Protein AF-0000000072478949 (afdb_homodimer)

Foldseek 3Di:
DVVVVVVVVVVVVVVVVVVVVVVVVQVVFFDVQLCCQQPVLLVVLVCVCVVVVHDLQHPQVLLNVLQVVLLVLLLLLQCQALAQCQQQNQWDFDPVSNLVSQLLPLLLRQAASLLSSLLVNQCLVQPQPPQRNLQRCVVPLCSLQRVSSTGHRDPDRSVVSSCVSQNPDDDVPDDPCSSVSPSSNVCRVCSVVSNCVNQAPVQLVVSCVRRVDDSVVSRSNRRRSSSNQSSNLQSCLRRVQQAPPPCVQVWDQLQDPPGSGTQRPDLVNCVSNQNQSHRNQCSVPVSQQHSDPDPPRRHVNVVVQVVCVVVVRIGPRDHDDPVVVVVSSVLNVVVVVLVVVVVDQQADQQVPAAEDELVRLVVVLVVCPVVQWAWAAAQQWIFTCSVCQCVDPVHNVVRNVRGSHHCNCVQAPDPDHDDPVVVSVRRNGTHHGYPPDCCPSSVVVSCVVVVVVVVSVVSVVVVVVD/DVVVVVVVVVVVVVVVVVVVVVVVVQVVFFDVQLCCQQPVLLVVLVCVCVVVVHDLQHPQVLLNVLQVVLLVLLLLLQCQALAQCQQQNQWDFDPVSNLVSQLLPLLLRQAASLLSSLLVNQCLVQPQPPQRNLQRCVVPLCSLQRVSSTGHRDPDRSVVSSCVSQNPDDDPVDDPCSSVSPSSNVCRVCSVVSNCVNQAPVQLVVSCVRRVDDSVVSRSNRRRSSSNQSSNLQSCLRRVQQAPPPCQQVWDQLQDPPGSGTQRPDLVNCVSNQNQSHRNQCSVPVSQQHSDPDPPRRHVNVVVQVVCVVVVRIGPRDHDDPVVVVVSSVVNVVVVVLVVVVVDQQADQQVPAAEDELVRLVVVLVVCPVVQWAWAAAQQWIFTCSVCQCVDPVHNVVRVVRGSHYCNCVAAPDPDHDDPVVVSVRRNGTHHGYPDPCCPSSVVVSCVVVVVVVVSVVSVVVVVVD

InterPro domains:
  IPR001199 Cytochrome b5-like heme/steroid binding domain [PF00173] (370-434)
  IPR001199 Cytochrome b5-like heme/steroid binding domain [PR00363] (382-392)
  IPR001199 Cytochrome b5-like heme/steroid binding domain [PR00363] (392-406)
  IPR001199 Cytochrome b5-like heme/steroid binding domain [PR00363] (422-434)
  IPR001199 Cytochrome b5-like heme/steroid binding domain [PS50255] (353-435)
  IPR001199 Cytochrome b5-like heme/steroid binding domain [SM01117] (356-435)
  IPR005804 Fatty acid desaturase domain [PF00487] (65-287)
  IPR009160 Acyl-CoA desaturase, haem/steroid binding domain-containing [PIRSF000345] (20-449)
  IPR015876 Acyl-CoA desaturase [PR00075] (60-82)
  IPR015876 Acyl-CoA desaturase [PR00075] (83-103)
  IPR015876 Acyl-CoA desaturase [PR00075] (121-150)
  IPR015876 Acyl-CoA desaturase [PTHR11351] (16-333)
  IPR015876 Acyl-CoA desaturase [cd03505] (68-318)
  IPR036400 Cytochrome b5-like heme/steroid binding domain superfamily [G3DSA:3.10.120.10] (352-447)
  IPR036400 Cytochrome b5-like heme/steroid binding domain superfamily [SSF55856] (346-442)

Sequence (932 aa):
MSGTRKVQKRKSKLRAGEIRRRKRDFLARIDYWNLVTVAILPLATIVYLVYNGLPLIPHNQTTTWCGLVYFNLTMLSFTCGYHKYFAHKSFSTSSALATFMVMVGSSIGVGSVRWWAAMHRAHHHHVDDVEKDPYSVKRGLLWAHWGWLLRKPKRGFLQEYIEHEFPLVANESDDGDVAMIELANNASRRYLLWFAVFGLIVPTMMTMFFSGDSWMNSLIYVGLLRMVVCQQAILLTESVCHSKSLHFSIPSQPFTDKNSSVNANNPLMSLLTYGQAHQNFHHEFPHDYRSTSSTLAYDPTKWCLFMLSKFGLVWDLCRTPENLIMQLRIQQQQKIINRMKSQLNWGTPISKLPIVTPQDFKRICDESVDKERIYIVIQNIIHDITPFMDQHPGGVPLLKASHGKDATKAFYGGVYGHSAAATNLLATMRIGVLSTGNEEDVWRRVAEETVVEERASRAYQSAEAAMSGTRKVQKRKSKLRAGEIRRRKRDFLARIDYWNLVTVAILPLATIVYLVYNGLPLIPHNQTTTWCGLVYFNLTMLSFTCGYHKYFAHKSFSTSSALATFMVMVGSSIGVGSVRWWAAMHRAHHHHVDDVEKDPYSVKRGLLWAHWGWLLRKPKRGFLQEYIEHEFPLVANESDDGDVAMIELANNASRRYLLWFAVFGLIVPTMMTMFFSGDSWMNSLIYVGLLRMVVCQQAILLTESVCHSKSLHFSIPSQPFTDKNSSVNANNPLMSLLTYGQAHQNFHHEFPHDYRSTSSTLAYDPTKWCLFMLSKFGLVWDLCRTPENLIMQLRIQQQQKIINRMKSQLNWGTPISKLPIVTPQDFKRICDESVDKERIYIVIQNIIHDITPFMDQHPGGVPLLKASHGKDATKAFYGGVYGHSAAATNLLATMRIGVLSTGNEEDVWRRVAEETVVEERASRAYQSAEAA

Structure (mmCIF, N/CA/C/O backbone):
data_AF-0000000072478949-model_v1
#
loop_
_entity.id
_entity.type
_entity.pdbx_description
1 polymer 'Acyl-CoA desaturase'
#
loop_
_atom_site.group_PDB
_atom_site.id
_atom_site.type_symbol
_atom_site.label_atom_id
_atom_site.label_alt_id
_atom_site.label_comp_id
_atom_site.label_asym_id
_atom_site.label_entity_id
_atom_site.label_seq_id
_atom_site.pdbx_PDB_ins_code
_atom_site.Cartn_x
_atom_site.Cartn_y
_atom_site.Cartn_z
_atom_site.occupancy
_atom_site.B_iso_or_equiv
_atom_site.auth_seq_id
_atom_site.auth_comp_id
_atom_site.auth_asym_id
_atom_site.auth_atom_id
_atom_site.pdbx_PDB_model_num
ATOM 1 N N . MET A 1 1 ? 3.494 7.414 75.688 1 55.84 1 MET A N 1
ATOM 2 C CA . MET A 1 1 ? 2.238 7.566 74.938 1 55.84 1 MET A CA 1
ATOM 3 C C . MET A 1 1 ? 2.08 8.992 74.438 1 55.84 1 MET A C 1
ATOM 5 O O . MET A 1 1 ? 1.517 9.203 73.375 1 55.84 1 MET A O 1
ATOM 9 N N . SER A 1 2 ? 2.689 9.992 75.062 1 73 2 SER A N 1
ATOM 10 C CA . SER A 1 2 ? 2.541 11.398 74.688 1 73 2 SER A CA 1
ATOM 11 C C . SER A 1 2 ? 3.48 11.781 73.562 1 73 2 SER A C 1
ATOM 13 O O . SER A 1 2 ? 3.109 12.562 72.688 1 73 2 SER A O 1
ATOM 15 N N . GLY A 1 3 ? 4.531 11.117 73.375 1 69.88 3 GLY A N 1
ATOM 16 C CA . GLY A 1 3 ? 5.523 11.43 72.375 1 69.88 3 GLY A CA 1
ATOM 17 C C . GLY A 1 3 ? 5.129 10.953 71 1 69.88 3 GLY A C 1
ATOM 18 O O . GLY A 1 3 ? 5.367 11.641 70 1 69.88 3 GLY A O 1
ATOM 19 N N . THR A 1 4 ? 4.457 9.781 70.938 1 72.62 4 THR A N 1
ATOM 20 C CA . THR A 1 4 ? 4.023 9.188 69.688 1 72.62 4 THR A CA 1
ATOM 21 C C . THR A 1 4 ? 2.896 10 69.062 1 72.62 4 THR A C 1
ATOM 23 O O . THR A 1 4 ? 2.834 10.148 67.812 1 72.62 4 THR A O 1
ATOM 26 N N . ARG A 1 5 ? 2.039 10.625 69.75 1 65.44 5 ARG A N 1
ATOM 27 C CA . ARG A 1 5 ? 0.936 11.445 69.25 1 65.44 5 ARG A CA 1
ATOM 28 C C . ARG A 1 5 ? 1.448 12.758 68.688 1 65.44 5 ARG A C 1
ATOM 30 O O . ARG A 1 5 ? 0.929 13.234 67.688 1 65.44 5 ARG A O 1
ATOM 37 N N . LYS A 1 6 ? 2.475 13.242 69.438 1 71.69 6 LYS A N 1
ATOM 38 C CA . LYS A 1 6 ? 3.016 14.516 68.938 1 71.69 6 LYS A CA 1
ATOM 39 C C . LYS A 1 6 ? 3.693 14.336 67.562 1 71.69 6 LYS A C 1
ATOM 41 O O . LYS A 1 6 ? 3.547 15.18 66.688 1 71.69 6 LYS A O 1
ATOM 46 N N . VAL A 1 7 ? 4.316 13.227 67.375 1 74.94 7 VAL A N 1
ATOM 47 C CA . VAL A 1 7 ? 4.977 12.938 66.125 1 74.94 7 VAL A CA 1
ATOM 48 C C . VAL A 1 7 ? 3.932 12.664 65.062 1 74.94 7 VAL A C 1
ATOM 50 O O . VAL A 1 7 ? 4.074 13.109 63.906 1 74.94 7 VAL A O 1
ATOM 53 N N . GLN A 1 8 ? 2.84 11.984 65.438 1 71.94 8 GLN A N 1
ATOM 54 C CA . GLN A 1 8 ? 1.777 11.68 64.438 1 71.94 8 GLN A CA 1
ATOM 55 C C . GLN A 1 8 ? 1.041 12.953 64.062 1 71.94 8 GLN A C 1
ATOM 57 O O . GLN A 1 8 ? 0.666 13.102 62.875 1 71.94 8 GLN A O 1
ATOM 62 N N . LYS A 1 9 ? 0.889 13.898 64.812 1 68.88 9 LYS A N 1
ATOM 63 C CA . LYS A 1 9 ? 0.228 15.164 64.562 1 68.88 9 LYS A CA 1
ATOM 64 C C . LYS A 1 9 ? 1.099 16.047 63.656 1 68.88 9 LYS A C 1
ATOM 66 O O . LYS A 1 9 ? 0.596 16.719 62.75 1 68.88 9 LYS A O 1
ATOM 71 N N . ARG A 1 10 ? 2.404 16.016 64.062 1 68.44 10 ARG A N 1
ATOM 72 C CA . ARG A 1 10 ? 3.326 16.781 63.25 1 68.44 10 ARG A CA 1
ATOM 73 C C . ARG A 1 10 ? 3.389 16.203 61.812 1 68.44 10 ARG A C 1
ATOM 75 O O . ARG A 1 10 ? 3.428 16.938 60.844 1 68.44 10 ARG A O 1
ATOM 82 N N . LYS A 1 11 ? 3.369 14.992 61.594 1 70.5 11 LYS A N 1
ATOM 83 C CA . LYS A 1 11 ? 3.365 14.344 60.281 1 70.5 11 LYS A CA 1
ATOM 84 C C . LYS A 1 11 ? 2.057 14.609 59.562 1 70.5 11 LYS A C 1
ATOM 86 O O . LYS A 1 11 ? 2.059 14.82 58.344 1 70.5 11 LYS A O 1
ATOM 91 N N . SER A 1 12 ? 1.121 14.469 60.438 1 72.06 12 SER A N 1
ATOM 92 C CA . SER A 1 12 ? -0.18 14.773 59.844 1 72.06 12 SER A CA 1
ATOM 93 C C . SER A 1 12 ? -0.262 16.234 59.406 1 72.06 12 SER A C 1
ATOM 95 O O . SER A 1 12 ? -0.82 16.531 58.344 1 72.06 12 SER A O 1
ATOM 97 N N . LYS A 1 13 ? 0.286 17.094 60.094 1 70.69 13 LYS A N 1
ATOM 98 C CA . LYS A 1 13 ? 0.304 18.516 59.719 1 70.69 13 LYS A CA 1
ATOM 99 C C . LYS A 1 13 ? 1.195 18.766 58.5 1 70.69 13 LYS A C 1
ATOM 101 O O . LYS A 1 13 ? 0.85 19.547 57.625 1 70.69 13 LYS A O 1
ATOM 106 N N . LEU A 1 14 ? 2.295 18.047 58.5 1 71.44 14 LEU A N 1
ATOM 107 C CA . LEU A 1 14 ? 3.193 18.141 57.344 1 71.44 14 LEU A CA 1
ATOM 108 C C . LEU A 1 14 ? 2.539 17.578 56.094 1 71.44 14 LEU A C 1
ATOM 110 O O . LEU A 1 14 ? 2.688 18.141 55 1 71.44 14 LEU A O 1
ATOM 114 N N . ARG A 1 15 ? 1.903 16.406 56.281 1 71.81 15 ARG A N 1
ATOM 115 C CA . ARG A 1 15 ? 1.168 15.828 55.156 1 71.81 15 ARG A CA 1
ATOM 116 C C . ARG A 1 15 ? 0.052 16.766 54.688 1 71.81 15 ARG A C 1
ATOM 118 O O . ARG A 1 15 ? -0.174 16.922 53.5 1 71.81 15 ARG A O 1
ATOM 125 N N . ALA A 1 16 ? -0.626 17.297 55.688 1 73.31 16 ALA A N 1
ATOM 126 C CA . ALA A 1 16 ? -1.681 18.25 55.344 1 73.31 16 ALA A CA 1
ATOM 127 C C . ALA A 1 16 ? -1.107 19.5 54.656 1 73.31 16 ALA A C 1
ATOM 129 O O . ALA A 1 16 ? -1.705 20.016 53.719 1 73.31 16 ALA A O 1
ATOM 130 N N . GLY A 1 17 ? -0.032 19.953 55.094 1 69.75 17 GLY A N 1
ATOM 131 C CA . GLY A 1 17 ? 0.668 21.062 54.469 1 69.75 17 GLY A CA 1
ATOM 132 C C . GLY A 1 17 ? 1.107 20.75 53.031 1 69.75 17 GLY A C 1
ATOM 133 O O . GLY A 1 17 ? 0.973 21.578 52.156 1 69.75 17 GLY A O 1
ATOM 134 N N . GLU A 1 18 ? 1.607 19.609 52.906 1 72.88 18 GLU A N 1
ATOM 135 C CA . GLU A 1 18 ? 2.021 19.172 51.562 1 72.88 18 GLU A CA 1
ATOM 136 C C . GLU A 1 18 ? 0.825 19.047 50.625 1 72.88 18 GLU A C 1
ATOM 138 O O . GLU A 1 18 ? 0.918 19.391 49.469 1 72.88 18 GLU A O 1
ATOM 143 N N . ILE A 1 19 ? -0.216 18.547 51.094 1 69.31 19 ILE A N 1
ATOM 144 C CA . ILE A 1 19 ? -1.438 18.422 50.312 1 69.31 19 ILE A CA 1
ATOM 145 C C . ILE A 1 19 ? -1.962 19.812 49.969 1 69.31 19 ILE A C 1
ATOM 147 O O . ILE A 1 19 ? -2.383 20.047 48.812 1 69.31 19 ILE A O 1
ATOM 151 N N . ARG A 1 20 ? -1.986 20.703 50.906 1 68.88 20 ARG A N 1
ATOM 152 C CA . ARG A 1 20 ? -2.42 22.062 50.625 1 68.88 20 ARG A CA 1
ATOM 153 C C . ARG A 1 20 ? -1.508 22.75 49.625 1 68.88 20 ARG A C 1
ATOM 155 O O . ARG A 1 20 ? -1.979 23.484 48.75 1 68.88 20 ARG A O 1
ATOM 162 N N . ARG A 1 21 ? -0.229 22.594 49.781 1 68.12 21 ARG A N 1
ATOM 163 C CA . ARG A 1 21 ? 0.719 23.141 48.844 1 68.12 21 ARG A CA 1
ATOM 164 C C . ARG A 1 21 ? 0.483 22.547 47.438 1 68.12 21 ARG A C 1
ATOM 166 O O . ARG A 1 21 ? 0.509 23.281 46.438 1 68.12 21 ARG A O 1
ATOM 173 N N . ARG A 1 22 ? 0.206 21.391 47.375 1 62.16 22 ARG A N 1
ATOM 174 C CA . ARG A 1 22 ? -0.068 20.734 46.125 1 62.16 22 ARG A CA 1
ATOM 175 C C . ARG A 1 22 ? -1.362 21.25 45.5 1 62.16 22 ARG A C 1
ATOM 177 O O . ARG A 1 22 ? -1.438 21.469 44.281 1 62.16 22 ARG A O 1
ATOM 184 N N . LYS A 1 23 ? -2.258 21.328 46.375 1 65 23 LYS A N 1
ATOM 185 C CA . LYS A 1 23 ? -3.537 21.859 45.938 1 65 23 LYS A CA 1
ATOM 186 C C . LYS A 1 23 ? -3.387 23.297 45.469 1 65 23 LYS A C 1
ATOM 188 O O . LYS A 1 23 ? -3.967 23.688 44.438 1 65 23 LYS A O 1
ATOM 193 N N . ARG A 1 24 ? -2.775 24.094 46.219 1 65.31 24 ARG A N 1
ATOM 194 C CA . ARG A 1 24 ? -2.523 25.484 45.844 1 65.31 24 ARG A CA 1
ATOM 195 C C . ARG A 1 24 ? -1.76 25.547 44.5 1 65.31 24 ARG A C 1
ATOM 197 O O . ARG A 1 24 ? -2.055 26.375 43.656 1 65.31 24 ARG A O 1
ATOM 204 N N . ASP A 1 25 ? -0.876 24.719 44.469 1 69.06 25 ASP A N 1
ATOM 205 C CA . ASP A 1 25 ? -0.108 24.656 43.219 1 69.06 25 ASP A CA 1
ATOM 206 C C . ASP A 1 25 ? -0.987 24.203 42.062 1 69.06 25 ASP A C 1
ATOM 208 O O . ASP A 1 25 ? -0.877 24.734 40.938 1 69.06 25 ASP A O 1
ATOM 212 N N . PHE A 1 26 ? -1.859 23.359 42.406 1 71.88 26 PHE A N 1
ATOM 213 C CA . PHE A 1 26 ? -2.779 22.859 41.375 1 71.88 26 PHE A CA 1
ATOM 214 C C . PHE A 1 26 ? -3.713 23.969 40.906 1 71.88 26 PHE A C 1
ATOM 216 O O . PHE A 1 26 ? -3.885 24.172 39.719 1 71.88 26 PHE A O 1
ATOM 223 N N . LEU A 1 27 ? -4.273 24.688 41.781 1 73.19 27 LEU A N 1
ATOM 224 C CA . LEU A 1 27 ? -5.207 25.75 41.438 1 73.19 27 LEU A CA 1
ATOM 225 C C . LEU A 1 27 ? -4.496 26.891 40.75 1 73.19 27 LEU A C 1
ATOM 227 O O . LEU A 1 27 ? -5.078 27.547 39.875 1 73.19 27 LEU A O 1
ATOM 231 N N . ALA A 1 28 ? -3.279 27.047 41.094 1 73.19 28 ALA A N 1
ATOM 232 C CA . ALA A 1 28 ? -2.494 28.109 40.5 1 73.19 28 ALA A CA 1
ATOM 233 C C . ALA A 1 28 ? -2.129 27.766 39.062 1 73.19 28 ALA A C 1
ATOM 235 O O . ALA A 1 28 ? -1.861 28.656 38.25 1 73.19 28 ALA A O 1
ATOM 236 N N . ARG A 1 29 ? -2.291 26.609 38.75 1 80.94 29 ARG A N 1
ATOM 237 C CA . ARG A 1 29 ? -1.853 26.172 37.438 1 80.94 29 ARG A CA 1
ATOM 238 C C . ARG A 1 29 ? -3.033 26.047 36.469 1 80.94 29 ARG A C 1
ATOM 240 O O . ARG A 1 29 ? -2.857 25.703 35.312 1 80.94 29 ARG A O 1
ATOM 247 N N . ILE A 1 30 ? -4.141 26.438 36.938 1 84.88 30 ILE A N 1
ATOM 248 C CA . ILE A 1 30 ? -5.328 26.375 36.094 1 84.88 30 ILE A CA 1
ATOM 249 C C . ILE A 1 30 ? -5.445 27.656 35.281 1 84.88 30 ILE A C 1
ATOM 251 O O . ILE A 1 30 ? -5.242 28.766 35.812 1 84.88 30 ILE A O 1
ATOM 255 N N . ASP A 1 31 ? -5.633 27.5 33.969 1 87.19 31 ASP A N 1
ATOM 256 C CA . ASP A 1 31 ? -5.965 28.625 33.125 1 87.19 31 ASP A CA 1
ATOM 257 C C . ASP A 1 31 ? -7.457 28.953 33.188 1 87.19 31 ASP A C 1
ATOM 259 O O . ASP A 1 31 ? -8.258 28.375 32.438 1 87.19 31 ASP A O 1
ATOM 263 N N . TYR A 1 32 ? -7.793 29.922 33.875 1 86.5 32 TYR A N 1
ATOM 264 C CA . TYR A 1 32 ? -9.195 30.172 34.219 1 86.5 32 TYR A CA 1
ATOM 265 C C . TYR A 1 32 ? -9.969 30.672 33 1 86.5 32 TYR A C 1
ATOM 267 O O . TYR A 1 32 ? -11.156 30.375 32.844 1 86.5 32 TYR A O 1
ATOM 275 N N . TRP A 1 33 ? -9.312 31.438 32.188 1 84.06 33 TRP A N 1
ATOM 276 C CA . TRP A 1 33 ? -10.016 31.891 31 1 84.06 33 TRP A CA 1
ATOM 277 C C . TRP A 1 33 ? -10.367 30.719 30.094 1 84.06 33 TRP A C 1
ATOM 279 O O . TRP A 1 33 ? -11.508 30.609 29.625 1 84.06 33 TRP A O 1
ATOM 289 N N . ASN A 1 34 ? -9.438 29.875 29.906 1 89.69 34 ASN A N 1
ATOM 290 C CA . ASN A 1 34 ? -9.703 28.688 29.094 1 89.69 34 ASN A CA 1
ATOM 291 C C . ASN A 1 34 ? -10.68 27.75 29.781 1 89.69 34 ASN A C 1
ATOM 293 O O . ASN A 1 34 ? -11.469 27.078 29.125 1 89.69 34 ASN A O 1
ATOM 297 N N . LEU A 1 35 ? -10.617 27.75 31.062 1 91.69 35 LEU A N 1
ATOM 298 C CA . LEU A 1 35 ? -11.57 26.922 31.812 1 91.69 35 LEU A CA 1
ATOM 299 C C . LEU A 1 35 ? -13.008 27.359 31.516 1 91.69 35 LEU A C 1
ATOM 301 O O . LEU A 1 35 ? -13.883 26.5 31.328 1 91.69 35 LEU A O 1
ATOM 305 N N . VAL A 1 36 ? -13.172 28.609 31.469 1 93.06 36 VAL A N 1
ATOM 306 C CA . VAL A 1 36 ? -14.516 29.125 31.234 1 93.06 36 VAL A CA 1
ATOM 307 C C . VAL A 1 36 ? -14.945 28.828 29.797 1 93.06 36 VAL A C 1
ATOM 309 O O . VAL A 1 36 ? -16.016 28.281 29.562 1 93.06 36 VAL A O 1
ATOM 312 N N . THR A 1 37 ? -14.141 29.125 28.859 1 94.25 37 THR A N 1
ATOM 313 C CA . THR A 1 37 ? -14.531 29.062 27.453 1 94.25 37 THR A CA 1
ATOM 314 C C . THR A 1 37 ? -14.555 27.609 26.969 1 94.25 37 THR A C 1
ATOM 316 O O . THR A 1 37 ? -15.383 27.25 26.141 1 94.25 37 THR A O 1
ATOM 319 N N . VAL A 1 38 ? -13.68 26.734 27.531 1 94.5 38 VAL A N 1
ATOM 320 C CA . VAL A 1 38 ? -13.508 25.406 26.938 1 94.5 38 VAL A CA 1
ATOM 321 C C . VAL A 1 38 ? -14.242 24.375 27.781 1 94.5 38 VAL A C 1
ATOM 323 O O . VAL A 1 38 ? -14.594 23.297 27.281 1 94.5 38 VAL A O 1
ATOM 326 N N . ALA A 1 39 ? -14.523 24.688 29.047 1 94.31 39 ALA A N 1
ATOM 327 C CA . ALA A 1 39 ? -15.141 23.672 29.891 1 94.31 39 ALA A CA 1
ATOM 328 C C . ALA A 1 39 ? -16.484 24.141 30.422 1 94.31 39 ALA A C 1
ATOM 330 O O . ALA A 1 39 ? -17.531 23.547 30.141 1 94.31 39 ALA A O 1
ATOM 331 N N . ILE A 1 40 ? -16.484 25.281 31.016 1 95.75 40 ILE A N 1
ATOM 332 C CA . ILE A 1 40 ? -17.672 25.719 31.734 1 95.75 40 ILE A CA 1
ATOM 333 C C . ILE A 1 40 ? -18.781 26.062 30.734 1 95.75 40 ILE A C 1
ATOM 335 O O . ILE A 1 40 ? -19.906 25.547 30.859 1 95.75 40 ILE A O 1
ATOM 339 N N . LEU A 1 41 ? -18.516 26.859 29.781 1 96.12 41 LEU A N 1
ATOM 340 C CA . LEU A 1 41 ? -19.547 27.281 28.844 1 96.12 41 LEU A CA 1
ATOM 341 C C . LEU A 1 41 ? -20.062 26.094 28.031 1 96.12 41 LEU A C 1
ATOM 343 O O . LEU A 1 41 ? -21.281 25.922 27.906 1 96.12 41 LEU A O 1
ATOM 347 N N . PRO A 1 42 ? -19.219 25.234 27.531 1 96.31 42 PRO A N 1
ATOM 348 C CA . PRO A 1 42 ? -19.719 24.062 26.828 1 96.31 42 PRO A CA 1
ATOM 349 C C . PRO A 1 42 ? -20.594 23.172 27.703 1 96.31 42 PRO A C 1
ATOM 351 O O . PRO A 1 42 ? -21.656 22.734 27.281 1 96.31 42 PRO A O 1
ATOM 354 N N . LEU A 1 43 ? -20.172 22.984 28.906 1 96.31 43 LEU A N 1
ATOM 355 C CA . LEU A 1 43 ? -20.938 22.141 29.828 1 96.31 43 LEU A CA 1
ATOM 356 C C . LEU A 1 43 ? -22.281 22.781 30.141 1 96.31 43 LEU A C 1
ATOM 358 O O . LEU A 1 43 ? -23.312 22.094 30.172 1 96.31 43 LEU A O 1
ATOM 362 N N . ALA A 1 44 ? -22.219 24.016 30.375 1 97 44 ALA A N 1
ATOM 363 C CA . ALA A 1 44 ? -23.453 24.734 30.656 1 97 44 ALA A CA 1
ATOM 364 C C . ALA A 1 44 ? -24.422 24.656 29.484 1 97 44 ALA A C 1
ATOM 366 O O . ALA A 1 44 ? -25.641 24.547 29.672 1 97 44 ALA A O 1
ATOM 367 N N . THR A 1 45 ? -23.938 24.734 28.328 1 97.12 45 THR A N 1
ATOM 368 C CA . THR A 1 45 ? -24.75 24.672 27.125 1 97.12 45 THR A CA 1
ATOM 369 C C . THR A 1 45 ? -25.422 23.312 27.016 1 97.12 45 THR A C 1
ATOM 371 O O . THR A 1 45 ? -26.641 23.219 26.766 1 97.12 45 THR A O 1
ATOM 374 N N . ILE A 1 46 ? -24.688 22.25 27.25 1 96.12 46 ILE A N 1
ATOM 375 C CA . ILE A 1 46 ? -25.219 20.891 27.141 1 96.12 46 ILE A CA 1
ATOM 376 C C . ILE A 1 46 ? -26.25 20.656 28.234 1 96.12 46 ILE A C 1
ATOM 378 O O . ILE A 1 46 ? -27.328 20.109 27.969 1 96.12 46 ILE A O 1
ATOM 382 N N . VAL A 1 47 ? -25.953 21.141 29.422 1 96.5 47 VAL A N 1
ATOM 383 C CA . VAL A 1 47 ? -26.875 20.984 30.547 1 96.5 47 VAL A CA 1
ATOM 384 C C . VAL A 1 47 ? -28.172 21.734 30.25 1 96.5 47 VAL A C 1
ATOM 386 O O . VAL A 1 47 ? -29.266 21.219 30.516 1 96.5 47 VAL A O 1
ATOM 389 N N . TYR A 1 48 ? -28.047 22.906 29.703 1 97 48 TYR A N 1
ATOM 390 C CA . TYR A 1 48 ? -29.219 23.703 29.375 1 97 48 TYR A CA 1
ATOM 391 C C . TYR A 1 48 ? -30.094 23 28.359 1 97 48 TYR A C 1
ATOM 393 O O . TYR A 1 48 ? -31.312 22.953 28.5 1 97 48 TYR A O 1
ATOM 401 N N . LEU A 1 49 ? -29.578 22.469 27.312 1 96.12 49 LEU A N 1
ATOM 402 C CA . LEU A 1 49 ? -30.312 21.781 26.266 1 96.12 49 LEU A CA 1
ATOM 403 C C . LEU A 1 49 ? -31.016 20.547 26.812 1 96.12 49 LEU A C 1
ATOM 405 O O . LEU A 1 49 ? -32.219 20.328 26.531 1 96.12 49 LEU A O 1
ATOM 409 N N . VAL A 1 50 ? -30.266 19.828 27.641 1 95.94 50 VAL A N 1
ATOM 410 C CA . VAL A 1 50 ? -30.812 18.594 28.188 1 95.94 50 VAL A CA 1
ATOM 411 C C . VAL A 1 50 ? -31.922 18.922 29.188 1 95.94 50 VAL A C 1
ATOM 413 O O . VAL A 1 50 ? -33 18.297 29.172 1 95.94 50 VAL A O 1
ATOM 416 N N . TYR A 1 51 ? -31.625 19.875 30.031 1 96.38 51 TYR A N 1
ATOM 417 C CA . TYR A 1 51 ? -32.562 20.234 31.078 1 96.38 51 TYR A CA 1
ATOM 418 C C . TYR A 1 51 ? -33.875 20.734 30.484 1 96.38 51 TYR A C 1
ATOM 420 O O . TYR A 1 51 ? -34.969 20.438 31 1 96.38 51 TYR A O 1
ATOM 428 N N . ASN A 1 52 ? -33.875 21.438 29.406 1 95.44 52 ASN A N 1
ATOM 429 C CA . ASN A 1 52 ? -35.062 22.016 28.797 1 95.44 52 ASN A CA 1
ATOM 430 C C . ASN A 1 52 ? -35.625 21.125 27.688 1 95.44 52 ASN A C 1
ATOM 432 O O . ASN A 1 52 ? -36.594 21.484 27.031 1 95.44 52 ASN A O 1
ATOM 436 N N . GLY A 1 53 ? -35.031 19.984 27.438 1 95.06 53 GLY A N 1
ATOM 437 C CA . GLY A 1 53 ? -35.5 19.047 26.422 1 95.06 53 GLY A CA 1
ATOM 438 C C . GLY A 1 53 ? -35.406 19.578 25.016 1 95.06 53 GLY A C 1
ATOM 439 O O . GLY A 1 53 ? -36.25 19.297 24.172 1 95.06 53 GLY A O 1
ATOM 440 N N . LEU A 1 54 ? -34.406 20.359 24.844 1 94.31 54 LEU A N 1
ATOM 441 C CA . LEU A 1 54 ? -34.25 20.969 23.531 1 94.31 54 LEU A CA 1
ATOM 442 C C . LEU A 1 54 ? -33.344 20.094 22.641 1 94.31 54 LEU A C 1
ATOM 444 O O . LEU A 1 54 ? -32.375 19.5 23.141 1 94.31 54 LEU A O 1
ATOM 448 N N . PRO A 1 55 ? -33.688 20.062 21.391 1 94.06 55 PRO A N 1
ATOM 449 C CA . PRO A 1 55 ? -32.875 19.25 20.484 1 94.06 55 PRO A CA 1
ATOM 450 C C . PRO A 1 55 ? -31.547 19.938 20.109 1 94.06 55 PRO A C 1
ATOM 452 O O . PRO A 1 55 ? -31.391 21.141 20.297 1 94.06 55 PRO A O 1
ATOM 455 N N . LEU A 1 56 ? -30.656 19.141 19.5 1 92.5 56 LEU A N 1
ATOM 456 C CA . LEU A 1 56 ? -29.375 19.672 19.047 1 92.5 56 LEU A CA 1
ATOM 457 C C . LEU A 1 56 ? -29.547 20.516 17.797 1 92.5 56 LEU A C 1
ATOM 459 O O . LEU A 1 56 ? -28.75 21.438 17.562 1 92.5 56 LEU A O 1
ATOM 463 N N . ILE A 1 57 ? -30.547 20.172 17.109 1 93.38 57 ILE A N 1
ATOM 464 C CA . ILE A 1 57 ? -30.922 20.984 15.953 1 93.38 57 ILE A CA 1
ATOM 465 C C . ILE A 1 57 ? -32.156 21.828 16.281 1 93.38 57 ILE A C 1
ATOM 467 O O . ILE A 1 57 ? -33.219 21.297 16.641 1 93.38 57 ILE A O 1
ATOM 471 N N . PRO A 1 58 ? -31.984 23.141 16.188 1 93.75 58 PRO A N 1
ATOM 472 C CA . PRO A 1 58 ? -33.125 23.984 16.562 1 93.75 58 PRO A CA 1
ATOM 473 C C . PRO A 1 58 ? -34.344 23.734 15.695 1 93.75 58 PRO A C 1
ATOM 475 O O . PRO A 1 58 ? -34.219 23.375 14.523 1 93.75 58 PRO A O 1
ATOM 478 N N . HIS A 1 59 ? -35.531 24.016 16.234 1 91.81 59 HIS A N 1
ATOM 479 C CA . HIS A 1 59 ? -36.812 23.844 15.531 1 91.81 59 HIS A CA 1
ATOM 480 C C . HIS A 1 59 ? -36.938 24.859 14.398 1 91.81 59 HIS A C 1
ATOM 482 O O . HIS A 1 59 ? -37.5 24.531 13.336 1 91.81 59 HIS A O 1
ATOM 488 N N . ASN A 1 60 ? -36.438 26 14.703 1 95.12 60 ASN A N 1
ATOM 489 C CA . ASN A 1 60 ? -36.469 27.047 13.688 1 95.12 60 ASN A CA 1
ATOM 490 C C . ASN A 1 60 ? -35.375 26.812 12.625 1 95.12 60 ASN A C 1
ATOM 492 O O . ASN A 1 60 ? -34.188 26.938 12.898 1 95.12 60 ASN A O 1
ATOM 496 N N . GLN A 1 61 ? -35.781 26.578 11.422 1 96 61 GLN A N 1
ATOM 497 C CA . GLN A 1 61 ? -34.875 26.219 10.336 1 96 61 GLN A CA 1
ATOM 498 C C . GLN A 1 61 ? -33.938 27.359 10.016 1 96 61 GLN A C 1
ATOM 500 O O . GLN A 1 61 ? -32.781 27.141 9.672 1 96 61 GLN A O 1
ATOM 505 N N . THR A 1 62 ? -34.438 28.562 10.062 1 97.31 62 THR A N 1
ATOM 506 C CA . THR A 1 62 ? -33.594 29.719 9.789 1 97.31 62 THR A CA 1
ATOM 507 C C . THR A 1 62 ? -32.469 29.812 10.812 1 97.31 62 THR A C 1
ATOM 509 O O . THR A 1 62 ? -31.359 30.219 10.484 1 97.31 62 THR A O 1
ATOM 512 N N . THR A 1 63 ? -32.75 29.453 12.07 1 97.56 63 THR A N 1
ATOM 513 C CA . THR A 1 63 ? -31.719 29.422 13.109 1 97.56 63 THR A CA 1
ATOM 514 C C . THR A 1 63 ? -30.641 28.375 12.781 1 97.56 63 THR A C 1
ATOM 516 O O . THR A 1 63 ? -29.453 28.625 13 1 97.56 63 THR A O 1
ATOM 519 N N . THR A 1 64 ? -31.094 27.266 12.188 1 97.19 64 THR A N 1
ATOM 520 C CA . THR A 1 64 ? -30.156 26.234 11.781 1 97.19 64 THR A CA 1
ATOM 521 C C . THR A 1 64 ? -29.219 26.75 10.695 1 97.19 64 THR A C 1
ATOM 523 O O . THR A 1 64 ? -28 26.547 10.766 1 97.19 64 THR A O 1
ATOM 526 N N . TRP A 1 65 ? -29.781 27.438 9.781 1 97.5 65 TRP A N 1
ATOM 527 C CA . TRP A 1 65 ? -28.984 27.969 8.688 1 97.5 65 TRP A CA 1
ATOM 528 C C . TRP A 1 65 ? -28.016 29.047 9.195 1 97.5 65 TRP A C 1
ATOM 530 O O . TRP A 1 65 ? -26.875 29.125 8.758 1 97.5 65 TRP A O 1
ATOM 540 N N . CYS A 1 66 ? -28.469 29.891 10.109 1 97.56 66 CYS A N 1
ATOM 541 C CA . CYS A 1 66 ? -27.594 30.891 10.711 1 97.56 66 CYS A CA 1
ATOM 542 C C . CYS A 1 66 ? -26.438 30.234 11.453 1 97.56 66 CYS A C 1
ATOM 544 O O . CYS A 1 66 ? -25.312 30.703 11.383 1 97.56 66 CYS A O 1
ATOM 546 N N . GLY A 1 67 ? -26.812 29.125 12.039 1 97.44 67 GLY A N 1
ATOM 547 C CA . GLY A 1 67 ? -25.766 28.375 12.727 1 97.44 67 GLY A CA 1
ATOM 548 C C . GLY A 1 67 ? -24.719 27.812 11.781 1 97.44 67 GLY A C 1
ATOM 549 O O . GLY A 1 67 ? -23.531 27.891 12.055 1 97.44 67 GLY A O 1
ATOM 550 N N . LEU A 1 68 ? -25.156 27.297 10.68 1 97.44 68 LEU A N 1
ATOM 551 C CA . LEU A 1 68 ? -24.25 26.703 9.703 1 97.44 68 LEU A CA 1
ATOM 552 C C . LEU A 1 68 ? -23.359 27.781 9.078 1 97.44 68 LEU A C 1
ATOM 554 O O . LEU A 1 68 ? -22.156 27.547 8.875 1 97.44 68 LEU A O 1
ATOM 558 N N . VAL A 1 69 ? -23.938 28.875 8.812 1 97.88 69 VAL A N 1
ATOM 559 C CA . VAL A 1 69 ? -23.172 29.969 8.211 1 97.88 69 VAL A CA 1
ATOM 560 C C . VAL A 1 69 ? -22.125 30.469 9.188 1 97.88 69 VAL A C 1
ATOM 562 O O . VAL A 1 69 ? -20.953 30.656 8.82 1 97.88 69 VAL A O 1
ATOM 565 N N . TYR A 1 70 ? -22.531 30.672 10.391 1 98.31 70 TYR A N 1
ATOM 566 C CA . TYR A 1 70 ? -21.594 31.219 11.367 1 98.31 70 TYR A CA 1
ATOM 567 C C . TYR A 1 70 ? -20.562 30.172 11.773 1 98.31 70 TYR A C 1
ATOM 569 O O . TYR A 1 70 ? -19.422 30.516 12.117 1 98.31 70 TYR A O 1
ATOM 577 N N . PHE A 1 71 ? -20.969 28.922 11.75 1 98.19 71 PHE A N 1
ATOM 578 C CA . PHE A 1 71 ? -20.016 27.828 11.953 1 98.19 71 PHE A CA 1
ATOM 579 C C . PHE A 1 71 ? -18.875 27.906 10.938 1 98.19 71 PHE A C 1
ATOM 581 O O . PHE A 1 71 ? -17.703 27.859 11.305 1 98.19 71 PHE A O 1
ATOM 588 N N . ASN A 1 72 ? -19.281 28.078 9.672 1 98.56 72 ASN A N 1
ATOM 589 C CA . ASN A 1 72 ? -18.281 28.141 8.609 1 98.56 72 ASN A CA 1
ATOM 590 C C . ASN A 1 72 ? -17.422 29.406 8.727 1 98.56 72 ASN A C 1
ATOM 592 O O . ASN A 1 72 ? -16.219 29.359 8.492 1 98.56 72 ASN A O 1
ATOM 596 N N . LEU A 1 73 ? -18.016 30.453 9.07 1 98.5 73 LEU A N 1
ATOM 597 C CA . LEU A 1 73 ? -17.281 31.703 9.227 1 98.5 73 LEU A CA 1
ATOM 598 C C . LEU A 1 73 ? -16.266 31.594 10.344 1 98.5 73 LEU A C 1
ATOM 600 O O . LEU A 1 73 ? -15.125 32.062 10.195 1 98.5 73 LEU A O 1
ATOM 604 N N . THR A 1 74 ? -16.672 30.984 11.406 1 98.5 74 THR A N 1
ATOM 605 C CA . THR A 1 74 ? -15.789 30.797 12.555 1 98.5 74 THR A CA 1
ATOM 606 C C . THR A 1 74 ? -14.641 29.859 12.203 1 98.5 74 THR A C 1
ATOM 608 O O . THR A 1 74 ? -13.477 30.188 12.445 1 98.5 74 THR A O 1
ATOM 611 N N . MET A 1 75 ? -15 28.797 11.578 1 98.62 75 MET A N 1
ATOM 612 C CA . MET A 1 75 ? -13.992 27.797 11.258 1 98.62 75 MET A CA 1
ATOM 613 C C . MET A 1 75 ? -12.992 28.328 10.242 1 98.62 75 MET A C 1
ATOM 615 O O . MET A 1 75 ? -11.781 28.172 10.414 1 98.62 75 MET A O 1
ATOM 619 N N . LEU A 1 76 ? -13.477 28.969 9.273 1 98.62 76 LEU A N 1
ATOM 620 C CA . LEU A 1 76 ? -12.594 29.5 8.234 1 98.62 76 LEU A CA 1
ATOM 621 C C . LEU A 1 76 ? -11.688 30.594 8.797 1 98.62 76 LEU A C 1
ATOM 623 O O . LEU A 1 76 ? -10.5 30.641 8.461 1 98.62 76 LEU A O 1
ATOM 627 N N . SER A 1 77 ? -12.25 31.422 9.609 1 98.69 77 SER A N 1
ATOM 628 C CA . SER A 1 77 ? -11.445 32.5 10.203 1 98.69 77 SER A CA 1
ATOM 629 C C . SER A 1 77 ? -10.336 31.922 11.086 1 98.69 77 SER A C 1
ATOM 631 O O . SER A 1 77 ? -9.227 32.438 11.109 1 98.69 77 SER A O 1
ATOM 633 N N . PHE A 1 78 ? -10.656 30.891 11.727 1 98.5 78 PHE A N 1
ATOM 634 C CA . PHE A 1 78 ? -9.664 30.25 12.594 1 98.5 78 PHE A CA 1
ATOM 635 C C . PHE A 1 78 ? -8.617 29.516 11.773 1 98.5 78 PHE A C 1
ATOM 637 O O . PHE A 1 78 ? -7.414 29.688 11.984 1 98.5 78 PHE A O 1
ATOM 644 N N . THR A 1 79 ? -9.039 28.688 10.828 1 98.31 79 THR A N 1
ATOM 645 C CA . THR A 1 79 ? -8.125 27.844 10.078 1 98.31 79 THR A CA 1
ATOM 646 C C . THR A 1 79 ? -7.266 28.688 9.133 1 98.31 79 THR A C 1
ATOM 648 O O . THR A 1 79 ? -6.074 28.422 8.969 1 98.31 79 THR A O 1
ATOM 651 N N . CYS A 1 80 ? -7.84 29.703 8.57 1 98.25 80 CYS A N 1
ATOM 652 C CA . CYS A 1 80 ? -7.062 30.594 7.707 1 98.25 80 CYS A CA 1
ATOM 653 C C . CYS A 1 80 ? -6.215 31.547 8.539 1 98.25 80 CYS A C 1
ATOM 655 O O . CYS A 1 80 ? -5.023 31.719 8.273 1 98.25 80 CYS A O 1
ATOM 657 N N . GLY A 1 81 ? -6.809 32.125 9.508 1 97.69 81 GLY A N 1
ATOM 658 C CA . GLY A 1 81 ? -6.148 33.156 10.281 1 97.69 81 GLY A CA 1
ATOM 659 C C . GLY A 1 81 ? -5.191 32.625 11.328 1 97.69 81 GLY A C 1
ATOM 660 O O . GLY A 1 81 ? -3.975 32.625 11.125 1 97.69 81 GLY A O 1
ATOM 661 N N . TYR A 1 82 ? -5.707 31.984 12.414 1 97.88 82 TYR A N 1
ATOM 662 C CA . TYR A 1 82 ? -4.902 31.453 13.508 1 97.88 82 TYR A CA 1
ATOM 663 C C . TYR A 1 82 ? -3.881 30.453 12.992 1 97.88 82 TYR A C 1
ATOM 665 O O . TYR A 1 82 ? -2.689 30.547 13.297 1 97.88 82 TYR A O 1
ATOM 673 N N . HIS A 1 83 ? -4.348 29.547 12.188 1 98.06 83 HIS A N 1
ATOM 674 C CA . HIS A 1 83 ? -3.578 28.359 11.836 1 98.06 83 HIS A CA 1
ATOM 675 C C . HIS A 1 83 ? -2.646 28.625 10.664 1 98.06 83 HIS A C 1
ATOM 677 O O . HIS A 1 83 ? -1.432 28.734 10.836 1 98.06 83 HIS A O 1
ATOM 683 N N . LYS A 1 84 ? -3.209 29 9.5 1 97.38 84 LYS A N 1
ATOM 684 C CA . LYS A 1 84 ? -2.395 29.062 8.289 1 97.38 84 LYS A CA 1
ATOM 685 C C . LYS A 1 84 ? -1.618 30.359 8.211 1 97.38 84 LYS A C 1
ATOM 687 O O . LYS A 1 84 ? -0.492 30.406 7.711 1 97.38 84 LYS A O 1
ATOM 692 N N . TYR A 1 85 ? -2.168 31.469 8.672 1 96.5 85 TYR A N 1
ATOM 693 C CA . TYR A 1 85 ? -1.5 32.75 8.57 1 96.5 85 TYR A CA 1
ATOM 694 C C . TYR A 1 85 ? -0.538 32.969 9.734 1 96.5 85 TYR A C 1
ATOM 696 O O . TYR A 1 85 ? 0.676 33.062 9.531 1 96.5 85 TYR A O 1
ATOM 704 N N . PHE A 1 86 ? -1.003 32.938 10.961 1 95.81 86 PHE A N 1
ATOM 705 C CA . PHE A 1 86 ? -0.182 33.312 12.102 1 95.81 86 PHE A CA 1
ATOM 706 C C . PHE A 1 86 ? 0.739 32.188 12.516 1 95.81 86 PHE A C 1
ATOM 708 O O . PHE A 1 86 ? 1.902 32.406 12.852 1 95.81 86 PHE A O 1
ATOM 715 N N . ALA A 1 87 ? 0.282 30.953 12.492 1 95.75 87 ALA A N 1
ATOM 716 C CA . ALA A 1 87 ? 1.099 29.828 12.961 1 95.75 87 ALA A CA 1
ATOM 717 C C . ALA A 1 87 ? 2.086 29.391 11.883 1 95.75 87 ALA A C 1
ATOM 719 O O . ALA A 1 87 ? 3.244 29.094 12.18 1 95.75 87 ALA A O 1
ATOM 720 N N . HIS A 1 88 ? 1.621 29.391 10.602 1 94.69 88 HIS A N 1
ATOM 721 C CA . HIS A 1 88 ? 2.451 28.734 9.602 1 94.69 88 HIS A CA 1
ATOM 722 C C . HIS A 1 88 ? 2.885 29.703 8.508 1 94.69 88 HIS A C 1
ATOM 724 O O . HIS A 1 88 ? 3.729 29.359 7.676 1 94.69 88 HIS A O 1
ATOM 730 N N . LYS A 1 89 ? 2.389 30.859 8.453 1 91.81 89 LYS A N 1
ATOM 731 C CA . LYS A 1 89 ? 2.766 31.859 7.449 1 91.81 89 LYS A CA 1
ATOM 732 C C . LYS A 1 89 ? 2.621 31.281 6.043 1 91.81 89 LYS A C 1
ATOM 734 O O . LYS A 1 89 ? 3.531 31.406 5.219 1 91.81 89 LYS A O 1
ATOM 739 N N . SER A 1 90 ? 1.509 30.672 5.754 1 94.44 90 SER A N 1
ATOM 740 C CA . SER A 1 90 ? 1.254 29.969 4.504 1 94.44 90 SER A CA 1
ATOM 741 C C . SER A 1 90 ? 0.891 30.938 3.383 1 94.44 90 SER A C 1
ATOM 743 O O . SER A 1 90 ? 0.891 30.562 2.207 1 94.44 90 SER A O 1
ATOM 745 N N . PHE A 1 91 ? 0.579 32.125 3.709 1 94.25 91 PHE A N 1
ATOM 746 C CA . PHE A 1 91 ? 0.19 33.125 2.729 1 94.25 91 PHE A CA 1
ATOM 747 C C . PHE A 1 91 ? 0.371 34.531 3.295 1 94.25 91 PHE A C 1
ATOM 749 O O . PHE A 1 91 ? 0.689 34.688 4.477 1 94.25 91 PHE A O 1
ATOM 756 N N . SER A 1 92 ? 0.288 35.469 2.443 1 92.5 92 SER A N 1
ATOM 757 C CA . SER A 1 92 ? 0.254 36.875 2.832 1 92.5 92 SER A CA 1
ATOM 758 C C . SER A 1 92 ? -1.111 37.5 2.547 1 92.5 92 SER A C 1
ATOM 760 O O . SER A 1 92 ? -1.862 37 1.707 1 92.5 92 SER A O 1
ATOM 762 N N . THR A 1 93 ? -1.435 38.469 3.277 1 95.75 93 THR A N 1
ATOM 763 C CA . THR A 1 93 ? -2.717 39.125 3.09 1 95.75 93 THR A CA 1
ATOM 764 C C . THR A 1 93 ? -2.676 40.531 3.656 1 95.75 93 THR A C 1
ATOM 766 O O . THR A 1 93 ? -1.653 40.969 4.191 1 95.75 93 THR A O 1
ATOM 769 N N . SER A 1 94 ? -3.756 41.281 3.455 1 95.56 94 SER A N 1
ATOM 770 C CA . SER A 1 94 ? -3.855 42.656 3.98 1 95.56 94 SER A CA 1
ATOM 771 C C . SER A 1 94 ? -4.074 42.625 5.488 1 95.56 94 SER A C 1
ATOM 773 O O . SER A 1 94 ? -4.559 41.656 6.047 1 95.56 94 SER A O 1
ATOM 775 N N . SER A 1 95 ? -3.697 43.719 6.113 1 94.25 95 SER A N 1
ATOM 776 C CA . SER A 1 95 ? -3.898 43.875 7.555 1 94.25 95 SER A CA 1
ATOM 777 C C . SER A 1 95 ? -5.379 43.812 7.914 1 94.25 95 SER A C 1
ATOM 779 O O . SER A 1 95 ? -5.742 43.312 8.977 1 94.25 95 SER A O 1
ATOM 781 N N . ALA A 1 96 ? -6.133 44.344 7.02 1 96.12 96 ALA A N 1
ATOM 782 C CA . ALA A 1 96 ? -7.57 44.344 7.258 1 96.12 96 ALA A CA 1
ATOM 783 C C . ALA A 1 96 ? -8.133 42.938 7.316 1 96.12 96 ALA A C 1
ATOM 785 O O . ALA A 1 96 ? -8.875 42.594 8.242 1 96.12 96 ALA A O 1
ATOM 786 N N . LEU A 1 97 ? -7.785 42.156 6.309 1 97.62 97 LEU A N 1
ATOM 787 C CA . LEU A 1 97 ? -8.289 40.781 6.281 1 97.62 97 LEU A CA 1
ATOM 788 C C . LEU A 1 97 ? -7.715 39.969 7.434 1 97.62 97 LEU A C 1
ATOM 790 O O . LEU A 1 97 ? -8.422 39.156 8.047 1 97.62 97 LEU A O 1
ATOM 794 N N . ALA A 1 98 ? -6.441 40.156 7.75 1 97.5 98 ALA A N 1
ATOM 795 C CA . ALA A 1 98 ? -5.812 39.469 8.875 1 97.5 98 ALA A CA 1
ATOM 796 C C . ALA A 1 98 ? -6.523 39.812 10.188 1 97.5 98 ALA A C 1
ATOM 798 O O . ALA A 1 98 ? -6.777 38.906 11.008 1 97.5 98 ALA A O 1
ATOM 799 N N . THR A 1 99 ? -6.828 41.062 10.336 1 96.69 99 THR A N 1
ATOM 800 C CA . THR A 1 99 ? -7.52 41.531 11.539 1 96.69 99 THR A CA 1
ATOM 801 C C . THR A 1 99 ? -8.906 40.875 11.633 1 96.69 99 THR A C 1
ATOM 803 O O . THR A 1 99 ? -9.312 40.438 12.695 1 96.69 99 THR A O 1
ATOM 806 N N . PHE A 1 100 ? -9.523 40.906 10.555 1 97.69 100 PHE A N 1
ATOM 807 C CA . PHE A 1 100 ? -10.852 40.281 10.508 1 97.69 100 PHE A CA 1
ATOM 808 C C . PHE A 1 100 ? -10.797 38.812 10.922 1 97.69 100 PHE A C 1
ATOM 810 O O . PHE A 1 100 ? -11.594 38.375 11.742 1 97.69 100 PHE A O 1
ATOM 817 N N . MET A 1 101 ? -9.906 38.062 10.375 1 97.94 101 MET A N 1
ATOM 818 C CA . MET A 1 101 ? -9.781 36.625 10.641 1 97.94 101 MET A CA 1
ATOM 819 C C . MET A 1 101 ? -9.445 36.375 12.109 1 97.94 101 MET A C 1
ATOM 821 O O . MET A 1 101 ? -9.953 35.438 12.711 1 97.94 101 MET A O 1
ATOM 825 N N . VAL A 1 102 ? -8.68 37.219 12.688 1 96.69 102 VAL A N 1
ATOM 826 C CA . VAL A 1 102 ? -8.273 37.031 14.078 1 96.69 102 VAL A CA 1
ATOM 827 C C . VAL A 1 102 ? -9.453 37.344 15 1 96.69 102 VAL A C 1
ATOM 829 O O . VAL A 1 102 ? -9.68 36.625 15.977 1 96.69 102 VAL A O 1
ATOM 832 N N . MET A 1 103 ? -10.164 38.406 14.695 1 97.06 103 MET A N 1
ATOM 833 C CA . MET A 1 103 ? -11.297 38.781 15.531 1 97.06 103 MET A CA 1
ATOM 834 C C . MET A 1 103 ? -12.375 37.719 15.508 1 97.06 103 MET A C 1
ATOM 836 O O . MET A 1 103 ? -12.828 37.25 16.547 1 97.06 103 MET A O 1
ATOM 840 N N . VAL A 1 104 ? -12.734 37.312 14.352 1 98.06 104 VAL A N 1
ATOM 841 C CA . VAL A 1 104 ? -13.773 36.312 14.211 1 98.06 104 VAL A CA 1
ATOM 842 C C . VAL A 1 104 ? -13.25 34.969 14.672 1 98.06 104 VAL A C 1
ATOM 844 O O . VAL A 1 104 ? -13.984 34.156 15.266 1 98.06 104 VAL A O 1
ATOM 847 N N . GLY A 1 105 ? -11.953 34.688 14.391 1 97.56 105 GLY A N 1
ATOM 848 C CA . GLY A 1 105 ? -11.336 33.438 14.812 1 97.56 105 GLY A CA 1
ATOM 849 C C . GLY A 1 105 ? -11.305 33.25 16.312 1 97.56 105 GLY A C 1
ATOM 850 O O . GLY A 1 105 ? -11.344 32.125 16.812 1 97.56 105 GLY A O 1
ATOM 851 N N . SER A 1 106 ? -11.312 34.344 17.031 1 96.25 106 SER A N 1
ATOM 852 C CA . SER A 1 106 ? -11.305 34.312 18.484 1 96.25 106 SER A CA 1
ATOM 853 C C . SER A 1 106 ? -12.602 33.75 19.031 1 96.25 106 SER A C 1
ATOM 855 O O . SER A 1 106 ? -12.672 33.344 20.203 1 96.25 106 SER A O 1
ATOM 857 N N . SER A 1 107 ? -13.586 33.625 18.156 1 96.12 107 SER A N 1
ATOM 858 C CA . SER A 1 107 ? -14.906 33.156 18.547 1 96.12 107 SER A CA 1
ATOM 859 C C . SER A 1 107 ? -14.883 31.688 18.938 1 96.12 107 SER A C 1
ATOM 861 O O . SER A 1 107 ? -15.82 31.188 19.562 1 96.12 107 SER A O 1
ATOM 863 N N . ILE A 1 108 ? -13.836 31 18.625 1 96.88 108 ILE A N 1
ATOM 864 C CA . ILE A 1 108 ? -13.742 29.578 18.953 1 96.88 108 ILE A CA 1
ATOM 865 C C . ILE A 1 108 ? -13.492 29.406 20.453 1 96.88 108 ILE A C 1
ATOM 867 O O . ILE A 1 108 ? -13.867 28.391 21.047 1 96.88 108 ILE A O 1
ATOM 871 N N . GLY A 1 109 ? -12.742 30.312 21.062 1 96.31 109 GLY A N 1
ATOM 872 C CA . GLY A 1 109 ? -12.594 30.328 22.516 1 96.31 109 GLY A CA 1
ATOM 873 C C . GLY A 1 109 ? -11.492 29.422 23 1 96.31 109 GLY A C 1
ATOM 874 O O . GLY A 1 109 ? -11.57 28.891 24.125 1 96.31 109 GLY A O 1
ATOM 875 N N . VAL A 1 110 ? -10.461 29.188 22.188 1 96.12 110 VAL A N 1
ATOM 876 C CA . VAL A 1 110 ? -9.406 28.281 22.625 1 96.12 110 VAL A CA 1
ATOM 877 C C . VAL A 1 110 ? -8.133 29.062 22.922 1 96.12 110 VAL A C 1
ATOM 879 O O . VAL A 1 110 ? -7.031 28.516 22.828 1 96.12 110 VAL A O 1
ATOM 882 N N . GLY A 1 111 ? -8.227 30.375 23.188 1 94.38 111 GLY A N 1
ATOM 883 C CA . GLY A 1 111 ? -7.07 31.188 23.531 1 94.38 111 GLY A CA 1
ATOM 884 C C . GLY A 1 111 ? -6.781 32.281 22.5 1 94.38 111 GLY A C 1
ATOM 885 O O . GLY A 1 111 ? -7.336 32.25 21.406 1 94.38 111 GLY A O 1
ATOM 886 N N . SER A 1 112 ? -5.934 33.219 22.922 1 95.38 112 SER A N 1
ATOM 887 C CA . SER A 1 112 ? -5.555 34.312 22.031 1 95.38 112 SER A CA 1
ATOM 888 C C . SER A 1 112 ? -4.68 33.812 20.891 1 95.38 112 SER A C 1
ATOM 890 O O . SER A 1 112 ? -4.09 32.75 20.969 1 95.38 112 SER A O 1
ATOM 892 N N . VAL A 1 113 ? -4.68 34.594 19.797 1 97 113 VAL A N 1
ATOM 893 C CA . VAL A 1 113 ? -3.939 34.188 18.609 1 97 113 VAL A CA 1
ATOM 894 C C . VAL A 1 113 ? -2.455 34.062 18.938 1 97 113 VAL A C 1
ATOM 896 O O . VAL A 1 113 ? -1.784 33.125 18.469 1 97 113 VAL A O 1
ATOM 899 N N . ARG A 1 114 ? -1.906 35 19.75 1 95.25 114 ARG A N 1
ATOM 900 C CA . ARG A 1 114 ? -0.508 34.938 20.172 1 95.25 114 ARG A CA 1
ATOM 901 C C . ARG A 1 114 ? -0.2 33.656 20.922 1 95.25 114 ARG A C 1
ATOM 903 O O . ARG A 1 114 ? 0.777 32.969 20.625 1 95.25 114 ARG A O 1
ATOM 910 N N . TRP A 1 115 ? -1.024 33.375 21.781 1 93.88 115 TRP A N 1
ATOM 911 C CA . TRP A 1 115 ? -0.834 32.188 22.609 1 93.88 115 TRP A CA 1
ATOM 912 C C . TRP A 1 115 ? -1.027 30.906 21.781 1 93.88 115 TRP A C 1
ATOM 914 O O . TRP A 1 115 ? -0.163 30.031 21.781 1 93.88 115 TRP A O 1
ATOM 924 N N . TRP A 1 116 ? -2.076 30.781 21.125 1 96.06 116 TRP A N 1
ATOM 925 C CA . TRP A 1 116 ? -2.414 29.562 20.391 1 96.06 116 TRP A CA 1
ATOM 926 C C . TRP A 1 116 ? -1.403 29.281 19.281 1 96.06 116 TRP A C 1
ATOM 928 O O . TRP A 1 116 ? -0.958 28.156 19.109 1 96.06 116 TRP A O 1
ATOM 938 N N . ALA A 1 117 ? -1.132 30.297 18.5 1 96.75 117 ALA A N 1
ATOM 939 C CA . ALA A 1 117 ? -0.173 30.125 17.422 1 96.75 117 ALA A CA 1
ATOM 940 C C . ALA A 1 117 ? 1.189 29.688 17.953 1 96.75 117 ALA A C 1
ATOM 942 O O . ALA A 1 117 ? 1.844 28.828 17.359 1 96.75 117 ALA A O 1
ATOM 943 N N . ALA A 1 118 ? 1.593 30.266 19.047 1 94.38 118 ALA A N 1
ATOM 944 C CA . ALA A 1 118 ? 2.865 29.891 19.656 1 94.38 118 ALA A CA 1
ATOM 945 C C . ALA A 1 118 ? 2.834 28.438 20.125 1 94.38 118 ALA A C 1
ATOM 947 O O . ALA A 1 118 ? 3.797 27.688 19.922 1 94.38 118 ALA A O 1
ATOM 948 N N . MET A 1 119 ? 1.762 28.094 20.781 1 94.75 119 MET A N 1
ATOM 949 C CA . MET A 1 119 ? 1.628 26.703 21.234 1 94.75 119 MET A CA 1
ATOM 950 C C . MET A 1 119 ? 1.628 25.734 20.062 1 94.75 119 MET A C 1
ATOM 952 O O . MET A 1 119 ? 2.223 24.672 20.125 1 94.75 119 MET A O 1
ATOM 956 N N . HIS A 1 120 ? 0.954 26.125 19 1 96.75 120 HIS A N 1
ATOM 957 C CA . HIS A 1 120 ? 0.897 25.281 17.812 1 96.75 120 HIS A CA 1
ATOM 958 C C . HIS A 1 120 ? 2.273 25.141 17.172 1 96.75 120 HIS A C 1
ATOM 960 O O . HIS A 1 120 ? 2.658 24.047 16.766 1 96.75 120 HIS A O 1
ATOM 966 N N . ARG A 1 121 ? 3.006 26.219 17.125 1 94 121 ARG A N 1
ATOM 967 C CA . ARG A 1 121 ? 4.375 26.156 16.625 1 94 121 ARG A CA 1
ATOM 968 C C . ARG A 1 121 ? 5.234 25.25 17.484 1 94 121 ARG A C 1
ATOM 970 O O . ARG A 1 121 ? 6.02 24.453 16.953 1 94 121 ARG A O 1
ATOM 977 N N . ALA A 1 122 ? 5.094 25.375 18.766 1 92.81 122 ALA A N 1
ATOM 978 C CA . ALA A 1 122 ? 5.832 24.5 19.688 1 92.81 122 ALA A CA 1
ATOM 979 C C . ALA A 1 122 ? 5.504 23.031 19.422 1 92.81 122 ALA A C 1
ATOM 981 O O . ALA A 1 122 ? 6.395 22.172 19.453 1 92.81 122 ALA A O 1
ATOM 982 N N . HIS A 1 123 ? 4.266 22.781 19.203 1 95.44 123 HIS A N 1
ATOM 983 C CA . HIS A 1 123 ? 3.838 21.422 18.891 1 95.44 123 HIS A CA 1
ATOM 984 C C . HIS A 1 123 ? 4.527 20.906 17.625 1 95.44 123 HIS A C 1
ATOM 986 O O . HIS A 1 123 ? 4.996 19.766 17.578 1 95.44 123 HIS A O 1
ATOM 992 N N . HIS A 1 124 ? 4.609 21.688 16.641 1 93.94 124 HIS A N 1
ATOM 993 C CA . HIS A 1 124 ? 5.242 21.281 15.391 1 93.94 124 HIS A CA 1
ATOM 994 C C . HIS A 1 124 ? 6.738 21.047 15.578 1 93.94 124 HIS A C 1
ATOM 996 O O . HIS A 1 124 ? 7.301 20.125 15 1 93.94 124 HIS A O 1
ATOM 1002 N N . HIS A 1 125 ? 7.344 21.859 16.422 1 89.81 125 HIS A N 1
ATOM 1003 C CA . HIS A 1 125 ? 8.789 21.812 16.594 1 89.81 125 HIS A CA 1
ATOM 1004 C C . HIS A 1 125 ? 9.188 20.656 17.516 1 89.81 125 HIS A C 1
ATOM 1006 O O . HIS A 1 125 ? 10.273 20.094 17.375 1 89.81 125 HIS A O 1
ATOM 1012 N N . HIS A 1 126 ? 8.273 20.375 18.438 1 91.56 126 HIS A N 1
ATOM 1013 C CA . HIS A 1 126 ? 8.609 19.375 19.469 1 91.56 126 HIS A CA 1
ATOM 1014 C C . HIS A 1 126 ? 7.527 18.312 19.562 1 91.56 126 HIS A C 1
ATOM 1016 O O . HIS A 1 126 ? 7.105 17.953 20.672 1 91.56 126 HIS A O 1
ATOM 1022 N N . VAL A 1 127 ? 7.172 17.859 18.453 1 93.69 127 VAL A N 1
ATOM 1023 C CA . VAL A 1 127 ? 6.047 16.922 18.406 1 93.69 127 VAL A CA 1
ATOM 1024 C C . VAL A 1 127 ? 6.34 15.719 19.297 1 93.69 127 VAL A C 1
ATOM 1026 O O . VAL A 1 127 ? 7.426 15.141 19.234 1 93.69 127 VAL A O 1
ATOM 1029 N N . ASP A 1 128 ? 5.469 15.375 20.234 1 94.62 128 ASP A N 1
ATOM 1030 C CA . ASP A 1 128 ? 5.449 14.18 21.062 1 94.62 128 ASP A CA 1
ATOM 1031 C C . ASP A 1 128 ? 6.395 14.328 22.25 1 94.62 128 ASP A C 1
ATOM 1033 O O . ASP A 1 128 ? 6.492 13.43 23.094 1 94.62 128 ASP A O 1
ATOM 1037 N N . ASP A 1 129 ? 7.156 15.453 22.312 1 93.12 129 ASP A N 1
ATOM 1038 C CA . ASP A 1 129 ? 7.938 15.711 23.516 1 93.12 129 ASP A CA 1
ATOM 1039 C C . ASP A 1 129 ? 7.027 16.016 24.703 1 93.12 129 ASP A C 1
ATOM 1041 O O . ASP A 1 129 ? 6.23 16.969 24.656 1 93.12 129 ASP A O 1
ATOM 1045 N N . VAL A 1 130 ? 7.078 15.383 25.734 1 91.94 130 VAL A N 1
ATOM 1046 C CA . VAL A 1 130 ? 6.145 15.453 26.844 1 91.94 130 VAL A CA 1
ATOM 1047 C C . VAL A 1 130 ? 6.297 16.781 27.578 1 91.94 130 VAL A C 1
ATOM 1049 O O . VAL A 1 130 ? 5.328 17.312 28.125 1 91.94 130 VAL A O 1
ATOM 1052 N N . GLU A 1 131 ? 7.445 17.422 27.5 1 88.56 131 GLU A N 1
ATOM 1053 C CA . GLU A 1 131 ? 7.695 18.656 28.219 1 88.56 131 GLU A CA 1
ATOM 1054 C C . GLU A 1 131 ? 7.535 19.875 27.312 1 88.56 131 GLU A C 1
ATOM 1056 O O . GLU A 1 131 ? 6.965 20.891 27.719 1 88.56 131 GLU A O 1
ATOM 1061 N N . LYS A 1 132 ? 7.938 19.719 26.109 1 91.69 132 LYS A N 1
ATOM 1062 C CA . LYS A 1 132 ? 8.023 20.875 25.234 1 91.69 132 LYS A CA 1
ATOM 1063 C C . LYS A 1 132 ? 6.805 20.984 24.328 1 91.69 132 LYS A C 1
ATOM 1065 O O . LYS A 1 132 ? 6.465 22.062 23.844 1 91.69 132 LYS A O 1
ATOM 1070 N N . ASP A 1 133 ? 6.23 19.844 24 1 93.75 133 ASP A N 1
ATOM 1071 C CA . ASP A 1 133 ? 5.004 19.797 23.203 1 93.75 133 ASP A CA 1
ATOM 1072 C C . ASP A 1 133 ? 3.775 20.047 24.078 1 93.75 133 ASP A C 1
ATOM 1074 O O . ASP A 1 133 ? 3.428 19.219 24.922 1 93.75 133 ASP A O 1
ATOM 1078 N N . PRO A 1 134 ? 3.129 21.125 23.906 1 94.62 134 PRO A N 1
ATOM 1079 C CA . PRO A 1 134 ? 2.027 21.5 24.797 1 94.62 134 PRO A CA 1
ATOM 1080 C C . PRO A 1 134 ? 0.904 20.469 24.812 1 94.62 134 PRO A C 1
ATOM 1082 O O . PRO A 1 134 ? 0.247 20.281 25.828 1 94.62 134 PRO A O 1
ATOM 1085 N N . TYR A 1 135 ? 0.682 19.812 23.75 1 94.75 135 TYR A N 1
ATOM 1086 C CA . TYR A 1 135 ? -0.409 18.844 23.719 1 94.75 135 TYR A CA 1
ATOM 1087 C C . TYR A 1 135 ? 0.058 17.5 23.141 1 94.75 135 TYR A C 1
ATOM 1089 O O . TYR A 1 135 ? -0.626 16.906 22.312 1 94.75 135 TYR A O 1
ATOM 1097 N N . SER A 1 136 ? 1.149 17.078 23.641 1 95.12 136 SER A N 1
ATOM 1098 C CA . SER A 1 136 ? 1.694 15.773 23.297 1 95.12 136 SER A CA 1
ATOM 1099 C C . SER A 1 136 ? 0.699 14.656 23.609 1 95.12 136 SER A C 1
ATOM 1101 O O . SER A 1 136 ? 0.227 14.539 24.734 1 95.12 136 SER A O 1
ATOM 1103 N N . VAL A 1 137 ? 0.479 13.852 22.672 1 96.31 137 VAL A N 1
ATOM 1104 C CA . VAL A 1 137 ? -0.467 12.758 22.859 1 96.31 137 VAL A CA 1
ATOM 1105 C C . VAL A 1 137 ? 0.148 11.68 23.75 1 96.31 137 VAL A C 1
ATOM 1107 O O . VAL A 1 137 ? -0.567 10.852 24.312 1 96.31 137 VAL A O 1
ATOM 1110 N N . LYS A 1 138 ? 1.406 11.742 23.938 1 95 138 LYS A N 1
ATOM 1111 C CA . LYS A 1 138 ? 2.076 10.797 24.812 1 95 138 LYS A CA 1
ATOM 1112 C C . LYS A 1 138 ? 1.657 11.008 26.266 1 95 138 LYS A C 1
ATOM 1114 O O . LYS A 1 138 ? 1.843 10.125 27.109 1 95 138 LYS A O 1
ATOM 1119 N N . ARG A 1 139 ? 1.12 12.156 26.547 1 94.25 139 ARG A N 1
ATOM 1120 C CA . ARG A 1 139 ? 0.595 12.43 27.875 1 94.25 139 ARG A CA 1
ATOM 1121 C C . ARG A 1 139 ? -0.833 11.914 28.016 1 94.25 139 ARG A C 1
ATOM 1123 O O . ARG A 1 139 ? -1.427 12.008 29.094 1 94.25 139 ARG A O 1
ATOM 1130 N N . GLY A 1 140 ? -1.29 11.406 26.953 1 94.88 140 GLY A N 1
ATOM 1131 C CA . GLY A 1 140 ? -2.645 10.875 26.953 1 94.88 140 GLY A CA 1
ATOM 1132 C C . GLY A 1 140 ? -3.562 11.594 25.984 1 94.88 140 GLY A C 1
ATOM 1133 O O . GLY A 1 140 ? -3.375 12.781 25.703 1 94.88 140 GLY A O 1
ATOM 1134 N N . LEU A 1 141 ? -4.547 10.875 25.562 1 95.62 141 LEU A N 1
ATOM 1135 C CA . LEU A 1 141 ? -5.496 11.414 24.594 1 95.62 141 LEU A CA 1
ATOM 1136 C C . LEU A 1 141 ? -6.309 12.547 25.203 1 95.62 141 LEU A C 1
ATOM 1138 O O . LEU A 1 141 ? -6.609 13.531 24.531 1 95.62 141 LEU A O 1
ATOM 1142 N N . LEU A 1 142 ? -6.699 12.492 26.453 1 95.19 142 LEU A N 1
ATOM 1143 C CA . LEU A 1 142 ? -7.496 13.508 27.125 1 95.19 142 LEU A CA 1
ATOM 1144 C C . LEU A 1 142 ? -6.684 14.781 27.328 1 95.19 142 LEU A C 1
ATOM 1146 O O . LEU A 1 142 ? -7.227 15.891 27.266 1 95.19 142 LEU A O 1
ATOM 1150 N N . TRP A 1 143 ? -5.418 14.555 27.609 1 94.94 143 TRP A N 1
ATOM 1151 C CA . TRP A 1 143 ? -4.531 15.711 27.719 1 94.94 143 TRP A CA 1
ATOM 1152 C C . TRP A 1 143 ? -4.461 16.469 26.391 1 94.94 143 TRP A C 1
ATOM 1154 O O . TRP A 1 143 ? -4.656 17.688 26.359 1 94.94 143 TRP A O 1
ATOM 1164 N N . ALA A 1 144 ? -4.199 15.719 25.328 1 96.44 144 ALA A N 1
ATOM 1165 C CA . ALA A 1 144 ? -4.059 16.328 24 1 96.44 144 ALA A CA 1
ATOM 1166 C C . ALA A 1 144 ? -5.367 16.984 23.562 1 96.44 144 ALA A C 1
ATOM 1168 O O . ALA A 1 144 ? -5.355 18 22.859 1 96.44 144 ALA A O 1
ATOM 1169 N N . HIS A 1 145 ? -6.457 16.391 24.031 1 96.12 145 HIS A N 1
ATOM 1170 C CA . HIS A 1 145 ? -7.758 16.906 23.609 1 96.12 145 HIS A CA 1
ATOM 1171 C C . HIS A 1 145 ? -8.164 18.109 24.453 1 96.12 145 HIS A C 1
ATOM 1173 O O . HIS A 1 145 ? -8.594 19.141 23.906 1 96.12 145 HIS A O 1
ATOM 1179 N N . TRP A 1 146 ? -8.031 18.125 25.828 1 94.25 146 TRP A N 1
ATOM 1180 C CA . TRP A 1 146 ? -8.562 19.172 26.688 1 94.25 146 TRP A CA 1
ATOM 1181 C C . TRP A 1 146 ? -7.5 19.641 27.688 1 94.25 146 TRP A C 1
ATOM 1183 O O . TRP A 1 146 ? -7.383 20.844 27.953 1 94.25 146 TRP A O 1
ATOM 1193 N N . GLY A 1 147 ? -6.688 18.75 28.141 1 93.5 147 GLY A N 1
ATOM 1194 C CA . GLY A 1 147 ? -5.848 18.984 29.297 1 93.5 147 GLY A CA 1
ATOM 1195 C C . GLY A 1 147 ? -4.879 20.141 29.109 1 93.5 147 GLY A C 1
ATOM 1196 O O . GLY A 1 147 ? -4.676 20.922 30.031 1 93.5 147 GLY A O 1
ATOM 1197 N N . TRP A 1 148 ? -4.328 20.297 27.938 1 93.31 148 TRP A N 1
ATOM 1198 C CA . TRP A 1 148 ? -3.309 21.312 27.703 1 93.31 148 TRP A CA 1
ATOM 1199 C C . TRP A 1 148 ? -3.91 22.719 27.734 1 93.31 148 TRP A C 1
ATOM 1201 O O . TRP A 1 148 ? -3.205 23.688 28 1 93.31 148 TRP A O 1
ATOM 1211 N N . LEU A 1 149 ? -5.184 22.828 27.469 1 94.06 149 LEU A N 1
ATOM 1212 C CA . LEU A 1 149 ? -5.855 24.125 27.469 1 94.06 149 LEU A CA 1
ATOM 1213 C C . LEU A 1 149 ? -6.207 24.547 28.891 1 94.06 149 LEU A C 1
ATOM 1215 O O . LEU A 1 149 ? -6.332 25.734 29.172 1 94.06 149 LEU A O 1
ATOM 1219 N N . LEU A 1 150 ? -6.34 23.594 29.812 1 91.81 150 LEU A N 1
ATOM 1220 C CA . LEU A 1 150 ? -6.863 23.859 31.156 1 91.81 150 LEU A CA 1
ATOM 1221 C C . LEU A 1 150 ? -5.73 24.094 32.156 1 91.81 150 LEU A C 1
ATOM 1223 O O . LEU A 1 150 ? -5.926 24.734 33.188 1 91.81 150 LEU A O 1
ATOM 1227 N N . ARG A 1 151 ? -4.566 23.562 31.797 1 84.88 151 ARG A N 1
ATOM 1228 C CA . ARG A 1 151 ? -3.443 23.688 32.719 1 84.88 151 ARG A CA 1
ATOM 1229 C C . ARG A 1 151 ? -2.359 24.594 32.156 1 84.88 151 ARG A C 1
ATOM 1231 O O . ARG A 1 151 ? -1.885 24.375 31.031 1 84.88 151 ARG A O 1
ATOM 1238 N N . LYS A 1 152 ? -1.95 25.516 32.969 1 77.06 152 LYS A N 1
ATOM 1239 C CA . LYS A 1 152 ? -0.854 26.391 32.562 1 77.06 152 LYS A CA 1
ATOM 1240 C C . LYS A 1 152 ? 0.46 25.625 32.469 1 77.06 152 LYS A C 1
ATOM 1242 O O . LYS A 1 152 ? 0.736 24.75 33.312 1 77.06 152 LYS A O 1
ATOM 1247 N N . PRO A 1 153 ? 1.055 25.797 31.344 1 66.44 153 PRO A N 1
ATOM 1248 C CA . PRO A 1 153 ? 2.334 25.094 31.234 1 66.44 153 PRO A CA 1
ATOM 1249 C C . PRO A 1 153 ? 3.289 25.422 32.375 1 66.44 153 PRO A C 1
ATOM 1251 O O . PRO A 1 153 ? 3.178 26.484 33 1 66.44 153 PRO A O 1
ATOM 1254 N N . LYS A 1 154 ? 4.004 24.25 32.875 1 58.12 154 LYS A N 1
ATOM 1255 C CA . LYS A 1 154 ? 5.02 24.5 33.906 1 58.12 154 LYS A CA 1
ATOM 1256 C C . LYS A 1 154 ? 5.918 25.672 33.5 1 58.12 154 LYS A C 1
ATOM 1258 O O . LYS A 1 154 ? 6.16 25.891 32.312 1 58.12 154 LYS A O 1
ATOM 1263 N N . ARG A 1 155 ? 6.238 26.547 34.438 1 61.06 155 ARG A N 1
ATOM 1264 C CA . ARG A 1 155 ? 7.027 27.781 34.344 1 61.06 155 ARG A CA 1
ATOM 1265 C C . ARG A 1 155 ? 8.375 27.516 33.688 1 61.06 155 ARG A C 1
ATOM 1267 O O . ARG A 1 155 ? 8.969 26.453 33.875 1 61.06 155 ARG A O 1
ATOM 1274 N N . GLY A 1 156 ? 8.641 27.984 32.312 1 77.44 156 GLY A N 1
ATOM 1275 C CA . GLY A 1 156 ? 9.977 28.281 31.812 1 77.44 156 GLY A CA 1
ATOM 1276 C C . GLY A 1 156 ? 10.094 28.125 30.312 1 77.44 156 GLY A C 1
ATOM 1277 O O . GLY A 1 156 ? 10.266 29.094 29.578 1 77.44 156 GLY A O 1
ATOM 1278 N N . PHE A 1 157 ? 9.633 26.875 29.812 1 83.31 157 PHE A N 1
ATOM 1279 C CA . PHE A 1 157 ? 9.984 26.703 28.406 1 83.31 157 PHE A CA 1
ATOM 1280 C C . PHE A 1 157 ? 8.922 27.312 27.5 1 83.31 157 PHE A C 1
ATOM 1282 O O . PHE A 1 157 ? 9.234 28.078 26.594 1 83.31 157 PHE A O 1
ATOM 1289 N N . LEU A 1 158 ? 7.645 27.016 27.734 1 86.5 158 LEU A N 1
ATOM 1290 C CA . LEU A 1 158 ? 6.578 27.422 26.828 1 86.5 158 LEU A CA 1
ATOM 1291 C C . LEU A 1 158 ? 6.344 28.938 26.906 1 86.5 158 LEU A C 1
ATOM 1293 O O . LEU A 1 158 ? 6.02 29.562 25.906 1 86.5 158 LEU A O 1
ATOM 1297 N N . GLN A 1 159 ? 6.531 29.5 28.078 1 86.12 159 GLN A N 1
ATOM 1298 C CA . GLN A 1 159 ? 6.426 30.938 28.203 1 86.12 159 GLN A CA 1
ATOM 1299 C C . GLN A 1 159 ? 7.539 31.641 27.438 1 86.12 159 GLN A C 1
ATOM 1301 O O . GLN A 1 159 ? 7.297 32.656 26.766 1 86.12 159 GLN A O 1
ATOM 1306 N N . GLU A 1 160 ? 8.68 31.078 27.594 1 87.62 160 GLU A N 1
ATOM 1307 C CA . GLU A 1 160 ? 9.812 31.609 26.844 1 87.62 160 GLU A CA 1
ATOM 1308 C C . GLU A 1 160 ? 9.609 31.453 25.344 1 87.62 160 GLU A C 1
ATOM 1310 O O . GLU A 1 160 ? 10 32.344 24.562 1 87.62 160 GLU A O 1
ATOM 1315 N N . TYR A 1 161 ? 8.984 30.375 25.047 1 89.62 161 TYR A N 1
ATOM 1316 C CA . TYR A 1 161 ? 8.734 30.094 23.641 1 89.62 161 TYR A CA 1
ATOM 1317 C C . TYR A 1 161 ? 7.766 31.109 23.047 1 89.62 161 TYR A C 1
ATOM 1319 O O . TYR A 1 161 ? 7.973 31.609 21.938 1 89.62 161 TYR A O 1
ATOM 1327 N N . ILE A 1 162 ? 6.699 31.484 23.766 1 90 162 ILE A N 1
ATOM 1328 C CA . ILE A 1 162 ? 5.719 32.469 23.312 1 90 162 ILE A CA 1
ATOM 1329 C C . ILE A 1 162 ? 6.406 33.812 23.062 1 90 162 ILE A C 1
ATOM 1331 O O . ILE A 1 162 ? 6.184 34.438 22.047 1 90 162 ILE A O 1
ATOM 1335 N N . GLU A 1 163 ? 7.285 34.156 23.953 1 88.56 163 GLU A N 1
ATOM 1336 C CA . GLU A 1 163 ? 7.977 35.438 23.859 1 88.56 163 GLU A CA 1
ATOM 1337 C C . GLU A 1 163 ? 8.969 35.438 22.703 1 88.56 163 GLU A C 1
ATOM 1339 O O . GLU A 1 163 ? 9.172 36.469 22.062 1 88.56 163 GLU A O 1
ATOM 1344 N N . HIS A 1 164 ? 9.484 34.281 22.516 1 86 164 HIS A N 1
ATOM 1345 C CA . HIS A 1 164 ? 10.43 34.188 21.422 1 86 164 HIS A CA 1
ATOM 1346 C C . HIS A 1 164 ? 9.727 34.281 20.062 1 86 164 HIS A C 1
ATOM 1348 O O . HIS A 1 164 ? 10.195 35 19.172 1 86 164 HIS A O 1
ATOM 1354 N N . GLU A 1 165 ? 8.594 33.625 19.906 1 87.06 165 GLU A N 1
ATOM 1355 C CA . GLU A 1 165 ? 7.875 33.594 18.641 1 87.06 165 GLU A CA 1
ATOM 1356 C C . GLU A 1 165 ? 7.098 34.875 18.391 1 87.06 165 GLU A C 1
ATOM 1358 O O . GLU A 1 165 ? 6.969 35.312 17.25 1 87.06 165 GLU A O 1
ATOM 1363 N N . PHE A 1 166 ? 6.547 35.375 19.484 1 90.62 166 PHE A N 1
ATOM 1364 C CA . PHE A 1 166 ? 5.754 36.594 19.406 1 90.62 166 PHE A CA 1
ATOM 1365 C C . PHE A 1 166 ? 6.195 37.594 20.469 1 90.62 166 PHE A C 1
ATOM 1367 O O . PHE A 1 166 ? 5.469 37.844 21.438 1 90.62 166 PHE A O 1
ATOM 1374 N N . PRO A 1 167 ? 7.32 38.219 20.188 1 87.56 167 PRO A N 1
ATOM 1375 C CA . PRO A 1 167 ? 7.797 39.188 21.172 1 87.56 167 PRO A CA 1
ATOM 1376 C C . PRO A 1 167 ? 6.852 40.375 21.312 1 87.56 167 PRO A C 1
ATOM 1378 O O . PRO A 1 167 ? 6.211 40.781 20.344 1 87.56 167 PRO A O 1
ATOM 1381 N N . LEU A 1 168 ? 6.824 40.938 22.516 1 83.44 168 LEU A N 1
ATOM 1382 C CA . LEU A 1 168 ? 5.93 42.062 22.797 1 83.44 168 LEU A CA 1
ATOM 1383 C C . LEU A 1 168 ? 6.379 43.312 22.062 1 83.44 168 LEU A C 1
ATOM 1385 O O . LEU A 1 168 ? 5.551 44.156 21.672 1 83.44 168 LEU A O 1
ATOM 1389 N N . VAL A 1 169 ? 7.781 43.531 22 1 75.38 169 VAL A N 1
ATOM 1390 C CA . VAL A 1 169 ? 8.336 44.625 21.219 1 75.38 169 VAL A CA 1
ATOM 1391 C C . VAL A 1 169 ? 9.047 44.062 19.984 1 75.38 169 VAL A C 1
ATOM 1393 O O . VAL A 1 169 ? 10.023 43.344 20.109 1 75.38 169 VAL A O 1
ATOM 1396 N N . ALA A 1 170 ? 8.352 44.281 18.906 1 64.62 170 ALA A N 1
ATOM 1397 C CA . ALA A 1 170 ? 8.922 43.75 17.656 1 64.62 170 ALA A CA 1
ATOM 1398 C C . ALA A 1 170 ? 10.141 44.562 17.234 1 64.62 170 ALA A C 1
ATOM 1400 O O . ALA A 1 170 ? 10.102 45.781 17.219 1 64.62 170 ALA A O 1
ATOM 1401 N N . ASN A 1 171 ? 11.375 44.188 17.438 1 59.47 171 ASN A N 1
ATOM 1402 C CA . ASN A 1 171 ? 12.555 44.906 16.953 1 59.47 171 ASN A CA 1
ATOM 1403 C C . ASN A 1 171 ? 12.672 44.812 15.43 1 59.47 171 ASN A C 1
ATOM 1405 O O . ASN A 1 171 ? 12.328 43.781 14.828 1 59.47 171 ASN A O 1
ATOM 1409 N N . GLU A 1 172 ? 12.773 46.094 14.781 1 53.69 172 GLU A N 1
ATOM 1410 C CA . GLU A 1 172 ? 12.891 46.281 13.336 1 53.69 172 GLU A CA 1
ATOM 1411 C C . GLU A 1 172 ? 13.836 45.281 12.703 1 53.69 172 GLU A C 1
ATOM 1413 O O . GLU A 1 172 ? 13.688 44.938 11.531 1 53.69 172 GLU A O 1
ATOM 1418 N N . SER A 1 173 ? 14.922 45.25 13.391 1 47 173 SER A N 1
ATOM 1419 C CA . SER A 1 173 ? 15.984 44.531 12.695 1 47 173 SER A CA 1
ATOM 1420 C C . SER A 1 173 ? 15.516 43.125 12.266 1 47 173 SER A C 1
ATOM 1422 O O . SER A 1 173 ? 16.156 42.469 11.453 1 47 173 SER A O 1
ATOM 1424 N N . ASP A 1 174 ? 14.719 42.656 13.164 1 48.16 174 ASP A N 1
ATOM 1425 C CA . ASP A 1 174 ? 14.531 41.219 12.844 1 48.16 174 ASP A CA 1
ATOM 1426 C C . ASP A 1 174 ? 13.617 41.062 11.633 1 48.16 174 ASP A C 1
ATOM 1428 O O . ASP A 1 174 ? 13.094 42.031 11.094 1 48.16 174 ASP A O 1
ATOM 1432 N N . ASP A 1 175 ? 12.711 39.875 11.703 1 49.84 175 ASP A N 1
ATOM 1433 C CA . ASP A 1 175 ? 12.016 39.125 10.664 1 49.84 175 ASP A CA 1
ATOM 1434 C C . ASP A 1 175 ? 10.859 39.906 10.078 1 49.84 175 ASP A C 1
ATOM 1436 O O . ASP A 1 175 ? 10.383 40.875 10.703 1 49.84 175 ASP A O 1
ATOM 1440 N N . GLY A 1 176 ? 10.75 40.094 8.781 1 56.66 176 GLY A N 1
ATOM 1441 C CA . GLY A 1 176 ? 9.664 40.438 7.875 1 56.66 176 GLY A CA 1
ATOM 1442 C C . GLY A 1 176 ? 8.297 40.281 8.5 1 56.66 176 GLY A C 1
ATOM 1443 O O . GLY A 1 176 ? 7.281 40.656 7.895 1 56.66 176 GLY A O 1
ATOM 1444 N N . ASP A 1 177 ? 8.281 39.844 9.656 1 74.19 177 ASP A N 1
ATOM 1445 C CA . ASP A 1 177 ? 6.93 39.531 10.125 1 74.19 177 ASP A CA 1
ATOM 1446 C C . ASP A 1 177 ? 6.5 40.5 11.227 1 74.19 177 ASP A C 1
ATOM 1448 O O . ASP A 1 177 ? 5.73 40.125 12.117 1 74.19 177 ASP A O 1
ATOM 1452 N N . VAL A 1 178 ? 7.023 41.75 11.195 1 78.56 178 VAL A N 1
ATOM 1453 C CA . VAL A 1 178 ? 6.75 42.656 12.273 1 78.56 178 VAL A CA 1
ATOM 1454 C C . VAL A 1 178 ? 5.254 43 12.32 1 78.56 178 VAL A C 1
ATOM 1456 O O . VAL A 1 178 ? 4.648 43 13.398 1 78.56 178 VAL A O 1
ATOM 1459 N N . ALA A 1 179 ? 4.73 43.219 11.164 1 83.81 179 ALA A N 1
ATOM 1460 C CA . ALA A 1 179 ? 3.311 43.562 11.102 1 83.81 179 ALA A CA 1
ATOM 1461 C C . ALA A 1 179 ? 2.453 42.438 11.672 1 83.81 179 ALA A C 1
ATOM 1463 O O . ALA A 1 179 ? 1.485 42.688 12.391 1 83.81 179 ALA A O 1
ATOM 1464 N N . MET A 1 180 ? 2.785 41.312 11.32 1 89.62 180 MET A N 1
ATOM 1465 C CA . MET A 1 180 ? 2.041 40.156 11.797 1 89.62 180 MET A CA 1
ATOM 1466 C C . MET A 1 180 ? 2.15 40.031 13.312 1 89.62 180 MET A C 1
ATOM 1468 O O . MET A 1 180 ? 1.16 39.75 13.984 1 89.62 180 MET A O 1
ATOM 1472 N N . ILE A 1 181 ? 3.297 40.25 13.859 1 90.25 181 ILE A N 1
ATOM 1473 C CA . ILE A 1 181 ? 3.545 40.125 15.297 1 90.25 181 ILE A CA 1
ATOM 1474 C C . ILE A 1 181 ? 2.785 41.219 16.047 1 90.25 181 ILE A C 1
ATOM 1476 O O . ILE A 1 181 ? 2.164 40.938 17.078 1 90.25 181 ILE A O 1
ATOM 1480 N N . GLU A 1 182 ? 2.84 42.344 15.516 1 91.75 182 GLU A N 1
ATOM 1481 C CA . GLU A 1 182 ? 2.119 43.438 16.141 1 91.75 182 GLU A CA 1
ATOM 1482 C C . GLU A 1 182 ? 0.614 43.188 16.156 1 91.75 182 GLU A C 1
ATOM 1484 O O . GLU A 1 182 ? -0.063 43.469 17.141 1 91.75 182 GLU A O 1
ATOM 1489 N N . LEU A 1 183 ? 0.184 42.75 15.039 1 93.62 183 LEU A N 1
ATOM 1490 C CA . LEU A 1 183 ? -1.234 42.438 14.945 1 93.62 183 LEU A CA 1
ATOM 1491 C C . LEU A 1 183 ? -1.612 41.344 15.945 1 93.62 183 LEU A C 1
ATOM 1493 O O . LEU A 1 183 ? -2.656 41.438 16.594 1 93.62 183 LEU A O 1
ATOM 1497 N N . ALA A 1 184 ? -0.829 40.344 16.062 1 94.88 184 ALA A N 1
ATOM 1498 C CA . ALA A 1 184 ? -1.08 39.25 17.016 1 94.88 184 ALA A CA 1
ATOM 1499 C C . ALA A 1 184 ? -1.113 39.781 18.453 1 94.88 184 ALA A C 1
ATOM 1501 O O . ALA A 1 184 ? -1.984 39.406 19.234 1 94.88 184 ALA A O 1
ATOM 1502 N N . ASN A 1 185 ? -0.189 40.656 18.797 1 93.62 185 ASN A N 1
ATOM 1503 C CA . ASN A 1 185 ? -0.109 41.188 20.141 1 93.62 185 ASN A CA 1
ATOM 1504 C C . ASN A 1 185 ? -1.323 42.062 20.453 1 93.62 185 ASN A C 1
ATOM 1506 O O . ASN A 1 185 ? -1.921 41.938 21.531 1 93.62 185 ASN A O 1
ATOM 1510 N N . ASN A 1 186 ? -1.646 42.875 19.516 1 93.12 186 ASN A N 1
ATOM 1511 C CA . ASN A 1 186 ? -2.789 43.75 19.719 1 93.12 186 ASN A CA 1
ATOM 1512 C C . ASN A 1 186 ? -4.09 42.969 19.859 1 93.12 186 ASN A C 1
ATOM 1514 O O . ASN A 1 186 ? -4.91 43.25 20.719 1 93.12 186 ASN A O 1
ATOM 1518 N N . ALA A 1 187 ? -4.258 42.062 19 1 93.38 187 ALA A N 1
ATOM 1519 C CA . ALA A 1 187 ? -5.461 41.219 19.031 1 93.38 187 ALA A CA 1
ATOM 1520 C C . ALA A 1 187 ? -5.535 40.438 20.328 1 93.38 187 ALA A C 1
ATOM 1522 O O . ALA A 1 187 ? -6.617 40.25 20.906 1 93.38 187 ALA A O 1
ATOM 1523 N N . SER A 1 188 ? -4.426 39.938 20.781 1 93.62 188 SER A N 1
ATOM 1524 C CA . SER A 1 188 ? -4.379 39.125 21.984 1 93.62 188 SER A CA 1
ATOM 1525 C C . SER A 1 188 ? -4.703 39.938 23.234 1 93.62 188 SER A C 1
ATOM 1527 O O . SER A 1 188 ? -5.281 39.406 24.188 1 93.62 188 SER A O 1
ATOM 1529 N N . ARG A 1 189 ? -4.359 41.188 23.234 1 93.5 189 ARG A N 1
ATOM 1530 C CA . ARG A 1 189 ? -4.664 42.062 24.359 1 93.5 189 ARG A CA 1
ATOM 1531 C C . ARG A 1 189 ? -6.168 42.25 24.516 1 93.5 189 ARG A C 1
ATOM 1533 O O . ARG A 1 189 ? -6.664 42.438 25.625 1 93.5 189 ARG A O 1
ATOM 1540 N N . ARG A 1 190 ? -6.832 42.125 23.469 1 95.38 190 ARG A N 1
ATOM 1541 C CA . ARG A 1 190 ? -8.281 42.344 23.469 1 95.38 190 ARG A CA 1
ATOM 1542 C C . ARG A 1 190 ? -9.016 41.031 23.188 1 95.38 190 ARG A C 1
ATOM 1544 O O . ARG A 1 190 ? -10.125 41.031 22.656 1 95.38 190 ARG A O 1
ATOM 1551 N N . TYR A 1 191 ? -8.344 40 23.484 1 95.25 191 TYR A N 1
ATOM 1552 C CA . TYR A 1 191 ? -8.867 38.688 23.141 1 95.25 191 TYR A CA 1
ATOM 1553 C C . TYR A 1 191 ? -10.266 38.5 23.703 1 95.25 191 TYR A C 1
ATOM 1555 O O . TYR A 1 191 ? -11.18 38.094 22.984 1 95.25 191 TYR A O 1
ATOM 1563 N N . LEU A 1 192 ? -10.5 38.781 24.984 1 92.88 192 LEU A N 1
ATOM 1564 C CA . LEU A 1 192 ? -11.781 38.5 25.641 1 92.88 192 LEU A CA 1
ATOM 1565 C C . LEU A 1 192 ? -12.883 39.375 25.031 1 92.88 192 LEU A C 1
ATOM 1567 O O . LEU A 1 192 ? -14.039 38.938 24.953 1 92.88 192 LEU A O 1
ATOM 1571 N N . LEU A 1 193 ? -12.477 40.531 24.641 1 95.81 193 LEU A N 1
ATOM 1572 C CA . LEU A 1 193 ? -13.43 41.438 23.969 1 95.81 193 LEU A CA 1
ATOM 1573 C C . LEU A 1 193 ? -13.891 40.812 22.656 1 95.81 193 LEU A C 1
ATOM 1575 O O . LEU A 1 193 ? -15.086 40.781 22.375 1 95.81 193 LEU A O 1
ATOM 1579 N N . TRP A 1 194 ? -12.953 40.438 21.828 1 96.81 194 TRP A N 1
ATOM 1580 C CA . TRP A 1 194 ? -13.281 39.844 20.531 1 96.81 194 TRP A CA 1
ATOM 1581 C C . TRP A 1 194 ? -14.094 38.562 20.672 1 96.81 194 TRP A C 1
ATOM 1583 O O . TRP A 1 194 ? -15.023 38.312 19.906 1 96.81 194 TRP A O 1
ATOM 1593 N N . PHE A 1 195 ? -13.727 37.781 21.703 1 97.12 195 PHE A N 1
ATOM 1594 C CA . PHE A 1 195 ? -14.477 36.562 22 1 97.12 195 PHE A CA 1
ATOM 1595 C C . PHE A 1 195 ? -15.93 36.875 22.312 1 97.12 195 PHE A C 1
ATOM 1597 O O . PHE A 1 195 ? -16.844 36.25 21.797 1 97.12 195 PHE A O 1
ATOM 1604 N N . ALA A 1 196 ? -16.156 37.906 23.156 1 96.88 196 ALA A N 1
ATOM 1605 C CA . ALA A 1 196 ? -17.5 38.281 23.562 1 96.88 196 ALA A CA 1
ATOM 1606 C C . ALA A 1 196 ? -18.297 38.812 22.375 1 96.88 196 ALA A C 1
ATOM 1608 O O . ALA A 1 196 ? -19.453 38.438 22.172 1 96.88 196 ALA A O 1
ATOM 1609 N N . VAL A 1 197 ? -17.688 39.656 21.609 1 98 197 VAL A N 1
ATOM 1610 C CA . VAL A 1 197 ? -18.375 40.344 20.531 1 98 197 VAL A CA 1
ATOM 1611 C C . VAL A 1 197 ? -18.672 39.375 19.391 1 98 197 VAL A C 1
ATOM 1613 O O . VAL A 1 197 ? -19.828 39.188 19 1 98 197 VAL A O 1
ATOM 1616 N N . PHE A 1 198 ? -17.672 38.625 18.953 1 98.31 198 PHE A N 1
ATOM 1617 C CA . PHE A 1 198 ? -17.828 37.812 17.75 1 98.31 198 PHE A CA 1
ATOM 1618 C C . PHE A 1 198 ? -18.219 36.375 18.109 1 98.31 198 PHE A C 1
ATOM 1620 O O . PHE A 1 198 ? -18.734 35.656 17.281 1 98.31 198 PHE A O 1
ATOM 1627 N N . GLY A 1 199 ? -17.953 36 19.359 1 97.5 199 GLY A N 1
ATOM 1628 C CA . GLY A 1 199 ? -18.312 34.656 19.781 1 97.5 199 GLY A CA 1
ATOM 1629 C C . GLY A 1 199 ? -19.734 34.562 20.312 1 97.5 199 GLY A C 1
ATOM 1630 O O . GLY A 1 199 ? -20.375 33.5 20.172 1 97.5 199 GLY A O 1
ATOM 1631 N N . LEU A 1 200 ? -20.219 35.688 20.891 1 97.75 200 LEU A N 1
ATOM 1632 C CA . LEU A 1 200 ? -21.516 35.594 21.562 1 97.75 200 LEU A CA 1
ATOM 1633 C C . LEU A 1 200 ? -22.469 36.656 21.031 1 97.75 200 LEU A C 1
ATOM 1635 O O . LEU A 1 200 ? -23.562 36.312 20.531 1 97.75 200 LEU A O 1
ATOM 1639 N N . ILE A 1 201 ? -22.094 37.875 20.922 1 98.31 201 ILE A N 1
ATOM 1640 C CA . ILE A 1 201 ? -23.031 38.969 20.672 1 98.31 201 ILE A CA 1
ATOM 1641 C C . ILE A 1 201 ? -23.422 39 19.203 1 98.31 201 ILE A C 1
ATOM 1643 O O . ILE A 1 201 ? -24.609 38.969 18.875 1 98.31 201 ILE A O 1
ATOM 1647 N N . VAL A 1 202 ? -22.516 39 18.328 1 98.31 202 VAL A N 1
ATOM 1648 C CA . VAL A 1 202 ? -22.781 39.125 16.906 1 98.31 202 VAL A CA 1
ATOM 1649 C C . VAL A 1 202 ? -23.609 37.938 16.422 1 98.31 202 VAL A C 1
ATOM 1651 O O . VAL A 1 202 ? -24.641 38.094 15.766 1 98.31 202 VAL A O 1
ATOM 1654 N N . PRO A 1 203 ? -23.172 36.688 16.719 1 98.12 203 PRO A N 1
ATOM 1655 C CA . PRO A 1 203 ? -24 35.594 16.234 1 98.12 203 PRO A CA 1
ATOM 1656 C C . PRO A 1 203 ? -25.406 35.594 16.812 1 98.12 203 PRO A C 1
ATOM 1658 O O . PRO A 1 203 ? -26.359 35.219 16.125 1 98.12 203 PRO A O 1
ATOM 1661 N N . THR A 1 204 ? -25.594 36.031 18.047 1 98.25 204 THR A N 1
ATOM 1662 C CA . THR A 1 204 ? -26.906 36.125 18.656 1 98.25 204 THR A CA 1
ATOM 1663 C C . THR A 1 204 ? -27.766 37.156 17.969 1 98.25 204 THR A C 1
ATOM 1665 O O . THR A 1 204 ? -28.906 36.906 17.578 1 98.25 204 THR A O 1
ATOM 1668 N N . MET A 1 205 ? -27.203 38.312 17.781 1 98.31 205 MET A N 1
ATOM 1669 C CA . MET A 1 205 ? -27.938 39.406 17.172 1 98.31 205 MET A CA 1
ATOM 1670 C C . MET A 1 205 ? -28.281 39.094 15.719 1 98.31 205 MET A C 1
ATOM 1672 O O . MET A 1 205 ? -29.375 39.375 15.25 1 98.31 205 MET A O 1
ATOM 1676 N N . MET A 1 206 ? -27.344 38.562 15.062 1 97.5 206 MET A N 1
ATOM 1677 C CA . MET A 1 206 ? -27.562 38.188 13.672 1 97.5 206 MET A CA 1
ATOM 1678 C C . MET A 1 206 ? -28.703 37.188 13.555 1 97.5 206 MET A C 1
ATOM 1680 O O . MET A 1 206 ? -29.578 37.312 12.695 1 97.5 206 MET A O 1
ATOM 1684 N N . THR A 1 207 ? -28.688 36.188 14.398 1 97.88 207 THR A N 1
ATOM 1685 C CA . THR A 1 207 ? -29.703 35.125 14.359 1 97.88 207 THR A CA 1
ATOM 1686 C C . THR A 1 207 ? -31.078 35.688 14.719 1 97.88 207 THR A C 1
ATOM 1688 O O . THR A 1 207 ? -32.062 35.344 14.086 1 97.88 207 THR A O 1
ATOM 1691 N N . MET A 1 208 ? -31.094 36.562 15.711 1 97.69 208 MET A N 1
ATOM 1692 C CA . MET A 1 208 ? -32.344 37.219 16.078 1 97.69 208 MET A CA 1
ATOM 1693 C C . MET A 1 208 ? -32.938 38 14.898 1 97.69 208 MET A C 1
ATOM 1695 O O . MET A 1 208 ? -34.125 37.938 14.641 1 97.69 208 MET A O 1
ATOM 1699 N N . PHE A 1 209 ? -32.125 38.625 14.25 1 97.62 209 PHE A N 1
ATOM 1700 C CA . PHE A 1 209 ? -32.531 39.469 13.148 1 97.62 209 PHE A CA 1
ATOM 1701 C C . PHE A 1 209 ? -33.062 38.656 11.984 1 97.62 209 PHE A C 1
ATOM 1703 O O . PHE A 1 209 ? -34.125 38.969 11.438 1 97.62 209 PHE A O 1
ATOM 1710 N N . PHE A 1 210 ? -32.469 37.562 11.609 1 97.19 210 PHE A N 1
ATOM 1711 C CA . PHE A 1 210 ? -32.812 36.812 10.406 1 97.19 210 PHE A CA 1
ATOM 1712 C C . PHE A 1 210 ? -33.875 35.781 10.719 1 97.19 210 PHE A C 1
ATOM 1714 O O . PHE A 1 210 ? -34.719 35.469 9.859 1 97.19 210 PHE A O 1
ATOM 1721 N N . SER A 1 211 ? -33.875 35.156 11.922 1 96.19 211 SER A N 1
ATOM 1722 C CA . SER A 1 211 ? -34.75 34.031 12.211 1 96.19 211 SER A CA 1
ATOM 1723 C C . SER A 1 211 ? -35.938 34.469 13.055 1 96.19 211 SER A C 1
ATOM 1725 O O . SER A 1 211 ? -36.938 33.75 13.148 1 96.19 211 SER A O 1
ATOM 1727 N N . GLY A 1 212 ? -35.844 35.594 13.711 1 95.56 212 GLY A N 1
ATOM 1728 C CA . GLY A 1 212 ? -36.906 36.031 14.633 1 95.56 212 GLY A CA 1
ATOM 1729 C C . GLY A 1 212 ? -36.969 35.188 15.891 1 95.56 212 GLY A C 1
ATOM 1730 O O . GLY A 1 212 ? -37.938 35.25 16.641 1 95.56 212 GLY A O 1
ATOM 1731 N N . ASP A 1 213 ? -35.969 34.438 16.156 1 95.56 213 ASP A N 1
ATOM 1732 C CA . ASP A 1 213 ? -35.906 33.562 17.328 1 95.56 213 ASP A CA 1
ATOM 1733 C C . ASP A 1 213 ? -35.656 34.375 18.594 1 95.56 213 ASP A C 1
ATOM 1735 O O . ASP A 1 213 ? -35.312 35.562 18.531 1 95.56 213 ASP A O 1
ATOM 1739 N N . SER A 1 214 ? -35.906 33.781 19.75 1 95.75 214 SER A N 1
ATOM 1740 C CA . SER A 1 214 ? -35.625 34.438 21.031 1 95.75 214 SER A CA 1
ATOM 1741 C C . SER A 1 214 ? -34.125 34.625 21.234 1 95.75 214 SER A C 1
ATOM 1743 O O . SER A 1 214 ? -33.312 33.969 20.594 1 95.75 214 SER A O 1
ATOM 1745 N N . TRP A 1 215 ? -33.781 35.594 22.031 1 96.25 215 TRP A N 1
ATOM 1746 C CA . TRP A 1 215 ? -32.375 35.875 22.312 1 96.25 215 TRP A CA 1
ATOM 1747 C C . TRP A 1 215 ? -31.688 34.688 22.953 1 96.25 215 TRP A C 1
ATOM 1749 O O . TRP A 1 215 ? -30.531 34.406 22.688 1 96.25 215 TRP A O 1
ATOM 1759 N N . MET A 1 216 ? -32.438 33.969 23.75 1 95.69 216 MET A N 1
ATOM 1760 C CA . MET A 1 216 ? -31.891 32.812 24.453 1 95.69 216 MET A CA 1
ATOM 1761 C C . MET A 1 216 ? -31.609 31.672 23.469 1 95.69 216 MET A C 1
ATOM 1763 O O . MET A 1 216 ? -30.547 31.062 23.531 1 95.69 216 MET A O 1
ATOM 1767 N N . ASN A 1 217 ? -32.531 31.422 22.594 1 96.06 217 ASN A N 1
ATOM 1768 C CA . ASN A 1 217 ? -32.312 30.375 21.609 1 96.06 217 ASN A CA 1
ATOM 1769 C C . ASN A 1 217 ? -31.172 30.719 20.656 1 96.06 217 ASN A C 1
ATOM 1771 O O . ASN A 1 217 ? -30.375 29.844 20.312 1 96.06 217 ASN A O 1
ATOM 1775 N N . SER A 1 218 ? -31.109 31.984 20.312 1 98 218 SER A N 1
ATOM 1776 C CA . SER A 1 218 ? -30.047 32.438 19.438 1 98 218 SER A CA 1
ATOM 1777 C C . SER A 1 218 ? -28.688 32.312 20.094 1 98 218 SER A C 1
ATOM 1779 O O . SER A 1 218 ? -27.719 31.891 19.453 1 98 218 SER A O 1
ATOM 1781 N N . LEU A 1 219 ? -28.609 32.688 21.344 1 97.94 219 LEU A N 1
ATOM 1782 C CA . LEU A 1 219 ? -27.359 32.594 22.094 1 97.94 219 LEU A CA 1
ATOM 1783 C C . LEU A 1 219 ? -26.953 31.125 22.281 1 97.94 219 LEU A C 1
ATOM 1785 O O . LEU A 1 219 ? -25.781 30.781 22.094 1 97.94 219 LEU A O 1
ATOM 1789 N N . ILE A 1 220 ? -27.922 30.266 22.594 1 97.69 220 ILE A N 1
ATOM 1790 C CA . ILE A 1 220 ? -27.625 28.875 22.906 1 97.69 220 ILE A CA 1
ATOM 1791 C C . ILE A 1 220 ? -27.188 28.141 21.656 1 97.69 220 ILE A C 1
ATOM 1793 O O . ILE A 1 220 ? -26.172 27.422 21.656 1 97.69 220 ILE A O 1
ATOM 1797 N N . TYR A 1 221 ? -27.875 28.266 20.547 1 98.06 221 TYR A N 1
ATOM 1798 C CA . TYR A 1 221 ? -27.625 27.438 19.375 1 98.06 221 TYR A CA 1
ATOM 1799 C C . TYR A 1 221 ? -26.5 28.031 18.531 1 98.06 221 TYR A C 1
ATOM 1801 O O . TYR A 1 221 ? -25.562 27.312 18.141 1 98.06 221 TYR A O 1
ATOM 1809 N N . VAL A 1 222 ? -26.516 29.328 18.234 1 98.38 222 VAL A N 1
ATOM 1810 C CA . VAL A 1 222 ? -25.578 29.906 17.266 1 98.38 222 VAL A CA 1
ATOM 1811 C C . VAL A 1 222 ? -24.406 30.562 18 1 98.38 222 VAL A C 1
ATOM 1813 O O . VAL A 1 222 ? -23.328 30.703 17.438 1 98.38 222 VAL A O 1
ATOM 1816 N N . GLY A 1 223 ? -24.609 30.906 19.234 1 97.88 223 GLY A N 1
ATOM 1817 C CA . GLY A 1 223 ? -23.516 31.406 20.062 1 97.88 223 GLY A CA 1
ATOM 1818 C C . GLY A 1 223 ? -22.703 30.312 20.703 1 97.88 223 GLY A C 1
ATOM 1819 O O . GLY A 1 223 ? -21.562 30.047 20.297 1 97.88 223 GLY A O 1
ATOM 1820 N N . LEU A 1 224 ? -23.359 29.547 21.531 1 98.06 224 LEU A N 1
ATOM 1821 C CA . LEU A 1 224 ? -22.625 28.656 22.406 1 98.06 224 LEU A CA 1
ATOM 1822 C C . LEU A 1 224 ? -22.5 27.266 21.797 1 98.06 224 LEU A C 1
ATOM 1824 O O . LEU A 1 224 ? -21.406 26.688 21.781 1 98.06 224 LEU A O 1
ATOM 1828 N N . LEU A 1 225 ? -23.531 26.688 21.312 1 98 225 LEU A N 1
ATOM 1829 C CA . LEU A 1 225 ? -23.453 25.344 20.75 1 98 225 LEU A CA 1
ATOM 1830 C C . LEU A 1 225 ? -22.531 25.312 19.531 1 98 225 LEU A C 1
ATOM 1832 O O . LEU A 1 225 ? -21.75 24.391 19.359 1 98 225 LEU A O 1
ATOM 1836 N N . ARG A 1 226 ? -22.688 26.297 18.672 1 97.81 226 ARG A N 1
ATOM 1837 C CA . ARG A 1 226 ? -21.781 26.438 17.531 1 97.81 226 ARG A CA 1
ATOM 1838 C C . ARG A 1 226 ? -20.328 26.484 18 1 97.81 226 ARG A C 1
ATOM 1840 O O . ARG A 1 226 ? -19.469 25.844 17.406 1 97.81 226 ARG A O 1
ATOM 1847 N N . MET A 1 227 ? -20.062 27.203 19 1 97.75 227 MET A N 1
ATOM 1848 C CA . MET A 1 227 ? -18.719 27.312 19.562 1 97.75 227 MET A CA 1
ATOM 1849 C C . MET A 1 227 ? -18.219 25.938 20.016 1 97.75 227 MET A C 1
ATOM 1851 O O . MET A 1 227 ? -17.062 25.594 19.75 1 97.75 227 MET A O 1
ATOM 1855 N N . VAL A 1 228 ? -19.094 25.188 20.641 1 97.62 228 VAL A N 1
ATOM 1856 C CA . VAL A 1 228 ? -18.734 23.859 21.125 1 97.62 228 VAL A CA 1
ATOM 1857 C C . VAL A 1 228 ? -18.375 22.953 19.953 1 97.62 228 VAL A C 1
ATOM 1859 O O . VAL A 1 228 ? -17.359 22.25 20 1 97.62 228 VAL A O 1
ATOM 1862 N N . VAL A 1 229 ? -19.141 22.984 18.953 1 97.69 229 VAL A N 1
ATOM 1863 C CA . VAL A 1 229 ? -18.891 22.141 17.781 1 97.69 229 VAL A CA 1
ATOM 1864 C C . VAL A 1 229 ? -17.594 22.531 17.109 1 97.69 229 VAL A C 1
ATOM 1866 O O . VAL A 1 229 ? -16.781 21.672 16.734 1 97.69 229 VAL A O 1
ATOM 1869 N N . CYS A 1 230 ? -17.359 23.812 17 1 98.31 230 CYS A N 1
ATOM 1870 C CA . CYS A 1 230 ? -16.125 24.312 16.422 1 98.31 230 CYS A CA 1
ATOM 1871 C C . CYS A 1 230 ? -14.914 23.859 17.25 1 98.31 230 CYS A C 1
ATOM 1873 O O . CYS A 1 230 ? -13.906 23.438 16.703 1 98.31 230 CYS A O 1
ATOM 1875 N N . GLN A 1 231 ? -15.086 23.953 18.516 1 98 231 GLN A N 1
ATOM 1876 C CA . GLN A 1 231 ? -14 23.562 19.406 1 98 231 GLN A CA 1
ATOM 1877 C C . GLN A 1 231 ? -13.664 22.078 19.25 1 98 231 GLN A C 1
ATOM 1879 O O . GLN A 1 231 ? -12.492 21.719 19.172 1 98 231 GLN A O 1
ATOM 1884 N N . GLN A 1 232 ? -14.672 21.281 19.234 1 97.38 232 GLN A N 1
ATOM 1885 C CA . GLN A 1 232 ? -14.438 19.844 19.109 1 97.38 232 GLN A CA 1
ATOM 1886 C C . GLN A 1 232 ? -13.734 19.5 17.797 1 97.38 232 GLN A C 1
ATOM 1888 O O . GLN A 1 232 ? -12.906 18.594 17.75 1 97.38 232 GLN A O 1
ATOM 1893 N N . ALA A 1 233 ? -14.062 20.188 16.766 1 97.94 233 ALA A N 1
ATOM 1894 C CA . ALA A 1 233 ? -13.43 19.969 15.461 1 97.94 233 ALA A CA 1
ATOM 1895 C C . ALA A 1 233 ? -11.922 20.219 15.547 1 97.94 233 ALA A C 1
ATOM 1897 O O . ALA A 1 233 ? -11.125 19.391 15.094 1 97.94 233 ALA A O 1
ATOM 1898 N N . ILE A 1 234 ? -11.555 21.297 16.156 1 97.5 234 ILE A N 1
ATOM 1899 C CA . ILE A 1 234 ? -10.148 21.672 16.25 1 97.5 234 ILE A CA 1
ATOM 1900 C C . ILE A 1 234 ? -9.43 20.719 17.219 1 97.5 234 ILE A C 1
ATOM 1902 O O . ILE A 1 234 ? -8.297 20.312 16.953 1 97.5 234 ILE A O 1
ATOM 1906 N N . LEU A 1 235 ? -10.109 20.359 18.25 1 97.12 235 LEU A N 1
ATOM 1907 C CA . LEU A 1 235 ? -9.477 19.531 19.281 1 97.12 235 LEU A CA 1
ATOM 1908 C C . LEU A 1 235 ? -9.281 18.109 18.781 1 97.12 235 LEU A C 1
ATOM 1910 O O . LEU A 1 235 ? -8.32 17.438 19.172 1 97.12 235 LEU A O 1
ATOM 1914 N N . LEU A 1 236 ? -10.156 17.656 17.906 1 97.38 236 LEU A N 1
ATOM 1915 C CA . LEU A 1 236 ? -9.984 16.344 17.297 1 97.38 236 LEU A CA 1
ATOM 1916 C C . LEU A 1 236 ? -8.711 16.297 16.469 1 97.38 236 LEU A C 1
ATOM 1918 O O . LEU A 1 236 ? -8.031 15.273 16.406 1 97.38 236 LEU A O 1
ATOM 1922 N N . THR A 1 237 ? -8.352 17.359 15.812 1 96.81 237 THR A N 1
ATOM 1923 C CA . THR A 1 237 ? -7.129 17.438 15.031 1 96.81 237 THR A CA 1
ATOM 1924 C C . THR A 1 237 ? -5.902 17.266 15.922 1 96.81 237 THR A C 1
ATOM 1926 O O . THR A 1 237 ? -4.91 16.656 15.516 1 96.81 237 THR A O 1
ATOM 1929 N N . GLU A 1 238 ? -6.031 17.719 17.156 1 96.31 238 GLU A N 1
ATOM 1930 C CA . GLU A 1 238 ? -4.902 17.734 18.078 1 96.31 238 GLU A CA 1
ATOM 1931 C C . GLU A 1 238 ? -4.801 16.406 18.844 1 96.31 238 GLU A C 1
ATOM 1933 O O . GLU A 1 238 ? -3.744 16.078 19.391 1 96.31 238 GLU A O 1
ATOM 1938 N N . SER A 1 239 ? -5.855 15.648 18.812 1 97.06 239 SER A N 1
ATOM 1939 C CA . SER A 1 239 ? -5.883 14.422 19.609 1 97.06 239 SER A CA 1
ATOM 1940 C C . SER A 1 239 ? -6.004 13.195 18.719 1 97.06 239 SER A C 1
ATOM 1942 O O . SER A 1 239 ? -4.996 12.578 18.375 1 97.06 239 SER A O 1
ATOM 1944 N N . VAL A 1 240 ? -7.113 13.016 18.062 1 97.06 240 VAL A N 1
ATOM 1945 C CA . VAL A 1 240 ? -7.418 11.812 17.297 1 97.06 240 VAL A CA 1
ATOM 1946 C C . VAL A 1 240 ? -6.457 11.688 16.109 1 97.06 240 VAL A C 1
ATOM 1948 O O . VAL A 1 240 ? -5.996 10.594 15.797 1 97.06 240 VAL A O 1
ATOM 1951 N N . CYS A 1 241 ? -6.074 12.805 15.523 1 97.5 241 CYS A N 1
ATOM 1952 C CA . CYS A 1 241 ? -5.215 12.789 14.344 1 97.5 241 CYS A CA 1
ATOM 1953 C C . CYS A 1 241 ? -3.75 12.648 14.734 1 97.5 241 CYS A C 1
ATOM 1955 O O . CYS A 1 241 ? -2.861 12.789 13.898 1 97.5 241 CYS A O 1
ATOM 1957 N N . HIS A 1 242 ? -3.523 12.422 15.977 1 97.94 242 HIS A N 1
ATOM 1958 C CA . HIS A 1 242 ? -2.203 12.094 16.5 1 97.94 242 HIS A CA 1
ATOM 1959 C C . HIS A 1 242 ? -2.227 10.758 17.234 1 97.94 242 HIS A C 1
ATOM 1961 O O . HIS A 1 242 ? -1.481 10.57 18.203 1 97.94 242 HIS A O 1
ATOM 1967 N N . SER A 1 243 ? -3.086 9.906 16.812 1 94.88 243 SER A N 1
ATOM 1968 C CA . SER A 1 243 ? -3.191 8.578 17.422 1 94.88 243 SER A CA 1
ATOM 1969 C C . SER A 1 243 ? -3.17 7.484 16.359 1 94.88 243 SER A C 1
ATOM 1971 O O . SER A 1 243 ? -3.963 7.516 15.414 1 94.88 243 SER A O 1
ATOM 1973 N N . LYS A 1 244 ? -2.312 6.477 16.594 1 92.06 244 LYS A N 1
ATOM 1974 C CA . LYS A 1 244 ? -2.191 5.348 15.68 1 92.06 244 LYS A CA 1
ATOM 1975 C C . LYS A 1 244 ? -3.092 4.191 16.109 1 92.06 244 LYS A C 1
ATOM 1977 O O . LYS A 1 244 ? -3.328 3.26 15.336 1 92.06 244 LYS A O 1
ATOM 1982 N N . SER A 1 245 ? -3.621 4.297 17.312 1 91.75 245 SER A N 1
ATOM 1983 C CA . SER A 1 245 ? -4.332 3.162 17.891 1 91.75 245 SER A CA 1
ATOM 1984 C C . SER A 1 245 ? -5.824 3.238 17.594 1 91.75 245 SER A C 1
ATOM 1986 O O . SER A 1 245 ? -6.547 2.252 17.766 1 91.75 245 SER A O 1
ATOM 1988 N N . LEU A 1 246 ? -6.254 4.41 17.203 1 94.06 246 LEU A N 1
ATOM 1989 C CA . LEU A 1 246 ? -7.672 4.574 16.906 1 94.06 246 LEU A CA 1
ATOM 1990 C C . LEU A 1 246 ? -7.969 4.16 15.469 1 94.06 246 LEU A C 1
ATOM 1992 O O . LEU A 1 246 ? -8.031 5.012 14.57 1 94.06 246 LEU A O 1
ATOM 1996 N N . HIS A 1 247 ? -8.344 2.984 15.219 1 89.56 247 HIS A N 1
ATOM 1997 C CA . HIS A 1 247 ? -8.414 2.35 13.906 1 89.56 247 HIS A CA 1
ATOM 1998 C C . HIS A 1 247 ? -9.602 2.871 13.109 1 89.56 247 HIS A C 1
ATOM 2000 O O . HIS A 1 247 ? -9.602 2.803 11.875 1 89.56 247 HIS A O 1
ATOM 2006 N N . PHE A 1 248 ? -10.539 3.424 13.836 1 90.69 248 PHE A N 1
ATOM 2007 C CA . PHE A 1 248 ? -11.711 3.926 13.125 1 90.69 248 PHE A CA 1
ATOM 2008 C C . PHE A 1 248 ? -11.336 5.121 12.25 1 90.69 248 PHE A C 1
ATOM 2010 O O . PHE A 1 248 ? -12.039 5.438 11.289 1 90.69 248 PHE A O 1
ATOM 2017 N N . SER A 1 249 ? -10.188 5.758 12.539 1 94.62 249 SER A N 1
ATOM 2018 C CA . SER A 1 249 ? -9.734 6.898 11.75 1 94.62 249 SER A CA 1
ATOM 2019 C C . SER A 1 249 ? -8.992 6.449 10.5 1 94.62 249 SER A C 1
ATOM 2021 O O . SER A 1 249 ? -8.727 7.258 9.602 1 94.62 249 SER A O 1
ATOM 2023 N N . ILE A 1 250 ? -8.586 5.137 10.367 1 95.81 250 ILE A N 1
ATOM 2024 C CA . ILE A 1 250 ? -7.836 4.57 9.258 1 95.81 250 ILE A CA 1
ATOM 2025 C C . ILE A 1 250 ? -6.516 5.32 9.094 1 95.81 250 ILE A C 1
ATOM 2027 O O . ILE A 1 250 ? -6.27 5.938 8.055 1 95.81 250 ILE A O 1
ATOM 2031 N N . PRO A 1 251 ? -5.727 5.273 10.172 1 96.94 251 PRO A N 1
ATOM 2032 C CA . PRO A 1 251 ? -4.508 6.082 10.234 1 96.94 251 PRO A CA 1
ATOM 2033 C C . PRO A 1 251 ? -3.416 5.578 9.289 1 96.94 251 PRO A C 1
ATOM 2035 O O . PRO A 1 251 ? -3.271 4.367 9.102 1 96.94 251 PRO A O 1
ATOM 2038 N N . SER A 1 252 ? -2.707 6.48 8.602 1 96.94 252 SER A N 1
ATOM 2039 C CA . SER A 1 252 ? -1.522 6.188 7.797 1 96.94 252 SER A CA 1
ATOM 2040 C C . SER A 1 252 ? -0.43 7.227 8.031 1 96.94 252 SER A C 1
ATOM 2042 O O . SER A 1 252 ? -0.703 8.32 8.516 1 96.94 252 SER A O 1
ATOM 2044 N N . GLN A 1 253 ? 0.822 6.875 7.77 1 96.62 253 GLN A N 1
ATOM 2045 C CA . GLN A 1 253 ? 1.961 7.777 7.922 1 96.62 253 GLN A CA 1
ATOM 2046 C C . GLN A 1 253 ? 2.85 7.75 6.68 1 96.62 253 GLN A C 1
ATOM 2048 O O . GLN A 1 253 ? 3.984 7.27 6.734 1 96.62 253 GLN A O 1
ATOM 2053 N N . PRO A 1 254 ? 2.391 8.32 5.656 1 96.31 254 PRO A N 1
ATOM 2054 C CA . PRO A 1 254 ? 3.082 8.242 4.367 1 96.31 254 PRO A CA 1
ATOM 2055 C C . PRO A 1 254 ? 4.375 9.055 4.34 1 96.31 254 PRO A C 1
ATOM 2057 O O . PRO A 1 254 ? 5.215 8.859 3.461 1 96.31 254 PRO A O 1
ATOM 2060 N N . PHE A 1 255 ? 4.613 9.961 5.301 1 94.81 255 PHE A N 1
ATOM 2061 C CA . PHE A 1 255 ? 5.758 10.859 5.16 1 94.81 255 PHE A CA 1
ATOM 2062 C C . PHE A 1 255 ? 6.758 10.641 6.285 1 94.81 255 PHE A C 1
ATOM 2064 O O . PHE A 1 255 ? 7.961 10.82 6.098 1 94.81 255 PHE A O 1
ATOM 2071 N N . THR A 1 256 ? 6.25 10.328 7.5 1 91.94 256 THR A N 1
ATOM 2072 C CA . THR A 1 256 ? 7.148 10.039 8.609 1 91.94 256 THR A CA 1
ATOM 2073 C C . THR A 1 256 ? 6.453 9.18 9.664 1 91.94 256 THR A C 1
ATOM 2075 O O . THR A 1 256 ? 5.25 9.328 9.898 1 91.94 256 THR A O 1
ATOM 2078 N N . ASP A 1 257 ? 7.184 8.305 10.211 1 93.56 257 ASP A N 1
ATOM 2079 C CA . ASP A 1 257 ? 6.648 7.5 11.305 1 93.56 257 ASP A CA 1
ATOM 2080 C C . ASP A 1 257 ? 7.441 7.723 12.594 1 93.56 257 ASP A C 1
ATOM 2082 O O . ASP A 1 257 ? 7.41 6.887 13.5 1 93.56 257 ASP A O 1
ATOM 2086 N N . LYS A 1 258 ? 8.156 8.898 12.633 1 88.94 258 LYS A N 1
ATOM 2087 C CA . LYS A 1 258 ? 8.969 9.242 13.797 1 88.94 258 LYS A CA 1
ATOM 2088 C C . LYS A 1 258 ? 8.117 9.828 14.914 1 88.94 258 LYS A C 1
ATOM 2090 O O . LYS A 1 258 ? 8.531 9.859 16.078 1 88.94 258 LYS A O 1
ATOM 2095 N N . ASN A 1 259 ? 6.992 10.391 14.516 1 93.44 259 ASN A N 1
ATOM 2096 C CA . ASN A 1 259 ? 6.098 10.953 15.516 1 93.44 259 ASN A CA 1
ATOM 2097 C C . ASN A 1 259 ? 4.684 10.398 15.383 1 93.44 259 ASN A C 1
ATOM 2099 O O . ASN A 1 259 ? 4.43 9.523 14.555 1 93.44 259 ASN A O 1
ATOM 2103 N N . SER A 1 260 ? 3.785 10.859 16.203 1 96.06 260 SER A N 1
ATOM 2104 C CA . SER A 1 260 ? 2.467 10.25 16.344 1 96.06 260 SER A CA 1
ATOM 2105 C C . SER A 1 260 ? 1.482 10.828 15.336 1 96.06 260 SER A C 1
ATOM 2107 O O . SER A 1 260 ? 0.324 10.406 15.281 1 96.06 260 SER A O 1
ATOM 2109 N N . SER A 1 261 ? 1.901 11.781 14.523 1 96.81 261 SER A N 1
ATOM 2110 C CA . SER A 1 261 ? 0.988 12.383 13.555 1 96.81 261 SER A CA 1
ATOM 2111 C C . SER A 1 261 ? 0.54 11.359 12.516 1 96.81 261 SER A C 1
ATOM 2113 O O . SER A 1 261 ? 1.336 10.539 12.062 1 96.81 261 SER A O 1
ATOM 2115 N N . VAL A 1 262 ? -0.739 11.352 12.18 1 97.56 262 VAL A N 1
ATOM 2116 C CA . VAL A 1 262 ? -1.253 10.422 11.18 1 97.56 262 VAL A CA 1
ATOM 2117 C C . VAL A 1 262 ? -2.129 11.172 10.18 1 97.56 262 VAL A C 1
ATOM 2119 O O . VAL A 1 262 ? -2.615 12.266 10.469 1 97.56 262 VAL A O 1
ATOM 2122 N N . ASN A 1 263 ? -2.166 10.641 8.961 1 96.94 263 ASN A N 1
ATOM 2123 C CA . ASN A 1 263 ? -3.277 10.977 8.07 1 96.94 263 ASN A CA 1
ATOM 2124 C C . ASN A 1 263 ? -4.508 10.117 8.375 1 96.94 263 ASN A C 1
ATOM 2126 O O . ASN A 1 263 ? -4.473 8.898 8.219 1 96.94 263 ASN A O 1
ATOM 2130 N N . ALA A 1 264 ? -5.527 10.75 8.867 1 96.5 264 ALA A N 1
ATOM 2131 C CA . ALA A 1 264 ? -6.789 10.047 9.07 1 96.5 264 ALA A CA 1
ATOM 2132 C C . ALA A 1 264 ? -7.586 9.945 7.773 1 96.5 264 ALA A C 1
ATOM 2134 O O . ALA A 1 264 ? -8.211 10.922 7.344 1 96.5 264 ALA A O 1
ATOM 2135 N N . ASN A 1 265 ? -7.652 8.797 7.207 1 94.12 265 ASN A N 1
ATOM 2136 C CA . ASN A 1 265 ? -8.18 8.633 5.855 1 94.12 265 ASN A CA 1
ATOM 2137 C C . ASN A 1 265 ? -9.672 8.328 5.867 1 94.12 265 ASN A C 1
ATOM 2139 O O . ASN A 1 265 ? -10.281 8.148 4.812 1 94.12 265 ASN A O 1
ATOM 2143 N N . ASN A 1 266 ? -10.258 8.367 7.004 1 93.94 266 ASN A N 1
ATOM 2144 C CA . ASN A 1 266 ? -11.711 8.266 7.109 1 93.94 266 ASN A CA 1
ATOM 2145 C C . ASN A 1 266 ? -12.391 9.57 6.723 1 93.94 266 ASN A C 1
ATOM 2147 O O . ASN A 1 266 ? -12.141 10.617 7.328 1 93.94 266 ASN A O 1
ATOM 2151 N N . PRO A 1 267 ? -13.297 9.523 5.75 1 92.81 267 PRO A N 1
ATOM 2152 C CA . PRO A 1 267 ? -13.961 10.758 5.324 1 92.81 267 PRO A CA 1
ATOM 2153 C C . PRO A 1 267 ? -14.727 11.438 6.461 1 92.81 267 PRO A C 1
ATOM 2155 O O . PRO A 1 267 ? -14.844 12.664 6.488 1 92.81 267 PRO A O 1
ATOM 2158 N N . LEU A 1 268 ? -15.203 10.656 7.355 1 95.81 268 LEU A N 1
ATOM 2159 C CA . LEU A 1 268 ? -15.891 11.227 8.508 1 95.81 268 LEU A CA 1
ATOM 2160 C C . LEU A 1 268 ? -14.945 12.086 9.344 1 95.81 268 LEU A C 1
ATOM 2162 O O . LEU A 1 268 ? -15.352 13.125 9.875 1 95.81 268 LEU A O 1
ATOM 2166 N N . MET A 1 269 ? -13.719 11.672 9.422 1 96 269 MET A N 1
ATOM 2167 C CA . MET A 1 269 ? -12.742 12.445 10.188 1 96 269 MET A CA 1
ATOM 2168 C C . MET A 1 269 ? -12.438 13.766 9.5 1 96 269 MET A C 1
ATOM 2170 O O . MET A 1 269 ? -12.219 14.781 10.164 1 96 269 MET A O 1
ATOM 2174 N N . SER A 1 270 ? -12.391 13.727 8.172 1 95.38 270 SER A N 1
ATOM 2175 C CA . SER A 1 270 ? -12.172 14.961 7.43 1 95.38 270 SER A CA 1
ATOM 2176 C C . SER A 1 270 ? -13.297 15.961 7.664 1 95.38 270 SER A C 1
ATOM 2178 O O . SER A 1 270 ? -13.062 17.156 7.793 1 95.38 270 SER A O 1
ATOM 2180 N N . LEU A 1 271 ? -14.438 15.445 7.762 1 96.44 271 LEU A N 1
ATOM 2181 C CA . LEU A 1 271 ? -15.594 16.297 8.016 1 96.44 271 LEU A CA 1
ATOM 2182 C C . LEU A 1 271 ? -15.57 16.844 9.438 1 96.44 271 LEU A C 1
ATOM 2184 O O . LEU A 1 271 ? -15.773 18.047 9.641 1 96.44 271 LEU A O 1
ATOM 2188 N N . LEU A 1 272 ? -15.258 15.984 10.359 1 97.06 272 LEU A N 1
ATOM 2189 C CA . LEU A 1 272 ? -15.305 16.344 11.773 1 97.06 272 LEU A CA 1
ATOM 2190 C C . LEU A 1 272 ? -14.172 17.312 12.133 1 97.06 272 LEU A C 1
ATOM 2192 O O . LEU A 1 272 ? -14.289 18.078 13.086 1 97.06 272 LEU A O 1
ATOM 2196 N N . THR A 1 273 ? -13.125 17.344 11.367 1 97.56 273 THR A N 1
ATOM 2197 C CA . THR A 1 273 ? -11.984 18.203 11.648 1 97.56 273 THR A CA 1
ATOM 2198 C C . THR A 1 273 ? -11.945 19.391 10.68 1 97.56 273 THR A C 1
ATOM 2200 O O . THR A 1 273 ? -10.938 20.094 10.602 1 97.56 273 THR A O 1
ATOM 2203 N N . TYR A 1 274 ? -12.969 19.531 9.938 1 97.88 274 TYR A N 1
ATOM 2204 C CA . TYR A 1 274 ? -13.086 20.625 8.984 1 97.88 274 TYR A CA 1
ATOM 2205 C C . TYR A 1 274 ? -11.961 20.594 7.961 1 97.88 274 TYR A C 1
ATOM 2207 O O . TYR A 1 274 ? -11.398 21.641 7.617 1 97.88 274 TYR A O 1
ATOM 2215 N N . GLY A 1 275 ? -11.547 19.297 7.574 1 96.5 275 GLY A N 1
ATOM 2216 C CA . GLY A 1 275 ? -10.57 19.078 6.52 1 96.5 275 GLY A CA 1
ATOM 2217 C C . GLY A 1 275 ? -9.141 18.984 7.035 1 96.5 275 GLY A C 1
ATOM 2218 O O . GLY A 1 275 ? -8.203 18.859 6.254 1 96.5 275 GLY A O 1
ATOM 2219 N N . GLN A 1 276 ? -8.922 19.031 8.328 1 96.62 276 GLN A N 1
ATOM 2220 C CA . GLN A 1 276 ? -7.578 19.078 8.891 1 96.62 276 GLN A CA 1
ATOM 2221 C C . GLN A 1 276 ? -7.152 17.703 9.406 1 96.62 276 GLN A C 1
ATOM 2223 O O . GLN A 1 276 ? -6.312 17.609 10.297 1 96.62 276 GLN A O 1
ATOM 2228 N N . ALA A 1 277 ? -7.637 16.656 8.828 1 96.81 277 ALA A N 1
ATOM 2229 C CA . ALA A 1 277 ? -7.449 15.305 9.336 1 96.81 277 ALA A CA 1
ATOM 2230 C C . ALA A 1 277 ? -6.07 14.766 8.969 1 96.81 277 ALA A C 1
ATOM 2232 O O . ALA A 1 277 ? -5.59 13.805 9.57 1 96.81 277 ALA A O 1
ATOM 2233 N N . HIS A 1 278 ? -5.387 15.32 7.988 1 96.81 278 HIS A N 1
ATOM 2234 C CA . HIS A 1 278 ? -4.121 14.789 7.496 1 96.81 278 HIS A CA 1
ATOM 2235 C C . HIS A 1 278 ? -2.936 15.461 8.18 1 96.81 278 HIS A C 1
ATOM 2237 O O . HIS A 1 278 ? -2.16 16.172 7.535 1 96.81 278 HIS A O 1
ATOM 2243 N N . GLN A 1 279 ? -2.744 15.047 9.367 1 97.44 279 GLN A N 1
ATOM 2244 C CA . GLN A 1 279 ? -1.752 15.719 10.211 1 97.44 279 GLN A CA 1
ATOM 2245 C C . GLN A 1 279 ? -0.34 15.25 9.867 1 97.44 279 GLN A C 1
ATOM 2247 O O . GLN A 1 279 ? 0.627 15.992 10.062 1 97.44 279 GLN A O 1
ATOM 2252 N N . ASN A 1 280 ? -0.163 14 9.328 1 96.75 280 ASN A N 1
ATOM 2253 C CA . ASN A 1 280 ? 1.159 13.578 8.883 1 96.75 280 ASN A CA 1
ATOM 2254 C C . ASN A 1 280 ? 1.685 14.469 7.762 1 96.75 280 ASN A C 1
ATOM 2256 O O . ASN A 1 280 ? 2.863 14.828 7.746 1 96.75 280 ASN A O 1
ATOM 2260 N N . PHE A 1 281 ? 0.803 14.812 6.859 1 96.38 281 PHE A N 1
ATOM 2261 C CA . PHE A 1 281 ? 1.133 15.75 5.789 1 96.38 281 PHE A CA 1
ATOM 2262 C C . PHE A 1 281 ? 1.406 17.141 6.355 1 96.38 281 PHE A C 1
ATOM 2264 O O . PHE A 1 281 ? 2.404 17.766 6.004 1 96.38 281 PHE A O 1
ATOM 2271 N N . HIS A 1 282 ? 0.572 17.578 7.219 1 95.94 282 HIS A N 1
ATOM 2272 C CA . HIS A 1 282 ? 0.645 18.922 7.773 1 95.94 282 HIS A CA 1
ATOM 2273 C C . HIS A 1 282 ? 1.935 19.125 8.562 1 95.94 282 HIS A C 1
ATOM 2275 O O . HIS A 1 282 ? 2.555 20.188 8.484 1 95.94 282 HIS A O 1
ATOM 2281 N N . HIS A 1 283 ? 2.326 18.172 9.289 1 94.44 283 HIS A N 1
ATOM 2282 C CA . HIS A 1 283 ? 3.557 18.281 10.07 1 94.44 283 HIS A CA 1
ATOM 2283 C C . HIS A 1 283 ? 4.781 18.312 9.156 1 94.44 283 HIS A C 1
ATOM 2285 O O . HIS A 1 283 ? 5.766 19 9.461 1 94.44 283 HIS A O 1
ATOM 2291 N N . GLU A 1 284 ? 4.699 17.594 8.07 1 92.44 284 GLU A N 1
ATOM 2292 C CA . GLU A 1 284 ? 5.844 17.531 7.168 1 92.44 284 GLU A CA 1
ATOM 2293 C C . GLU A 1 284 ? 5.918 18.766 6.285 1 92.44 284 GLU A C 1
ATOM 2295 O O . GLU A 1 284 ? 7.008 19.203 5.898 1 92.44 284 GLU A O 1
ATOM 2300 N N . PHE A 1 285 ? 4.719 19.25 5.961 1 92.06 285 PHE A N 1
ATOM 2301 C CA . PHE A 1 285 ? 4.645 20.406 5.09 1 92.06 285 PHE A CA 1
ATOM 2302 C C . PHE A 1 285 ? 3.801 21.516 5.727 1 92.06 285 PHE A C 1
ATOM 2304 O O . PHE A 1 285 ? 2.801 21.938 5.152 1 92.06 285 PHE A O 1
ATOM 2311 N N . PRO A 1 286 ? 4.273 22.078 6.82 1 92.31 286 PRO A N 1
ATOM 2312 C CA . PRO A 1 286 ? 3.441 23 7.586 1 92.31 286 PRO A CA 1
ATOM 2313 C C . PRO A 1 286 ? 3.17 24.312 6.832 1 92.31 286 PRO A C 1
ATOM 2315 O O . PRO A 1 286 ? 2.137 24.953 7.047 1 92.31 286 PRO A O 1
ATOM 2318 N N . HIS A 1 287 ? 4.016 24.672 5.957 1 91.88 287 HIS A N 1
ATOM 2319 C CA . HIS A 1 287 ? 3.871 25.953 5.273 1 91.88 287 HIS A CA 1
ATOM 2320 C C . HIS A 1 287 ? 2.904 25.844 4.098 1 91.88 287 HIS A C 1
ATOM 2322 O O . HIS A 1 287 ? 2.48 26.859 3.541 1 91.88 287 HIS A O 1
ATOM 2328 N N . ASP A 1 288 ? 2.666 24.594 3.684 1 93.62 288 ASP A N 1
ATOM 2329 C CA . ASP A 1 288 ? 1.689 24.406 2.615 1 93.62 288 ASP A CA 1
ATOM 2330 C C . ASP A 1 288 ? 0.305 24.875 3.047 1 93.62 288 ASP A C 1
ATOM 2332 O O . ASP A 1 288 ? -0.149 24.578 4.152 1 93.62 288 ASP A O 1
ATOM 2336 N N . TYR A 1 289 ? -0.335 25.688 2.207 1 95.69 289 TYR A N 1
ATOM 2337 C CA . TYR A 1 289 ? -1.647 26.203 2.586 1 95.69 289 TYR A CA 1
ATOM 2338 C C . TYR A 1 289 ? -2.686 25.094 2.596 1 95.69 289 TYR A C 1
ATOM 2340 O O . TYR A 1 289 ? -3.766 25.234 3.174 1 95.69 289 TYR A O 1
ATOM 2348 N N . ARG A 1 290 ? -2.355 23.891 1.971 1 94.31 290 ARG A N 1
ATOM 2349 C CA . ARG A 1 290 ? -3.246 22.734 1.919 1 94.31 290 ARG A CA 1
ATOM 2350 C C . ARG A 1 290 ? -3.012 21.812 3.107 1 94.31 290 ARG A C 1
ATOM 2352 O O . ARG A 1 290 ? -1.878 21.672 3.57 1 94.31 290 ARG A O 1
ATOM 2359 N N . SER A 1 291 ? -4.066 21.219 3.516 1 91.88 291 SER A N 1
ATOM 2360 C CA . SER A 1 291 ? -3.928 20.203 4.566 1 91.88 291 SER A CA 1
ATOM 2361 C C . SER A 1 291 ? -3.643 18.828 3.98 1 91.88 291 SER A C 1
ATOM 2363 O O . SER A 1 291 ? -3.281 17.906 4.707 1 91.88 291 SER A O 1
ATOM 2365 N N . THR A 1 292 ? -3.91 18.625 2.719 1 90.69 292 THR A N 1
ATOM 2366 C CA . THR A 1 292 ? -3.586 17.422 1.959 1 90.69 292 THR A CA 1
ATOM 2367 C C . THR A 1 292 ? -3.248 17.766 0.512 1 90.69 292 THR A C 1
ATOM 2369 O O . THR A 1 292 ? -3.615 18.844 0.024 1 90.69 292 THR A O 1
ATOM 2372 N N . SER A 1 293 ? -2.555 16.859 -0.213 1 85.81 293 SER A N 1
ATOM 2373 C CA . SER A 1 293 ? -2.111 17.156 -1.572 1 85.81 293 SER A CA 1
ATOM 2374 C C . SER A 1 293 ? -3.25 16.984 -2.572 1 85.81 293 SER A C 1
ATOM 2376 O O . SER A 1 293 ? -3.18 17.5 -3.691 1 85.81 293 SER A O 1
ATOM 2378 N N . SER A 1 294 ? -4.277 16.375 -2.184 1 87.12 294 SER A N 1
ATOM 2379 C CA . SER A 1 294 ? -5.395 16.156 -3.096 1 87.12 294 SER A CA 1
ATOM 2380 C C . SER A 1 294 ? -6.258 17.391 -3.225 1 87.12 294 SER A C 1
ATOM 2382 O O . SER A 1 294 ? -6.672 17.984 -2.221 1 87.12 294 SER A O 1
ATOM 2384 N N . THR A 1 295 ? -6.559 17.766 -4.387 1 84.5 295 THR A N 1
ATOM 2385 C CA . THR A 1 295 ? -7.379 18.953 -4.645 1 84.5 295 THR A CA 1
ATOM 2386 C C . THR A 1 295 ? -8.844 18.672 -4.312 1 84.5 295 THR A C 1
ATOM 2388 O O . THR A 1 295 ? -9.586 19.578 -3.943 1 84.5 295 THR A O 1
ATOM 2391 N N . LEU A 1 296 ? -9.195 17.391 -4.285 1 87.88 296 LEU A N 1
ATOM 2392 C CA . LEU A 1 296 ? -10.617 17.062 -4.164 1 87.88 296 LEU A CA 1
ATOM 2393 C C . LEU A 1 296 ? -10.961 16.672 -2.734 1 87.88 296 LEU A C 1
ATOM 2395 O O . LEU A 1 296 ? -12.133 16.641 -2.359 1 87.88 296 LEU A O 1
ATOM 2399 N N . ALA A 1 297 ? -9.977 16.406 -2.018 1 90.75 297 ALA A N 1
ATOM 2400 C CA . ALA A 1 297 ? -10.234 16.031 -0.631 1 90.75 297 ALA A CA 1
ATOM 2401 C C . ALA A 1 297 ? -10.891 17.172 0.137 1 90.75 297 ALA A C 1
ATOM 2403 O O . ALA A 1 297 ? -10.531 18.344 -0.049 1 90.75 297 ALA A O 1
ATOM 2404 N N . TYR A 1 298 ? -11.844 16.875 1.013 1 94.88 298 TYR A N 1
ATOM 2405 C CA . TYR A 1 298 ? -12.57 17.875 1.792 1 94.88 298 TYR A CA 1
ATOM 2406 C C . TYR A 1 298 ? -11.617 18.719 2.625 1 94.88 298 TYR A C 1
ATOM 2408 O O . TYR A 1 298 ? -10.922 18.203 3.502 1 94.88 298 TYR A O 1
ATOM 2416 N N . ASP A 1 299 ? -11.539 19.984 2.311 1 95.12 299 ASP A N 1
ATOM 2417 C CA . ASP A 1 299 ? -10.695 20.984 2.955 1 95.12 299 ASP A CA 1
ATOM 2418 C C . ASP A 1 299 ? -11.164 22.391 2.619 1 95.12 299 ASP A C 1
ATOM 2420 O O . ASP A 1 299 ? -10.586 23.062 1.759 1 95.12 299 ASP A O 1
ATOM 2424 N N . PRO A 1 300 ? -12.164 22.844 3.352 1 97.19 300 PRO A N 1
ATOM 2425 C CA . PRO A 1 300 ? -12.719 24.172 3.053 1 97.19 300 PRO A CA 1
ATOM 2426 C C . PRO A 1 300 ? -11.688 25.281 3.166 1 97.19 300 PRO A C 1
ATOM 2428 O O . PRO A 1 300 ? -11.773 26.281 2.453 1 97.19 300 PRO A O 1
ATOM 2431 N N . THR A 1 301 ? -10.742 25.109 4.008 1 97.75 301 THR A N 1
ATOM 2432 C CA . THR A 1 301 ? -9.703 26.109 4.172 1 97.75 301 THR A CA 1
ATOM 2433 C C . THR A 1 301 ? -8.898 26.281 2.883 1 97.75 301 THR A C 1
ATOM 2435 O O . THR A 1 301 ? -8.68 27.406 2.424 1 97.75 301 THR A O 1
ATOM 2438 N N . LYS A 1 302 ? -8.539 25.141 2.299 1 96.88 302 LYS A N 1
ATOM 2439 C CA . LYS A 1 302 ? -7.82 25.125 1.028 1 96.88 302 LYS A CA 1
ATOM 2440 C C . LYS A 1 302 ? -8.625 25.828 -0.064 1 96.88 302 LYS A C 1
ATOM 2442 O O . LYS A 1 302 ? -8.094 26.672 -0.793 1 96.88 302 LYS A O 1
ATOM 2447 N N . TRP A 1 303 ? -9.828 25.531 -0.132 1 97.19 303 TRP A N 1
ATOM 2448 C CA . TRP A 1 303 ? -10.68 26.094 -1.18 1 97.19 303 TRP A CA 1
ATOM 2449 C C . TRP A 1 303 ? -10.898 27.594 -0.959 1 97.19 303 TRP A C 1
ATOM 2451 O O . TRP A 1 303 ? -10.922 28.359 -1.916 1 97.19 303 TRP A O 1
ATOM 2461 N N . CYS A 1 304 ? -11.047 27.953 0.261 1 97.88 304 CYS A N 1
ATOM 2462 C CA . CYS A 1 304 ? -11.258 29.359 0.592 1 97.88 304 CYS A CA 1
ATOM 2463 C C . CYS A 1 304 ? -10.031 30.188 0.228 1 97.88 304 CYS A C 1
ATOM 2465 O O . CYS A 1 304 ? -10.141 31.203 -0.448 1 97.88 304 CYS A O 1
ATOM 2467 N N . LEU A 1 305 ? -8.883 29.703 0.671 1 97.94 305 LEU A N 1
ATOM 2468 C CA . LEU A 1 305 ? -7.652 30.438 0.403 1 97.94 305 LEU A CA 1
ATOM 2469 C C . LEU A 1 305 ? -7.379 30.516 -1.096 1 97.94 305 LEU A C 1
ATOM 2471 O O . LEU A 1 305 ? -6.953 31.562 -1.6 1 97.94 305 LEU A O 1
ATOM 2475 N N . PHE A 1 306 ? -7.617 29.422 -1.783 1 96.69 306 PHE A N 1
ATOM 2476 C CA . PHE A 1 306 ? -7.457 29.422 -3.232 1 96.69 306 PHE A CA 1
ATOM 2477 C C . PHE A 1 306 ? -8.352 30.469 -3.881 1 96.69 306 PHE A C 1
ATOM 2479 O O . PHE A 1 306 ? -7.898 31.234 -4.734 1 96.69 306 PHE A O 1
ATOM 2486 N N . MET A 1 307 ? -9.578 30.516 -3.445 1 97.31 307 MET A N 1
ATOM 2487 C CA . MET A 1 307 ? -10.539 31.469 -3.992 1 97.31 307 MET A CA 1
ATOM 2488 C C . MET A 1 307 ? -10.109 32.906 -3.689 1 97.31 307 MET A C 1
ATOM 2490 O O . MET A 1 307 ? -10.156 33.781 -4.566 1 97.31 307 MET A O 1
ATOM 2494 N N . LEU A 1 308 ? -9.711 33.156 -2.459 1 98.12 308 LEU A N 1
ATOM 2495 C CA . LEU A 1 308 ? -9.281 34.5 -2.072 1 98.12 308 LEU A CA 1
ATOM 2496 C C . LEU A 1 308 ? -8.055 34.938 -2.875 1 98.12 308 LEU A C 1
ATOM 2498 O O . LEU A 1 308 ? -7.891 36.125 -3.18 1 98.12 308 LEU A O 1
ATOM 2502 N N . SER A 1 309 ? -7.215 33.969 -3.16 1 97.38 309 SER A N 1
ATOM 2503 C CA . SER A 1 309 ? -6.02 34.25 -3.945 1 97.38 309 SER A CA 1
ATOM 2504 C C . SER A 1 309 ? -6.383 34.688 -5.363 1 97.38 309 SER A C 1
ATOM 2506 O O . SER A 1 309 ? -5.719 35.531 -5.953 1 97.38 309 SER A O 1
ATOM 2508 N N . LYS A 1 310 ? -7.441 34.156 -5.941 1 97.25 310 LYS A N 1
ATOM 2509 C CA . LYS A 1 310 ? -7.883 34.5 -7.289 1 97.25 310 LYS A CA 1
ATOM 2510 C C . LYS A 1 310 ? -8.414 35.938 -7.348 1 97.25 310 LYS A C 1
ATOM 2512 O O . LYS A 1 310 ? -8.359 36.562 -8.398 1 97.25 310 LYS A O 1
ATOM 2517 N N . PHE A 1 311 ? -8.875 36.406 -6.227 1 97.12 311 PHE A N 1
ATOM 2518 C CA . PHE A 1 311 ? -9.422 37.75 -6.176 1 97.12 311 PHE A CA 1
ATOM 2519 C C . PHE A 1 311 ? -8.375 38.75 -5.691 1 97.12 311 PHE A C 1
ATOM 2521 O O . PHE A 1 311 ? -8.672 39.938 -5.527 1 97.12 311 PHE A O 1
ATOM 2528 N N . GLY A 1 312 ? -7.23 38.219 -5.344 1 96.62 312 GLY A N 1
ATOM 2529 C CA . GLY A 1 312 ? -6.133 39.094 -4.953 1 96.62 312 GLY A CA 1
ATOM 2530 C C . GLY A 1 312 ? -6.184 39.5 -3.492 1 96.62 312 GLY A C 1
ATOM 2531 O O . GLY A 1 312 ? -5.457 40.406 -3.068 1 96.62 312 GLY A O 1
ATOM 2532 N N . LEU A 1 313 ? -6.984 38.906 -2.736 1 97.56 313 LEU A N 1
ATOM 2533 C CA . LEU A 1 313 ? -7.098 39.188 -1.314 1 97.56 313 LEU A CA 1
ATOM 2534 C C . LEU A 1 313 ? -6.008 38.5 -0.519 1 97.56 313 LEU A C 1
ATOM 2536 O O . LEU A 1 313 ? -5.648 38.938 0.578 1 97.56 313 LEU A O 1
ATOM 2540 N N . VAL A 1 314 ? -5.602 37.375 -1.007 1 96.44 314 VAL A N 1
ATOM 2541 C CA . VAL A 1 314 ? -4.477 36.594 -0.488 1 96.44 314 VAL A CA 1
ATOM 2542 C C . VAL A 1 314 ? -3.43 36.406 -1.583 1 96.44 314 VAL A C 1
ATOM 2544 O O . VAL A 1 314 ? -3.771 36.25 -2.758 1 96.44 314 VAL A O 1
ATOM 2547 N N . TRP A 1 315 ? -2.137 36.531 -1.214 1 93.94 315 TRP A N 1
ATOM 2548 C CA . TRP A 1 315 ? -1.073 36.312 -2.191 1 93.94 315 TRP A CA 1
ATOM 2549 C C . TRP A 1 315 ? 0.089 35.562 -1.579 1 93.94 315 TRP A C 1
ATOM 2551 O O . TRP A 1 315 ? 0.071 35.219 -0.388 1 93.94 315 TRP A O 1
ATOM 2561 N N . ASP A 1 316 ? 1.024 35.125 -2.373 1 89.69 316 ASP A N 1
ATOM 2562 C CA . ASP A 1 316 ? 2.172 34.312 -1.95 1 89.69 316 ASP A CA 1
ATOM 2563 C C . ASP A 1 316 ? 1.721 33.031 -1.295 1 89.69 316 ASP A C 1
ATOM 2565 O O . ASP A 1 316 ? 2.195 32.656 -0.214 1 89.69 316 ASP A O 1
ATOM 2569 N N . LEU A 1 317 ? 0.75 32.469 -1.921 1 92.44 317 LEU A N 1
ATOM 2570 C CA . LEU A 1 317 ? 0.244 31.203 -1.424 1 92.44 317 LEU A CA 1
ATOM 2571 C C . LEU A 1 317 ? 1.308 30.125 -1.53 1 92.44 317 LEU A C 1
ATOM 2573 O O . LEU A 1 317 ? 1.759 29.797 -2.631 1 92.44 317 LEU A O 1
ATOM 2577 N N . CYS A 1 318 ? 1.704 29.562 -0.355 1 91.81 318 CYS A N 1
ATOM 2578 C CA . CYS A 1 318 ? 2.76 28.547 -0.334 1 91.81 318 CYS A CA 1
ATOM 2579 C C . CYS A 1 318 ? 2.205 27.172 -0.677 1 91.81 318 CYS A C 1
ATOM 2581 O O . CYS A 1 318 ? 1.233 26.719 -0.067 1 91.81 318 CYS A O 1
ATOM 2583 N N . ARG A 1 319 ? 2.82 26.578 -1.693 1 91.75 319 ARG A N 1
ATOM 2584 C CA . ARG A 1 319 ? 2.439 25.234 -2.125 1 91.75 319 ARG A CA 1
ATOM 2585 C C . ARG A 1 319 ? 3.666 24.359 -2.322 1 91.75 319 ARG A C 1
ATOM 2587 O O . ARG A 1 319 ? 4.559 24.688 -3.107 1 91.75 319 ARG A O 1
ATOM 2594 N N . THR A 1 320 ? 3.691 23.25 -1.637 1 91.31 320 THR A N 1
ATOM 2595 C CA . THR A 1 320 ? 4.789 22.297 -1.815 1 91.31 320 THR A CA 1
ATOM 2596 C C . THR A 1 320 ? 4.723 21.656 -3.193 1 91.31 320 THR A C 1
ATOM 2598 O O . THR A 1 320 ? 3.662 21.188 -3.615 1 91.31 320 THR A O 1
ATOM 2601 N N . PRO A 1 321 ? 5.836 21.672 -3.875 1 90.69 321 PRO A N 1
ATOM 2602 C CA . PRO A 1 321 ? 5.848 21.016 -5.188 1 90.69 321 PRO A CA 1
ATOM 2603 C C . PRO A 1 321 ? 5.523 19.531 -5.113 1 90.69 321 PRO A C 1
ATOM 2605 O O . PRO A 1 321 ? 5.938 18.844 -4.168 1 90.69 321 PRO A O 1
ATOM 2608 N N . GLU A 1 322 ? 4.84 19.094 -6.137 1 92.94 322 GLU A N 1
ATOM 2609 C CA . GLU A 1 322 ? 4.438 17.688 -6.168 1 92.94 322 GLU A CA 1
ATOM 2610 C C . GLU A 1 322 ? 5.652 16.766 -6.156 1 92.94 322 GLU A C 1
ATOM 2612 O O . GLU A 1 322 ? 5.625 15.703 -5.535 1 92.94 322 GLU A O 1
ATOM 2617 N N . ASN A 1 323 ? 6.719 17.141 -6.852 1 93.62 323 ASN A N 1
ATOM 2618 C CA . ASN A 1 323 ? 7.945 16.344 -6.875 1 93.62 323 ASN A CA 1
ATOM 2619 C C . ASN A 1 323 ? 8.477 16.094 -5.465 1 93.62 323 ASN A C 1
ATOM 2621 O O . ASN A 1 323 ? 8.875 14.984 -5.137 1 93.62 323 ASN A O 1
ATOM 2625 N N . LEU A 1 324 ? 8.469 17.125 -4.676 1 91.88 324 LEU A N 1
ATOM 2626 C CA . LEU A 1 324 ? 8.984 17.031 -3.312 1 91.88 324 LEU A CA 1
ATOM 2627 C C . LEU A 1 324 ? 8.102 16.125 -2.459 1 91.88 324 LEU A C 1
ATOM 2629 O O . LEU A 1 324 ? 8.602 15.32 -1.667 1 91.88 324 LEU A O 1
ATOM 2633 N N . ILE A 1 325 ? 6.828 16.266 -2.602 1 94.69 325 ILE A N 1
ATOM 2634 C CA . ILE A 1 325 ? 5.879 15.438 -1.864 1 94.69 325 ILE A CA 1
ATOM 2635 C C . ILE A 1 325 ? 6.109 13.969 -2.197 1 94.69 325 ILE A C 1
ATOM 2637 O O . ILE A 1 325 ? 6.203 13.125 -1.299 1 94.69 325 ILE A O 1
ATOM 2641 N N . MET A 1 326 ? 6.285 13.664 -3.455 1 94.88 326 MET A N 1
ATOM 2642 C CA . MET A 1 326 ? 6.496 12.289 -3.898 1 94.88 326 MET A CA 1
ATOM 2643 C C . MET A 1 326 ? 7.84 11.758 -3.408 1 94.88 326 MET A C 1
ATOM 2645 O O . MET A 1 326 ? 7.949 10.586 -3.033 1 94.88 326 MET A O 1
ATOM 2649 N N . GLN A 1 327 ? 8.844 12.578 -3.436 1 92.19 327 GLN A N 1
ATOM 2650 C CA . GLN A 1 327 ? 10.156 12.18 -2.936 1 92.19 327 GLN A CA 1
ATOM 2651 C C . GLN A 1 327 ? 10.07 11.711 -1.487 1 92.19 327 GLN A C 1
ATOM 2653 O O . GLN A 1 327 ? 10.578 10.641 -1.148 1 92.19 327 GLN A O 1
ATOM 2658 N N . LEU A 1 328 ? 9.383 12.523 -0.708 1 93.56 328 LEU A N 1
ATOM 2659 C CA . LEU A 1 328 ? 9.312 12.195 0.711 1 93.56 328 LEU A CA 1
ATOM 2660 C C . LEU A 1 328 ? 8.477 10.938 0.938 1 93.56 328 LEU A C 1
ATOM 2662 O O . LEU A 1 328 ? 8.781 10.133 1.825 1 93.56 328 LEU A O 1
ATOM 2666 N N . ARG A 1 329 ? 7.461 10.805 0.212 1 95.81 329 ARG A N 1
ATOM 2667 C CA . ARG A 1 329 ? 6.648 9.594 0.298 1 95.81 329 ARG A CA 1
ATOM 2668 C C . ARG A 1 329 ? 7.477 8.352 -0.015 1 95.81 329 ARG A C 1
ATOM 2670 O O . ARG A 1 329 ? 7.418 7.363 0.715 1 95.81 329 ARG A O 1
ATOM 2677 N N . ILE A 1 330 ? 8.219 8.375 -1.12 1 93.56 330 ILE A N 1
ATOM 2678 C CA . ILE A 1 330 ? 9.031 7.242 -1.562 1 93.56 330 ILE A CA 1
ATOM 2679 C C . ILE A 1 330 ? 10.133 6.965 -0.538 1 93.56 330 ILE A C 1
ATOM 2681 O O . ILE A 1 330 ? 10.453 5.805 -0.258 1 93.56 330 ILE A O 1
ATOM 2685 N N . GLN A 1 331 ? 10.727 8 -0.009 1 91 331 GLN A N 1
ATOM 2686 C CA . GLN A 1 331 ? 11.766 7.836 1.002 1 91 331 GLN A CA 1
ATOM 2687 C C . GLN A 1 331 ? 11.219 7.137 2.242 1 91 331 GLN A C 1
ATOM 2689 O O . GLN A 1 331 ? 11.883 6.27 2.814 1 91 331 GLN A O 1
ATOM 2694 N N . GLN A 1 332 ? 10.023 7.598 2.648 1 93.69 332 GLN A N 1
ATOM 2695 C CA . GLN A 1 332 ? 9.391 6.926 3.781 1 93.69 332 GLN A CA 1
ATOM 2696 C C . GLN A 1 332 ? 9.102 5.461 3.463 1 93.69 332 GLN A C 1
ATOM 2698 O O . GLN A 1 332 ? 9.336 4.582 4.297 1 93.69 332 GLN A O 1
ATOM 2703 N N . GLN A 1 333 ? 8.625 5.129 2.268 1 94.19 333 GLN A N 1
ATOM 2704 C CA . GLN A 1 333 ? 8.391 3.752 1.844 1 94.19 333 GLN A CA 1
ATOM 2705 C C . GLN A 1 333 ? 9.68 2.943 1.859 1 94.19 333 GLN A C 1
ATOM 2707 O O . GLN A 1 333 ? 9.688 1.783 2.275 1 94.19 333 GLN A O 1
ATOM 2712 N N . GLN A 1 334 ? 10.742 3.549 1.389 1 91.12 334 GLN A N 1
ATOM 2713 C CA . GLN A 1 334 ? 12.047 2.898 1.379 1 91.12 334 GLN A CA 1
ATOM 2714 C C . GLN A 1 334 ? 12.492 2.537 2.793 1 91.12 334 GLN A C 1
ATOM 2716 O O . GLN A 1 334 ? 13.016 1.446 3.023 1 91.12 334 GLN A O 1
ATOM 2721 N N . LYS A 1 335 ? 12.258 3.453 3.697 1 90.75 335 LYS A N 1
ATOM 2722 C CA . LYS A 1 335 ? 12.625 3.184 5.086 1 90.75 335 LYS A CA 1
ATOM 2723 C C . LYS A 1 335 ? 11.859 1.98 5.629 1 90.75 335 LYS A C 1
ATOM 2725 O O . LYS A 1 335 ? 12.43 1.13 6.312 1 90.75 335 LYS A O 1
ATOM 2730 N N . ILE A 1 336 ? 10.609 1.979 5.352 1 93.75 336 ILE A N 1
ATOM 2731 C CA . ILE A 1 336 ? 9.766 0.875 5.801 1 93.75 336 ILE A CA 1
ATOM 2732 C C . ILE A 1 336 ? 10.273 -0.434 5.195 1 93.75 336 ILE A C 1
ATOM 2734 O O . ILE A 1 336 ? 10.406 -1.438 5.898 1 93.75 336 ILE A O 1
ATOM 2738 N N . ILE A 1 337 ? 10.508 -0.458 3.91 1 92.5 337 ILE A N 1
ATOM 2739 C CA . ILE A 1 337 ? 11 -1.638 3.205 1 92.5 337 ILE A CA 1
ATOM 2740 C C . ILE A 1 337 ? 12.32 -2.094 3.816 1 92.5 337 ILE A C 1
ATOM 2742 O O . ILE A 1 337 ? 12.539 -3.291 4.008 1 92.5 337 ILE A O 1
ATOM 2746 N N . ASN A 1 338 ? 13.188 -1.14 4.113 1 88.88 338 ASN A N 1
ATOM 2747 C CA . ASN A 1 338 ? 14.477 -1.468 4.723 1 88.88 338 ASN A CA 1
ATOM 2748 C C . ASN A 1 338 ? 14.297 -2.143 6.078 1 88.88 338 ASN A C 1
ATOM 2750 O O . ASN A 1 338 ? 15 -3.105 6.395 1 88.88 338 ASN A O 1
ATOM 2754 N N . ARG A 1 339 ? 13.406 -1.627 6.84 1 90.69 339 ARG A N 1
ATOM 2755 C CA . ARG A 1 339 ? 13.125 -2.238 8.133 1 90.69 339 ARG A CA 1
ATOM 2756 C C . ARG A 1 339 ? 12.594 -3.658 7.965 1 90.69 339 ARG A C 1
ATOM 2758 O O . ARG A 1 339 ? 12.992 -4.566 8.695 1 90.69 339 ARG A O 1
ATOM 2765 N N . MET A 1 340 ? 11.734 -3.879 6.973 1 91.94 340 MET A N 1
ATOM 2766 C CA . MET A 1 340 ? 11.195 -5.207 6.703 1 91.94 340 MET A CA 1
ATOM 2767 C C . MET A 1 340 ? 12.297 -6.156 6.238 1 91.94 340 MET A C 1
ATOM 2769 O O . MET A 1 340 ? 12.336 -7.316 6.656 1 91.94 340 MET A O 1
ATOM 2773 N N . LYS A 1 341 ? 13.148 -5.684 5.367 1 89.75 341 LYS A N 1
ATOM 2774 C CA . LYS A 1 341 ? 14.266 -6.477 4.863 1 89.75 341 LYS A CA 1
ATOM 2775 C C . LYS A 1 341 ? 15.148 -6.973 6.004 1 89.75 341 LYS A C 1
ATOM 2777 O O . LYS A 1 341 ? 15.602 -8.117 5.992 1 89.75 341 LYS A O 1
ATOM 2782 N N . SER A 1 342 ? 15.336 -6.043 6.941 1 88.81 342 SER A N 1
ATOM 2783 C CA . SER A 1 342 ? 16.25 -6.352 8.031 1 88.81 342 SER A CA 1
ATOM 2784 C C . SER A 1 342 ? 15.703 -7.465 8.922 1 88.81 342 SER A C 1
ATOM 2786 O O . SER A 1 342 ? 16.453 -8.109 9.656 1 88.81 342 SER A O 1
ATOM 2788 N N . GLN A 1 343 ? 14.414 -7.777 8.867 1 92.19 343 GLN A N 1
ATOM 2789 C CA . GLN A 1 343 ? 13.781 -8.789 9.711 1 92.19 343 GLN A CA 1
ATOM 2790 C C . GLN A 1 343 ? 13.75 -10.141 9.016 1 92.19 343 GLN A C 1
ATOM 2792 O O . GLN A 1 343 ? 13.344 -11.141 9.609 1 92.19 343 GLN A O 1
ATOM 2797 N N . LEU A 1 344 ? 14.203 -10.258 7.758 1 91.94 344 LEU A N 1
ATOM 2798 C CA . LEU A 1 344 ? 14.141 -11.484 6.977 1 91.94 344 LEU A CA 1
ATOM 2799 C C . LEU A 1 344 ? 15.492 -12.188 6.945 1 91.94 344 LEU A C 1
ATOM 2801 O O . LEU A 1 344 ? 16.516 -11.578 7.262 1 91.94 344 LEU A O 1
ATOM 2805 N N . ASN A 1 345 ? 15.461 -13.461 6.734 1 91.5 345 ASN A N 1
ATOM 2806 C CA . ASN A 1 345 ? 16.672 -14.25 6.566 1 91.5 345 ASN A CA 1
ATOM 2807 C C . ASN A 1 345 ? 17.125 -14.281 5.109 1 91.5 345 ASN A C 1
ATOM 2809 O O . ASN A 1 345 ? 16.531 -14.977 4.285 1 91.5 345 ASN A O 1
ATOM 2813 N N . TRP A 1 346 ? 18.172 -13.555 4.789 1 90.06 346 TRP A N 1
ATOM 2814 C CA . TRP A 1 346 ? 18.688 -13.477 3.424 1 90.06 346 TRP A CA 1
ATOM 2815 C C . TRP A 1 346 ? 19.875 -14.414 3.232 1 90.06 346 TRP A C 1
ATOM 2817 O O . TRP A 1 346 ? 20.5 -14.422 2.17 1 90.06 346 TRP A O 1
ATOM 2827 N N . GLY A 1 347 ? 20.125 -15.242 4.219 1 90.06 347 GLY A N 1
ATOM 2828 C CA . GLY A 1 347 ? 21.297 -16.078 4.164 1 90.06 347 GLY A CA 1
ATOM 2829 C C . GLY A 1 347 ? 22.547 -15.398 4.684 1 90.06 347 GLY A C 1
ATOM 2830 O O . GLY A 1 347 ? 22.562 -14.18 4.859 1 90.06 347 GLY A O 1
ATOM 2831 N N . THR A 1 348 ? 23.625 -16.156 5.008 1 89 348 THR A N 1
ATOM 2832 C CA . THR A 1 348 ? 24.891 -15.609 5.488 1 89 348 THR A CA 1
ATOM 2833 C C . THR A 1 348 ? 25.594 -14.844 4.379 1 89 348 THR A C 1
ATOM 2835 O O . THR A 1 348 ? 25.75 -15.344 3.266 1 89 348 THR A O 1
ATOM 2838 N N . PRO A 1 349 ? 25.875 -13.578 4.676 1 85.56 349 PRO A N 1
ATOM 2839 C CA . PRO A 1 349 ? 26.641 -12.828 3.674 1 85.56 349 PRO A CA 1
ATOM 2840 C C . PRO A 1 349 ? 27.906 -13.555 3.238 1 85.56 349 PRO A C 1
ATOM 2842 O O . PRO A 1 349 ? 28.562 -14.195 4.059 1 85.56 349 PRO A O 1
ATOM 2845 N N . ILE A 1 350 ? 28.172 -13.453 1.97 1 83.12 350 ILE A N 1
ATOM 2846 C CA . ILE A 1 350 ? 29.297 -14.164 1.374 1 83.12 350 ILE A CA 1
ATOM 2847 C C . ILE A 1 350 ? 30.578 -13.789 2.094 1 83.12 350 ILE A C 1
ATOM 2849 O O . ILE A 1 350 ? 31.453 -14.633 2.311 1 83.12 350 ILE A O 1
ATOM 2853 N N . SER A 1 351 ? 30.672 -12.453 2.531 1 79.94 351 SER A N 1
ATOM 2854 C CA . SER A 1 351 ? 31.875 -11.945 3.191 1 79.94 351 SER A CA 1
ATOM 2855 C C . SER A 1 351 ? 32.094 -12.625 4.539 1 79.94 351 SER A C 1
ATOM 2857 O O . SER A 1 351 ? 33.219 -12.641 5.059 1 79.94 351 SER A O 1
ATOM 2859 N N . LYS A 1 352 ? 31.125 -13.266 5.094 1 87.69 352 LYS A N 1
ATOM 2860 C CA . LYS A 1 352 ? 31.219 -13.875 6.418 1 87.69 352 LYS A CA 1
ATOM 2861 C C . LYS A 1 352 ? 31.344 -15.391 6.32 1 87.69 352 LYS A C 1
ATOM 2863 O O . LYS A 1 352 ? 31.5 -16.078 7.336 1 87.69 352 LYS A O 1
ATOM 2868 N N . LEU A 1 353 ? 31.297 -15.938 5.133 1 90.38 353 LEU A N 1
ATOM 2869 C CA . LEU A 1 353 ? 31.406 -17.375 4.926 1 90.38 353 LEU A CA 1
ATOM 2870 C C . LEU A 1 353 ? 32.844 -17.844 5.023 1 90.38 353 LEU A C 1
ATOM 2872 O O . LEU A 1 353 ? 33.75 -17.125 4.602 1 90.38 353 LEU A O 1
ATOM 2876 N N . PRO A 1 354 ? 33.062 -18.953 5.598 1 91.5 354 PRO A N 1
ATOM 2877 C CA . PRO A 1 354 ? 34.438 -19.5 5.645 1 91.5 354 PRO A CA 1
ATOM 2878 C C . PRO A 1 354 ? 34.938 -19.875 4.262 1 91.5 354 PRO A C 1
ATOM 2880 O O . PRO A 1 354 ? 34.188 -20.328 3.406 1 91.5 354 PRO A O 1
ATOM 2883 N N . ILE A 1 355 ? 36.188 -19.703 4.086 1 88.88 355 ILE A N 1
ATOM 2884 C CA . ILE A 1 355 ? 36.844 -20.125 2.852 1 88.88 355 ILE A CA 1
ATOM 2885 C C . ILE A 1 355 ? 37.25 -21.594 2.959 1 88.88 355 ILE A C 1
ATOM 2887 O O . ILE A 1 355 ? 37.875 -22 3.938 1 88.88 355 ILE A O 1
ATOM 2891 N N . VAL A 1 356 ? 36.844 -22.406 2.031 1 92.19 356 VAL A N 1
ATOM 2892 C CA . VAL A 1 356 ? 37.094 -23.844 2.037 1 92.19 356 VAL A CA 1
ATOM 2893 C C . VAL A 1 356 ? 37.938 -24.234 0.837 1 92.19 356 VAL A C 1
ATOM 2895 O O . VAL A 1 356 ? 37.656 -23.828 -0.294 1 92.19 356 VAL A O 1
ATOM 2898 N N . THR A 1 357 ? 39 -25.016 1.069 1 89.44 357 THR A N 1
ATOM 2899 C CA . THR A 1 357 ? 39.844 -25.484 -0.028 1 89.44 357 THR A CA 1
ATOM 2900 C C . THR A 1 357 ? 39.188 -26.641 -0.755 1 89.44 357 THR A C 1
ATOM 2902 O O . THR A 1 357 ? 38.312 -27.328 -0.188 1 89.44 357 THR A O 1
ATOM 2905 N N . PRO A 1 358 ? 39.562 -26.828 -2.023 1 90.06 358 PRO A N 1
ATOM 2906 C CA . PRO A 1 358 ? 39 -27.969 -2.764 1 90.06 358 PRO A CA 1
ATOM 2907 C C . PRO A 1 358 ? 39.219 -29.297 -2.07 1 90.06 358 PRO A C 1
ATOM 2909 O O . PRO A 1 358 ? 38.375 -30.188 -2.111 1 90.06 358 PRO A O 1
ATOM 2912 N N . GLN A 1 359 ? 40.375 -29.453 -1.423 1 91.38 359 GLN A N 1
ATOM 2913 C CA . GLN A 1 359 ? 40.688 -30.688 -0.715 1 91.38 359 GLN A CA 1
ATOM 2914 C C . GLN A 1 359 ? 39.781 -30.891 0.488 1 91.38 359 GLN A C 1
ATOM 2916 O O . GLN A 1 359 ? 39.281 -31.984 0.719 1 91.38 359 GLN A O 1
ATOM 2921 N N . ASP A 1 360 ? 39.594 -29.844 1.172 1 92.31 360 ASP A N 1
ATOM 2922 C CA . ASP A 1 360 ? 38.719 -29.906 2.336 1 92.31 360 ASP A CA 1
ATOM 2923 C C . ASP A 1 360 ? 37.25 -30.172 1.919 1 92.31 360 ASP A C 1
ATOM 2925 O O . ASP A 1 360 ? 36.531 -30.906 2.604 1 92.31 360 ASP A O 1
ATOM 2929 N N . PHE A 1 361 ? 36.906 -29.531 0.881 1 93.38 361 PHE A N 1
ATOM 2930 C CA . PHE A 1 361 ? 35.531 -29.734 0.385 1 93.38 361 PHE A CA 1
ATOM 2931 C C . PHE A 1 361 ? 35.312 -31.188 -0.006 1 93.38 361 PHE A C 1
ATOM 2933 O O . PHE A 1 361 ? 34.281 -31.766 0.287 1 93.38 361 PHE A O 1
ATOM 2940 N N . LYS A 1 362 ? 36.281 -31.766 -0.68 1 91.88 362 LYS A N 1
ATOM 2941 C CA . LYS A 1 362 ? 36.188 -33.188 -1.045 1 91.88 362 LYS A CA 1
ATOM 2942 C C . LYS A 1 362 ? 36.062 -34.062 0.195 1 91.88 362 LYS A C 1
ATOM 2944 O O . LYS A 1 362 ? 35.312 -35.031 0.198 1 91.88 362 LYS A O 1
ATOM 2949 N N . ARG A 1 363 ? 36.781 -33.719 1.206 1 91.75 363 ARG A N 1
ATOM 2950 C CA . ARG A 1 363 ? 36.719 -34.469 2.457 1 91.75 363 ARG A CA 1
ATOM 2951 C C . ARG A 1 363 ? 35.312 -34.406 3.066 1 91.75 363 ARG A C 1
ATOM 2953 O O . ARG A 1 363 ? 34.781 -35.406 3.508 1 91.75 363 ARG A O 1
ATOM 2960 N N . ILE A 1 364 ? 34.812 -33.219 3.072 1 91.06 364 ILE A N 1
ATOM 2961 C CA . ILE A 1 364 ? 33.469 -33 3.619 1 91.06 364 ILE A CA 1
ATOM 2962 C C . ILE A 1 364 ? 32.469 -33.812 2.848 1 91.06 364 ILE A C 1
ATOM 2964 O O . ILE A 1 364 ? 31.578 -34.469 3.445 1 91.06 364 ILE A O 1
ATOM 2968 N N . CYS A 1 365 ? 32.531 -33.844 1.555 1 91.62 365 CYS A N 1
ATOM 2969 C CA . CYS A 1 365 ? 31.609 -34.594 0.702 1 91.62 365 CYS A CA 1
ATOM 2970 C C . CYS A 1 365 ? 31.719 -36.094 0.948 1 91.62 365 CYS A C 1
ATOM 2972 O O . CYS A 1 365 ? 30.703 -36.781 0.994 1 91.62 365 CYS A O 1
ATOM 2974 N N . ASP A 1 366 ? 32.969 -36.562 1.126 1 88.62 366 ASP A N 1
ATOM 2975 C CA . ASP A 1 366 ? 33.188 -38 1.34 1 88.62 366 ASP A CA 1
ATOM 2976 C C . ASP A 1 366 ? 32.625 -38.438 2.684 1 88.62 366 ASP A C 1
ATOM 2978 O O . ASP A 1 366 ? 32.125 -39.562 2.803 1 88.62 366 ASP A O 1
ATOM 2982 N N . GLU A 1 367 ? 32.75 -37.594 3.619 1 86.25 367 GLU A N 1
ATOM 2983 C CA . GLU A 1 367 ? 32.281 -37.938 4.957 1 86.25 367 GLU A CA 1
ATOM 2984 C C . GLU A 1 367 ? 30.75 -37.906 5.027 1 86.25 367 GLU A C 1
ATOM 2986 O O . GLU A 1 367 ? 30.141 -38.5 5.926 1 86.25 367 GLU A O 1
ATOM 2991 N N . SER A 1 368 ? 30.141 -37.188 4.105 1 79.94 368 SER A N 1
ATOM 2992 C CA . SER A 1 368 ? 28.703 -36.969 4.172 1 79.94 368 SER A CA 1
ATOM 2993 C C . SER A 1 368 ? 27.938 -38 3.359 1 79.94 368 SER A C 1
ATOM 2995 O O . SER A 1 368 ? 26.703 -38.031 3.398 1 79.94 368 SER A O 1
ATOM 2997 N N . VAL A 1 369 ? 28.578 -38.812 2.596 1 68.62 369 VAL A N 1
ATOM 2998 C CA . VAL A 1 369 ? 27.922 -39.781 1.726 1 68.62 369 VAL A CA 1
ATOM 2999 C C . VAL A 1 369 ? 26.984 -40.656 2.549 1 68.62 369 VAL A C 1
ATOM 3001 O O . VAL A 1 369 ? 25.859 -40.906 2.135 1 68.62 369 VAL A O 1
ATOM 3004 N N . ASP A 1 370 ? 27.406 -40.969 3.684 1 66.25 370 ASP A N 1
ATOM 3005 C CA . ASP A 1 370 ? 26.594 -41.875 4.52 1 66.25 370 ASP A CA 1
ATOM 3006 C C . ASP A 1 370 ? 25.438 -41.094 5.164 1 66.25 370 ASP A C 1
ATOM 3008 O O . ASP A 1 370 ? 24.438 -41.719 5.574 1 66.25 370 ASP A O 1
ATOM 3012 N N . LYS A 1 371 ? 25.516 -39.812 5.23 1 71.31 371 LYS A N 1
ATOM 3013 C CA . LYS A 1 371 ? 24.547 -39 5.973 1 71.31 371 LYS A CA 1
ATOM 3014 C C . LYS A 1 371 ? 23.469 -38.438 5.047 1 71.31 371 LYS A C 1
ATOM 3016 O O . LYS A 1 371 ? 22.609 -37.688 5.477 1 71.31 371 LYS A O 1
ATOM 3021 N N . GLU A 1 372 ? 23.453 -38.844 3.893 1 81.94 372 GLU A N 1
ATOM 3022 C CA . GLU A 1 372 ? 22.469 -38.406 2.91 1 81.94 372 GLU A CA 1
ATOM 3023 C C . GLU A 1 372 ? 22.422 -36.875 2.787 1 81.94 372 GLU A C 1
ATOM 3025 O O . GLU A 1 372 ? 21.344 -36.281 2.703 1 81.94 372 GLU A O 1
ATOM 3030 N N . ARG A 1 373 ? 23.594 -36.25 3.055 1 90.19 373 ARG A N 1
ATOM 3031 C CA . ARG A 1 373 ? 23.719 -34.812 2.844 1 90.19 373 ARG A CA 1
ATOM 3032 C C . ARG A 1 373 ? 24.188 -34.5 1.426 1 90.19 373 ARG A C 1
ATOM 3034 O O . ARG A 1 373 ? 24.953 -35.25 0.839 1 90.19 373 ARG A O 1
ATOM 3041 N N . ILE A 1 374 ? 23.703 -33.438 0.893 1 92.44 374 ILE A N 1
ATOM 3042 C CA . ILE A 1 374 ? 24.047 -33.062 -0.473 1 92.44 374 ILE A CA 1
ATOM 3043 C C . ILE A 1 374 ? 24.656 -31.656 -0.485 1 92.44 374 ILE A C 1
ATOM 3045 O O . ILE A 1 374 ? 24.016 -30.688 -0.062 1 92.44 374 ILE A O 1
ATOM 3049 N N . TYR A 1 375 ? 25.859 -31.562 -0.853 1 94.62 375 TYR A N 1
ATOM 3050 C CA . TYR A 1 375 ? 26.578 -30.297 -1 1 94.62 375 TYR A CA 1
ATOM 3051 C C . TYR A 1 375 ? 26.859 -29.984 -2.467 1 94.62 375 TYR A C 1
ATOM 3053 O O . TYR A 1 375 ? 27.297 -30.859 -3.215 1 94.62 375 TYR A O 1
ATOM 3061 N N . ILE A 1 376 ? 26.547 -28.797 -2.867 1 93.31 376 ILE A N 1
ATOM 3062 C CA . ILE A 1 376 ? 26.797 -28.406 -4.25 1 93.31 376 ILE A CA 1
ATOM 3063 C C . ILE A 1 376 ? 27.5 -27.047 -4.285 1 93.31 376 ILE A C 1
ATOM 3065 O O . ILE A 1 376 ? 27.453 -26.297 -3.314 1 93.31 376 ILE A O 1
ATOM 3069 N N . VAL A 1 377 ? 28.203 -26.859 -5.387 1 92.31 377 VAL A N 1
ATOM 3070 C CA . VAL A 1 377 ? 28.891 -25.578 -5.57 1 92.31 377 VAL A CA 1
ATOM 3071 C C . VAL A 1 377 ? 28.234 -24.797 -6.703 1 92.31 377 VAL A C 1
ATOM 3073 O O . VAL A 1 377 ? 28.016 -25.328 -7.793 1 92.31 377 VAL A O 1
ATOM 3076 N N . ILE A 1 378 ? 27.875 -23.641 -6.426 1 89.88 378 ILE A N 1
ATOM 3077 C CA . ILE A 1 378 ? 27.359 -22.734 -7.434 1 89.88 378 ILE A CA 1
ATOM 3078 C C . ILE A 1 378 ? 28.109 -21.406 -7.383 1 89.88 378 ILE A C 1
ATOM 3080 O O . ILE A 1 378 ? 28.078 -20.703 -6.371 1 89.88 378 ILE A O 1
ATOM 3084 N N . GLN A 1 379 ? 28.781 -21.062 -8.43 1 85.44 379 GLN A N 1
ATOM 3085 C CA . GLN A 1 379 ? 29.578 -19.844 -8.5 1 85.44 379 GLN A CA 1
ATOM 3086 C C . GLN A 1 379 ? 30.562 -19.766 -7.332 1 85.44 379 GLN A C 1
ATOM 3088 O O . GLN A 1 379 ? 30.641 -18.75 -6.637 1 85.44 379 GLN A O 1
ATOM 3093 N N . ASN A 1 380 ? 31.156 -20.828 -7.043 1 87.94 380 ASN A N 1
ATOM 3094 C CA . ASN A 1 380 ? 32.219 -20.984 -6.059 1 87.94 380 ASN A CA 1
ATOM 3095 C C . ASN A 1 380 ? 31.688 -20.891 -4.633 1 87.94 380 ASN A C 1
ATOM 3097 O O . ASN A 1 380 ? 32.469 -20.766 -3.68 1 87.94 380 ASN A O 1
ATOM 3101 N N . ILE A 1 381 ? 30.453 -20.891 -4.457 1 91.81 381 ILE A N 1
ATOM 3102 C CA . ILE A 1 381 ? 29.844 -20.922 -3.133 1 91.81 381 ILE A CA 1
ATOM 3103 C C . ILE A 1 381 ? 29.312 -22.312 -2.834 1 91.81 381 ILE A C 1
ATOM 3105 O O . ILE A 1 381 ? 28.641 -22.922 -3.674 1 91.81 381 ILE A O 1
ATOM 3109 N N . ILE A 1 382 ? 29.656 -22.797 -1.711 1 94 382 ILE A N 1
ATOM 3110 C CA . ILE A 1 382 ? 29.219 -24.125 -1.291 1 94 382 ILE A CA 1
ATOM 3111 C C . ILE A 1 382 ? 27.859 -24.031 -0.6 1 94 382 ILE A C 1
ATOM 3113 O O . ILE A 1 382 ? 27.672 -23.203 0.302 1 94 382 ILE A O 1
ATOM 3117 N N . HIS A 1 383 ? 26.891 -24.812 -1.006 1 94.56 383 HIS A N 1
ATOM 3118 C CA . HIS A 1 383 ? 25.547 -24.812 -0.442 1 94.56 383 HIS A CA 1
ATOM 3119 C C . HIS A 1 383 ? 25.188 -26.203 0.107 1 94.56 383 HIS A C 1
ATOM 3121 O O . HIS A 1 383 ? 25.469 -27.219 -0.525 1 94.56 383 HIS A O 1
ATOM 3127 N N . ASP A 1 384 ? 24.703 -26.25 1.296 1 94.56 384 ASP A N 1
ATOM 3128 C CA . ASP A 1 384 ? 24.078 -27.453 1.834 1 94.56 384 ASP A CA 1
ATOM 3129 C C . ASP A 1 384 ? 22.594 -27.516 1.476 1 94.56 384 ASP A C 1
ATOM 3131 O O . ASP A 1 384 ? 21.766 -26.891 2.141 1 94.56 384 ASP A O 1
ATOM 3135 N N . ILE A 1 385 ? 22.234 -28.297 0.491 1 92.25 385 ILE A N 1
ATOM 3136 C CA . ILE A 1 385 ? 20.859 -28.25 -0.014 1 92.25 385 ILE A CA 1
ATOM 3137 C C . ILE A 1 385 ? 20.062 -29.406 0.592 1 92.25 385 ILE A C 1
ATOM 3139 O O . ILE A 1 385 ? 18.938 -29.688 0.152 1 92.25 385 ILE A O 1
ATOM 3143 N N . THR A 1 386 ? 20.547 -30.047 1.622 1 90.75 386 THR A N 1
ATOM 3144 C CA . THR A 1 386 ? 19.922 -31.219 2.254 1 90.75 386 THR A CA 1
ATOM 3145 C C . THR A 1 386 ? 18.5 -30.891 2.707 1 90.75 386 THR A C 1
ATOM 3147 O O . THR A 1 386 ? 17.578 -31.672 2.457 1 90.75 386 THR A O 1
ATOM 3150 N N . PRO A 1 387 ? 18.297 -29.766 3.293 1 85.19 387 PRO A N 1
ATOM 3151 C CA . PRO A 1 387 ? 16.953 -29.484 3.793 1 85.19 387 PRO A CA 1
ATOM 3152 C C . PRO A 1 387 ? 15.938 -29.297 2.67 1 85.19 387 PRO A C 1
ATOM 3154 O O . PRO A 1 387 ? 14.727 -29.391 2.902 1 85.19 387 PRO A O 1
ATOM 3157 N N . PHE A 1 388 ? 16.406 -29.047 1.464 1 85.5 388 PHE A N 1
ATOM 3158 C CA . PHE A 1 388 ? 15.523 -28.703 0.351 1 85.5 388 PHE A CA 1
ATOM 3159 C C . PHE A 1 388 ? 15.438 -29.859 -0.637 1 85.5 388 PHE A C 1
ATOM 3161 O O . PHE A 1 388 ? 14.648 -29.828 -1.584 1 85.5 388 PHE A O 1
ATOM 3168 N N . MET A 1 389 ? 16.109 -30.875 -0.402 1 82.19 389 MET A N 1
ATOM 3169 C CA . MET A 1 389 ? 16.297 -31.906 -1.419 1 82.19 389 MET A CA 1
ATOM 3170 C C . MET A 1 389 ? 14.977 -32.562 -1.778 1 82.19 389 MET A C 1
ATOM 3172 O O . MET A 1 389 ? 14.719 -32.875 -2.947 1 82.19 389 MET A O 1
ATOM 3176 N N . ASP A 1 390 ? 14.055 -32.688 -0.871 1 78.12 390 ASP A N 1
ATOM 3177 C CA . ASP A 1 390 ? 12.805 -33.406 -1.112 1 78.12 390 ASP A CA 1
ATOM 3178 C C . ASP A 1 390 ? 11.789 -32.5 -1.811 1 78.12 390 ASP A C 1
ATOM 3180 O O . ASP A 1 390 ? 10.82 -32.969 -2.396 1 78.12 390 ASP A O 1
ATOM 3184 N N . GLN A 1 391 ? 12.055 -31.281 -1.824 1 81.38 391 GLN A N 1
ATOM 3185 C CA . GLN A 1 391 ? 11.094 -30.328 -2.363 1 81.38 391 GLN A CA 1
ATOM 3186 C C . GLN A 1 391 ? 11.539 -29.797 -3.727 1 81.38 391 GLN A C 1
ATOM 3188 O O . GLN A 1 391 ? 10.828 -29.031 -4.363 1 81.38 391 GLN A O 1
ATOM 3193 N N . HIS A 1 392 ? 12.648 -30.172 -4.141 1 82.94 392 HIS A N 1
ATOM 3194 C CA . HIS A 1 392 ? 13.172 -29.688 -5.406 1 82.94 392 HIS A CA 1
ATOM 3195 C C . HIS A 1 392 ? 12.352 -30.203 -6.582 1 82.94 392 HIS A C 1
ATOM 3197 O O . HIS A 1 392 ? 12.141 -31.406 -6.715 1 82.94 392 HIS A O 1
ATOM 3203 N N . PRO A 1 393 ? 11.891 -29.375 -7.41 1 72.12 393 PRO A N 1
ATOM 3204 C CA . PRO A 1 393 ? 11.047 -29.766 -8.539 1 72.12 393 PRO A CA 1
ATOM 3205 C C . PRO A 1 393 ? 11.742 -30.75 -9.484 1 72.12 393 PRO A C 1
ATOM 3207 O O . PRO A 1 393 ? 11.078 -31.578 -10.117 1 72.12 393 PRO A O 1
ATOM 3210 N N . GLY A 1 394 ? 13.094 -30.672 -9.609 1 72.62 394 GLY A N 1
ATOM 3211 C CA . GLY A 1 394 ? 13.828 -31.562 -10.492 1 72.62 394 GLY A CA 1
ATOM 3212 C C . GLY A 1 394 ? 14.047 -32.938 -9.906 1 72.62 394 GLY A C 1
ATOM 3213 O O . GLY A 1 394 ? 14.539 -33.844 -10.594 1 72.62 394 GLY A O 1
ATOM 3214 N N . GLY A 1 395 ? 13.641 -33.094 -8.68 1 75.38 395 GLY A N 1
ATOM 3215 C CA . GLY A 1 395 ? 13.766 -34.406 -8.039 1 75.38 395 GLY A CA 1
ATOM 3216 C C . GLY A 1 395 ? 15.07 -34.562 -7.273 1 75.38 395 GLY A C 1
ATOM 3217 O O . GLY A 1 395 ? 16.047 -33.875 -7.559 1 75.38 395 GLY A O 1
ATOM 3218 N N . VAL A 1 396 ? 15.039 -35.5 -6.375 1 80.75 396 VAL A N 1
ATOM 3219 C CA . VAL A 1 396 ? 16.156 -35.75 -5.469 1 80.75 396 VAL A CA 1
ATOM 3220 C C . VAL A 1 396 ? 17.344 -36.312 -6.242 1 80.75 396 VAL A C 1
ATOM 3222 O O . VAL A 1 396 ? 18.484 -35.938 -6.016 1 80.75 396 VAL A O 1
ATOM 3225 N N . PRO A 1 397 ? 17.094 -37.156 -7.234 1 78.44 397 PRO A N 1
ATOM 3226 C CA . PRO A 1 397 ? 18.219 -37.781 -7.926 1 78.44 397 PRO A CA 1
ATOM 3227 C C . PRO A 1 397 ? 19.109 -36.781 -8.641 1 78.44 397 PRO A C 1
ATOM 3229 O O . PRO A 1 397 ? 20.328 -36.938 -8.68 1 78.44 397 PRO A O 1
ATOM 3232 N N . LEU A 1 398 ? 18.484 -35.844 -9.211 1 80.56 398 LEU A N 1
ATOM 3233 C CA . LEU A 1 398 ? 19.25 -34.812 -9.898 1 80.56 398 LEU A CA 1
ATOM 3234 C C . LEU A 1 398 ? 20.188 -34.094 -8.922 1 80.56 398 LEU A C 1
ATOM 3236 O O . LEU A 1 398 ? 21.344 -33.781 -9.266 1 80.56 398 LEU A O 1
ATOM 3240 N N . LEU A 1 399 ? 19.719 -33.906 -7.781 1 86.56 399 LEU A N 1
ATOM 3241 C CA . LEU A 1 399 ? 20.516 -33.219 -6.77 1 86.56 399 LEU A CA 1
ATOM 3242 C C . LEU A 1 399 ? 21.641 -34.125 -6.266 1 86.56 399 LEU A C 1
ATOM 3244 O O . LEU A 1 399 ? 22.766 -33.656 -6.055 1 86.56 399 LEU A O 1
ATOM 3248 N N . LYS A 1 400 ? 21.281 -35.375 -6.094 1 85.94 400 LYS A N 1
ATOM 3249 C CA . LYS A 1 400 ? 22.297 -36.312 -5.652 1 85.94 400 LYS A CA 1
ATOM 3250 C C . LYS A 1 400 ? 23.422 -36.438 -6.672 1 85.94 400 LYS A C 1
ATOM 3252 O O . LYS A 1 400 ? 24.594 -36.594 -6.305 1 85.94 400 LYS A O 1
ATOM 3257 N N . ALA A 1 401 ? 23.031 -36.344 -7.918 1 86.5 401 ALA A N 1
ATOM 3258 C CA . ALA A 1 401 ? 24.016 -36.438 -8.992 1 86.5 401 ALA A CA 1
ATOM 3259 C C . ALA A 1 401 ? 24.938 -35.219 -8.984 1 86.5 401 ALA A C 1
ATOM 3261 O O . ALA A 1 401 ? 26.062 -35.281 -9.484 1 86.5 401 ALA A O 1
ATOM 3262 N N . SER A 1 402 ? 24.516 -34.219 -8.391 1 89.38 402 SER A N 1
ATOM 3263 C CA . SER A 1 402 ? 25.281 -32.969 -8.391 1 89.38 402 SER A CA 1
ATOM 3264 C C . SER A 1 402 ? 26.109 -32.812 -7.113 1 89.38 402 SER A C 1
ATOM 3266 O O . SER A 1 402 ? 26.844 -31.844 -6.945 1 89.38 402 SER A O 1
ATOM 3268 N N . HIS A 1 403 ? 26 -33.781 -6.242 1 91.75 403 HIS A N 1
ATOM 3269 C CA . HIS A 1 403 ? 26.734 -33.719 -4.977 1 91.75 403 HIS A CA 1
ATOM 3270 C C . HIS A 1 403 ? 28.234 -33.594 -5.203 1 91.75 403 HIS A C 1
ATOM 3272 O O . HIS A 1 403 ? 28.812 -34.344 -5.984 1 91.75 403 HIS A O 1
ATOM 3278 N N . GLY A 1 404 ? 28.797 -32.594 -4.605 1 91.75 404 GLY A N 1
ATOM 3279 C CA . GLY A 1 404 ? 30.234 -32.406 -4.633 1 91.75 404 GLY A CA 1
ATOM 3280 C C . GLY A 1 404 ? 30.719 -31.75 -5.914 1 91.75 404 GLY A C 1
ATOM 3281 O O . GLY A 1 404 ? 31.922 -31.609 -6.125 1 91.75 404 GLY A O 1
ATOM 3282 N N . LYS A 1 405 ? 29.844 -31.391 -6.785 1 92.56 405 LYS A N 1
ATOM 3283 C CA . LYS A 1 405 ? 30.219 -30.859 -8.094 1 92.56 405 LYS A CA 1
ATOM 3284 C C . LYS A 1 405 ? 29.828 -29.391 -8.227 1 92.56 405 LYS A C 1
ATOM 3286 O O . LYS A 1 405 ? 29.062 -28.875 -7.398 1 92.56 405 LYS A O 1
ATOM 3291 N N . ASP A 1 406 ? 30.406 -28.75 -9.203 1 90.25 406 ASP A N 1
ATOM 3292 C CA . ASP A 1 406 ? 29.984 -27.406 -9.586 1 90.25 406 ASP A CA 1
ATOM 3293 C C . ASP A 1 406 ? 28.734 -27.438 -10.445 1 90.25 406 ASP A C 1
ATOM 3295 O O . ASP A 1 406 ? 28.766 -27.906 -11.586 1 90.25 406 ASP A O 1
ATOM 3299 N N . ALA A 1 407 ? 27.734 -26.953 -9.867 1 89.44 407 ALA A N 1
ATOM 3300 C CA . ALA A 1 407 ? 26.438 -27 -10.547 1 89.44 407 ALA A CA 1
ATOM 3301 C C . ALA A 1 407 ? 26.031 -25.625 -11.07 1 89.44 407 ALA A C 1
ATOM 3303 O O . ALA A 1 407 ? 24.844 -25.344 -11.227 1 89.44 407 ALA A O 1
ATOM 3304 N N . THR A 1 408 ? 26.938 -24.734 -11.32 1 85.38 408 THR A N 1
ATOM 3305 C CA . THR A 1 408 ? 26.672 -23.359 -11.758 1 85.38 408 THR A CA 1
ATOM 3306 C C . THR A 1 408 ? 25.922 -23.359 -13.086 1 85.38 408 THR A C 1
ATOM 3308 O O . THR A 1 408 ? 24.891 -22.703 -13.219 1 85.38 408 THR A O 1
ATOM 3311 N N . LYS A 1 409 ? 26.328 -24.109 -13.992 1 81.44 409 LYS A N 1
ATOM 3312 C CA . LYS A 1 409 ? 25.703 -24.141 -15.32 1 81.44 409 LYS A CA 1
ATOM 3313 C C . LYS A 1 409 ? 24.312 -24.766 -15.258 1 81.44 409 LYS A C 1
ATOM 3315 O O . LYS A 1 409 ? 23.391 -24.297 -15.922 1 81.44 409 LYS A O 1
ATOM 3320 N N . ALA A 1 410 ? 24.281 -25.781 -14.484 1 82.12 410 ALA A N 1
ATOM 3321 C CA . ALA A 1 410 ? 22.984 -26.438 -14.336 1 82.12 410 ALA A CA 1
ATOM 3322 C C . ALA A 1 410 ? 21.969 -25.5 -13.695 1 82.12 410 ALA A C 1
ATOM 3324 O O . ALA A 1 410 ? 20.781 -25.531 -14.047 1 82.12 410 ALA A O 1
ATOM 3325 N N . PHE A 1 411 ? 22.391 -24.766 -12.734 1 84.5 411 PHE A N 1
ATOM 3326 C CA . PHE A 1 411 ? 21.484 -23.875 -12.008 1 84.5 411 PHE A CA 1
ATOM 3327 C C . PHE A 1 411 ? 21.062 -22.703 -12.883 1 84.5 411 PHE A C 1
ATOM 3329 O O . PHE A 1 411 ? 19.891 -22.328 -12.898 1 84.5 411 PHE A O 1
ATOM 3336 N N . TYR A 1 412 ? 22.047 -22.109 -13.688 1 76.75 412 TYR A N 1
ATOM 3337 C CA . TYR A 1 412 ? 21.719 -20.906 -14.445 1 76.75 412 TYR A CA 1
ATOM 3338 C C . TYR A 1 412 ? 21.484 -21.234 -15.914 1 76.75 412 TYR A C 1
ATOM 3340 O O . TYR A 1 412 ? 20.891 -20.438 -16.656 1 76.75 412 TYR A O 1
ATOM 3348 N N . GLY A 1 413 ? 22.078 -22.234 -16.578 1 62.69 413 GLY A N 1
ATOM 3349 C CA . GLY A 1 413 ? 22.219 -22.469 -18 1 62.69 413 GLY A CA 1
ATOM 3350 C C . GLY A 1 413 ? 21.219 -23.469 -18.547 1 62.69 413 GLY A C 1
ATOM 3351 O O . GLY A 1 413 ? 21.281 -23.859 -19.703 1 62.69 413 GLY A O 1
ATOM 3352 N N . GLY A 1 414 ? 20.219 -23.766 -18.031 1 55 414 GLY A N 1
ATOM 3353 C CA . GLY A 1 414 ? 19.312 -24.75 -18.609 1 55 414 GLY A CA 1
ATOM 3354 C C . GLY A 1 414 ? 18.062 -24.141 -19.219 1 55 414 GLY A C 1
ATOM 3355 O O . GLY A 1 414 ? 17.984 -22.906 -19.375 1 55 414 GLY A O 1
ATOM 3356 N N . VAL A 1 415 ? 17.391 -25 -19.938 1 53.41 415 VAL A N 1
ATOM 3357 C CA . VAL A 1 415 ? 16.156 -24.609 -20.641 1 53.41 415 VAL A CA 1
ATOM 3358 C C . VAL A 1 415 ? 15.266 -23.797 -19.703 1 53.41 415 VAL A C 1
ATOM 3360 O O . VAL A 1 415 ? 14.625 -22.844 -20.141 1 53.41 415 VAL A O 1
ATOM 3363 N N . TYR A 1 416 ? 15.375 -24.281 -18.422 1 58.22 416 TYR A N 1
ATOM 3364 C CA . TYR A 1 416 ? 14.484 -23.578 -17.5 1 58.22 416 TYR A CA 1
ATOM 3365 C C . TYR A 1 416 ? 15.273 -22.812 -16.438 1 58.22 416 TYR A C 1
ATOM 3367 O O . TYR A 1 416 ? 16.047 -23.406 -15.68 1 58.22 416 TYR A O 1
ATOM 3375 N N . GLY A 1 417 ? 15.672 -21.656 -16.688 1 64.12 417 GLY A N 1
ATOM 3376 C CA . GLY A 1 417 ? 16.375 -20.859 -15.688 1 64.12 417 GLY A CA 1
ATOM 3377 C C . GLY A 1 417 ? 15.664 -20.844 -14.344 1 64.12 417 GLY A C 1
ATOM 3378 O O . GLY A 1 417 ? 14.453 -21.062 -14.266 1 64.12 417 GLY A O 1
ATOM 3379 N N . HIS A 1 418 ? 16.484 -21.031 -13.18 1 77.19 418 HIS A N 1
ATOM 3380 C CA . HIS A 1 418 ? 15.938 -20.938 -11.828 1 77.19 418 HIS A CA 1
ATOM 3381 C C . HIS A 1 418 ? 15.414 -19.531 -11.539 1 77.19 418 HIS A C 1
ATOM 3383 O O . HIS A 1 418 ? 15.953 -18.547 -12.047 1 77.19 418 HIS A O 1
ATOM 3389 N N . SER A 1 419 ? 14.281 -19.547 -10.914 1 77.25 419 SER A N 1
ATOM 3390 C CA . SER A 1 419 ? 13.57 -18.312 -10.586 1 77.25 419 SER A CA 1
ATOM 3391 C C . SER A 1 419 ? 14.312 -17.516 -9.516 1 77.25 419 SER A C 1
ATOM 3393 O O . SER A 1 419 ? 15.32 -17.984 -8.977 1 77.25 419 SER A O 1
ATOM 3395 N N . ALA A 1 420 ? 13.852 -16.297 -9.328 1 79.62 420 ALA A N 1
ATOM 3396 C CA . ALA A 1 420 ? 14.367 -15.461 -8.258 1 79.62 420 ALA A CA 1
ATOM 3397 C C . ALA A 1 420 ? 14.156 -16.125 -6.895 1 79.62 420 ALA A C 1
ATOM 3399 O O . ALA A 1 420 ? 15 -16.016 -6.004 1 79.62 420 ALA A O 1
ATOM 3400 N N . ALA A 1 421 ? 13.094 -16.781 -6.766 1 83.94 421 ALA A N 1
ATOM 3401 C CA . ALA A 1 421 ? 12.805 -17.484 -5.523 1 83.94 421 ALA A CA 1
ATOM 3402 C C . ALA A 1 421 ? 13.867 -18.547 -5.242 1 83.94 421 ALA A C 1
ATOM 3404 O O . ALA A 1 421 ? 14.328 -18.688 -4.105 1 83.94 421 ALA A O 1
ATOM 3405 N N . ALA A 1 422 ? 14.172 -19.266 -6.277 1 85.38 422 ALA A N 1
ATOM 3406 C CA . ALA A 1 422 ? 15.18 -20.312 -6.129 1 85.38 422 ALA A CA 1
ATOM 3407 C C . ALA A 1 422 ? 16.531 -19.734 -5.723 1 85.38 422 ALA A C 1
ATOM 3409 O O . ALA A 1 422 ? 17.219 -20.281 -4.875 1 85.38 422 ALA A O 1
ATOM 3410 N N . THR A 1 423 ? 16.828 -18.641 -6.289 1 84.12 423 THR A N 1
ATOM 3411 C CA . THR A 1 423 ? 18.094 -17.969 -5.973 1 84.12 423 THR A CA 1
ATOM 3412 C C . THR A 1 423 ? 18.094 -17.516 -4.516 1 84.12 423 THR A C 1
ATOM 3414 O O . THR A 1 423 ? 19.094 -17.688 -3.812 1 84.12 423 THR A O 1
ATOM 3417 N N . ASN A 1 424 ? 16.984 -16.922 -4.098 1 87.81 424 ASN A N 1
ATOM 3418 C CA . ASN A 1 424 ? 16.891 -16.484 -2.715 1 87.81 424 ASN A CA 1
ATOM 3419 C C . ASN A 1 424 ? 16.984 -17.641 -1.738 1 87.81 424 ASN A C 1
ATOM 3421 O O . ASN A 1 424 ? 17.625 -17.547 -0.697 1 87.81 424 ASN A O 1
ATOM 3425 N N . LEU A 1 425 ? 16.312 -18.703 -2.113 1 89.25 425 LEU A N 1
ATOM 3426 C CA . LEU A 1 425 ? 16.359 -19.891 -1.268 1 89.25 425 LEU A CA 1
ATOM 3427 C C . LEU A 1 425 ? 17.781 -20.438 -1.176 1 89.25 425 LEU A C 1
ATOM 3429 O O . LEU A 1 425 ? 18.234 -20.797 -0.092 1 89.25 425 LEU A O 1
ATOM 3433 N N . LEU A 1 426 ? 18.453 -20.469 -2.314 1 89 426 LEU A N 1
ATOM 3434 C CA . LEU A 1 426 ? 19.828 -20.938 -2.387 1 89 426 LEU A CA 1
ATOM 3435 C C . LEU A 1 426 ? 20.734 -20.141 -1.457 1 89 426 LEU A C 1
ATOM 3437 O O . LEU A 1 426 ? 21.609 -20.688 -0.799 1 89 426 LEU A O 1
ATOM 3441 N N . ALA A 1 427 ? 20.5 -18.891 -1.383 1 89.31 427 ALA A N 1
ATOM 3442 C CA . ALA A 1 427 ? 21.312 -17.984 -0.575 1 89.31 427 ALA A CA 1
ATOM 3443 C C . ALA A 1 427 ? 21.203 -18.328 0.908 1 89.31 427 ALA A C 1
ATOM 3445 O O . ALA A 1 427 ? 22.156 -18.125 1.668 1 89.31 427 ALA A O 1
ATOM 3446 N N . THR A 1 428 ? 20.109 -18.891 1.338 1 92 428 THR A N 1
ATOM 3447 C CA . THR A 1 428 ? 19.922 -19.219 2.744 1 92 428 THR A CA 1
ATOM 3448 C C . THR A 1 428 ? 20.625 -20.531 3.086 1 92 428 THR A C 1
ATOM 3450 O O . THR A 1 428 ? 20.656 -20.938 4.25 1 92 428 THR A O 1
ATOM 3453 N N . MET A 1 429 ? 21.188 -21.203 2.072 1 94 429 MET A N 1
ATOM 3454 C CA . MET A 1 429 ? 21.797 -22.516 2.281 1 94 429 MET A CA 1
ATOM 3455 C C . MET A 1 429 ? 23.312 -22.438 2.102 1 94 429 MET A C 1
ATOM 3457 O O . MET A 1 429 ? 23.984 -23.469 1.999 1 94 429 MET A O 1
ATOM 3461 N N . ARG A 1 430 ? 23.859 -21.297 2.061 1 93.06 430 ARG A N 1
ATOM 3462 C CA . ARG A 1 430 ? 25.297 -21.109 1.913 1 93.06 430 ARG A CA 1
ATOM 3463 C C . ARG A 1 430 ? 26.047 -21.562 3.162 1 93.06 430 ARG A C 1
ATOM 3465 O O . ARG A 1 430 ? 25.625 -21.281 4.285 1 93.06 430 ARG A O 1
ATOM 3472 N N . ILE A 1 431 ? 27.188 -22.25 2.92 1 94 431 ILE A N 1
ATOM 3473 C CA . ILE A 1 431 ? 27.906 -22.719 4.098 1 94 431 ILE A CA 1
ATOM 3474 C C . ILE A 1 431 ? 29.391 -22.406 3.943 1 94 431 ILE A C 1
ATOM 3476 O O . ILE A 1 431 ? 30.172 -22.531 4.898 1 94 431 ILE A O 1
ATOM 3480 N N . GLY A 1 432 ? 29.859 -22.016 2.707 1 93.31 432 GLY A N 1
ATOM 3481 C CA . GLY A 1 432 ? 31.266 -21.703 2.512 1 93.31 432 GLY A CA 1
ATOM 3482 C C . GLY A 1 432 ? 31.578 -21.234 1.105 1 93.31 432 GLY A C 1
ATOM 3483 O O . GLY A 1 432 ? 30.719 -21.25 0.227 1 93.31 432 GLY A O 1
ATOM 3484 N N . VAL A 1 433 ? 32.812 -20.688 0.973 1 90.88 433 VAL A N 1
ATOM 3485 C CA . VAL A 1 433 ? 33.312 -20.25 -0.327 1 90.88 433 VAL A CA 1
ATOM 3486 C C . VAL A 1 433 ? 34.5 -21.109 -0.728 1 90.88 433 VAL A C 1
ATOM 3488 O O . VAL A 1 433 ? 35.438 -21.297 0.066 1 90.88 433 VAL A O 1
ATOM 3491 N N . LEU A 1 434 ? 34.406 -21.641 -1.908 1 90.25 434 LEU A N 1
ATOM 3492 C CA . LEU A 1 434 ? 35.469 -22.469 -2.422 1 90.25 434 LEU A CA 1
ATOM 3493 C C . LEU A 1 434 ? 36.656 -21.594 -2.869 1 90.25 434 LEU A C 1
ATOM 3495 O O . LEU A 1 434 ? 36.469 -20.641 -3.633 1 90.25 434 LEU A O 1
ATOM 3499 N N . SER A 1 435 ? 37.875 -21.672 -2.383 1 80.25 435 SER A N 1
ATOM 3500 C CA . SER A 1 435 ? 39.062 -20.859 -2.654 1 80.25 435 SER A CA 1
ATOM 3501 C C . SER A 1 435 ? 39.594 -21.125 -4.055 1 80.25 435 SER A C 1
ATOM 3503 O O . SER A 1 435 ? 40.656 -20.594 -4.434 1 80.25 435 SER A O 1
ATOM 3505 N N . THR A 1 436 ? 38.75 -21.344 -4.988 1 66.69 436 THR A N 1
ATOM 3506 C CA . THR A 1 436 ? 39.406 -21.656 -6.25 1 66.69 436 THR A CA 1
ATOM 3507 C C . THR A 1 436 ? 39.969 -20.391 -6.891 1 66.69 436 THR A C 1
ATOM 3509 O O . THR A 1 436 ? 39.5 -19.281 -6.609 1 66.69 436 THR A O 1
ATOM 3512 N N . GLY A 1 437 ? 41.188 -20.344 -7.57 1 51.44 437 GLY A N 1
ATOM 3513 C CA . GLY A 1 437 ? 42.062 -19.406 -8.25 1 51.44 437 GLY A CA 1
ATOM 3514 C C . GLY A 1 437 ? 41.406 -18.094 -8.586 1 51.44 437 GLY A C 1
ATOM 3515 O O . GLY A 1 437 ? 42.031 -17.031 -8.523 1 51.44 437 GLY A O 1
ATOM 3516 N N . ASN A 1 438 ? 40.219 -18.094 -9.32 1 47.91 438 ASN A N 1
ATOM 3517 C CA . ASN A 1 438 ? 39.781 -16.781 -9.789 1 47.91 438 ASN A CA 1
ATOM 3518 C C . ASN A 1 438 ? 38.906 -16.062 -8.75 1 47.91 438 ASN A C 1
ATOM 3520 O O . ASN A 1 438 ? 37.688 -16.234 -8.742 1 47.91 438 ASN A O 1
ATOM 3524 N N . GLU A 1 439 ? 39.469 -15.672 -7.664 1 50.25 439 GLU A N 1
ATOM 3525 C CA . GLU A 1 439 ? 39.031 -14.867 -6.539 1 50.25 439 GLU A CA 1
ATOM 3526 C C . GLU A 1 439 ? 38.219 -13.656 -7.012 1 50.25 439 GLU A C 1
ATOM 3528 O O . GLU A 1 439 ? 37.406 -13.117 -6.27 1 50.25 439 GLU A O 1
ATOM 3533 N N . GLU A 1 440 ? 38.469 -13.383 -8.125 1 52.47 440 GLU A N 1
ATOM 3534 C CA . GLU A 1 440 ? 37.906 -12.117 -8.586 1 52.47 440 GLU A CA 1
ATOM 3535 C C . GLU A 1 440 ? 36.406 -12.18 -8.648 1 52.47 440 GLU A C 1
ATOM 3537 O O . GLU A 1 440 ? 35.719 -11.219 -8.297 1 52.47 440 GLU A O 1
ATOM 3542 N N . ASP A 1 441 ? 35.969 -13.312 -9.039 1 54.19 441 ASP A N 1
ATOM 3543 C CA . ASP A 1 441 ? 34.5 -13.383 -9.227 1 54.19 441 ASP A CA 1
ATOM 3544 C C . ASP A 1 441 ? 33.781 -13.414 -7.887 1 54.19 441 ASP A C 1
ATOM 3546 O O . ASP A 1 441 ? 32.719 -12.812 -7.738 1 54.19 441 ASP A O 1
ATOM 3550 N N . VAL A 1 442 ? 34.406 -14.125 -6.941 1 54.81 442 VAL A N 1
ATOM 3551 C CA . VAL A 1 442 ? 33.812 -14.148 -5.598 1 54.81 442 VAL A CA 1
ATOM 3552 C C . VAL A 1 442 ? 33.812 -12.734 -5.016 1 54.81 442 VAL A C 1
ATOM 3554 O O . VAL A 1 442 ? 32.812 -12.297 -4.449 1 54.81 442 VAL A O 1
ATOM 3557 N N . TRP A 1 443 ? 34.844 -12.102 -5.266 1 53.47 443 TRP A N 1
ATOM 3558 C CA . TRP A 1 443 ? 34.938 -10.766 -4.676 1 53.47 443 TRP A CA 1
ATOM 3559 C C . TRP A 1 443 ? 34 -9.789 -5.367 1 53.47 443 TRP A C 1
ATOM 3561 O O . TRP A 1 443 ? 33.5 -8.859 -4.738 1 53.47 443 TRP A O 1
ATOM 3571 N N . ARG A 1 444 ? 33.875 -10.086 -6.574 1 54.44 444 ARG A N 1
ATOM 3572 C CA . ARG A 1 444 ? 32.906 -9.227 -7.266 1 54.44 444 ARG A CA 1
ATOM 3573 C C . ARG A 1 444 ? 31.5 -9.414 -6.707 1 54.44 444 ARG A C 1
ATOM 3575 O O . ARG A 1 444 ? 30.781 -8.445 -6.508 1 54.44 444 ARG A O 1
ATOM 3582 N N . ARG A 1 445 ? 31.281 -10.578 -6.328 1 55.56 445 ARG A N 1
ATOM 3583 C CA . ARG A 1 445 ? 29.953 -10.852 -5.805 1 55.56 445 ARG A CA 1
ATOM 3584 C C . ARG A 1 445 ? 29.812 -10.352 -4.367 1 55.56 445 ARG A C 1
ATOM 3586 O O . ARG A 1 445 ? 28.766 -9.828 -3.982 1 55.56 445 ARG A O 1
ATOM 3593 N N . VAL A 1 446 ? 30.938 -10.594 -3.627 1 54 446 VAL A N 1
ATOM 3594 C CA . VAL A 1 446 ? 30.969 -10.039 -2.279 1 54 446 VAL A CA 1
ATOM 3595 C C . VAL A 1 446 ? 30.797 -8.523 -2.34 1 54 446 VAL A C 1
ATOM 3597 O O . VAL A 1 446 ? 30.047 -7.941 -1.553 1 54 446 VAL A O 1
ATOM 3600 N N . ALA A 1 447 ? 31.547 -8.039 -3.188 1 50.41 447 ALA A N 1
ATOM 3601 C CA . ALA A 1 447 ? 31.469 -6.59 -3.357 1 50.41 447 ALA A CA 1
ATOM 3602 C C . ALA A 1 447 ? 30.062 -6.152 -3.729 1 50.41 447 ALA A C 1
ATOM 3604 O O . ALA A 1 447 ? 29.562 -5.141 -3.227 1 50.41 447 ALA A O 1
ATOM 3605 N N . GLU A 1 448 ? 29.5 -7.012 -4.5 1 53.03 448 GLU A N 1
ATOM 3606 C CA . GLU A 1 448 ? 28.141 -6.695 -4.934 1 53.03 448 GLU A CA 1
ATOM 3607 C C . GLU A 1 448 ? 27.141 -6.828 -3.783 1 53.03 448 GLU A C 1
ATOM 3609 O O . GLU A 1 448 ? 26.219 -6.016 -3.65 1 53.03 448 GLU A O 1
ATOM 3614 N N . GLU A 1 449 ? 27.438 -7.848 -3.012 1 54.22 449 GLU A N 1
ATOM 3615 C CA . GLU A 1 449 ? 26.562 -8.055 -1.865 1 54.22 449 GLU A CA 1
ATOM 3616 C C . GLU A 1 449 ? 26.797 -7.008 -0.785 1 54.22 449 GLU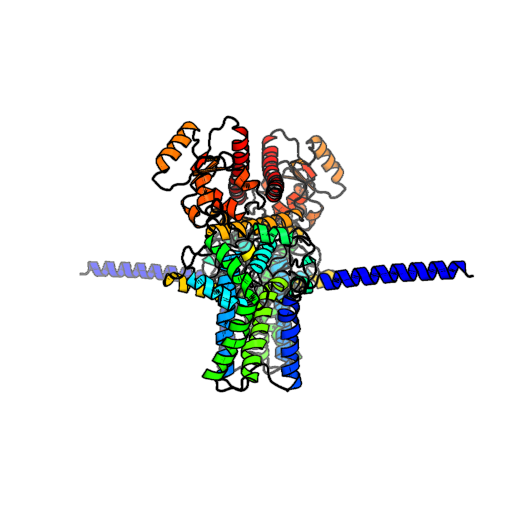 A C 1
ATOM 3618 O O . GLU A 1 449 ? 25.859 -6.547 -0.135 1 54.22 449 GLU A O 1
ATOM 3623 N N . THR A 1 450 ? 28.109 -6.766 -0.438 1 48.41 450 THR A N 1
ATOM 3624 C CA . THR A 1 450 ? 28.484 -5.797 0.583 1 48.41 450 THR A CA 1
ATOM 3625 C C . THR A 1 450 ? 28.031 -4.395 0.189 1 48.41 450 THR A C 1
ATOM 3627 O O . THR A 1 450 ? 27.641 -3.598 1.045 1 48.41 450 THR A O 1
ATOM 3630 N N . VAL A 1 451 ? 28.312 -4.18 -0.919 1 45.94 451 VAL A N 1
ATOM 3631 C CA . VAL A 1 451 ? 27.875 -2.859 -1.368 1 45.94 451 VAL A CA 1
ATOM 3632 C C . VAL A 1 451 ? 26.359 -2.719 -1.176 1 45.94 451 VAL A C 1
ATOM 3634 O O . VAL A 1 451 ? 25.875 -1.65 -0.798 1 45.94 451 VAL A O 1
ATOM 3637 N N . VAL A 1 452 ? 25.766 -3.83 -1.293 1 44.38 452 VAL A N 1
ATOM 3638 C CA . VAL A 1 452 ? 24.328 -3.855 -1.017 1 44.38 452 VAL A CA 1
ATOM 3639 C C . VAL A 1 452 ? 24.094 -3.729 0.486 1 44.38 452 VAL A C 1
ATOM 3641 O O . VAL A 1 452 ? 23.203 -3 0.92 1 44.38 452 VAL A O 1
ATOM 3644 N N . GLU A 1 453 ? 24.906 -4.395 1.329 1 45.47 453 GLU A N 1
ATOM 3645 C CA . GLU A 1 453 ? 24.797 -4.34 2.783 1 45.47 453 GLU A CA 1
ATOM 3646 C C . GLU A 1 453 ? 25.219 -2.971 3.316 1 45.47 453 GLU A C 1
ATOM 3648 O O . GLU A 1 453 ? 24.578 -2.426 4.215 1 45.47 453 GLU A O 1
ATOM 3653 N N . GLU A 1 454 ? 26.375 -2.686 3.053 1 44.91 454 GLU A N 1
ATOM 3654 C CA . GLU A 1 454 ? 26.859 -1.397 3.533 1 44.91 454 GLU A CA 1
ATOM 3655 C C . GLU A 1 454 ? 25.922 -0.262 3.109 1 44.91 454 GLU A C 1
ATOM 3657 O O . GLU A 1 454 ? 25.703 0.684 3.869 1 44.91 454 GLU A O 1
ATOM 3662 N N . ARG A 1 455 ? 25.359 -0.477 2.025 1 38.69 455 ARG A N 1
ATOM 3663 C CA . ARG A 1 455 ? 24.375 0.469 1.516 1 38.69 455 ARG A CA 1
ATOM 3664 C C . ARG A 1 455 ? 23.125 0.491 2.396 1 38.69 455 ARG A C 1
ATOM 3666 O O . ARG A 1 455 ? 22.547 1.555 2.65 1 38.69 455 ARG A O 1
ATOM 3673 N N . ALA A 1 456 ? 22.719 -0.632 2.676 1 40.03 456 ALA A N 1
ATOM 3674 C CA . ALA A 1 456 ? 21.609 -0.772 3.627 1 40.03 456 ALA A CA 1
ATOM 3675 C C . ALA A 1 456 ? 22 -0.206 4.992 1 40.03 456 ALA A C 1
ATOM 3677 O O . ALA A 1 456 ? 21.188 0.454 5.645 1 40.03 456 ALA A O 1
ATOM 3678 N N . SER A 1 457 ? 23.156 -0.446 5.457 1 37.31 457 SER A N 1
ATOM 3679 C CA . SER A 1 457 ? 23.594 0.042 6.758 1 37.31 457 SER A CA 1
ATOM 3680 C C . SER A 1 457 ? 23.812 1.549 6.734 1 37.31 457 SER A C 1
ATOM 3682 O O . SER A 1 457 ? 23.438 2.254 7.676 1 37.31 457 SER A O 1
ATOM 3684 N N . ARG A 1 458 ? 24.516 2 5.859 1 37.66 458 ARG A N 1
ATOM 3685 C CA . ARG A 1 458 ? 24.828 3.426 5.832 1 37.66 458 ARG A CA 1
ATOM 3686 C C . ARG A 1 458 ? 23.578 4.246 5.484 1 37.66 458 ARG A C 1
ATOM 3688 O O . ARG A 1 458 ? 23.422 5.363 5.977 1 37.66 458 ARG A O 1
ATOM 3695 N N . ALA A 1 459 ? 22.812 3.787 4.609 1 35.44 459 ALA A N 1
ATOM 3696 C CA . ALA A 1 459 ? 21.5 4.402 4.418 1 35.44 459 ALA A CA 1
ATOM 3697 C C . ALA A 1 459 ? 20.719 4.453 5.73 1 35.44 459 ALA A C 1
ATOM 3699 O O . ALA A 1 459 ? 20.016 5.426 6.004 1 35.44 459 ALA A O 1
ATOM 3700 N N . TYR A 1 460 ? 20.812 3.523 6.508 1 31.61 460 TYR A N 1
ATOM 3701 C CA . TYR A 1 460 ? 20.312 3.559 7.875 1 31.61 460 TYR A CA 1
ATOM 3702 C C . TYR A 1 460 ? 21.016 4.637 8.695 1 31.61 460 TYR A C 1
ATOM 3704 O O . TYR A 1 460 ? 20.359 5.367 9.453 1 31.61 460 TYR A O 1
ATOM 3712 N N . GLN A 1 461 ? 22.25 4.711 8.547 1 31.41 461 GLN A N 1
ATOM 3713 C CA . GLN A 1 461 ? 22.953 5.699 9.352 1 31.41 461 GLN A CA 1
ATOM 3714 C C . GLN A 1 461 ? 22.688 7.113 8.844 1 31.41 461 GLN A C 1
ATOM 3716 O O . GLN A 1 461 ? 22.547 8.047 9.633 1 31.41 461 GLN A O 1
ATOM 3721 N N . SER A 1 462 ? 22.812 7.262 7.609 1 31.39 462 SER A N 1
ATOM 3722 C CA . SER A 1 462 ? 22.516 8.602 7.102 1 31.39 462 SER A CA 1
ATOM 3723 C C . SER A 1 462 ? 21.047 8.961 7.305 1 31.39 462 SER A C 1
ATOM 3725 O O . SER A 1 462 ? 20.703 10.141 7.434 1 31.39 462 SER A O 1
ATOM 3727 N N . ALA A 1 463 ? 20.25 8.016 7.18 1 33.53 463 ALA A N 1
ATOM 3728 C CA . ALA A 1 463 ? 18.875 8.266 7.598 1 33.53 463 ALA A CA 1
ATOM 3729 C C . ALA A 1 463 ? 18.797 8.57 9.094 1 33.53 463 ALA A C 1
ATOM 3731 O O . ALA A 1 463 ? 17.984 9.398 9.523 1 33.53 463 ALA A O 1
ATOM 3732 N N . GLU A 1 464 ? 19.531 7.938 9.906 1 29.59 464 GLU A N 1
ATOM 3733 C CA . GLU A 1 464 ? 19.594 8.305 11.32 1 29.59 464 GLU A CA 1
ATOM 3734 C C . GLU A 1 464 ? 20.234 9.672 11.508 1 29.59 464 GLU A C 1
ATOM 3736 O O . GLU A 1 464 ? 19.859 10.43 12.406 1 29.59 464 GLU A O 1
ATOM 3741 N N . ALA A 1 465 ? 21.266 9.945 10.789 1 33.41 465 ALA A N 1
ATOM 3742 C CA . ALA A 1 465 ? 21.922 11.234 10.969 1 33.41 465 ALA A CA 1
ATOM 3743 C C . ALA A 1 465 ? 21.141 12.359 10.305 1 33.41 465 ALA A C 1
ATOM 3745 O O . ALA A 1 465 ? 21.281 13.531 10.672 1 33.41 465 ALA A O 1
ATOM 3746 N N . ALA A 1 466 ? 20.391 12.008 9.258 1 31.72 466 ALA A N 1
ATOM 3747 C CA . ALA A 1 466 ? 19.5 13.078 8.797 1 31.72 466 ALA A CA 1
ATOM 3748 C C . ALA A 1 466 ? 18.234 13.125 9.625 1 31.72 466 ALA A C 1
ATOM 3750 O O . ALA A 1 466 ? 17.625 12.094 9.914 1 31.72 466 ALA A O 1
ATOM 3751 N N . MET B 1 1 ? -10.234 -8.094 -75.5 1 56.41 1 MET B N 1
ATOM 3752 C CA . MET B 1 1 ? -11.312 -8.367 -74.562 1 56.41 1 MET B CA 1
ATOM 3753 C C . MET B 1 1 ? -11.227 -9.789 -74.062 1 56.41 1 MET B C 1
ATOM 3755 O O . MET B 1 1 ? -11.539 -10.047 -72.875 1 56.41 1 MET B O 1
ATOM 3759 N N . SER B 1 2 ? -10.656 -10.727 -74.812 1 72.38 2 SER B N 1
ATOM 3760 C CA . SER B 1 2 ? -10.594 -12.141 -74.438 1 72.38 2 SER B CA 1
ATOM 3761 C C . SER B 1 2 ? -9.414 -12.422 -73.5 1 72.38 2 SER B C 1
ATOM 3763 O O . SER B 1 2 ? -9.531 -13.227 -72.562 1 72.38 2 SER B O 1
ATOM 3765 N N . GLY B 1 3 ? -8.438 -11.656 -73.5 1 69.75 3 GLY B N 1
ATOM 3766 C CA . GLY B 1 3 ? -7.242 -11.859 -72.75 1 69.75 3 GLY B CA 1
ATOM 3767 C C . GLY B 1 3 ? -7.402 -11.414 -71.312 1 69.75 3 GLY B C 1
ATOM 3768 O O . GLY B 1 3 ? -6.91 -12.078 -70.375 1 69.75 3 GLY B O 1
ATOM 3769 N N . THR B 1 4 ? -8.188 -10.336 -71.062 1 72.5 4 THR B N 1
ATOM 3770 C CA . THR B 1 4 ? -8.422 -9.781 -69.75 1 72.5 4 THR B CA 1
ATOM 3771 C C . THR B 1 4 ? -9.32 -10.703 -68.938 1 72.5 4 THR B C 1
ATOM 3773 O O . THR B 1 4 ? -9.117 -10.867 -67.75 1 72.5 4 THR B O 1
ATOM 3776 N N . ARG B 1 5 ? -10.195 -11.445 -69.5 1 68.25 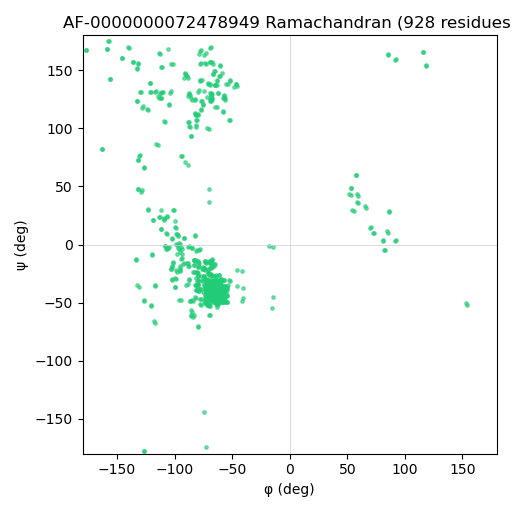5 ARG B N 1
ATOM 3777 C CA . ARG B 1 5 ? -11.102 -12.367 -68.812 1 68.25 5 ARG B CA 1
ATOM 3778 C C . ARG B 1 5 ? -10.367 -13.617 -68.312 1 68.25 5 ARG B C 1
ATOM 3780 O O . ARG B 1 5 ? -10.641 -14.148 -67.25 1 68.25 5 ARG B O 1
ATOM 3787 N N . LYS B 1 6 ? -9.445 -14.008 -69.25 1 68.69 6 LYS B N 1
ATOM 3788 C CA . LYS B 1 6 ? -8.695 -15.211 -68.938 1 68.69 6 LYS B CA 1
ATOM 3789 C C . LYS B 1 6 ? -7.789 -14.961 -67.688 1 68.69 6 LYS B C 1
ATOM 3791 O O . LYS B 1 6 ? -7.668 -15.812 -66.812 1 68.69 6 LYS B O 1
ATOM 3796 N N . VAL B 1 7 ? -7.262 -13.758 -67.625 1 74.44 7 VAL B N 1
ATOM 3797 C CA . VAL B 1 7 ? -6.398 -13.383 -66.5 1 74.44 7 VAL B CA 1
ATOM 3798 C C . VAL B 1 7 ? -7.234 -13.203 -65.25 1 74.44 7 VAL B C 1
ATOM 3800 O O . VAL B 1 7 ? -6.828 -13.625 -64.188 1 74.44 7 VAL B O 1
ATOM 3803 N N . GLN B 1 8 ? -8.438 -12.641 -65.375 1 72.69 8 GLN B N 1
ATOM 3804 C CA . GLN B 1 8 ? -9.32 -12.438 -64.25 1 72.69 8 GLN B CA 1
ATOM 3805 C C . GLN B 1 8 ? -9.836 -13.773 -63.719 1 72.69 8 GLN B C 1
ATOM 3807 O O . GLN B 1 8 ? -9.961 -13.961 -62.5 1 72.69 8 GLN B O 1
ATOM 3812 N N . LYS B 1 9 ? -10.031 -14.734 -64.438 1 69.62 9 LYS B N 1
ATOM 3813 C CA . LYS B 1 9 ? -10.492 -16.062 -64.062 1 69.62 9 LYS B CA 1
ATOM 3814 C C . LYS B 1 9 ? -9.383 -16.859 -63.406 1 69.62 9 LYS B C 1
ATOM 3816 O O . LYS B 1 9 ? -9.633 -17.562 -62.406 1 69.62 9 LYS B O 1
ATOM 3821 N N . ARG B 1 10 ? -8.188 -16.688 -64 1 69.38 10 ARG B N 1
ATOM 3822 C CA . ARG B 1 10 ? -7.051 -17.359 -63.406 1 69.38 10 ARG B CA 1
ATOM 3823 C C . ARG B 1 10 ? -6.77 -16.766 -62.031 1 69.38 10 ARG B C 1
ATOM 3825 O O . ARG B 1 10 ? -6.469 -17.516 -61.094 1 69.38 10 ARG B O 1
ATOM 3832 N N . LYS B 1 11 ? -6.883 -15.539 -61.75 1 68.5 11 LYS B N 1
ATOM 3833 C CA . LYS B 1 11 ? -6.703 -14.891 -60.469 1 68.5 11 LYS B CA 1
ATOM 3834 C C . LYS B 1 11 ? -7.809 -15.281 -59.5 1 68.5 11 LYS B C 1
ATOM 3836 O O . LYS B 1 11 ? -7.555 -15.5 -58.312 1 68.5 11 LYS B O 1
ATOM 3841 N N . SER B 1 12 ? -8.883 -15.258 -60.188 1 72.19 12 SER B N 1
ATOM 3842 C CA . SER B 1 12 ? -10.008 -15.688 -59.344 1 72.19 12 SER B CA 1
ATOM 3843 C C . SER B 1 12 ? -9.859 -17.141 -58.938 1 72.19 12 SER B C 1
ATOM 3845 O O . SER B 1 12 ? -10.172 -17.5 -57.781 1 72.19 12 SER B O 1
ATOM 3847 N N . LYS B 1 13 ? -9.359 -17.953 -59.719 1 71.44 13 LYS B N 1
ATOM 3848 C CA . LYS B 1 13 ? -9.133 -19.359 -59.406 1 71.44 13 LYS B CA 1
ATOM 3849 C C . LYS B 1 13 ? -8.008 -19.516 -58.375 1 71.44 13 LYS B C 1
ATOM 3851 O O . LYS B 1 13 ? -8.102 -20.328 -57.469 1 71.44 13 LYS B O 1
ATOM 3856 N N . LEU B 1 14 ? -6.984 -18.688 -58.562 1 71.81 14 LEU B N 1
ATOM 3857 C CA . LEU B 1 14 ? -5.875 -18.688 -57.625 1 71.81 14 LEU B CA 1
ATOM 3858 C C . LEU B 1 14 ? -6.328 -18.188 -56.25 1 71.81 14 LEU B C 1
ATOM 3860 O O . LEU B 1 14 ? -5.922 -18.734 -55.219 1 71.81 14 LEU B O 1
ATOM 3864 N N . ARG B 1 15 ? -7.098 -17.109 -56.281 1 71.38 15 ARG B N 1
ATOM 3865 C CA . ARG B 1 15 ? -7.66 -16.594 -55.031 1 71.38 15 ARG B CA 1
ATOM 3866 C C . ARG B 1 15 ? -8.57 -17.625 -54.406 1 71.38 15 ARG B C 1
ATOM 3868 O O . ARG B 1 15 ? -8.547 -17.797 -53.188 1 71.38 15 ARG B O 1
ATOM 3875 N N . ALA B 1 16 ? -9.375 -18.234 -55.25 1 72.94 16 ALA B N 1
ATOM 3876 C CA . ALA B 1 16 ? -10.25 -19.297 -54.75 1 72.94 16 ALA B CA 1
ATOM 3877 C C . ALA B 1 16 ? -9.445 -20.469 -54.188 1 72.94 16 ALA B C 1
ATOM 3879 O O . ALA B 1 16 ? -9.797 -21.047 -53.156 1 72.94 16 ALA B O 1
ATOM 3880 N N . GLY B 1 17 ? -8.438 -20.812 -54.844 1 69.5 17 GLY B N 1
ATOM 3881 C CA . GLY B 1 17 ? -7.523 -21.844 -54.344 1 69.5 17 GLY B CA 1
ATOM 3882 C C . GLY B 1 17 ? -6.852 -21.484 -53.031 1 69.5 17 GLY B C 1
ATOM 3883 O O . GLY B 1 17 ? -6.734 -22.328 -52.156 1 69.5 17 GLY B O 1
ATOM 3884 N N . GLU B 1 18 ? -6.43 -20.328 -53 1 72.88 18 GLU B N 1
ATOM 3885 C CA . GLU B 1 18 ? -5.816 -19.828 -51.75 1 72.88 18 GLU B CA 1
ATOM 3886 C C . GLU B 1 18 ? -6.816 -19.828 -50.594 1 72.88 18 GLU B C 1
ATOM 3888 O O . GLU B 1 18 ? -6.465 -20.156 -49.469 1 72.88 18 GLU B O 1
ATOM 3893 N N . ILE B 1 19 ? -7.965 -19.438 -50.844 1 68.69 19 ILE B N 1
ATOM 3894 C CA . ILE B 1 19 ? -9.023 -19.422 -49.844 1 68.69 19 ILE B CA 1
ATOM 3895 C C . ILE B 1 19 ? -9.336 -20.859 -49.406 1 68.69 19 ILE B C 1
ATOM 3897 O O . ILE B 1 19 ? -9.508 -21.141 -48.219 1 68.69 19 ILE B O 1
ATOM 3901 N N . ARG B 1 20 ? -9.453 -21.75 -50.344 1 68.75 20 ARG B N 1
ATOM 3902 C CA . ARG B 1 20 ? -9.695 -23.156 -50.031 1 68.75 20 ARG B CA 1
ATOM 3903 C C . ARG B 1 20 ? -8.547 -23.75 -49.219 1 68.75 20 ARG B C 1
ATOM 3905 O O . ARG B 1 20 ? -8.773 -24.516 -48.281 1 68.75 20 ARG B O 1
ATOM 3912 N N . ARG B 1 21 ? -7.348 -23.453 -49.625 1 68.06 21 ARG B N 1
ATOM 3913 C CA . ARG B 1 21 ? -6.184 -23.891 -48.875 1 68.06 21 ARG B CA 1
ATOM 3914 C C . ARG B 1 21 ? -6.207 -23.328 -47.438 1 68.06 21 ARG B C 1
ATOM 3916 O O . ARG B 1 21 ? -5.922 -24.031 -46.469 1 68.06 21 ARG B O 1
ATOM 3923 N N . ARG B 1 22 ? -6.578 -22.203 -47.344 1 62.34 22 ARG B N 1
ATOM 3924 C CA . ARG B 1 22 ? -6.672 -21.562 -46.031 1 62.34 22 ARG B CA 1
ATOM 3925 C C . ARG B 1 22 ? -7.77 -22.203 -45.188 1 62.34 22 ARG B C 1
ATOM 3927 O O . ARG B 1 22 ? -7.598 -22.406 -43.969 1 62.34 22 ARG B O 1
ATOM 3934 N N . LYS B 1 23 ? -8.797 -22.375 -45.875 1 65.19 23 LYS B N 1
ATOM 3935 C CA . LYS B 1 23 ? -9.914 -23.031 -45.188 1 65.19 23 LYS B CA 1
ATOM 3936 C C . LYS B 1 23 ? -9.539 -24.438 -44.781 1 65.19 23 LYS B C 1
ATOM 3938 O O . LYS B 1 23 ? -9.875 -24.875 -43.656 1 65.19 23 LYS B O 1
ATOM 3943 N N . ARG B 1 24 ? -9.008 -25.172 -45.656 1 65.31 24 ARG B N 1
ATOM 3944 C CA . ARG B 1 24 ? -8.555 -26.531 -45.312 1 65.31 24 ARG B CA 1
ATOM 3945 C C . ARG B 1 24 ? -7.555 -26.5 -44.188 1 65.31 24 ARG B C 1
ATOM 3947 O O . ARG B 1 24 ? -7.602 -27.359 -43.281 1 65.31 24 ARG B O 1
ATOM 3954 N N . ASP B 1 25 ? -6.77 -25.609 -44.281 1 69.56 25 ASP B N 1
ATOM 3955 C CA . ASP B 1 25 ? -5.789 -25.453 -43.219 1 69.56 25 ASP B CA 1
ATOM 3956 C C . ASP B 1 25 ? -6.469 -25.078 -41.906 1 69.56 25 ASP B C 1
ATOM 3958 O O . ASP B 1 25 ? -6.098 -25.578 -40.844 1 69.56 25 ASP B O 1
ATOM 3962 N N . PHE B 1 26 ? -7.453 -24.312 -42.062 1 71.69 26 PHE B N 1
ATOM 3963 C CA . PHE B 1 26 ? -8.203 -23.906 -40.875 1 71.69 26 PHE B CA 1
ATOM 3964 C C . PHE B 1 26 ? -8.922 -25.094 -40.25 1 71.69 26 PHE B C 1
ATOM 3966 O O . PHE B 1 26 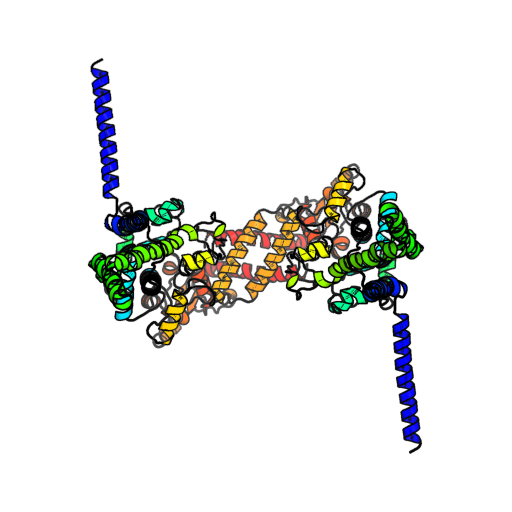? -8.844 -25.312 -39.031 1 71.69 26 PHE B O 1
ATOM 3973 N N . LEU B 1 27 ? -9.578 -25.859 -41 1 73.94 27 LEU B N 1
ATOM 3974 C CA . LEU B 1 27 ? -10.328 -27 -40.531 1 73.94 27 LEU B CA 1
ATOM 3975 C C . LEU B 1 27 ? -9.391 -28.078 -39.969 1 73.94 27 LEU B C 1
ATOM 3977 O O . LEU B 1 27 ? -9.734 -28.766 -39 1 73.94 27 LEU B O 1
ATOM 3981 N N . ALA B 1 28 ? -8.25 -28.125 -40.531 1 73.31 28 ALA B N 1
ATOM 3982 C CA . ALA B 1 28 ? -7.27 -29.109 -40.094 1 73.31 28 ALA B CA 1
ATOM 3983 C C . ALA B 1 28 ? -6.676 -28.719 -38.75 1 73.31 28 ALA B C 1
ATOM 3985 O O . ALA B 1 28 ? -6.176 -29.578 -38 1 73.31 28 ALA B O 1
ATOM 3986 N N . ARG B 1 29 ? -6.895 -27.578 -38.406 1 81.06 29 ARG B N 1
ATOM 3987 C CA . ARG B 1 29 ? -6.258 -27.078 -37.188 1 81.06 29 ARG B CA 1
ATOM 3988 C C . ARG B 1 29 ? -7.25 -27.062 -36.031 1 81.06 29 ARG B C 1
ATOM 3990 O O . ARG B 1 29 ? -6.891 -26.688 -34.906 1 81.06 29 ARG B O 1
ATOM 3997 N N . ILE B 1 30 ? -8.383 -27.562 -36.312 1 85 30 ILE B N 1
ATOM 3998 C CA . ILE B 1 30 ? -9.391 -27.594 -35.25 1 85 30 ILE B CA 1
ATOM 3999 C C . ILE B 1 30 ? -9.227 -28.875 -34.438 1 85 30 ILE B C 1
ATOM 4001 O O . ILE B 1 30 ? -9.023 -29.953 -34.969 1 85 30 ILE B O 1
ATOM 4005 N N . ASP B 1 31 ? -9.188 -28.719 -33.125 1 87.25 31 ASP B N 1
ATOM 4006 C CA . ASP B 1 31 ? -9.25 -29.859 -32.219 1 87.25 31 ASP B CA 1
ATOM 4007 C C . ASP B 1 31 ? -10.688 -30.328 -32 1 87.25 31 ASP B C 1
ATOM 4009 O O . ASP B 1 31 ? -11.383 -29.812 -31.141 1 87.25 31 ASP B O 1
ATOM 4013 N N . TYR B 1 32 ? -11.055 -31.328 -32.625 1 86.56 32 TYR B N 1
ATOM 4014 C CA . TYR B 1 32 ? -12.461 -31.719 -32.719 1 86.56 32 TYR B CA 1
ATOM 4015 C C . TYR B 1 32 ? -12.945 -32.281 -31.375 1 86.56 32 TYR B C 1
ATOM 4017 O O . TYR B 1 32 ? -14.109 -32.094 -31.016 1 86.56 32 TYR B O 1
ATOM 4025 N N . TRP B 1 33 ? -12.094 -32.969 -30.734 1 84.12 33 TRP B N 1
ATOM 4026 C CA . TRP B 1 33 ? -12.508 -33.469 -29.422 1 84.12 33 TRP B CA 1
ATOM 4027 C C . TRP B 1 33 ? -12.805 -32.312 -28.469 1 84.12 33 TRP B C 1
ATOM 4029 O O . TRP B 1 33 ? -13.836 -32.312 -27.797 1 84.12 33 TRP B O 1
ATOM 4039 N N . ASN B 1 34 ? -11.93 -31.391 -28.438 1 89.75 34 ASN B N 1
ATOM 4040 C CA . ASN B 1 34 ? -12.156 -30.234 -27.578 1 89.75 34 ASN B CA 1
ATOM 4041 C C . ASN B 1 34 ? -13.336 -29.391 -28.062 1 89.75 34 ASN B C 1
ATOM 4043 O O . ASN B 1 34 ? -14.047 -28.797 -27.266 1 89.75 34 ASN B O 1
ATOM 4047 N N . LEU B 1 35 ? -13.5 -29.406 -29.344 1 91.81 35 LEU B N 1
ATOM 4048 C CA . LEU B 1 35 ? -14.648 -28.688 -29.891 1 91.81 35 LEU B CA 1
ATOM 4049 C C . LEU B 1 35 ? -15.953 -29.234 -29.344 1 91.81 35 LEU B C 1
ATOM 4051 O O . LEU B 1 35 ? -16.859 -28.484 -28.984 1 91.81 35 LEU B O 1
ATOM 4055 N N . VAL B 1 36 ? -15.992 -30.5 -29.281 1 93.06 36 VAL B N 1
ATOM 4056 C CA . VAL B 1 36 ? -17.219 -31.156 -28.797 1 93.06 36 VAL B CA 1
ATOM 4057 C C . VAL B 1 36 ? -17.391 -30.875 -27.312 1 93.06 36 VAL B C 1
ATOM 4059 O O . VAL B 1 36 ? -18.453 -30.422 -26.875 1 93.06 36 VAL B O 1
ATOM 4062 N N . THR B 1 37 ? -16.406 -31.094 -26.547 1 94.25 37 THR B N 1
ATOM 4063 C CA . THR B 1 37 ? -16.547 -31.047 -25.094 1 94.25 37 THR B CA 1
ATOM 4064 C C . THR B 1 37 ? -16.609 -29.609 -24.594 1 94.25 37 THR B C 1
ATOM 4066 O O . THR B 1 37 ? -17.312 -29.312 -23.625 1 94.25 37 THR B O 1
ATOM 4069 N N . VAL B 1 38 ? -15.938 -28.656 -25.297 1 94.44 38 VAL B N 1
ATOM 4070 C CA . VAL B 1 38 ? -15.789 -27.312 -24.734 1 94.44 38 VAL B CA 1
ATOM 4071 C C . VAL B 1 38 ? -16.766 -26.359 -25.422 1 94.44 38 VAL B C 1
ATOM 4073 O O . VAL B 1 38 ? -17.125 -25.328 -24.859 1 94.44 38 VAL B O 1
ATOM 4076 N N . ALA B 1 39 ? -17.234 -26.719 -26.609 1 94.25 39 ALA B N 1
ATOM 4077 C CA . ALA B 1 39 ? -18.094 -25.766 -27.328 1 94.25 39 ALA B CA 1
ATOM 4078 C C . ALA B 1 39 ? -19.469 -26.375 -27.609 1 94.25 39 ALA B C 1
ATOM 4080 O O . ALA B 1 39 ? -20.484 -25.859 -27.125 1 94.25 39 ALA B O 1
ATOM 4081 N N . ILE B 1 40 ? -19.453 -27.516 -28.188 1 95.69 40 ILE B N 1
ATOM 4082 C CA . ILE B 1 40 ? -20.719 -28.062 -28.688 1 95.69 40 ILE B CA 1
ATOM 4083 C C . ILE B 1 40 ? -21.594 -28.484 -27.5 1 95.69 40 ILE B C 1
ATOM 4085 O O . ILE B 1 40 ? -22.75 -28.094 -27.406 1 95.69 40 ILE B O 1
ATOM 4089 N N . LEU B 1 41 ? -21.078 -29.25 -26.625 1 96.06 41 LEU B N 1
ATOM 4090 C CA . LEU B 1 41 ? -21.859 -29.766 -25.5 1 96.06 41 LEU B CA 1
ATOM 4091 C C . LEU B 1 41 ? -22.344 -28.625 -24.609 1 96.06 41 LEU B C 1
ATOM 4093 O O . LEU B 1 41 ? -23.516 -28.547 -24.25 1 96.06 41 LEU B O 1
ATOM 4097 N N . PRO B 1 42 ? -21.5 -27.688 -24.266 1 96.25 42 PRO B N 1
ATOM 4098 C CA . PRO B 1 42 ? -21.969 -26.547 -23.469 1 96.25 42 PRO B CA 1
ATOM 4099 C C . PRO B 1 42 ? -23.062 -25.75 -24.172 1 96.25 42 PRO B C 1
ATOM 4101 O O . PRO B 1 42 ? -24.078 -25.406 -23.547 1 96.25 42 PRO B O 1
ATOM 4104 N N . LEU B 1 43 ? -22.891 -25.547 -25.438 1 96.31 43 LEU B N 1
ATOM 4105 C CA . LEU B 1 43 ? -23.891 -24.781 -26.188 1 96.31 43 LEU B CA 1
ATOM 4106 C C . LEU B 1 43 ? -25.203 -25.562 -26.25 1 96.31 43 LEU B C 1
ATOM 4108 O O . LEU B 1 43 ? -26.281 -24.969 -26.094 1 96.31 43 LEU B O 1
ATOM 4112 N N . ALA B 1 44 ? -25.078 -26.781 -26.5 1 97 44 ALA B N 1
ATOM 4113 C CA . ALA B 1 44 ? -26.266 -27.609 -26.562 1 97 44 ALA B CA 1
ATOM 4114 C C . ALA B 1 44 ? -27.016 -27.609 -25.234 1 97 44 ALA B C 1
ATOM 4116 O O . ALA B 1 44 ? -28.234 -27.625 -25.203 1 97 44 ALA B O 1
ATOM 4117 N N . THR B 1 45 ? -26.312 -27.641 -24.188 1 97.12 45 THR B N 1
ATOM 4118 C CA . THR B 1 45 ? -26.906 -27.641 -22.859 1 97.12 45 THR B CA 1
ATOM 4119 C C . THR B 1 45 ? -27.672 -26.344 -22.609 1 97.12 45 THR B C 1
ATOM 4121 O O . THR B 1 45 ? -28.812 -26.375 -22.156 1 97.12 45 THR B O 1
ATOM 4124 N N . ILE B 1 46 ? -27.094 -25.219 -22.953 1 96.06 46 ILE B N 1
ATOM 4125 C CA . ILE B 1 46 ? -27.719 -23.922 -22.75 1 96.06 46 ILE B CA 1
ATOM 4126 C C . ILE B 1 46 ? -28.953 -23.797 -23.625 1 96.06 46 ILE B C 1
ATOM 4128 O O . ILE B 1 46 ? -30.016 -23.344 -23.172 1 96.06 46 ILE B O 1
ATOM 4132 N N . VAL B 1 47 ? -28.828 -24.266 -24.875 1 96.5 47 VAL B N 1
ATOM 4133 C CA . VAL B 1 47 ? -29.953 -24.203 -25.797 1 96.5 47 VAL B CA 1
ATOM 4134 C C . VAL B 1 47 ? -31.094 -25.078 -25.281 1 96.5 47 VAL B C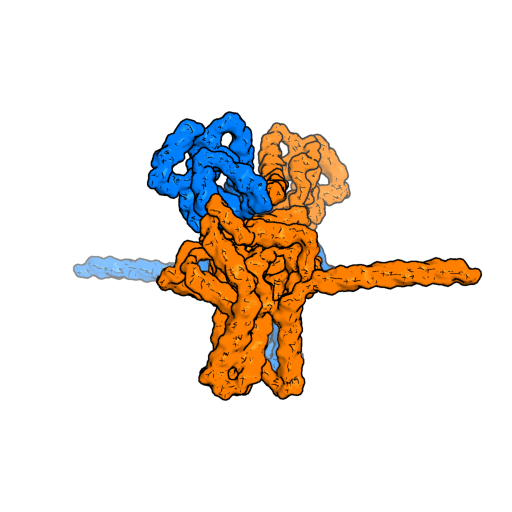 1
ATOM 4136 O O . VAL B 1 47 ? -32.25 -24.672 -25.344 1 96.5 47 VAL B O 1
ATOM 4139 N N . TYR B 1 48 ? -30.766 -26.219 -24.766 1 97 48 TYR B N 1
ATOM 4140 C CA . TYR B 1 48 ? -31.766 -27.125 -24.234 1 97 48 TYR B CA 1
ATOM 4141 C C . TYR B 1 48 ? -32.5 -26.484 -23.062 1 97 48 TYR B C 1
ATOM 4143 O O . TYR B 1 48 ? -33.75 -26.547 -22.984 1 97 48 TYR B O 1
ATOM 4151 N N . LEU B 1 49 ? -31.859 -25.922 -22.141 1 96.12 49 LEU B N 1
ATOM 4152 C CA . LEU B 1 49 ? -32.469 -25.297 -20.969 1 96.12 49 LEU B CA 1
ATOM 4153 C C . LEU B 1 49 ? -33.375 -24.141 -21.359 1 96.12 49 LEU B C 1
ATOM 4155 O O . LEU B 1 49 ? -34.5 -24.031 -20.875 1 96.12 49 LEU B O 1
ATOM 4159 N N . VAL B 1 50 ? -32.844 -23.344 -22.297 1 96 50 VAL B N 1
ATOM 4160 C CA . VAL B 1 50 ? -33.594 -22.172 -22.734 1 96 50 VAL B CA 1
ATOM 4161 C C . VAL B 1 50 ? -34.844 -22.625 -23.516 1 96 50 VAL B C 1
ATOM 4163 O O . VAL B 1 50 ? -35.938 -22.109 -23.281 1 96 50 VAL B O 1
ATOM 4166 N N . TYR B 1 51 ? -34.594 -23.547 -24.406 1 96.38 51 TYR B N 1
ATOM 4167 C CA . TYR B 1 51 ? -35.688 -24.016 -25.281 1 96.38 51 TYR B CA 1
ATOM 4168 C C . TYR B 1 51 ? -36.812 -24.625 -24.453 1 96.38 51 TYR B C 1
ATOM 4170 O O . TYR B 1 51 ? -38 -24.453 -24.766 1 96.38 51 TYR B O 1
ATOM 4178 N N . ASN B 1 52 ? -36.531 -25.312 -23.391 1 95.44 52 ASN B N 1
ATOM 4179 C CA . ASN B 1 52 ? -37.531 -26 -22.578 1 95.44 52 ASN B CA 1
ATOM 4180 C C . ASN B 1 52 ? -37.969 -25.156 -21.391 1 95.44 52 ASN B C 1
ATOM 4182 O O . ASN B 1 52 ? -38.75 -25.594 -20.562 1 95.44 52 ASN B O 1
ATOM 4186 N N . GLY B 1 53 ? -37.438 -23.938 -21.234 1 95.06 53 GLY B N 1
ATOM 4187 C CA . GLY B 1 53 ? -37.812 -23.031 -20.156 1 95.06 53 GLY B CA 1
ATOM 4188 C C . GLY B 1 53 ? -37.406 -23.547 -18.781 1 95.06 53 GLY B C 1
ATOM 4189 O O . GLY B 1 53 ? -38.125 -23.359 -17.812 1 95.06 53 GLY B O 1
ATOM 4190 N N . LEU B 1 54 ? -36.344 -24.25 -18.797 1 94.31 54 LEU B N 1
ATOM 4191 C CA . LEU B 1 54 ? -35.844 -24.812 -17.531 1 94.31 54 LEU B CA 1
ATOM 4192 C C . LEU B 1 54 ? -34.906 -23.844 -16.828 1 94.31 54 LEU B C 1
ATOM 4194 O O . LEU B 1 54 ? -34.125 -23.172 -17.484 1 94.31 54 LEU B O 1
ATOM 4198 N N . PRO B 1 55 ? -35 -23.844 -15.531 1 94.12 55 PRO B N 1
ATOM 4199 C CA . PRO B 1 55 ? -34.125 -22.953 -14.773 1 94.12 55 PRO B CA 1
ATOM 4200 C C . PRO B 1 55 ? -32.688 -23.5 -14.656 1 94.12 55 PRO B C 1
ATOM 4202 O O . PRO B 1 55 ? -32.469 -24.688 -14.875 1 94.12 55 PRO B O 1
ATOM 4205 N N . LEU B 1 56 ? -31.797 -22.609 -14.227 1 92.56 56 LEU B N 1
ATOM 4206 C CA . LEU B 1 56 ? -30.406 -23.016 -14.023 1 92.56 56 LEU B CA 1
ATOM 4207 C C . LEU B 1 56 ? -30.25 -23.859 -12.773 1 92.56 56 LEU B C 1
ATOM 4209 O O . LEU B 1 56 ? -29.344 -24.688 -12.68 1 92.56 56 LEU B O 1
ATOM 4213 N N . ILE B 1 57 ? -31.141 -23.594 -11.906 1 93.44 57 ILE B N 1
ATOM 4214 C CA . ILE B 1 57 ? -31.203 -24.422 -10.703 1 93.44 57 ILE B CA 1
ATOM 4215 C C . ILE B 1 57 ? -32.406 -25.375 -10.805 1 93.44 57 ILE B C 1
ATOM 4217 O O . ILE B 1 57 ? -33.531 -24.938 -10.945 1 93.44 57 ILE B O 1
ATOM 4221 N N . PRO B 1 58 ? -32.094 -26.656 -10.75 1 93.88 58 PRO B N 1
ATOM 4222 C CA . PRO B 1 58 ? -33.188 -27.609 -10.906 1 93.88 58 PRO B CA 1
ATOM 4223 C C . PRO B 1 58 ? -34.25 -27.469 -9.828 1 93.88 58 PRO B C 1
ATOM 4225 O O . PRO B 1 58 ? -33.969 -27.0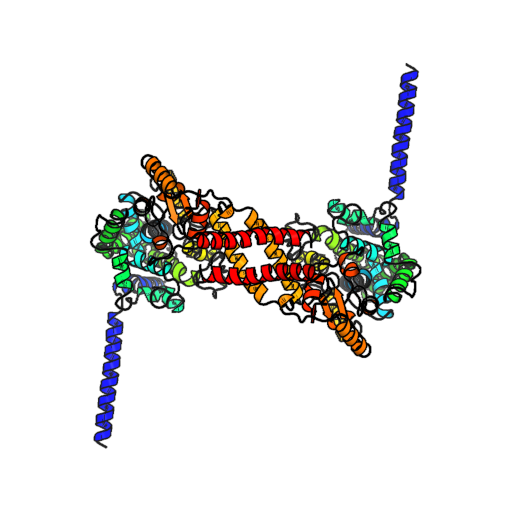94 -8.695 1 93.88 58 PRO B O 1
ATOM 4228 N N . HIS B 1 59 ? -35.5 -27.859 -10.141 1 91.75 59 HIS B N 1
ATOM 4229 C CA . HIS B 1 59 ? -36.625 -27.812 -9.219 1 91.75 59 HIS B CA 1
ATOM 4230 C C . HIS B 1 59 ? -36.469 -28.812 -8.078 1 91.75 59 HIS B C 1
ATOM 4232 O O . HIS B 1 59 ? -36.812 -28.531 -6.938 1 91.75 59 HIS B O 1
ATOM 4238 N N . ASN B 1 60 ? -35.906 -29.922 -8.484 1 95.12 60 ASN B N 1
ATOM 4239 C CA . ASN B 1 60 ? -35.656 -30.953 -7.492 1 95.12 60 ASN B CA 1
ATOM 4240 C C . ASN B 1 60 ? -34.438 -30.609 -6.645 1 95.12 60 ASN B C 1
ATOM 4242 O O . ASN B 1 60 ? -33.312 -30.609 -7.141 1 95.12 60 ASN B O 1
ATOM 4246 N N . GLN B 1 61 ? -34.625 -30.406 -5.383 1 96 61 GLN B N 1
ATOM 4247 C CA . GLN B 1 61 ? -33.562 -29.953 -4.48 1 96 61 GLN B CA 1
ATOM 4248 C C . GLN B 1 61 ? -32.469 -31 -4.355 1 96 61 GLN B C 1
ATOM 4250 O O . GLN B 1 61 ? -31.281 -30.656 -4.234 1 96 61 GLN B O 1
ATOM 4255 N N . THR B 1 62 ? -32.844 -32.219 -4.312 1 97.31 62 THR B N 1
ATOM 4256 C CA . THR B 1 62 ? -31.859 -33.312 -4.211 1 97.31 62 THR B CA 1
ATOM 4257 C C . THR B 1 62 ? -30.953 -33.312 -5.43 1 97.31 62 THR B C 1
ATOM 4259 O O . THR B 1 62 ? -29.75 -33.594 -5.316 1 97.31 62 THR B O 1
ATOM 4262 N N . THR B 1 63 ? -31.469 -32.969 -6.613 1 97.56 63 THR B N 1
ATOM 4263 C CA . THR B 1 63 ? -30.672 -32.875 -7.824 1 97.56 63 THR B CA 1
ATOM 4264 C C . THR B 1 63 ? -29.656 -31.719 -7.695 1 97.56 63 THR B C 1
ATOM 4266 O O . THR B 1 63 ? -28.516 -31.859 -8.125 1 97.56 63 THR B O 1
ATOM 4269 N N . THR B 1 64 ? -30.109 -30.672 -7.023 1 97.19 64 THR B N 1
ATOM 4270 C CA . THR B 1 64 ? -29.203 -29.547 -6.785 1 97.19 64 THR B CA 1
ATOM 4271 C C . THR B 1 64 ? -28.047 -29.953 -5.895 1 97.19 64 THR B C 1
ATOM 4273 O O . THR B 1 64 ? -26.891 -29.641 -6.188 1 97.19 64 THR B O 1
ATOM 4276 N N . TRP B 1 65 ? -28.359 -30.688 -4.887 1 97.5 65 TRP B N 1
ATOM 4277 C CA . TRP B 1 65 ? -27.328 -31.141 -3.969 1 97.5 65 TRP B CA 1
ATOM 4278 C C . TRP B 1 65 ? -26.375 -32.125 -4.656 1 97.5 65 TRP B C 1
ATOM 4280 O O . TRP B 1 65 ? -25.172 -32.062 -4.438 1 97.5 65 TRP B O 1
ATOM 4290 N N . CYS B 1 66 ? -26.906 -33 -5.48 1 97.56 66 CYS B N 1
ATOM 4291 C CA . CYS B 1 66 ? -26.062 -33.906 -6.242 1 97.56 66 CYS B CA 1
ATOM 4292 C C . CYS B 1 66 ? -25.125 -33.156 -7.176 1 97.56 66 CYS B C 1
ATOM 4294 O O . CYS B 1 66 ? -23.953 -33.531 -7.316 1 97.56 66 CYS B O 1
ATOM 4296 N N . GLY B 1 67 ? -25.703 -32.125 -7.684 1 97.44 67 GLY B N 1
ATOM 4297 C CA . GLY B 1 67 ? -24.875 -31.266 -8.539 1 97.44 67 GLY B CA 1
ATOM 4298 C C . GLY B 1 67 ? -23.734 -30.594 -7.797 1 97.44 67 GLY B C 1
ATOM 4299 O O . GLY B 1 67 ? -22.609 -30.562 -8.289 1 97.44 67 GLY B O 1
ATOM 4300 N N . LEU B 1 68 ? -24.016 -30.109 -6.629 1 97.38 68 LEU B N 1
ATOM 4301 C CA . LEU B 1 68 ? -23 -29.422 -5.828 1 97.38 68 LEU B CA 1
ATOM 4302 C C . LEU B 1 68 ? -21.906 -30.391 -5.387 1 97.38 68 LEU B C 1
ATOM 4304 O O . LEU B 1 68 ? -20.719 -30.062 -5.414 1 97.38 68 LEU B O 1
ATOM 4308 N N . VAL B 1 69 ? -22.312 -31.547 -5.031 1 97.88 69 VAL B N 1
ATOM 4309 C CA . VAL B 1 69 ? -21.359 -32.562 -4.586 1 97.88 69 VAL B CA 1
ATOM 4310 C C . VAL B 1 69 ? -20.453 -32.969 -5.746 1 97.88 69 VAL B C 1
ATOM 4312 O O . VAL B 1 69 ? -19.234 -33.031 -5.598 1 97.88 69 VAL B O 1
ATOM 4315 N N . TYR B 1 70 ? -21.062 -33.219 -6.852 1 98.31 70 TYR B N 1
ATOM 4316 C CA . TYR B 1 70 ? -20.281 -33.688 -7.984 1 98.31 70 TYR B CA 1
ATOM 4317 C C . TYR B 1 70 ? -19.438 -32.562 -8.57 1 98.31 70 TYR B C 1
ATOM 4319 O O . TYR B 1 70 ? -18.359 -32.781 -9.117 1 98.31 70 TYR B O 1
ATOM 4327 N N . PHE B 1 71 ? -19.953 -31.344 -8.477 1 98.12 71 PHE B N 1
ATOM 4328 C CA . PHE B 1 71 ? -19.156 -30.172 -8.836 1 98.12 71 PHE B CA 1
ATOM 4329 C C . PHE B 1 71 ? -17.859 -30.141 -8.047 1 98.12 71 PHE B C 1
ATOM 4331 O O . PHE B 1 71 ? -16.781 -29.969 -8.633 1 98.12 71 PHE B O 1
ATOM 4338 N N . ASN B 1 72 ? -18 -30.312 -6.73 1 98.56 72 ASN B N 1
ATOM 4339 C CA . ASN B 1 72 ? -16.828 -30.281 -5.871 1 98.56 72 ASN B CA 1
ATOM 4340 C C . ASN B 1 72 ? -15.891 -31.453 -6.148 1 98.56 72 ASN B C 1
ATOM 4342 O O . ASN B 1 72 ? -14.672 -31.297 -6.145 1 98.56 72 ASN B O 1
ATOM 4346 N N . LEU B 1 73 ? -16.438 -32.562 -6.383 1 98.5 73 LEU B N 1
ATOM 4347 C CA . LEU B 1 73 ? -15.633 -33.75 -6.684 1 98.5 73 LEU B CA 1
ATOM 4348 C C . LEU B 1 73 ? -14.844 -33.531 -7.969 1 98.5 73 LEU B C 1
ATOM 4350 O O . LEU B 1 73 ? -13.656 -33.875 -8.031 1 98.5 73 LEU B O 1
ATOM 4354 N N . THR B 1 74 ? -15.5 -33 -8.93 1 98.5 74 THR B N 1
ATOM 4355 C CA . THR B 1 74 ? -14.859 -32.75 -10.219 1 98.5 74 THR B CA 1
ATOM 4356 C C . THR B 1 74 ? -13.758 -31.688 -10.078 1 98.5 74 THR B C 1
ATOM 4358 O O . THR B 1 74 ? -12.633 -31.906 -10.523 1 98.5 74 THR B O 1
ATOM 4361 N N . MET B 1 75 ? -14.094 -30.656 -9.391 1 98.69 75 MET B N 1
ATOM 4362 C CA . MET B 1 75 ? -13.148 -29.562 -9.258 1 98.69 75 MET B CA 1
ATOM 4363 C C . MET B 1 75 ? -11.93 -29.984 -8.445 1 98.69 75 MET B C 1
ATOM 4365 O O . MET B 1 75 ? -10.797 -29.719 -8.828 1 98.69 75 MET B O 1
ATOM 4369 N N . LEU B 1 76 ? -12.164 -30.656 -7.402 1 98.62 76 LEU B N 1
ATOM 4370 C CA . LEU B 1 76 ? -11.07 -31.094 -6.547 1 98.62 76 LEU B CA 1
ATOM 4371 C C . LEU B 1 76 ? -10.18 -32.094 -7.277 1 98.62 76 LEU B C 1
ATOM 4373 O O . LEU B 1 76 ? -8.953 -32.031 -7.164 1 98.62 76 LEU B O 1
ATOM 4377 N N . SER B 1 77 ? -10.805 -33 -7.977 1 98.69 77 SER B N 1
ATOM 4378 C CA . SER B 1 77 ? -10.023 -33.969 -8.711 1 98.69 77 SER B CA 1
ATOM 4379 C C . SER B 1 77 ? -9.156 -33.312 -9.781 1 98.69 77 SER B C 1
ATOM 4381 O O . SER B 1 77 ? -8.023 -33.719 -10.008 1 98.69 77 SER B O 1
ATOM 4383 N N . PHE B 1 78 ? -9.672 -32.312 -10.352 1 98.5 78 PHE B N 1
ATOM 4384 C CA . PHE B 1 78 ? -8.922 -31.609 -11.383 1 98.5 78 PHE B CA 1
ATOM 4385 C C . PHE B 1 78 ? -7.82 -30.766 -10.758 1 98.5 78 PHE B C 1
ATOM 4387 O O . PHE B 1 78 ? -6.664 -30.844 -11.188 1 98.5 78 PHE B O 1
ATOM 4394 N N . THR B 1 79 ? -8.141 -29.984 -9.75 1 98.31 79 THR B N 1
ATOM 4395 C CA . THR B 1 79 ? -7.184 -29.047 -9.172 1 98.31 79 THR B CA 1
ATOM 4396 C C . THR B 1 79 ? -6.094 -29.797 -8.406 1 98.31 79 THR B C 1
ATOM 4398 O O . THR B 1 79 ? -4.922 -29.422 -8.461 1 98.31 79 THR B O 1
ATOM 4401 N N . CYS B 1 80 ? -6.465 -30.859 -7.742 1 98.25 80 CYS B N 1
ATOM 4402 C CA . CYS B 1 80 ? -5.461 -31.656 -7.051 1 98.25 80 CYS B CA 1
ATOM 4403 C C . CYS B 1 80 ? -4.691 -32.531 -8.031 1 98.25 80 CYS B C 1
ATOM 4405 O O . CYS B 1 80 ? -3.463 -32.594 -7.992 1 98.25 80 CYS B O 1
ATOM 4407 N N . GLY B 1 81 ? -5.391 -33.188 -8.883 1 97.69 81 GLY B N 1
ATOM 4408 C CA . GLY B 1 81 ? -4.789 -34.156 -9.773 1 97.69 81 GLY B CA 1
ATOM 4409 C C . GLY B 1 81 ? -4.098 -33.531 -10.969 1 97.69 81 GLY B C 1
ATOM 4410 O O . GLY B 1 81 ? -2.869 -33.438 -11 1 97.69 81 GLY B O 1
ATOM 4411 N N . TYR B 1 82 ? -4.859 -32.969 -11.945 1 97.81 82 TYR B N 1
ATOM 4412 C CA . TYR B 1 82 ? -4.324 -32.375 -13.164 1 97.81 82 TYR B CA 1
ATOM 4413 C C . TYR B 1 82 ? -3.328 -31.266 -12.836 1 97.81 82 TYR B C 1
ATOM 4415 O O . TYR B 1 82 ? -2.211 -31.25 -13.359 1 97.81 82 TYR B O 1
ATOM 4423 N N . HIS B 1 83 ? -3.713 -30.406 -11.961 1 98.06 83 HIS B N 1
ATOM 4424 C CA . HIS B 1 83 ? -3.01 -29.141 -11.742 1 98.06 83 HIS B CA 1
ATOM 4425 C C . HIS B 1 83 ? -1.855 -29.312 -10.766 1 98.06 83 HIS B C 1
ATOM 4427 O O . HIS B 1 83 ? -0.689 -29.297 -11.164 1 98.06 83 HIS B O 1
ATOM 4433 N N . LYS B 1 84 ? -2.168 -29.719 -9.516 1 97.38 84 LYS B N 1
ATOM 4434 C CA . LYS B 1 84 ? -1.143 -29.688 -8.477 1 97.38 84 LYS B CA 1
ATOM 4435 C C . LYS B 1 84 ? -0.246 -30.922 -8.555 1 97.38 84 LYS B C 1
ATOM 4437 O O . LYS B 1 84 ? 0.951 -30.844 -8.273 1 97.38 84 LYS B O 1
ATOM 4442 N N . TYR B 1 85 ? -0.77 -32.062 -8.914 1 96.5 85 TYR B N 1
ATOM 4443 C CA . TYR B 1 85 ? 0.024 -33.281 -8.945 1 96.5 85 TYR B CA 1
ATOM 4444 C C . TYR B 1 85 ? 0.771 -33.438 -10.266 1 96.5 85 TYR B C 1
ATOM 4446 O O . TYR B 1 85 ? 2.004 -33.375 -10.297 1 96.5 85 TYR B O 1
ATOM 4454 N N . PHE B 1 86 ? 0.088 -33.438 -11.391 1 95.81 86 PHE B N 1
ATOM 4455 C CA . PHE B 1 86 ? 0.715 -33.75 -12.664 1 95.81 86 PHE B CA 1
ATOM 4456 C C . PHE B 1 86 ? 1.434 -32.531 -13.234 1 95.81 86 PHE B C 1
ATOM 4458 O O . PHE B 1 86 ? 2.529 -32.656 -13.781 1 95.81 86 PHE B O 1
ATOM 4465 N N . ALA B 1 87 ? 0.882 -31.375 -13.109 1 95.81 87 ALA B N 1
ATOM 4466 C CA . ALA B 1 87 ? 1.49 -30.188 -13.711 1 95.81 87 ALA B CA 1
ATOM 4467 C C . ALA B 1 87 ? 2.615 -29.641 -12.836 1 95.81 87 ALA B C 1
ATOM 4469 O O . ALA B 1 87 ? 3.666 -29.25 -13.344 1 95.81 87 ALA B O 1
ATOM 4470 N N . HIS B 1 88 ? 2.396 -29.672 -11.492 1 94.69 88 HIS B N 1
ATOM 4471 C CA . HIS B 1 88 ? 3.332 -28.922 -10.664 1 94.69 88 HIS B CA 1
ATOM 4472 C C . HIS B 1 88 ? 4.047 -29.844 -9.672 1 94.69 88 HIS B C 1
ATOM 4474 O O . HIS B 1 88 ? 4.996 -29.422 -9.008 1 94.69 88 HIS B O 1
ATOM 4480 N N . LYS B 1 89 ? 3.678 -31.047 -9.547 1 91.88 89 LYS B N 1
ATOM 4481 C CA . LYS B 1 89 ? 4.324 -31.984 -8.633 1 91.88 89 LYS B CA 1
ATOM 4482 C C . LYS B 1 89 ? 4.391 -31.422 -7.215 1 91.88 89 LYS B C 1
ATOM 4484 O O . LYS B 1 89 ? 5.445 -31.453 -6.574 1 91.88 89 LYS B O 1
ATOM 4489 N N . SER B 1 90 ? 3.303 -30.922 -6.723 1 94.5 90 SER B N 1
ATOM 4490 C CA . SER B 1 90 ? 3.219 -30.219 -5.445 1 94.5 90 SER B CA 1
ATOM 4491 C C . SER B 1 90 ? 3.16 -31.203 -4.281 1 94.5 90 SER B C 1
ATOM 4493 O O . SER B 1 90 ? 3.342 -30.828 -3.125 1 94.5 90 SER B O 1
ATOM 4495 N N . PHE B 1 91 ? 2.9 -32.406 -4.551 1 94.19 91 PHE B N 1
ATOM 4496 C CA . PHE B 1 91 ? 2.797 -33.438 -3.523 1 94.19 91 PHE B CA 1
ATOM 4497 C C . PHE B 1 91 ? 3.002 -34.844 -4.125 1 94.19 91 PHE B C 1
ATOM 4499 O O . PHE B 1 91 ? 3.107 -34.969 -5.344 1 94.19 91 PHE B O 1
ATOM 4506 N N . SER B 1 92 ? 3.166 -35.781 -3.283 1 92.56 92 SER B N 1
ATOM 4507 C CA . SER B 1 92 ? 3.193 -37.188 -3.668 1 92.56 92 SER B CA 1
ATOM 4508 C C . SER B 1 92 ? 1.971 -37.906 -3.141 1 92.56 92 SER B C 1
ATOM 4510 O O . SER B 1 92 ? 1.349 -37.469 -2.168 1 92.56 92 SER B O 1
ATOM 4512 N N . THR B 1 93 ? 1.611 -38.906 -3.809 1 95.75 93 THR B N 1
ATOM 4513 C CA . THR B 1 93 ? 0.455 -39.719 -3.391 1 95.75 93 THR B CA 1
ATOM 4514 C C . THR B 1 93 ? 0.523 -41.125 -3.965 1 95.75 93 THR B C 1
ATOM 4516 O O . THR B 1 93 ? 1.463 -41.469 -4.691 1 95.75 93 THR B O 1
ATOM 4519 N N . SER B 1 94 ? -0.429 -41.969 -3.57 1 95.56 94 SER B N 1
ATOM 4520 C CA . SER B 1 94 ? -0.497 -43.312 -4.078 1 95.56 94 SER B CA 1
ATOM 4521 C C . SER B 1 94 ? -0.987 -43.344 -5.52 1 95.56 94 SER B C 1
ATOM 4523 O O . SER B 1 94 ? -1.655 -42.406 -5.977 1 95.56 94 SER B O 1
ATOM 4525 N N . SER B 1 95 ? -0.615 -44.406 -6.211 1 94.19 95 SER B N 1
ATOM 4526 C CA . SER B 1 95 ? -1.064 -44.562 -7.586 1 94.19 95 SER B CA 1
ATOM 4527 C C . SER B 1 95 ? -2.586 -44.656 -7.668 1 94.19 95 SER B C 1
ATOM 4529 O O . SER B 1 95 ? -3.186 -44.188 -8.641 1 94.19 95 SER B O 1
ATOM 4531 N N . ALA B 1 96 ? -3.115 -45.25 -6.648 1 96.06 96 ALA B N 1
ATOM 4532 C CA . ALA B 1 96 ? -4.566 -45.406 -6.621 1 96.06 96 ALA B CA 1
ATOM 4533 C C . ALA B 1 96 ? -5.258 -44.031 -6.562 1 96.06 96 ALA B C 1
ATOM 4535 O O . ALA B 1 96 ? -6.184 -43.781 -7.336 1 96.06 96 ALA B O 1
ATOM 4536 N N . LEU B 1 97 ? -4.812 -43.219 -5.633 1 97.56 97 LEU B N 1
ATOM 4537 C CA . LEU B 1 97 ? -5.43 -41.906 -5.5 1 97.56 97 LEU B CA 1
ATOM 4538 C C . LEU B 1 97 ? -5.16 -41.031 -6.734 1 97.56 97 LEU B C 1
ATOM 4540 O O . LEU B 1 97 ? -6.043 -40.312 -7.203 1 97.56 97 LEU B O 1
ATOM 4544 N N . ALA B 1 98 ? -3.955 -41.094 -7.285 1 97.5 98 ALA B N 1
ATOM 4545 C CA . ALA B 1 98 ? -3.611 -40.375 -8.5 1 97.5 98 ALA B CA 1
ATOM 4546 C C . ALA B 1 98 ? -4.512 -40.781 -9.664 1 97.5 98 ALA B C 1
ATOM 4548 O O . ALA B 1 98 ? -5 -39.938 -10.414 1 97.5 98 ALA B O 1
ATOM 4549 N N . THR B 1 99 ? -4.723 -42.094 -9.758 1 96.56 99 THR B N 1
ATOM 4550 C CA . THR B 1 99 ? -5.578 -42.594 -10.82 1 96.56 99 THR B CA 1
ATOM 4551 C C . THR B 1 99 ? -7.012 -42.125 -10.656 1 96.56 99 THR B C 1
ATOM 4553 O O . THR B 1 99 ? -7.648 -41.688 -11.625 1 96.56 99 THR B O 1
ATOM 4556 N N . PHE B 1 100 ? -7.414 -42.188 -9.484 1 97.62 100 PHE B N 1
ATOM 4557 C CA . PHE B 1 100 ? -8.758 -41.719 -9.188 1 97.62 100 PHE B CA 1
ATOM 4558 C C . PHE B 1 100 ? -8.922 -40.25 -9.594 1 97.62 100 PHE B C 1
ATOM 4560 O O . PHE B 1 100 ? -9.898 -39.875 -10.25 1 97.62 100 PHE B O 1
ATOM 4567 N N . MET B 1 101 ? -8.023 -39.375 -9.211 1 97.88 101 MET B N 1
ATOM 4568 C CA . MET B 1 101 ? -8.094 -37.969 -9.484 1 97.88 101 MET B CA 1
ATOM 4569 C C . MET B 1 101 ? -8.055 -37.688 -10.984 1 97.88 101 MET B C 1
ATOM 4571 O O . MET B 1 101 ? -8.75 -36.812 -11.477 1 97.88 101 MET B O 1
ATOM 4575 N N . VAL B 1 102 ? -7.332 -38.438 -11.703 1 96.62 102 VAL B N 1
ATOM 4576 C CA . VAL B 1 102 ? -7.211 -38.25 -13.141 1 96.62 102 VAL B CA 1
ATOM 4577 C C . VAL B 1 102 ? -8.5 -38.656 -13.836 1 96.62 102 VAL B C 1
ATOM 4579 O O . VAL B 1 102 ? -8.969 -38 -14.75 1 96.62 102 VAL B O 1
ATOM 4582 N N . MET B 1 103 ? -9.039 -39.781 -13.414 1 97 103 MET B N 1
ATOM 4583 C CA . MET B 1 103 ? -10.266 -40.281 -14.031 1 97 103 MET B CA 1
ATOM 4584 C C . MET B 1 103 ? -11.422 -39.312 -13.797 1 97 103 MET B C 1
ATOM 4586 O O . MET B 1 103 ? -12.094 -38.906 -14.742 1 97 103 MET B O 1
ATOM 4590 N N . VAL B 1 104 ? -11.586 -38.969 -12.594 1 98.06 104 VAL B N 1
ATOM 4591 C CA . VAL B 1 104 ? -12.672 -38.062 -12.258 1 98.06 104 VAL B CA 1
ATOM 4592 C C . VAL B 1 104 ? -12.367 -36.656 -12.789 1 98.06 104 VAL B C 1
ATOM 4594 O O . VAL B 1 104 ? -13.273 -35.938 -13.242 1 98.06 104 VAL B O 1
ATOM 4597 N N . GLY B 1 105 ? -11.07 -36.25 -12.75 1 97.56 105 GLY B N 1
ATOM 4598 C CA . GLY B 1 105 ? -10.664 -34.969 -13.273 1 97.56 105 GLY B CA 1
ATOM 4599 C C . GLY B 1 105 ? -10.93 -34.812 -14.758 1 97.56 105 GLY B C 1
ATOM 4600 O O . GLY B 1 105 ? -11.164 -33.688 -15.234 1 97.56 105 GLY B O 1
ATOM 4601 N N . SER B 1 106 ? -10.977 -35.875 -15.469 1 96.25 106 SER B N 1
ATOM 4602 C CA . SER B 1 106 ? -11.242 -35.875 -16.906 1 96.25 106 SER B CA 1
ATOM 4603 C C . SER B 1 106 ? -12.672 -35.438 -17.188 1 96.25 106 SER B C 1
ATOM 4605 O O . SER B 1 106 ? -12.992 -35.062 -18.328 1 96.25 106 SER B O 1
ATOM 4607 N N . SER B 1 107 ? -13.461 -35.406 -16.141 1 96.06 107 SER B N 1
ATOM 4608 C CA . SER B 1 107 ? -14.875 -35.062 -16.266 1 96.06 107 SER B CA 1
ATOM 4609 C C . SER B 1 107 ? -15.062 -33.594 -16.656 1 96.06 107 SER B C 1
ATOM 4611 O O . SER B 1 107 ? -16.141 -33.188 -17.094 1 96.06 107 SER B O 1
ATOM 4613 N N . ILE B 1 108 ? -14.039 -32.812 -16.547 1 96.81 108 ILE B N 1
ATOM 4614 C CA . ILE B 1 108 ? -14.141 -31.391 -16.875 1 96.81 108 ILE B CA 1
ATOM 4615 C C . ILE B 1 108 ? -14.188 -31.203 -18.391 1 96.81 108 ILE B C 1
ATOM 4617 O O . ILE B 1 108 ? -14.766 -30.25 -18.891 1 96.81 108 ILE B O 1
ATOM 4621 N N . GLY B 1 109 ? -13.484 -32.031 -19.125 1 96.31 109 GLY B N 1
ATOM 4622 C CA . GLY B 1 109 ? -13.609 -32.062 -20.578 1 96.31 109 GLY B CA 1
ATOM 4623 C C . GLY B 1 109 ? -12.711 -31.047 -21.266 1 96.31 109 GLY B C 1
ATOM 4624 O O . GLY B 1 109 ? -13.039 -30.547 -22.344 1 96.31 109 GLY B O 1
ATOM 4625 N N . VAL B 1 110 ? -11.578 -30.719 -20.656 1 96.12 110 VAL B N 1
ATOM 4626 C CA . VAL B 1 110 ? -10.711 -29.719 -21.266 1 96.12 110 VAL B CA 1
ATOM 4627 C C . VAL B 1 110 ? -9.453 -30.375 -21.797 1 96.12 110 VAL B C 1
ATOM 4629 O O . VAL B 1 110 ? -8.406 -29.734 -21.922 1 96.12 110 VAL B O 1
ATOM 4632 N N . GLY B 1 111 ? -9.461 -31.688 -22.047 1 94.44 111 GLY B N 1
ATOM 4633 C CA . GLY B 1 111 ? -8.32 -32.406 -22.609 1 94.44 111 GLY B CA 1
ATOM 4634 C C . GLY B 1 111 ? -7.746 -33.438 -21.672 1 94.44 111 GLY B C 1
ATOM 4635 O O . GLY B 1 111 ? -8.086 -33.469 -20.484 1 94.44 111 GLY B O 1
ATOM 4636 N N . SER B 1 112 ? -6.906 -34.312 -22.234 1 95.38 112 SER B N 1
ATOM 4637 C CA . SER B 1 112 ? -6.27 -35.344 -21.438 1 95.38 112 SER B CA 1
ATOM 4638 C C . SER B 1 112 ? -5.246 -34.781 -20.469 1 95.38 112 SER B C 1
ATOM 4640 O O . SER B 1 112 ? -4.781 -33.656 -20.656 1 95.38 112 SER B O 1
ATOM 4642 N N . VAL B 1 113 ? -4.969 -35.531 -19.406 1 97 113 VAL B N 1
ATOM 4643 C CA . VAL B 1 113 ? -4.066 -35.031 -18.375 1 97 113 VAL B CA 1
ATOM 4644 C C . VAL B 1 113 ? -2.688 -34.781 -18.969 1 97 113 VAL B C 1
ATOM 4646 O O . VAL B 1 113 ? -2.033 -33.781 -18.625 1 97 113 VAL B O 1
ATOM 4649 N N . ARG B 1 114 ? -2.215 -35.656 -19.891 1 95.25 114 ARG B N 1
ATOM 4650 C CA . ARG B 1 114 ? -0.927 -35.5 -20.547 1 95.25 114 ARG B CA 1
ATOM 4651 C C . ARG B 1 114 ? -0.889 -34.188 -21.344 1 95.25 114 ARG B C 1
ATOM 4653 O O . ARG B 1 114 ? 0.057 -33.406 -21.219 1 95.25 114 ARG B O 1
ATOM 4660 N N . TRP B 1 115 ? -1.879 -34 -22.031 1 93.88 115 TRP B N 1
ATOM 4661 C CA . TRP B 1 115 ? -1.957 -32.781 -22.859 1 93.88 115 TRP B CA 1
ATOM 4662 C C . TRP B 1 115 ? -2.113 -31.531 -22 1 93.88 115 TRP B C 1
ATOM 4664 O O . TRP B 1 115 ? -1.347 -30.578 -22.156 1 93.88 115 TRP B O 1
ATOM 4674 N N . TRP B 1 116 ? -3.031 -31.5 -21.156 1 96.06 116 TRP B N 1
ATOM 4675 C CA . TRP B 1 116 ? -3.342 -30.312 -20.375 1 96.06 116 TRP B CA 1
ATOM 4676 C C . TRP B 1 116 ? -2.176 -29.938 -19.469 1 96.06 116 TRP B C 1
ATOM 4678 O O . TRP B 1 116 ? -1.813 -28.766 -19.359 1 96.06 116 TRP B O 1
ATOM 4688 N N . ALA B 1 117 ? -1.667 -30.891 -18.75 1 96.75 117 ALA B N 1
ATOM 4689 C CA . ALA B 1 117 ? -0.544 -30.625 -17.859 1 96.75 117 ALA B CA 1
ATOM 4690 C C . ALA B 1 117 ? 0.65 -30.078 -18.625 1 96.75 117 ALA B C 1
ATOM 4692 O O . ALA B 1 117 ? 1.317 -29.141 -18.172 1 96.75 117 ALA B O 1
ATOM 4693 N N . ALA B 1 118 ? 0.894 -30.625 -19.797 1 94.5 118 ALA B N 1
ATOM 4694 C CA . ALA B 1 118 ? 1.991 -30.125 -20.625 1 94.5 118 ALA B CA 1
ATOM 4695 C C . ALA B 1 118 ? 1.737 -28.688 -21.062 1 94.5 118 ALA B C 1
ATOM 4697 O O . ALA B 1 118 ? 2.643 -27.859 -21.031 1 94.5 118 ALA B O 1
ATOM 4698 N N . MET B 1 119 ? 0.538 -28.453 -21.516 1 94.75 119 MET B N 1
ATOM 4699 C CA . MET B 1 119 ? 0.192 -27.094 -21.938 1 94.75 119 MET B CA 1
ATOM 4700 C C . MET B 1 119 ? 0.317 -26.125 -20.766 1 94.75 119 MET B C 1
ATOM 4702 O O . MET B 1 119 ? 0.788 -25 -20.938 1 94.75 119 MET B O 1
ATOM 4706 N N . HIS B 1 120 ? -0.12 -26.562 -19.609 1 96.81 120 HIS B N 1
ATOM 4707 C CA . HIS B 1 120 ? -0.038 -25.719 -18.422 1 96.81 120 HIS B CA 1
ATOM 4708 C C . HIS B 1 120 ? 1.413 -25.438 -18.047 1 96.81 120 HIS B C 1
ATOM 4710 O O . HIS B 1 120 ? 1.764 -24.297 -17.703 1 96.81 120 HIS B O 1
ATOM 4716 N N . ARG B 1 121 ? 2.25 -26.438 -18.125 1 94.12 121 ARG B N 1
ATOM 4717 C CA . ARG B 1 121 ? 3.676 -26.25 -17.891 1 94.12 121 ARG B CA 1
ATOM 4718 C C . ARG B 1 121 ? 4.273 -25.266 -18.875 1 94.12 121 ARG B C 1
ATOM 4720 O O . ARG B 1 121 ? 5.059 -24.391 -18.5 1 94.12 121 ARG B O 1
ATOM 4727 N N . ALA B 1 122 ? 3.916 -25.406 -20.125 1 92.88 122 ALA B N 1
ATOM 4728 C CA . ALA B 1 122 ? 4.387 -24.484 -21.156 1 92.88 122 ALA B CA 1
ATOM 4729 C C . ALA B 1 122 ? 3.977 -23.062 -20.828 1 92.88 122 ALA B C 1
ATOM 4731 O O . ALA B 1 122 ? 4.766 -22.125 -21 1 92.88 122 ALA B O 1
ATOM 4732 N N . HIS B 1 123 ? 2.77 -22.906 -20.391 1 95.56 123 HIS B N 1
ATOM 4733 C CA . HIS B 1 123 ? 2.283 -21.594 -19.984 1 95.56 123 HIS B CA 1
ATOM 4734 C C . HIS B 1 123 ? 3.141 -21.016 -18.859 1 95.56 123 HIS B C 1
ATOM 4736 O O . HIS B 1 123 ? 3.504 -19.844 -18.906 1 95.56 123 HIS B O 1
ATOM 4742 N N . HIS B 1 124 ? 3.471 -21.766 -17.922 1 94 124 HIS B N 1
ATOM 4743 C CA . HIS B 1 124 ? 4.281 -21.312 -16.797 1 94 124 HIS B CA 1
ATOM 4744 C C . HIS B 1 124 ? 5.688 -20.938 -17.266 1 94 124 HIS B C 1
ATOM 4746 O O . HIS B 1 124 ? 6.254 -19.938 -16.797 1 94 124 HIS B O 1
ATOM 4752 N N . HIS B 1 125 ? 6.211 -21.688 -18.203 1 89.94 125 HIS B N 1
ATOM 4753 C CA . HIS B 1 125 ? 7.59 -21.5 -18.641 1 89.94 125 HIS B CA 1
ATOM 4754 C C . HIS B 1 125 ? 7.703 -20.328 -19.609 1 89.94 125 HIS B C 1
ATOM 4756 O O . HIS B 1 125 ? 8.727 -19.656 -19.672 1 89.94 125 HIS B O 1
ATOM 4762 N N . HIS B 1 126 ? 6.605 -20.125 -20.359 1 91.62 126 HIS B N 1
ATOM 4763 C CA . HIS B 1 126 ? 6.656 -19.125 -21.422 1 91.62 126 HIS B CA 1
ATOM 4764 C C . HIS B 1 126 ? 5.477 -18.156 -21.312 1 91.62 126 HIS B C 1
ATOM 4766 O O . HIS B 1 126 ? 4.84 -17.844 -22.328 1 91.62 126 HIS B O 1
ATOM 4772 N N . VAL B 1 127 ? 5.277 -17.75 -20.125 1 93.81 127 VAL B N 1
ATOM 4773 C CA . VAL B 1 127 ? 4.098 -16.938 -19.875 1 93.81 127 VAL B CA 1
ATOM 4774 C C . VAL B 1 127 ? 4.113 -15.711 -20.797 1 93.81 127 VAL B C 1
ATOM 4776 O O . VAL B 1 127 ? 5.137 -15.031 -20.922 1 93.81 127 VAL B O 1
ATOM 4779 N N . ASP B 1 128 ? 3.068 -15.453 -21.562 1 94.69 128 ASP B N 1
ATOM 4780 C CA . ASP B 1 128 ? 2.787 -14.273 -22.359 1 94.69 128 ASP B CA 1
ATOM 4781 C C . ASP B 1 128 ? 3.51 -14.344 -23.703 1 94.69 128 ASP B C 1
ATOM 4783 O O . ASP B 1 128 ? 3.371 -13.445 -24.547 1 94.69 128 ASP B O 1
ATOM 4787 N N . ASP B 1 129 ? 4.34 -15.383 -23.906 1 93.19 129 ASP B N 1
ATOM 4788 C CA . ASP B 1 129 ? 4.906 -15.578 -25.234 1 93.19 129 ASP B CA 1
ATOM 4789 C C . ASP B 1 129 ? 3.83 -15.984 -26.234 1 93.19 129 ASP B C 1
ATOM 4791 O O . ASP B 1 129 ? 3.146 -16.984 -26.047 1 93.19 129 ASP B O 1
ATOM 4795 N N . VAL B 1 130 ? 3.643 -15.359 -27.25 1 92 130 VAL B N 1
ATOM 4796 C CA . VAL B 1 130 ? 2.529 -15.516 -28.188 1 92 130 VAL B CA 1
ATOM 4797 C C . VAL B 1 130 ? 2.666 -16.844 -28.938 1 92 130 VAL B C 1
ATOM 4799 O O . VAL B 1 130 ? 1.665 -17.469 -29.297 1 92 130 VAL B O 1
ATOM 4802 N N . GLU B 1 131 ? 3.867 -17.359 -29.078 1 88.5 131 GLU B N 1
ATOM 4803 C CA . GLU B 1 131 ? 4.09 -18.578 -29.844 1 88.5 131 GLU B CA 1
ATOM 4804 C C . GLU B 1 131 ? 4.215 -19.797 -28.922 1 88.5 131 GLU B C 1
ATOM 4806 O O . GLU B 1 131 ? 3.68 -20.859 -29.234 1 88.5 131 GLU B O 1
ATOM 4811 N N . LYS B 1 132 ? 4.812 -19.594 -27.812 1 91.75 132 LYS B N 1
ATOM 4812 C CA . LYS B 1 132 ? 5.168 -20.734 -26.984 1 91.75 132 LYS B CA 1
ATOM 4813 C C . LYS B 1 132 ? 4.152 -20.938 -25.859 1 91.75 132 LYS B C 1
ATOM 4815 O O . LYS B 1 132 ? 4.012 -22.047 -25.344 1 91.75 132 LYS B O 1
ATOM 4820 N N . ASP B 1 133 ? 3.545 -19.859 -25.438 1 93.75 133 ASP B N 1
ATOM 4821 C CA . ASP B 1 133 ? 2.488 -19.922 -24.438 1 93.75 133 ASP B CA 1
ATOM 4822 C C . ASP B 1 133 ? 1.149 -20.297 -25.062 1 93.75 133 ASP B C 1
ATOM 4824 O O . ASP B 1 133 ? 0.578 -19.516 -25.828 1 93.75 133 ASP B O 1
ATOM 4828 N N . PRO B 1 134 ? 0.655 -21.438 -24.781 1 94.62 134 PRO B N 1
ATOM 4829 C CA . PRO B 1 134 ? -0.553 -21.922 -25.453 1 94.62 134 PRO B CA 1
ATOM 4830 C C . PRO B 1 134 ? -1.751 -21 -25.25 1 94.62 134 PRO B C 1
ATOM 4832 O O . PRO B 1 134 ? -2.604 -20.875 -26.141 1 94.62 134 PRO B O 1
ATOM 4835 N N . TYR B 1 135 ? -1.85 -20.344 -24.172 1 94.75 135 TYR B N 1
ATOM 4836 C CA . TYR B 1 135 ? -3.002 -19.484 -23.938 1 94.75 135 TYR B CA 1
ATOM 4837 C C . TYR B 1 135 ? -2.564 -18.109 -23.453 1 94.75 135 TYR B C 1
ATOM 4839 O O . TYR B 1 135 ? -3.139 -17.562 -22.5 1 94.75 135 TYR B O 1
ATOM 4847 N N . SER B 1 136 ? -1.618 -17.578 -24.141 1 95.19 136 SER B N 1
ATOM 4848 C CA . SER B 1 136 ? -1.145 -16.219 -23.891 1 95.19 136 SER B CA 1
ATOM 4849 C C . SER B 1 136 ? -2.281 -15.211 -24 1 95.19 136 SER B C 1
ATOM 4851 O O . SER B 1 136 ? -2.965 -15.148 -25.016 1 95.19 136 SER B O 1
ATOM 4853 N N . VAL B 1 137 ? -2.408 -14.43 -23.016 1 96.31 137 VAL B N 1
ATOM 4854 C CA . VAL B 1 137 ? -3.473 -13.43 -23.016 1 96.31 137 VAL B CA 1
ATOM 4855 C C . VAL B 1 137 ? -3.143 -12.312 -24 1 96.31 137 VAL B C 1
ATOM 4857 O O . VAL B 1 137 ? -4.027 -11.562 -24.406 1 96.31 137 VAL B O 1
ATOM 4860 N N . LYS B 1 138 ? -1.933 -12.242 -24.406 1 95 138 LYS B N 1
ATOM 4861 C CA . LYS B 1 138 ? -1.532 -11.242 -25.406 1 95 138 LYS B CA 1
ATOM 4862 C C . LYS B 1 138 ? -2.191 -11.508 -26.75 1 95 138 LYS B C 1
ATOM 4864 O O . LYS B 1 138 ? -2.25 -10.625 -27.609 1 95 138 LYS B O 1
ATOM 4869 N N . ARG B 1 139 ? -2.662 -12.711 -26.922 1 94.25 139 ARG B N 1
ATOM 4870 C CA . ARG B 1 139 ? -3.395 -13.055 -28.141 1 94.25 139 ARG B CA 1
ATOM 4871 C C . ARG B 1 139 ? -4.867 -12.68 -28.016 1 94.25 139 ARG B C 1
ATOM 4873 O O . ARG B 1 139 ? -5.637 -12.828 -28.969 1 94.25 139 ARG B O 1
ATOM 4880 N N . GLY B 1 140 ? -5.168 -12.203 -26.875 1 94.94 140 GLY B N 1
ATOM 4881 C CA . GLY B 1 140 ? -6.543 -11.797 -26.625 1 94.94 140 GLY B CA 1
ATOM 4882 C C . GLY B 1 140 ? -7.195 -12.586 -25.5 1 94.94 140 GLY B C 1
ATOM 4883 O O . GLY B 1 140 ? -6.848 -13.75 -25.266 1 94.94 140 GLY B O 1
ATOM 4884 N N . LEU B 1 141 ? -8.148 -11.961 -24.922 1 95.62 141 LEU B N 1
ATOM 4885 C CA . LEU B 1 141 ? -8.844 -12.578 -23.797 1 95.62 141 LEU B CA 1
ATOM 4886 C C . LEU B 1 141 ? -9.648 -13.789 -24.25 1 95.62 141 LEU B C 1
ATOM 4888 O O . LEU B 1 141 ? -9.719 -14.797 -23.547 1 95.62 141 LEU B O 1
ATOM 4892 N N . LEU B 1 142 ? -10.258 -13.789 -25.406 1 95.12 142 LEU B N 1
ATOM 4893 C CA . LEU B 1 142 ? -11.062 -14.891 -25.922 1 95.12 142 LEU B CA 1
ATOM 4894 C C . LEU B 1 142 ? -10.188 -16.078 -26.297 1 95.12 142 LEU B C 1
ATOM 4896 O O . LEU B 1 142 ? -10.602 -17.234 -26.141 1 95.12 142 LEU B O 1
ATOM 4900 N N . TRP B 1 143 ? -9.023 -15.742 -26.781 1 95 143 TRP B N 1
ATOM 4901 C CA . TRP B 1 143 ? -8.062 -16.797 -27.062 1 95 143 TRP B CA 1
ATOM 4902 C C . TRP B 1 143 ? -7.684 -17.547 -25.781 1 95 143 TRP B C 1
ATOM 4904 O O . TRP B 1 143 ? -7.762 -18.766 -25.719 1 95 143 TRP B O 1
ATOM 4914 N N . ALA B 1 144 ? -7.305 -16.75 -24.781 1 96.44 144 ALA B N 1
ATOM 4915 C CA . ALA B 1 144 ? -6.867 -17.344 -23.516 1 96.44 144 ALA B CA 1
ATOM 4916 C C . ALA B 1 144 ? -8 -18.109 -22.844 1 96.44 144 ALA B C 1
ATOM 4918 O O . ALA B 1 144 ? -7.766 -19.109 -22.156 1 96.44 144 ALA B O 1
ATOM 4919 N N . HIS B 1 145 ? -9.203 -17.625 -23.094 1 96.12 145 HIS B N 1
ATOM 4920 C CA . HIS B 1 145 ? -10.344 -18.266 -22.453 1 96.12 145 HIS B CA 1
ATOM 4921 C C . HIS B 1 145 ? -10.781 -19.516 -23.203 1 96.12 145 HIS B C 1
ATOM 4923 O O . HIS B 1 145 ? -11 -20.562 -22.609 1 96.12 145 HIS B O 1
ATOM 4929 N N . TRP B 1 146 ? -10.914 -19.516 -24.594 1 94.25 146 TRP B N 1
ATOM 4930 C CA . TRP B 1 146 ? -11.484 -20.625 -25.359 1 94.25 146 TRP B CA 1
ATOM 4931 C C . TRP B 1 146 ? -10.578 -21 -26.516 1 94.25 146 TRP B C 1
ATOM 4933 O O . TRP B 1 146 ? -10.398 -22.188 -26.812 1 94.25 146 TRP B O 1
ATOM 4943 N N . GLY B 1 147 ? -9.961 -20.047 -27.109 1 93.56 147 GLY B N 1
ATOM 4944 C CA . GLY B 1 147 ? -9.328 -20.203 -28.406 1 93.56 147 GLY B CA 1
ATOM 4945 C C . GLY B 1 147 ? -8.242 -21.25 -28.422 1 93.56 147 GLY B C 1
ATOM 4946 O O . GLY B 1 147 ? -8.133 -22.031 -29.359 1 93.56 147 GLY B O 1
ATOM 4947 N N . TRP B 1 148 ? -7.473 -21.359 -27.375 1 93.31 148 TRP B N 1
ATOM 4948 C CA . TRP B 1 148 ? -6.332 -22.266 -27.328 1 93.31 148 TRP B CA 1
ATOM 4949 C C . TRP B 1 148 ? -6.793 -23.719 -27.25 1 93.31 148 TRP B C 1
ATOM 4951 O O . TRP B 1 148 ? -6.062 -24.625 -27.656 1 93.31 148 TRP B O 1
ATOM 4961 N N . LEU B 1 149 ? -7.973 -23.953 -26.75 1 94.06 149 LEU B N 1
ATOM 4962 C CA . LEU B 1 149 ? -8.508 -25.297 -26.656 1 94.06 149 LEU B CA 1
ATOM 4963 C C . LEU B 1 149 ? -9.07 -25.766 -27.984 1 94.06 149 LEU B C 1
ATOM 4965 O O . LEU B 1 149 ? -9.125 -26.969 -28.25 1 94.06 149 LEU B O 1
ATOM 4969 N N . LEU B 1 150 ? -9.469 -24.844 -28.859 1 91.88 150 LEU B N 1
ATOM 4970 C CA . LEU B 1 150 ? -10.203 -25.188 -30.078 1 91.88 150 LEU B CA 1
ATOM 4971 C C . LEU B 1 150 ? -9.258 -25.312 -31.266 1 91.88 150 LEU B C 1
ATOM 4973 O O . LEU B 1 150 ? -9.578 -25.984 -32.25 1 91.88 150 LEU B O 1
ATOM 4977 N N . ARG B 1 151 ? -8.102 -24.672 -31.141 1 84.88 151 ARG B N 1
ATOM 4978 C CA . ARG B 1 151 ? -7.168 -24.703 -32.25 1 84.88 151 ARG B CA 1
ATOM 4979 C C . ARG B 1 151 ? -5.918 -25.5 -31.906 1 84.88 151 ARG B C 1
ATOM 4981 O O . ARG B 1 151 ? -5.262 -25.234 -30.891 1 84.88 151 ARG B O 1
ATOM 4988 N N . LYS B 1 152 ? -5.586 -26.391 -32.781 1 77.31 152 LYS B N 1
ATOM 4989 C CA . LYS B 1 152 ? -4.352 -27.141 -32.594 1 77.31 152 LYS B CA 1
ATOM 4990 C C . LYS B 1 152 ? -3.125 -26.25 -32.75 1 77.31 152 LYS B C 1
ATOM 4992 O O . LYS B 1 152 ? -3.094 -25.375 -33.594 1 77.31 152 LYS B O 1
ATOM 4997 N N . PRO B 1 153 ? -2.309 -26.375 -31.75 1 66.5 153 PRO B N 1
ATOM 4998 C CA . PRO B 1 153 ? -1.106 -25.547 -31.875 1 66.5 153 PRO B CA 1
ATOM 4999 C C . PRO B 1 153 ? -0.35 -25.797 -33.188 1 66.5 153 PRO B C 1
ATOM 5001 O O . PRO B 1 153 ? -0.469 -26.875 -33.781 1 66.5 153 PRO B O 1
ATOM 5004 N N . LYS B 1 154 ? 0.137 -24.547 -33.812 1 58.28 154 LYS B N 1
ATOM 5005 C CA . LYS B 1 154 ? 0.968 -24.734 -35 1 58.28 154 LYS B CA 1
ATOM 5006 C C . LYS B 1 154 ? 2.031 -25.797 -34.75 1 58.28 154 LYS B C 1
ATOM 5008 O O . LYS B 1 154 ? 2.504 -25.984 -33.625 1 58.28 154 LYS B O 1
ATOM 5013 N N . ARG B 1 155 ? 2.229 -26.656 -35.75 1 61.31 155 ARG B N 1
ATOM 5014 C CA . ARG B 1 155 ? 3.135 -27.797 -35.812 1 61.31 155 ARG B CA 1
ATOM 5015 C C . ARG B 1 155 ? 4.551 -27.406 -35.438 1 61.31 155 ARG B C 1
ATOM 5017 O O . ARG B 1 155 ? 4.992 -26.297 -35.719 1 61.31 155 ARG B O 1
ATOM 5024 N N . GLY B 1 156 ? 5.098 -27.828 -34.125 1 77 156 GLY B N 1
ATOM 5025 C CA . GLY B 1 156 ? 6.52 -28.016 -33.875 1 77 156 GLY B CA 1
ATOM 5026 C C . GLY B 1 156 ? 6.895 -27.812 -32.406 1 77 156 GLY B C 1
ATOM 5027 O O . GLY B 1 156 ? 7.281 -28.766 -31.734 1 77 156 GLY B O 1
ATOM 5028 N N . PHE B 1 157 ? 6.434 -26.625 -31.812 1 82.94 157 PHE B N 1
ATOM 5029 C CA . PHE B 1 157 ? 7.027 -26.391 -30.5 1 82.94 157 PHE B CA 1
ATOM 5030 C C . PHE B 1 157 ? 6.211 -27.094 -29.422 1 82.94 157 PHE B C 1
ATOM 5032 O O . PHE B 1 157 ? 6.762 -27.828 -28.594 1 82.94 157 PHE B O 1
ATOM 5039 N N . LEU B 1 158 ? 4.895 -26.922 -29.422 1 86.12 158 LEU B N 1
ATOM 5040 C CA . LEU B 1 158 ? 4.059 -27.422 -28.344 1 86.12 158 LEU B CA 1
ATOM 5041 C C . LEU B 1 158 ? 3.955 -28.938 -28.391 1 86.12 158 LEU B C 1
ATOM 5043 O O . LEU B 1 158 ? 3.881 -29.594 -27.344 1 86.12 158 LEU B O 1
ATOM 5047 N N . GLN B 1 159 ? 3.977 -29.484 -29.578 1 86 159 GLN B N 1
ATOM 5048 C CA . GLN B 1 159 ? 3.986 -30.938 -29.703 1 86 159 GLN B CA 1
ATOM 5049 C C . GLN B 1 159 ? 5.285 -31.531 -29.156 1 86 159 GLN B C 1
ATOM 5051 O O . GLN B 1 159 ? 5.262 -32.562 -28.453 1 86 159 GLN B O 1
ATOM 5056 N N . GLU B 1 160 ? 6.312 -30.844 -29.5 1 87.56 160 GLU B N 1
ATOM 5057 C CA . GLU B 1 160 ? 7.609 -31.281 -28.984 1 87.56 160 GLU B CA 1
ATOM 5058 C C . GLU B 1 160 ? 7.672 -31.125 -27.469 1 87.56 160 GLU B C 1
ATOM 5060 O O . GLU B 1 160 ? 8.273 -31.953 -26.781 1 87.56 160 GLU B O 1
ATOM 5065 N N . TYR B 1 161 ? 7.02 -30.094 -27.062 1 89.69 161 TYR B N 1
ATOM 5066 C CA . TYR B 1 161 ? 7.012 -29.828 -25.625 1 89.69 161 TYR B CA 1
ATOM 5067 C C . TYR B 1 161 ? 6.27 -30.922 -24.875 1 89.69 161 TYR B C 1
ATOM 5069 O O . TYR B 1 161 ? 6.73 -31.391 -23.812 1 89.69 161 TYR B O 1
ATOM 5077 N N . ILE B 1 162 ? 5.133 -31.391 -25.375 1 90.06 162 ILE B N 1
ATOM 5078 C CA . ILE B 1 162 ? 4.348 -32.469 -24.766 1 90.06 162 ILE B CA 1
ATOM 5079 C C . ILE B 1 162 ? 5.188 -33.719 -24.656 1 90.06 162 ILE B C 1
ATOM 5081 O O . ILE B 1 162 ? 5.223 -34.375 -23.609 1 90.06 162 ILE B O 1
ATOM 5085 N N . GLU B 1 163 ? 5.914 -34 -25.703 1 88.56 163 GLU B N 1
ATOM 5086 C CA . GLU B 1 163 ? 6.727 -35.219 -25.75 1 88.56 163 GLU B CA 1
ATOM 5087 C C . GLU B 1 163 ? 7.914 -35.125 -24.797 1 88.56 163 GLU B C 1
ATOM 5089 O O . GLU B 1 163 ? 8.336 -36.125 -24.219 1 88.56 163 GLU B O 1
ATOM 5094 N N . HIS B 1 164 ? 8.344 -33.938 -24.703 1 86.12 164 HIS B N 1
ATOM 5095 C CA . HIS B 1 164 ? 9.461 -33.719 -23.797 1 86.12 164 HIS B CA 1
ATOM 5096 C C . HIS B 1 164 ? 9.031 -33.875 -22.344 1 86.12 164 HIS B C 1
ATOM 5098 O O . HIS B 1 164 ? 9.719 -34.531 -21.562 1 86.12 164 HIS B O 1
ATOM 5104 N N . GLU B 1 165 ? 7.895 -33.312 -21.969 1 87.12 165 GLU B N 1
ATOM 5105 C CA . GLU B 1 165 ? 7.426 -33.344 -20.594 1 87.12 165 GLU B CA 1
ATOM 5106 C C . GLU B 1 165 ? 6.836 -34.688 -20.219 1 87.12 165 GLU B C 1
ATOM 5108 O O . GLU B 1 165 ? 6.969 -35.125 -19.078 1 87.12 165 GLU B O 1
ATOM 5113 N N . PHE B 1 166 ? 6.137 -35.25 -21.188 1 90.62 166 PHE B N 1
ATOM 5114 C CA . PHE B 1 166 ? 5.484 -36.562 -20.984 1 90.62 166 PHE B CA 1
ATOM 5115 C C . PHE B 1 166 ? 5.816 -37.5 -22.109 1 90.62 166 PHE B C 1
ATOM 5117 O O . PHE B 1 166 ? 4.949 -37.844 -22.922 1 90.62 166 PHE B O 1
ATOM 5124 N N . PRO B 1 167 ? 7.027 -38.031 -22.047 1 87.75 167 PRO B N 1
ATOM 5125 C CA . PRO B 1 167 ? 7.402 -38.969 -23.109 1 87.75 167 PRO B CA 1
ATOM 5126 C C . PRO B 1 167 ? 6.566 -40.25 -23.094 1 87.75 167 PRO B C 1
ATOM 5128 O O . PRO B 1 167 ? 6.152 -40.688 -22.016 1 87.75 167 PRO B O 1
ATOM 5131 N N . LEU B 1 168 ? 6.363 -40.812 -24.266 1 83.44 168 LEU B N 1
ATOM 5132 C CA . LEU B 1 168 ? 5.547 -42 -24.391 1 83.44 168 LEU B CA 1
ATOM 5133 C C . LEU B 1 168 ? 6.238 -43.219 -23.75 1 83.44 168 LEU B C 1
ATOM 5135 O O . LEU B 1 168 ? 5.578 -44.094 -23.219 1 83.44 168 LEU B O 1
ATOM 5139 N N . VAL B 1 169 ? 7.641 -43.281 -23.984 1 75.25 169 VAL B N 1
ATOM 5140 C CA . VAL B 1 169 ? 8.43 -44.312 -23.312 1 75.25 169 VAL B CA 1
ATOM 5141 C C . VAL B 1 169 ? 9.297 -43.688 -22.219 1 75.25 169 VAL B C 1
ATOM 5143 O O . VAL B 1 169 ? 10.164 -42.844 -22.516 1 75.25 169 VAL B O 1
ATOM 5146 N N . ALA B 1 170 ? 8.812 -43.938 -21.047 1 64.62 170 ALA B N 1
ATOM 5147 C CA . ALA B 1 170 ? 9.547 -43.344 -19.922 1 64.62 170 ALA B CA 1
ATOM 5148 C C . ALA B 1 170 ? 10.898 -44.031 -19.734 1 64.62 170 ALA B C 1
ATOM 5150 O O . ALA B 1 170 ? 10.977 -45.25 -19.719 1 64.62 170 ALA B O 1
ATOM 5151 N N . ASN B 1 171 ? 12.039 -43.531 -20.188 1 59.56 171 ASN B N 1
ATOM 5152 C CA . ASN B 1 171 ? 13.352 -44.125 -19.922 1 59.56 171 ASN B CA 1
ATOM 5153 C C . ASN B 1 171 ? 13.742 -44.031 -18.453 1 59.56 171 ASN B C 1
ATOM 5155 O O . ASN B 1 171 ? 13.406 -43.031 -17.797 1 59.56 171 ASN B O 1
ATOM 5159 N N . GLU B 1 172 ? 14.078 -45.281 -17.875 1 53.97 172 GLU B N 1
ATOM 5160 C CA . GLU B 1 172 ? 14.477 -45.5 -16.484 1 53.97 172 GLU B CA 1
ATOM 5161 C C . GLU B 1 172 ? 15.414 -44.375 -16.016 1 53.97 172 GLU B C 1
ATOM 5163 O O . GLU B 1 172 ? 15.484 -44.094 -14.82 1 53.97 172 GLU B O 1
ATOM 5168 N N . SER B 1 173 ? 16.297 -44.188 -16.938 1 47 173 SER B N 1
ATOM 5169 C CA . SER B 1 173 ? 17.375 -43.344 -16.391 1 47 173 SER B CA 1
ATOM 5170 C C . SER B 1 173 ? 16.812 -42.062 -15.812 1 47 173 SER B C 1
ATOM 5172 O O . SER B 1 173 ? 17.531 -41.312 -15.133 1 47 173 SER B O 1
ATOM 5174 N N . ASP B 1 174 ? 15.805 -41.656 -16.547 1 47.53 174 ASP B N 1
ATOM 5175 C CA . ASP B 1 174 ? 15.445 -40.312 -16.094 1 47.53 174 ASP B CA 1
ATOM 5176 C C . ASP B 1 174 ? 14.75 -40.375 -14.742 1 47.53 174 ASP B C 1
ATOM 5178 O O . ASP B 1 174 ? 14.297 -41.438 -14.305 1 47.53 174 ASP B O 1
ATOM 5182 N N . ASP B 1 175 ? 14.234 -39.156 -14.25 1 49.47 175 ASP B N 1
ATOM 5183 C CA . ASP B 1 175 ? 13.797 -38.656 -12.945 1 49.47 175 ASP B CA 1
ATOM 5184 C C . ASP B 1 175 ? 12.648 -39.531 -12.406 1 49.47 175 ASP B C 1
ATOM 5186 O O . ASP B 1 175 ? 12.062 -40.312 -13.141 1 49.47 175 ASP B O 1
ATOM 5190 N N . GLY B 1 176 ? 12.523 -39.719 -11.039 1 55.91 176 GLY B N 1
ATOM 5191 C CA . GLY B 1 176 ? 11.523 -40.094 -10.055 1 55.91 176 GLY B CA 1
ATOM 5192 C C . GLY B 1 176 ? 10.102 -39.969 -10.562 1 55.91 176 GLY B C 1
ATOM 5193 O O . GLY B 1 176 ? 9.156 -40.375 -9.883 1 55.91 176 GLY B O 1
ATOM 5194 N N . ASP B 1 177 ? 9.992 -39.531 -11.766 1 73.81 177 ASP B N 1
ATOM 5195 C CA . ASP B 1 177 ? 8.602 -39.25 -12.117 1 73.81 177 ASP B CA 1
ATOM 5196 C C . ASP B 1 177 ? 8.078 -40.281 -13.133 1 73.81 177 ASP B C 1
ATOM 5198 O O . ASP B 1 177 ? 7.133 -40 -13.867 1 73.81 177 ASP B O 1
ATOM 5202 N N . VAL B 1 178 ? 8.703 -41.469 -13.18 1 78.38 178 VAL B N 1
ATOM 5203 C CA . VAL B 1 178 ? 8.328 -42.438 -14.211 1 78.38 178 VAL B CA 1
ATOM 5204 C C . VAL B 1 178 ? 6.887 -42.875 -13.984 1 78.38 178 VAL B C 1
ATOM 5206 O O . VAL B 1 178 ? 6.102 -42.969 -14.93 1 78.38 178 VAL B O 1
ATOM 5209 N N . ALA B 1 179 ? 6.629 -43.188 -12.734 1 83.75 179 ALA B N 1
ATOM 5210 C CA . ALA B 1 179 ? 5.285 -43.656 -12.422 1 83.75 179 ALA B CA 1
ATOM 5211 C C . ALA B 1 179 ? 4.234 -42.594 -12.812 1 83.75 179 ALA B C 1
ATOM 5213 O O . ALA B 1 179 ? 3.178 -42.969 -13.344 1 83.75 179 ALA B O 1
ATOM 5214 N N . MET B 1 180 ? 4.523 -41.469 -12.516 1 89.56 180 MET B N 1
ATOM 5215 C CA . MET B 1 180 ? 3.602 -40.375 -12.836 1 89.56 180 MET B CA 1
ATOM 5216 C C . MET B 1 180 ? 3.418 -40.25 -14.344 1 89.56 180 MET B C 1
ATOM 5218 O O . MET B 1 180 ? 2.297 -40.062 -14.82 1 89.56 180 MET B O 1
ATOM 5222 N N . ILE B 1 181 ? 4.457 -40.375 -15.102 1 90.31 181 ILE B N 1
ATOM 5223 C CA . ILE B 1 181 ? 4.426 -40.219 -16.547 1 90.31 181 ILE B CA 1
ATOM 5224 C C . ILE B 1 181 ? 3.645 -41.375 -17.172 1 90.31 181 ILE B C 1
ATOM 5226 O O . ILE B 1 181 ? 2.824 -41.188 -18.062 1 90.31 181 ILE B O 1
ATOM 5230 N N . GLU B 1 182 ? 3.898 -42.5 -16.656 1 91.75 182 GLU B N 1
ATOM 5231 C CA . GLU B 1 182 ? 3.18 -43.688 -17.156 1 91.75 182 GLU B CA 1
ATOM 5232 C C . GLU B 1 182 ? 1.684 -43.562 -16.875 1 91.75 182 GLU B C 1
ATOM 5234 O O . GLU B 1 182 ? 0.861 -43.875 -17.734 1 91.75 182 GLU B O 1
ATOM 5239 N N . LEU B 1 183 ? 1.434 -43.156 -15.695 1 93.56 183 LEU B N 1
ATOM 5240 C CA . LEU B 1 183 ? 0.033 -42.969 -15.344 1 93.56 183 LEU B CA 1
ATOM 5241 C C . LEU B 1 183 ? -0.624 -41.938 -16.25 1 93.56 183 LEU B C 1
ATOM 5243 O O . LEU B 1 183 ? -1.753 -42.125 -16.703 1 93.56 183 LEU B O 1
ATOM 5247 N N . ALA B 1 184 ? 0.026 -40.844 -16.5 1 94.75 184 ALA B N 1
ATOM 5248 C CA . ALA B 1 184 ? -0.495 -39.812 -17.375 1 94.75 184 ALA B CA 1
ATOM 5249 C C . ALA B 1 184 ? -0.745 -40.344 -18.781 1 94.75 184 ALA B C 1
ATOM 5251 O O . ALA B 1 184 ? -1.779 -40.062 -19.391 1 94.75 184 ALA B O 1
ATOM 5252 N N . ASN B 1 185 ? 0.173 -41.125 -19.297 1 93.56 185 ASN B N 1
ATOM 5253 C CA . ASN B 1 185 ? 0.055 -41.688 -20.641 1 93.56 185 ASN B CA 1
ATOM 5254 C C . ASN B 1 185 ? -1.11 -42.656 -20.734 1 93.56 185 ASN B C 1
ATOM 5256 O O . ASN B 1 185 ? -1.908 -42.594 -21.672 1 93.56 185 ASN B O 1
ATOM 5260 N N . ASN B 1 186 ? -1.174 -43.469 -19.766 1 92.94 186 ASN B N 1
ATOM 5261 C CA . ASN B 1 186 ? -2.248 -44.469 -19.75 1 92.94 186 ASN B CA 1
ATOM 5262 C C . ASN B 1 186 ? -3.617 -43.812 -19.641 1 92.94 186 ASN B C 1
ATOM 5264 O O . ASN B 1 186 ? -4.551 -44.188 -20.359 1 92.94 186 ASN B O 1
ATOM 5268 N N . ALA B 1 187 ? -3.707 -42.906 -18.75 1 93.25 187 ALA B N 1
ATOM 5269 C CA . ALA B 1 187 ? -4.969 -42.219 -18.562 1 93.25 187 ALA B CA 1
ATOM 5270 C C . ALA B 1 187 ? -5.355 -41.438 -19.828 1 93.25 187 ALA B C 1
ATOM 5272 O O . ALA B 1 187 ? -6.535 -41.375 -20.188 1 93.25 187 ALA B O 1
ATOM 5273 N N . SER B 1 188 ? -4.395 -40.844 -20.469 1 93.56 188 SER B N 1
ATOM 5274 C CA . SER B 1 188 ? -4.648 -40.031 -21.656 1 93.56 188 SER B CA 1
ATOM 5275 C C . SER B 1 188 ? -5.117 -40.875 -22.828 1 93.56 188 SER B C 1
ATOM 5277 O O . SER B 1 188 ? -5.906 -40.406 -23.656 1 93.56 188 SER B O 1
ATOM 5279 N N . ARG B 1 189 ? -4.668 -42.094 -22.906 1 93.44 189 ARG B N 1
ATOM 5280 C CA . ARG B 1 189 ? -5.094 -43 -23.953 1 93.44 189 ARG B CA 1
ATOM 5281 C C . ARG B 1 189 ? -6.578 -43.344 -23.828 1 93.44 189 ARG B C 1
ATOM 5283 O O . ARG B 1 189 ? -7.246 -43.594 -24.844 1 93.44 189 ARG B O 1
ATOM 5290 N N . ARG B 1 190 ? -7.043 -43.281 -22.688 1 95.38 190 ARG B N 1
ATOM 5291 C CA . ARG B 1 190 ? -8.438 -43.625 -22.422 1 95.38 190 ARG B CA 1
ATOM 5292 C C . ARG B 1 190 ? -9.227 -42.375 -22 1 95.38 190 ARG B C 1
ATOM 5294 O O . ARG B 1 190 ? -10.219 -42.5 -21.281 1 95.38 190 ARG B O 1
ATOM 5301 N N . TYR B 1 191 ? -8.734 -41.312 -22.391 1 95.25 191 TYR B N 1
ATOM 5302 C CA . TYR B 1 191 ? -9.305 -40.031 -21.953 1 95.25 191 TYR B CA 1
ATOM 5303 C C . TYR B 1 191 ? -10.797 -39.969 -22.25 1 95.25 191 TYR B C 1
ATOM 5305 O O . TYR B 1 191 ? -11.602 -39.656 -21.375 1 95.25 191 TYR B O 1
ATOM 5313 N N . LEU B 1 192 ? -11.242 -40.281 -23.469 1 92.94 192 LEU B N 1
ATOM 5314 C CA . LEU B 1 192 ? -12.633 -40.156 -23.875 1 92.94 192 LEU B CA 1
ATOM 5315 C C . LEU B 1 192 ? -13.516 -41.125 -23.078 1 92.94 192 LEU B C 1
ATOM 5317 O O . LEU B 1 192 ? -14.672 -40.812 -22.781 1 92.94 192 LEU B O 1
ATOM 5321 N N . LEU B 1 193 ? -12.938 -42.25 -22.781 1 95.81 193 LEU B N 1
ATOM 5322 C CA . LEU B 1 193 ? -13.664 -43.219 -21.953 1 95.81 193 LEU B CA 1
ATOM 5323 C C . LEU B 1 193 ? -13.93 -42.656 -20.562 1 95.81 193 LEU B C 1
ATOM 5325 O O . LEU B 1 193 ? -15.055 -42.688 -20.078 1 95.81 193 LEU B O 1
ATOM 5329 N N . TRP B 1 194 ? -12.898 -42.156 -19.922 1 96.81 194 TRP B N 1
ATOM 5330 C CA . TRP B 1 194 ? -13.031 -41.594 -18.578 1 96.81 194 TRP B CA 1
ATOM 5331 C C . TRP B 1 194 ? -13.977 -40.406 -18.578 1 96.81 194 TRP B C 1
ATOM 5333 O O . TRP B 1 194 ? -14.773 -40.25 -17.641 1 96.81 194 TRP B O 1
ATOM 5343 N N . PHE B 1 195 ? -13.883 -39.562 -19.641 1 97.12 195 PHE B N 1
ATOM 5344 C CA . PHE B 1 195 ? -14.781 -38.438 -19.781 1 97.12 195 PHE B CA 1
ATOM 5345 C C . PHE B 1 195 ? -16.234 -38.906 -19.828 1 97.12 195 PHE B C 1
ATOM 5347 O O . PHE B 1 195 ? -17.094 -38.344 -19.141 1 97.12 195 PHE B O 1
ATOM 5354 N N . ALA B 1 196 ? -16.5 -39.938 -20.641 1 96.88 196 ALA B N 1
ATOM 5355 C CA . ALA B 1 196 ? -17.875 -40.469 -20.781 1 96.88 196 ALA B CA 1
ATOM 5356 C C . ALA B 1 196 ? -18.375 -41.062 -19.484 1 96.88 196 ALA B C 1
ATOM 5358 O O . ALA B 1 196 ? -19.5 -40.781 -19.062 1 96.88 196 ALA B O 1
ATOM 5359 N N . VAL B 1 197 ? -17.562 -41.812 -18.844 1 98 197 VAL B N 1
ATOM 5360 C CA . VAL B 1 197 ? -17.984 -42.562 -17.656 1 98 197 VAL B CA 1
ATOM 5361 C C . VAL B 1 197 ? -18.156 -41.625 -16.484 1 98 197 VAL B C 1
ATOM 5363 O O . VAL B 1 197 ? -19.234 -41.531 -15.891 1 98 197 VAL B O 1
ATOM 5366 N N . PHE B 1 198 ? -17.141 -40.781 -16.219 1 98.31 198 PHE B N 1
ATOM 5367 C CA . PHE B 1 198 ? -17.172 -39.969 -15.008 1 98.31 198 PHE B CA 1
ATOM 5368 C C . PHE B 1 198 ? -17.734 -38.594 -15.281 1 98.31 198 PHE B C 1
ATOM 5370 O O . PHE B 1 198 ? -18.156 -37.906 -14.359 1 98.31 198 PHE B O 1
ATOM 5377 N N . GLY B 1 199 ? -17.75 -38.188 -16.547 1 97.5 199 GLY B N 1
ATOM 5378 C CA . GLY B 1 199 ? -18.297 -36.875 -16.891 1 97.5 199 GLY B CA 1
ATOM 5379 C C . GLY B 1 199 ? -19.797 -36.906 -17.141 1 97.5 199 GLY B C 1
ATOM 5380 O O . GLY B 1 199 ? -20.5 -35.938 -16.891 1 97.5 199 GLY B O 1
ATOM 5381 N N . LEU B 1 200 ? -20.266 -38.094 -17.641 1 97.75 200 LEU B N 1
ATOM 5382 C CA . LEU B 1 200 ? -21.656 -38.125 -18.062 1 97.75 200 LEU B CA 1
ATOM 5383 C C . LEU B 1 200 ? -22.406 -39.281 -17.375 1 97.75 200 LEU B C 1
ATOM 5385 O O . LEU B 1 200 ? -23.406 -39.031 -16.688 1 97.75 200 LEU B O 1
ATOM 5389 N N . ILE B 1 201 ? -21.922 -40.469 -17.359 1 98.31 201 ILE B N 1
ATOM 5390 C CA . ILE B 1 201 ? -22.672 -41.625 -16.953 1 98.31 201 ILE B CA 1
ATOM 5391 C C . ILE B 1 201 ? -22.797 -41.688 -15.43 1 98.31 201 ILE B C 1
ATOM 5393 O O . ILE B 1 201 ? -23.906 -41.75 -14.891 1 98.31 201 ILE B O 1
ATOM 5397 N N . VAL B 1 202 ? -21.734 -41.594 -14.734 1 98.31 202 VAL B N 1
ATOM 5398 C CA . VAL B 1 202 ? -21.734 -41.75 -13.281 1 98.31 202 VAL B CA 1
ATOM 5399 C C . VAL B 1 202 ? -22.562 -40.625 -12.641 1 98.31 202 VAL B C 1
ATOM 5401 O O . VAL B 1 202 ? -23.438 -40.875 -11.828 1 98.31 202 VAL B O 1
ATOM 5404 N N . PRO B 1 203 ? -22.297 -39.344 -13.008 1 98.12 203 PRO B N 1
ATOM 5405 C CA . PRO B 1 203 ? -23.125 -38.312 -12.375 1 98.12 203 PRO B CA 1
ATOM 5406 C C . PRO B 1 203 ? -24.609 -38.469 -12.688 1 98.12 203 PRO B C 1
ATOM 5408 O O . PRO B 1 203 ? -25.453 -38.188 -11.828 1 98.12 203 PRO B O 1
ATOM 5411 N N . THR B 1 204 ? -24.969 -38.938 -13.859 1 98.25 204 THR B N 1
ATOM 5412 C CA . THR B 1 204 ? -26.375 -39.156 -14.227 1 98.25 204 THR B CA 1
ATOM 5413 C C . THR B 1 204 ? -26.984 -40.25 -13.398 1 98.25 204 THR B C 1
ATOM 5415 O O . THR B 1 204 ? -28.047 -40.094 -12.805 1 98.25 204 THR B O 1
ATOM 5418 N N . MET B 1 205 ? -26.297 -41.344 -13.328 1 98.31 205 MET B N 1
ATOM 5419 C CA . MET B 1 205 ? -26.797 -42.531 -12.594 1 98.31 205 MET B CA 1
ATOM 5420 C C . MET B 1 205 ? -26.891 -42.219 -11.102 1 98.31 205 MET B C 1
ATOM 5422 O O . MET B 1 205 ? -27.859 -42.625 -10.445 1 98.31 205 MET B O 1
ATOM 5426 N N . MET B 1 206 ? -25.906 -41.594 -10.625 1 97.5 206 MET B N 1
ATOM 5427 C CA . MET B 1 206 ? -25.891 -41.219 -9.219 1 97.5 206 MET B CA 1
ATOM 5428 C C . MET B 1 206 ? -27.078 -40.312 -8.883 1 97.5 206 MET B C 1
ATOM 5430 O O . MET B 1 206 ? -27.766 -40.531 -7.883 1 97.5 206 MET B O 1
ATOM 5434 N N . THR B 1 207 ? -27.312 -39.312 -9.711 1 97.88 207 THR B N 1
ATOM 5435 C CA . THR B 1 207 ? -28.391 -38.375 -9.477 1 97.88 207 THR B CA 1
ATOM 5436 C C . THR B 1 207 ? -29.75 -39.062 -9.578 1 97.88 207 THR B C 1
ATOM 5438 O O . THR B 1 207 ? -30.641 -38.812 -8.773 1 97.88 207 THR B O 1
ATOM 5441 N N . MET B 1 208 ? -29.875 -39.969 -10.562 1 97.69 208 MET B N 1
ATOM 5442 C CA . MET B 1 208 ? -31.125 -40.719 -10.695 1 97.69 208 MET B CA 1
ATOM 5443 C C . MET B 1 208 ? -31.391 -41.531 -9.438 1 97.69 208 MET B C 1
ATOM 5445 O O . MET B 1 208 ? -32.531 -41.594 -8.961 1 97.69 208 MET B O 1
ATOM 5449 N N . PHE B 1 209 ? -30.422 -42.062 -8.945 1 97.62 209 PHE B N 1
ATOM 5450 C CA . PHE B 1 209 ? -30.531 -42.969 -7.797 1 97.62 209 PHE B CA 1
ATOM 5451 C C . PHE B 1 209 ? -30.938 -42.188 -6.551 1 97.62 209 PHE B C 1
ATOM 5453 O O . PHE B 1 209 ? -31.844 -42.562 -5.816 1 97.62 209 PHE B O 1
ATOM 5460 N N . PHE B 1 210 ? -30.344 -41.031 -6.281 1 97.19 210 PHE B N 1
ATOM 5461 C CA . PHE B 1 210 ? -30.547 -40.312 -5.031 1 97.19 210 PHE B CA 1
ATOM 5462 C C . PHE B 1 210 ? -31.75 -39.375 -5.125 1 97.19 210 PHE B C 1
ATOM 5464 O O . PHE B 1 210 ? -32.438 -39.156 -4.129 1 97.19 210 PHE B O 1
ATOM 5471 N N . SER B 1 211 ? -32 -38.781 -6.316 1 96.25 211 SER B N 1
ATOM 5472 C CA . SER B 1 211 ? -33.031 -37.75 -6.422 1 96.25 211 SER B CA 1
ATOM 5473 C C . SER B 1 211 ? -34.312 -38.312 -7.039 1 96.25 211 SER B C 1
ATOM 5475 O O . SER B 1 211 ? -35.375 -37.688 -6.941 1 96.25 211 SER B O 1
ATOM 5477 N N . GLY B 1 212 ? -34.25 -39.438 -7.719 1 95.62 212 GLY B N 1
ATOM 5478 C CA . GLY B 1 212 ? -35.375 -39.969 -8.43 1 95.62 212 GLY B CA 1
ATOM 5479 C C . GLY B 1 212 ? -35.75 -39.156 -9.648 1 95.62 212 GLY B C 1
ATOM 5480 O O . GLY B 1 212 ? -36.844 -39.312 -10.203 1 95.62 212 GLY B O 1
ATOM 5481 N N . ASP B 1 213 ? -34.906 -38.281 -10.078 1 95.62 213 ASP B N 1
ATOM 5482 C CA . ASP B 1 213 ? -35.156 -37.438 -11.234 1 95.62 213 ASP B CA 1
ATOM 5483 C C . ASP B 1 213 ? -35.062 -38.219 -12.539 1 95.62 213 ASP B C 1
ATOM 5485 O O . ASP B 1 213 ? -34.625 -39.375 -12.547 1 95.62 213 ASP B O 1
ATOM 5489 N N . SER B 1 214 ? -35.562 -37.656 -13.609 1 95.75 214 SER B N 1
ATOM 5490 C CA . SER B 1 214 ? -35.469 -38.312 -14.914 1 95.75 214 SER B CA 1
ATOM 5491 C C . SER B 1 214 ? -34.031 -38.375 -15.391 1 95.75 214 SER B C 1
ATOM 5493 O O . SER B 1 214 ? -33.188 -37.625 -14.922 1 95.75 214 SER B O 1
ATOM 5495 N N . TRP B 1 215 ? -33.75 -39.312 -16.266 1 96.31 215 TRP B N 1
ATOM 5496 C CA . TRP B 1 215 ? -32.406 -39.469 -16.797 1 96.31 215 TRP B CA 1
ATOM 5497 C C . TRP B 1 215 ? -31.969 -38.219 -17.562 1 96.31 215 TRP B C 1
ATOM 5499 O O . TRP B 1 215 ? -30.797 -37.812 -17.5 1 96.31 215 TRP B O 1
ATOM 5509 N N . MET B 1 216 ? -32.906 -37.594 -18.188 1 95.69 216 MET B N 1
ATOM 5510 C CA . MET B 1 216 ? -32.625 -36.406 -18.969 1 95.69 216 MET B CA 1
ATOM 5511 C C . MET B 1 216 ? -32.25 -35.219 -18.062 1 95.69 216 MET B C 1
ATOM 5513 O O . MET B 1 216 ? -31.281 -34.5 -18.312 1 95.69 216 MET B O 1
ATOM 5517 N N . ASN B 1 217 ? -33.031 -35.062 -17.031 1 96.06 217 ASN B N 1
ATOM 5518 C CA . ASN B 1 217 ? -32.75 -33.969 -16.078 1 96.06 217 ASN B CA 1
ATOM 5519 C C . ASN B 1 217 ? -31.406 -34.188 -15.367 1 96.06 217 ASN B C 1
ATOM 5521 O O . ASN B 1 217 ? -30.641 -33.25 -15.164 1 96.06 217 ASN B O 1
ATOM 5525 N N . SER B 1 218 ? -31.172 -35.438 -15.047 1 98 218 SER B N 1
ATOM 5526 C CA . SER B 1 218 ? -29.922 -35.781 -14.375 1 98 218 SER B CA 1
ATOM 5527 C C . SER B 1 218 ? -28.719 -35.531 -15.273 1 98 218 SER B C 1
ATOM 5529 O O . SER B 1 218 ? -27.703 -35 -14.828 1 98 218 SER B O 1
ATOM 5531 N N . LEU B 1 219 ? -28.859 -35.906 -16.531 1 97.94 219 LEU B N 1
ATOM 5532 C CA . LEU B 1 219 ? -27.781 -35.688 -17.484 1 97.94 219 LEU B CA 1
ATOM 5533 C C . LEU B 1 219 ? -27.547 -34.219 -17.734 1 97.94 219 LEU B C 1
ATOM 5535 O O . LEU B 1 219 ? -26.391 -33.75 -17.75 1 97.94 219 LEU B O 1
ATOM 5539 N N . ILE B 1 220 ? -28.625 -33.469 -17.844 1 97.69 220 ILE B N 1
ATOM 5540 C CA . ILE B 1 220 ? -28.531 -32.062 -18.203 1 97.69 220 ILE B CA 1
ATOM 5541 C C . ILE B 1 220 ? -27.938 -31.25 -17.047 1 97.69 220 ILE B C 1
ATOM 5543 O O . ILE B 1 220 ? -27.016 -30.469 -17.234 1 97.69 220 ILE B O 1
ATOM 5547 N N . TYR B 1 221 ? -28.391 -31.422 -15.836 1 98.06 221 TYR B N 1
ATOM 5548 C CA . TYR B 1 221 ? -28 -30.578 -14.711 1 98.06 221 TYR B CA 1
ATOM 5549 C C . TYR B 1 221 ? -26.688 -31.047 -14.094 1 98.06 221 TYR B C 1
ATOM 5551 O O . TYR B 1 221 ? -25.766 -30.25 -13.891 1 98.06 221 TYR B O 1
ATOM 5559 N N . VAL B 1 222 ? -26.547 -32.344 -13.805 1 98.38 222 VAL B N 1
ATOM 5560 C CA . VAL B 1 222 ? -25.391 -32.812 -13.039 1 98.38 222 VAL B CA 1
ATOM 5561 C C . VAL B 1 222 ? -24.328 -33.344 -13.984 1 98.38 222 VAL B C 1
ATOM 5563 O O . VAL B 1 222 ? -23.141 -33.375 -13.648 1 98.38 222 VAL B O 1
ATOM 5566 N N . GLY B 1 223 ? -24.703 -33.75 -15.156 1 97.88 223 GLY B N 1
ATOM 5567 C CA . GLY B 1 223 ? -23.75 -34.156 -16.172 1 97.88 223 GLY B CA 1
ATOM 5568 C C . GLY B 1 223 ? -23.172 -33 -16.953 1 97.88 223 GLY B C 1
ATOM 5569 O O . GLY B 1 223 ? -22 -32.625 -16.766 1 97.88 223 GLY B O 1
ATOM 5570 N N . LEU B 1 224 ? -24.031 -32.281 -17.625 1 98.06 224 LEU B N 1
ATOM 5571 C CA . LEU B 1 224 ? -23.562 -31.344 -18.625 1 98.06 224 LEU B CA 1
ATOM 5572 C C . LEU B 1 224 ? -23.453 -29.938 -18.047 1 98.06 224 LEU B C 1
ATOM 5574 O O . LEU B 1 224 ? -22.438 -29.266 -18.203 1 98.06 224 LEU B O 1
ATOM 5578 N N . LEU B 1 225 ? -24.422 -29.469 -17.375 1 98 225 LEU B N 1
ATOM 5579 C CA . LEU B 1 225 ? -24.375 -28.109 -16.812 1 98 225 LEU B CA 1
ATOM 5580 C C . LEU B 1 225 ? -23.25 -28 -15.789 1 98 225 LEU B C 1
ATOM 5582 O O . LEU B 1 225 ? -22.531 -27 -15.766 1 98 225 LEU B O 1
ATOM 5586 N N . ARG B 1 226 ? -23.156 -28.969 -14.914 1 97.81 226 ARG B N 1
ATOM 5587 C CA . ARG B 1 226 ? -22.062 -29 -13.961 1 97.81 226 ARG B CA 1
ATOM 5588 C C . ARG B 1 226 ? -20.719 -28.922 -14.688 1 97.81 226 ARG B C 1
ATOM 5590 O O . ARG B 1 226 ? -19.812 -28.188 -14.266 1 97.81 226 ARG B O 1
ATOM 5597 N N . MET B 1 227 ? -20.578 -29.625 -15.734 1 97.75 227 MET B N 1
ATOM 5598 C CA . MET B 1 227 ? -19.344 -29.609 -16.531 1 97.75 227 MET B CA 1
ATOM 5599 C C . MET B 1 227 ? -19.062 -28.203 -17.062 1 97.75 227 MET B C 1
ATOM 5601 O O . MET B 1 227 ? -17.922 -27.734 -17.016 1 97.75 227 MET B O 1
ATOM 5605 N N . VAL B 1 228 ? -20.109 -27.547 -17.5 1 97.62 228 VAL B N 1
ATOM 5606 C CA . VAL B 1 228 ? -19.984 -26.188 -18.047 1 97.62 228 VAL B CA 1
ATOM 5607 C C . VAL B 1 228 ? -19.5 -25.234 -16.953 1 97.62 228 VAL B C 1
ATOM 5609 O O . VAL B 1 228 ? -18.578 -24.453 -17.188 1 97.62 228 VAL B O 1
ATOM 5612 N N . VAL B 1 229 ? -20.062 -25.344 -15.828 1 97.69 229 VAL B N 1
ATOM 5613 C CA . VAL B 1 229 ? -19.688 -24.453 -14.719 1 97.69 229 VAL B CA 1
ATOM 5614 C C . VAL B 1 229 ? -18.25 -24.719 -14.305 1 97.69 229 VAL B C 1
ATOM 5616 O O . VAL B 1 229 ? -17.469 -23.781 -14.086 1 97.69 229 VAL B O 1
ATOM 5619 N N . CYS B 1 230 ? -17.891 -25.969 -14.242 1 98.31 230 CYS B N 1
ATOM 5620 C CA . CYS B 1 230 ? -16.516 -26.344 -13.906 1 98.31 230 CYS B CA 1
ATOM 5621 C C . CYS B 1 230 ? -15.531 -25.797 -14.93 1 98.31 230 CYS B C 1
ATOM 5623 O O . CYS B 1 230 ? -14.477 -25.266 -14.57 1 98.31 230 CYS B O 1
ATOM 5625 N N . GLN B 1 231 ? -15.914 -25.906 -16.141 1 97.94 231 GLN B N 1
ATOM 5626 C CA . GLN B 1 231 ? -15.055 -25.438 -17.219 1 97.94 231 GLN B CA 1
ATOM 5627 C C . GLN B 1 231 ? -14.844 -23.922 -17.125 1 97.94 231 GLN B C 1
ATOM 5629 O O . GLN B 1 231 ? -13.711 -23.438 -17.25 1 97.94 231 GLN B O 1
ATOM 5634 N N . GLN B 1 232 ? -15.898 -23.219 -16.906 1 97.38 232 GLN B N 1
ATOM 5635 C CA . GLN B 1 232 ? -15.781 -21.766 -16.828 1 97.38 232 GLN B CA 1
ATOM 5636 C C . GLN B 1 232 ? -14.891 -21.359 -15.656 1 97.38 232 GLN B C 1
ATOM 5638 O O . GLN B 1 232 ? -14.141 -20.375 -15.758 1 97.38 232 GLN B O 1
ATOM 5643 N N . ALA B 1 233 ? -14.953 -22.047 -14.586 1 97.94 233 ALA B N 1
ATOM 5644 C CA . ALA B 1 233 ? -14.109 -21.766 -13.422 1 97.94 233 ALA B CA 1
ATOM 5645 C C . ALA B 1 233 ? -12.633 -21.859 -13.781 1 97.94 233 ALA B C 1
ATOM 5647 O O . ALA B 1 233 ? -11.852 -20.969 -13.484 1 97.94 233 ALA B O 1
ATOM 5648 N N . ILE B 1 234 ? -12.281 -22.906 -14.461 1 97.5 234 ILE B N 1
ATOM 5649 C CA . ILE B 1 234 ? -10.891 -23.141 -14.82 1 97.5 234 ILE B CA 1
ATOM 5650 C C . ILE B 1 234 ? -10.453 -22.156 -15.891 1 97.5 234 ILE B C 1
ATOM 5652 O O . ILE B 1 234 ? -9.344 -21.609 -15.828 1 97.5 234 ILE B O 1
ATOM 5656 N N . LEU B 1 235 ? -11.336 -21.859 -16.781 1 97.12 235 LEU B N 1
ATOM 5657 C CA . LEU B 1 235 ? -10.992 -21 -17.906 1 97.12 235 LEU B CA 1
ATOM 5658 C C . LEU B 1 235 ? -10.844 -19.547 -17.453 1 97.12 235 LEU B C 1
ATOM 5660 O O . LEU B 1 235 ? -10.047 -18.797 -18 1 97.12 235 LEU B O 1
ATOM 5664 N N . LEU B 1 236 ? -11.586 -19.172 -16.422 1 97.38 236 LEU B N 1
ATOM 5665 C CA . LEU B 1 236 ? -11.43 -17.844 -15.836 1 97.38 236 LEU B CA 1
ATOM 5666 C C . LEU B 1 236 ? -10.031 -17.672 -15.25 1 97.38 236 LEU B C 1
ATOM 5668 O O . LEU B 1 236 ? -9.461 -16.578 -15.32 1 97.38 236 LEU B O 1
ATOM 5672 N N . THR B 1 237 ? -9.469 -18.672 -14.688 1 96.81 237 THR B N 1
ATOM 5673 C CA . THR B 1 237 ? -8.117 -18.625 -14.141 1 96.81 237 THR B CA 1
ATOM 5674 C C . THR B 1 237 ? -7.098 -18.359 -15.242 1 96.81 237 THR B C 1
ATOM 5676 O O . THR B 1 237 ? -6.117 -17.641 -15.023 1 96.81 237 THR B O 1
ATOM 5679 N N . GLU B 1 238 ? -7.41 -18.828 -16.438 1 96.31 238 GLU B N 1
ATOM 5680 C CA . GLU B 1 238 ? -6.473 -18.75 -17.547 1 96.31 238 GLU B CA 1
ATOM 5681 C C . GLU B 1 238 ? -6.637 -17.438 -18.312 1 96.31 238 GLU B C 1
ATOM 5683 O O . GLU B 1 238 ? -5.734 -17.016 -19.031 1 96.31 238 GLU B O 1
ATOM 5688 N N . SER B 1 239 ? -7.738 -16.781 -18.078 1 97.06 239 SER B N 1
ATOM 5689 C CA . SER B 1 239 ? -8.023 -15.57 -18.859 1 97.06 239 SER B CA 1
ATOM 5690 C C . SER B 1 239 ? -8.094 -14.344 -17.953 1 97.06 239 SER B C 1
ATOM 5692 O O . SER B 1 239 ? -7.102 -13.625 -17.781 1 97.06 239 SER B O 1
ATOM 5694 N N . VAL B 1 240 ? -9.07 -14.266 -17.078 1 97.06 240 VAL B N 1
ATOM 5695 C CA . VAL B 1 240 ? -9.344 -13.086 -16.266 1 97.06 240 VAL B CA 1
ATOM 5696 C C . VAL B 1 240 ? -8.195 -12.859 -15.281 1 97.06 240 VAL B C 1
ATOM 5698 O O . VAL B 1 240 ? -7.785 -11.719 -15.055 1 97.06 240 VAL B O 1
ATOM 5701 N N . CYS B 1 241 ? -7.613 -13.93 -14.781 1 97.5 241 CYS B N 1
ATOM 5702 C CA . CYS B 1 241 ? -6.555 -13.82 -13.789 1 97.5 241 CYS B CA 1
ATOM 5703 C C . CYS B 1 241 ? -5.207 -13.547 -14.445 1 97.5 241 CYS B C 1
ATOM 5705 O O . CYS B 1 241 ? -4.168 -13.594 -13.781 1 97.5 241 CYS B O 1
ATOM 5707 N N . HIS B 1 242 ? -5.23 -13.305 -15.703 1 97.94 242 HIS B N 1
ATOM 5708 C CA . HIS B 1 242 ? -4.066 -12.859 -16.453 1 97.94 242 HIS B CA 1
ATOM 5709 C C . HIS B 1 242 ? -4.352 -11.539 -17.172 1 97.94 242 HIS B C 1
ATOM 5711 O O . HIS B 1 242 ? -3.822 -11.297 -18.266 1 97.94 242 HIS B O 1
ATOM 5717 N N . SER B 1 243 ? -5.199 -10.758 -16.594 1 94.81 243 SER B N 1
ATOM 5718 C CA . SER B 1 243 ? -5.535 -9.453 -17.141 1 94.81 243 SER B CA 1
ATOM 5719 C C . SER B 1 243 ? -5.422 -8.359 -16.094 1 94.81 243 SER B C 1
ATOM 5721 O O . SER B 1 243 ? -6.02 -8.453 -15.016 1 94.81 243 SER B O 1
ATOM 5723 N N . LYS B 1 244 ? -4.727 -7.277 -16.484 1 92.06 244 LYS B N 1
ATOM 5724 C CA . LYS B 1 244 ? -4.547 -6.133 -15.594 1 92.06 244 LYS B CA 1
ATOM 5725 C C . LYS B 1 244 ? -5.617 -5.074 -15.844 1 92.06 244 LYS B C 1
ATOM 5727 O O . LYS B 1 244 ? -5.793 -4.16 -15.031 1 92.06 244 LYS B O 1
ATOM 5732 N N . SER B 1 245 ? -6.332 -5.234 -16.938 1 91.69 245 SER B N 1
ATOM 5733 C CA . SER B 1 245 ? -7.238 -4.176 -17.359 1 91.69 245 SER B CA 1
ATOM 5734 C C . SER B 1 245 ? -8.641 -4.383 -16.797 1 91.69 245 SER B C 1
ATOM 5736 O O . SER B 1 245 ? -9.469 -3.469 -16.828 1 91.69 245 SER B O 1
ATOM 5738 N N . LEU B 1 246 ? -8.875 -5.586 -16.328 1 94 246 LEU B N 1
ATOM 5739 C CA . LEU B 1 246 ? -10.195 -5.875 -15.773 1 94 246 LEU B CA 1
ATOM 5740 C C . LEU B 1 246 ? -10.266 -5.48 -14.305 1 94 246 LEU B C 1
ATOM 5742 O O . LEU B 1 246 ? -10.086 -6.324 -13.422 1 94 246 LEU B O 1
ATOM 5746 N N . HIS B 1 247 ? -10.695 -4.336 -14 1 89.69 247 HIS B N 1
ATOM 5747 C CA . HIS B 1 247 ? -10.578 -3.701 -12.695 1 89.69 247 HIS B CA 1
ATOM 5748 C C . HIS B 1 247 ? -11.547 -4.32 -11.688 1 89.69 247 HIS B C 1
ATOM 5750 O O . HIS B 1 247 ? -11.336 -4.238 -10.477 1 89.69 247 HIS B O 1
ATOM 5756 N N . PHE B 1 248 ? -12.555 -4.961 -12.234 1 90.94 248 PHE B N 1
ATOM 5757 C CA . PHE B 1 248 ? -13.516 -5.562 -11.32 1 90.94 248 PHE B CA 1
ATOM 5758 C C . PHE B 1 248 ? -12.883 -6.711 -10.547 1 90.94 248 PHE B C 1
ATOM 5760 O O . PHE B 1 248 ? -13.367 -7.086 -9.477 1 90.94 248 PHE B O 1
ATOM 5767 N N . SER B 1 249 ? -11.766 -7.25 -11.039 1 94.69 249 SER B N 1
ATOM 5768 C CA . SER B 1 249 ? -11.078 -8.336 -10.359 1 94.69 249 SER B CA 1
ATOM 5769 C C . SER B 1 249 ? -10.156 -7.805 -9.258 1 94.69 249 SER B C 1
ATOM 5771 O O . SER B 1 249 ? -9.648 -8.578 -8.445 1 94.69 249 SER B O 1
ATOM 5773 N N . ILE B 1 250 ? -9.859 -6.465 -9.203 1 95.75 250 ILE B N 1
ATOM 5774 C CA . ILE B 1 250 ? -8.961 -5.82 -8.242 1 95.75 250 ILE B CA 1
ATOM 5775 C C . ILE B 1 250 ? -7.574 -6.445 -8.336 1 95.75 250 ILE B C 1
ATOM 5777 O O . ILE B 1 250 ? -7.086 -7.027 -7.363 1 95.75 250 ILE B O 1
ATOM 5781 N N . PRO B 1 251 ? -7.008 -6.336 -9.531 1 97 251 PRO B N 1
ATOM 5782 C CA . PRO B 1 251 ? -5.75 -7.023 -9.828 1 97 251 PRO B CA 1
ATOM 5783 C C . PRO B 1 251 ? -4.559 -6.406 -9.102 1 97 251 PRO B C 1
ATOM 5785 O O . PRO B 1 251 ? -4.5 -5.184 -8.93 1 97 251 PRO B O 1
ATOM 5788 N N . SER B 1 252 ? -3.648 -7.23 -8.555 1 96.94 252 SER B N 1
ATOM 5789 C CA . SER B 1 252 ? -2.369 -6.816 -7.984 1 96.94 252 SER B CA 1
ATOM 5790 C C . SER B 1 252 ? -1.244 -7.746 -8.422 1 96.94 252 SER B C 1
ATOM 5792 O O . SER B 1 252 ? -1.496 -8.875 -8.852 1 96.94 252 SER B O 1
ATOM 5794 N N . GLN B 1 253 ? -0.009 -7.281 -8.398 1 96.75 253 GLN B N 1
ATOM 5795 C CA . GLN B 1 253 ? 1.163 -8.07 -8.766 1 96.75 253 GLN B CA 1
ATOM 5796 C C . GLN B 1 253 ? 2.258 -7.945 -7.707 1 96.75 253 GLN B C 1
ATOM 5798 O O . GLN B 1 253 ? 3.311 -7.355 -7.961 1 96.75 253 GLN B O 1
ATOM 5803 N N . PRO B 1 254 ? 2.053 -8.555 -6.617 1 96.38 254 PRO B N 1
ATOM 5804 C CA . PRO B 1 254 ? 2.955 -8.391 -5.473 1 96.38 254 PRO B CA 1
ATOM 5805 C C . PRO B 1 254 ? 4.305 -9.078 -5.688 1 96.38 254 PRO B C 1
ATOM 5807 O O . PRO B 1 254 ? 5.27 -8.789 -4.98 1 96.38 254 PRO B O 1
ATOM 5810 N N . PHE B 1 255 ? 4.445 -9.969 -6.676 1 94.88 255 PHE B N 1
ATOM 5811 C CA . PHE B 1 255 ? 5.672 -10.75 -6.754 1 94.88 255 PHE B CA 1
ATOM 5812 C C . PHE B 1 255 ? 6.426 -10.445 -8.039 1 94.88 255 PHE B C 1
ATOM 5814 O O . PHE B 1 255 ? 7.656 -10.508 -8.078 1 94.88 255 PHE B O 1
ATOM 5821 N N . THR B 1 256 ? 5.684 -10.203 -9.148 1 92 256 THR B N 1
ATOM 5822 C CA . THR B 1 256 ? 6.336 -9.844 -10.406 1 92 256 THR B CA 1
ATOM 5823 C C . THR B 1 256 ? 5.379 -9.062 -11.305 1 92 256 THR B C 1
ATOM 5825 O O . THR B 1 256 ? 4.176 -9.328 -11.32 1 92 256 THR B O 1
ATOM 5828 N N . ASP B 1 257 ? 5.914 -8.133 -11.961 1 93.69 257 ASP B N 1
ATOM 5829 C CA . ASP B 1 257 ? 5.117 -7.391 -12.93 1 93.69 257 ASP B CA 1
ATOM 5830 C C . ASP B 1 257 ? 5.68 -7.547 -14.344 1 93.69 257 ASP B C 1
ATOM 5832 O O . ASP B 1 257 ? 5.406 -6.727 -15.219 1 93.69 257 ASP B O 1
ATOM 5836 N N . LYS B 1 258 ? 6.477 -8.656 -14.523 1 89.06 258 LYS B N 1
ATOM 5837 C CA . LYS B 1 258 ? 7.094 -8.93 -15.82 1 89.06 258 LYS B CA 1
ATOM 5838 C C . LYS B 1 258 ? 6.109 -9.609 -16.766 1 89.06 258 LYS B C 1
ATOM 5840 O O . LYS B 1 258 ? 6.316 -9.625 -17.984 1 89.06 258 LYS B O 1
ATOM 5845 N N . ASN B 1 259 ? 5.129 -10.258 -16.172 1 93.56 259 ASN B N 1
ATOM 5846 C CA . ASN B 1 259 ? 4.121 -10.922 -17 1 93.56 259 ASN B CA 1
ATOM 5847 C C . ASN B 1 259 ? 2.709 -10.492 -16.609 1 93.56 259 ASN B C 1
ATOM 5849 O O . ASN B 1 259 ? 2.531 -9.641 -15.734 1 93.56 259 ASN B O 1
ATOM 5853 N N . SER B 1 260 ? 1.724 -11.055 -17.25 1 96.12 260 SER B N 1
ATOM 5854 C CA . SER B 1 260 ? 0.353 -10.57 -17.141 1 96.12 260 SER B CA 1
ATOM 5855 C C . SER B 1 260 ? -0.371 -11.227 -15.969 1 96.12 260 SER B C 1
ATOM 5857 O O . SER B 1 260 ? -1.532 -10.922 -15.695 1 96.12 260 SER B O 1
ATOM 5859 N N . SER B 1 261 ? 0.275 -12.133 -15.258 1 96.94 261 SER B N 1
ATOM 5860 C CA . SER B 1 261 ? -0.385 -12.812 -14.141 1 96.94 261 SER B CA 1
ATOM 5861 C C . SER B 1 261 ? -0.728 -11.828 -13.031 1 96.94 261 SER B C 1
ATOM 5863 O O . SER B 1 261 ? 0.056 -10.922 -12.727 1 96.94 261 SER B O 1
ATOM 5865 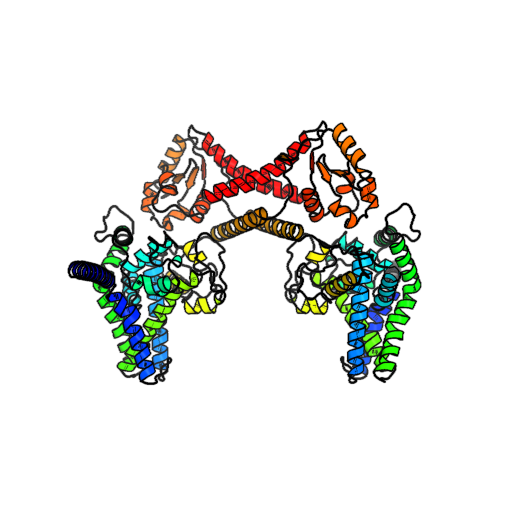N N . VAL B 1 262 ? -1.915 -11.93 -12.461 1 97.56 262 VAL B N 1
ATOM 5866 C CA . VAL B 1 262 ? -2.322 -11.047 -11.375 1 97.56 262 VAL B CA 1
ATOM 5867 C C . VAL B 1 262 ? -2.926 -11.859 -10.242 1 97.56 262 VAL B C 1
ATOM 5869 O O . VAL B 1 262 ? -3.35 -13 -10.445 1 97.56 262 VAL B O 1
ATOM 5872 N N . ASN B 1 263 ? -2.789 -11.328 -9.031 1 97.06 263 ASN B N 1
ATOM 5873 C CA . ASN B 1 263 ? -3.682 -11.758 -7.961 1 97.06 263 ASN B CA 1
ATOM 5874 C C . ASN B 1 263 ? -5.02 -11.023 -8.023 1 97.06 263 ASN B C 1
ATOM 5876 O O . ASN B 1 263 ? -5.074 -9.805 -7.863 1 97.06 263 ASN B O 1
ATOM 5880 N N . ALA B 1 264 ? -6.051 -11.758 -8.32 1 96.62 264 ALA B N 1
ATOM 5881 C CA . ALA B 1 264 ? -7.391 -11.172 -8.289 1 96.62 264 ALA B CA 1
ATOM 5882 C C . ALA B 1 264 ? -7.938 -11.133 -6.863 1 96.62 264 ALA B C 1
ATOM 5884 O O . ALA B 1 264 ? -8.375 -12.164 -6.332 1 96.62 264 ALA B O 1
ATOM 5885 N N . ASN B 1 265 ? -8 -9.977 -6.281 1 94.19 265 ASN B N 1
ATOM 5886 C CA . ASN B 1 265 ? -8.289 -9.852 -4.855 1 94.19 265 ASN B CA 1
ATOM 5887 C C . ASN B 1 265 ? -9.781 -9.695 -4.594 1 94.19 265 ASN B C 1
ATOM 5889 O O . ASN B 1 265 ? -10.203 -9.547 -3.445 1 94.19 265 ASN B O 1
ATOM 5893 N N . ASN B 1 266 ? -10.555 -9.805 -5.598 1 94 266 ASN B N 1
ATOM 5894 C CA . ASN B 1 266 ? -12.008 -9.836 -5.441 1 94 266 ASN B CA 1
ATOM 5895 C C . ASN B 1 266 ? -12.484 -11.203 -4.945 1 94 266 ASN B C 1
ATOM 5897 O O . ASN B 1 266 ? -12.25 -12.219 -5.59 1 94 266 ASN B O 1
ATOM 5901 N N . PRO B 1 267 ? -13.195 -11.227 -3.828 1 92.88 267 PRO B N 1
ATOM 5902 C CA . PRO B 1 267 ? -13.656 -12.516 -3.297 1 92.88 267 PRO B CA 1
ATOM 5903 C C . PRO B 1 267 ? -14.547 -13.273 -4.277 1 92.88 267 PRO B C 1
ATOM 5905 O O . PRO B 1 267 ? -14.555 -14.508 -4.289 1 92.88 267 PRO B O 1
ATOM 5908 N N . LEU B 1 268 ? -15.25 -12.555 -5.082 1 95.81 268 LEU B N 1
ATOM 5909 C CA . LEU B 1 268 ? -16.078 -13.195 -6.094 1 95.81 268 LEU B CA 1
ATOM 5910 C C . LEU B 1 268 ? -15.219 -13.977 -7.086 1 95.81 268 LEU B C 1
ATOM 5912 O O . LEU B 1 268 ? -15.609 -15.055 -7.539 1 95.81 268 LEU B O 1
ATOM 5916 N N . MET B 1 269 ? -14.078 -13.438 -7.383 1 96.06 269 MET B N 1
ATOM 5917 C CA . MET B 1 269 ? -13.188 -14.125 -8.32 1 96.06 269 MET B CA 1
ATOM 5918 C C . MET B 1 269 ? -12.641 -15.406 -7.699 1 96.06 269 MET B C 1
ATOM 5920 O O . MET B 1 269 ? -12.453 -16.406 -8.398 1 96.06 269 MET B O 1
ATOM 5924 N N . SER B 1 270 ? -12.359 -15.344 -6.406 1 95.44 270 SER B N 1
ATOM 5925 C CA . SER B 1 270 ? -11.891 -16.547 -5.723 1 95.44 270 SER B CA 1
ATOM 5926 C C . SER B 1 270 ? -12.945 -17.641 -5.758 1 95.44 270 SER B C 1
ATOM 5928 O O . SER B 1 270 ? -12.609 -18.828 -5.941 1 95.44 270 SER B O 1
ATOM 5930 N N . LEU B 1 271 ? -14.125 -17.25 -5.648 1 96.5 271 LEU B N 1
ATOM 5931 C CA . LEU B 1 271 ? -15.219 -18.219 -5.688 1 96.5 271 LEU B CA 1
ATOM 5932 C C . LEU B 1 271 ? -15.398 -18.781 -7.094 1 96.5 271 LEU B C 1
ATOM 5934 O O . LEU B 1 271 ? -15.523 -19.984 -7.273 1 96.5 271 LEU B O 1
ATOM 5938 N N . LEU B 1 272 ? -15.344 -17.906 -8.055 1 97.12 272 LEU B N 1
ATOM 5939 C CA . LEU B 1 272 ? -15.609 -18.281 -9.438 1 97.12 272 LEU B CA 1
ATOM 5940 C C . LEU B 1 272 ? -14.477 -19.125 -10 1 97.12 272 LEU B C 1
ATOM 5942 O O . LEU B 1 272 ? -14.688 -19.922 -10.922 1 97.12 272 LEU B O 1
ATOM 5946 N N . THR B 1 273 ? -13.312 -19.062 -9.438 1 97.56 273 THR B N 1
ATOM 5947 C CA . THR B 1 273 ? -12.164 -19.812 -9.93 1 97.56 273 THR B CA 1
ATOM 5948 C C . THR B 1 273 ? -11.836 -20.969 -8.992 1 97.56 273 THR B C 1
ATOM 5950 O O . THR B 1 273 ? -10.773 -21.578 -9.102 1 97.56 273 THR B O 1
ATOM 5953 N N . TYR B 1 274 ? -12.688 -21.219 -8.086 1 97.88 274 TYR B N 1
ATOM 5954 C CA . TYR B 1 274 ? -12.531 -22.312 -7.133 1 97.88 274 TYR B CA 1
ATOM 5955 C C . TYR B 1 274 ? -11.242 -22.156 -6.332 1 97.88 274 TYR B C 1
ATOM 5957 O O . TYR B 1 274 ? -10.531 -23.125 -6.102 1 97.88 274 TYR B O 1
ATOM 5965 N N . GLY B 1 275 ? -10.898 -20.812 -6.012 1 96.5 275 GLY B N 1
ATOM 5966 C CA . GLY B 1 275 ? -9.766 -20.5 -5.152 1 96.5 275 GLY B CA 1
ATOM 5967 C C . GLY B 1 275 ? -8.477 -20.281 -5.918 1 96.5 275 GLY B C 1
ATOM 5968 O O . GLY B 1 275 ? -7.426 -20.062 -5.316 1 96.5 275 GLY B O 1
ATOM 5969 N N . GLN B 1 276 ? -8.492 -20.328 -7.227 1 96.69 276 GLN B N 1
ATOM 5970 C CA . GLN B 1 276 ? -7.277 -20.25 -8.031 1 96.69 276 GLN B CA 1
ATOM 5971 C C . GLN B 1 276 ? -7.086 -18.844 -8.602 1 96.69 276 GLN B C 1
ATOM 5973 O O . GLN B 1 276 ? -6.449 -18.672 -9.648 1 96.69 276 GLN B O 1
ATOM 5978 N N . ALA B 1 277 ? -7.539 -17.844 -7.938 1 96.88 277 ALA B N 1
ATOM 5979 C CA . ALA B 1 277 ? -7.574 -16.469 -8.461 1 96.88 277 ALA B CA 1
ATOM 5980 C C . ALA B 1 277 ? -6.211 -15.805 -8.352 1 96.88 277 ALA B C 1
ATOM 5982 O O . ALA B 1 277 ? -5.945 -14.805 -9.023 1 96.88 277 ALA B O 1
ATOM 5983 N N . HIS B 1 278 ? -5.312 -16.281 -7.516 1 96.88 278 HIS B N 1
ATOM 5984 C CA . HIS B 1 278 ? -4.031 -15.633 -7.266 1 96.88 278 HIS B CA 1
ATOM 5985 C C . HIS B 1 278 ? -2.939 -16.203 -8.164 1 96.88 278 HIS B C 1
ATOM 5987 O O . HIS B 1 278 ? -1.999 -16.828 -7.68 1 96.88 278 HIS B O 1
ATOM 5993 N N . GLN B 1 279 ? -3.014 -15.781 -9.367 1 97.56 279 GLN B N 1
ATOM 5994 C CA . GLN B 1 279 ? -2.135 -16.359 -10.383 1 97.56 279 GLN B CA 1
ATOM 5995 C C . GLN B 1 279 ? -0.734 -15.758 -10.297 1 97.56 279 GLN B C 1
ATOM 5997 O O . GLN B 1 279 ? 0.245 -16.406 -10.672 1 97.56 279 GLN B O 1
ATOM 6002 N N . ASN B 1 280 ? -0.58 -14.492 -9.797 1 96.75 280 ASN B N 1
ATOM 6003 C CA . ASN B 1 280 ? 0.757 -13.945 -9.594 1 96.75 280 ASN B CA 1
ATOM 6004 C C . ASN B 1 280 ? 1.561 -14.773 -8.594 1 96.75 280 ASN B C 1
ATOM 6006 O O . ASN B 1 280 ? 2.75 -15.023 -8.805 1 96.75 280 ASN B O 1
ATOM 6010 N N . PHE B 1 281 ? 0.895 -15.18 -7.547 1 96.44 281 PHE B N 1
ATOM 6011 C CA . PHE B 1 281 ? 1.503 -16.078 -6.566 1 96.44 281 PHE B CA 1
ATOM 6012 C C . PHE B 1 281 ? 1.797 -17.438 -7.18 1 96.44 281 PHE B C 1
ATOM 6014 O O . PHE B 1 281 ? 2.898 -17.969 -7.027 1 96.44 281 PHE B O 1
ATOM 6021 N N . HIS B 1 282 ? 0.857 -17.953 -7.879 1 96 282 HIS B N 1
ATOM 6022 C CA . HIS B 1 282 ? 0.955 -19.297 -8.445 1 96 282 HIS B CA 1
ATOM 6023 C C . HIS B 1 282 ? 2.092 -19.391 -9.461 1 96 282 HIS B C 1
ATOM 6025 O O . HIS B 1 282 ? 2.816 -20.375 -9.5 1 96 282 HIS B O 1
ATOM 6031 N N . HIS B 1 283 ? 2.252 -18.406 -10.25 1 94.56 283 HIS B N 1
ATOM 6032 C CA . HIS B 1 283 ? 3.322 -18.422 -11.234 1 94.56 283 HIS B CA 1
ATOM 6033 C C . HIS B 1 283 ? 4.691 -18.328 -10.57 1 94.56 283 HIS B C 1
ATOM 6035 O O . HIS B 1 283 ? 5.66 -18.906 -11.047 1 94.56 283 HIS B O 1
ATOM 6041 N N . GLU B 1 284 ? 4.746 -17.594 -9.477 1 92.56 284 GLU B N 1
ATOM 6042 C CA . GLU B 1 284 ? 6.027 -17.406 -8.805 1 92.56 284 GLU B CA 1
ATOM 6043 C C . GLU B 1 284 ? 6.383 -18.625 -7.957 1 92.56 284 GLU B C 1
ATOM 6045 O O . GLU B 1 284 ? 7.559 -18.953 -7.785 1 92.56 284 GLU B O 1
ATOM 6050 N N . PHE B 1 285 ? 5.312 -19.219 -7.422 1 92.19 285 PHE B N 1
ATOM 6051 C CA . PHE B 1 285 ? 5.512 -20.375 -6.562 1 92.19 285 PHE B CA 1
ATOM 6052 C C . PHE B 1 285 ? 4.676 -21.562 -7.043 1 92.19 285 PHE B C 1
ATOM 6054 O O . PHE B 1 285 ? 3.84 -22.078 -6.301 1 92.19 285 PHE B O 1
ATOM 6061 N N . PRO B 1 286 ? 4.992 -22.094 -8.203 1 92.38 286 PRO B N 1
ATOM 6062 C CA . PRO B 1 286 ? 4.133 -23.109 -8.805 1 92.38 286 PRO B CA 1
ATOM 6063 C C . PRO B 1 286 ? 4.129 -24.422 -8.031 1 92.38 286 PRO B C 1
ATOM 6065 O O . PRO B 1 286 ? 3.137 -25.156 -8.055 1 92.38 286 PRO B O 1
ATOM 6068 N N . HIS B 1 287 ? 5.145 -24.703 -7.336 1 91.94 287 HIS B N 1
ATOM 6069 C CA . HIS B 1 287 ? 5.25 -25.969 -6.645 1 91.94 287 HIS B CA 1
ATOM 6070 C C . HIS B 1 287 ? 4.512 -25.938 -5.309 1 91.94 287 HIS B C 1
ATOM 6072 O O . HIS B 1 287 ? 4.297 -26.984 -4.688 1 91.94 287 HIS B O 1
ATOM 6078 N N . ASP B 1 288 ? 4.23 -24.719 -4.852 1 93.75 288 ASP B N 1
ATOM 6079 C CA . ASP B 1 288 ? 3.455 -24.609 -3.619 1 93.75 288 ASP B CA 1
ATOM 6080 C C . ASP B 1 288 ? 2.066 -25.219 -3.789 1 93.75 288 ASP B C 1
ATOM 6082 O O . ASP B 1 288 ? 1.39 -24.969 -4.785 1 93.75 288 ASP B O 1
ATOM 6086 N N . TYR B 1 289 ? 1.678 -26.078 -2.854 1 95.81 289 TYR B N 1
ATOM 6087 C CA . TYR B 1 289 ? 0.374 -26.719 -2.986 1 95.81 289 TYR B CA 1
ATOM 6088 C C . TYR B 1 289 ? -0.751 -25.703 -2.799 1 95.81 289 TYR B C 1
ATOM 6090 O O . TYR B 1 289 ? -1.898 -25.969 -3.168 1 95.81 289 TYR B O 1
ATOM 6098 N N . ARG B 1 290 ? -0.428 -24.484 -2.24 1 94.31 290 ARG B N 1
ATOM 6099 C CA . ARG B 1 290 ? -1.401 -23.422 -2.018 1 94.31 290 ARG B CA 1
ATOM 6100 C C . ARG B 1 290 ? -1.479 -22.484 -3.223 1 94.31 290 ARG B C 1
ATOM 6102 O O . ARG B 1 290 ? -0.47 -22.234 -3.885 1 94.31 290 ARG B O 1
ATOM 6109 N N . SER B 1 291 ? -2.637 -22 -3.418 1 92.06 291 SER B N 1
ATOM 6110 C CA . SER B 1 291 ? -2.789 -21 -4.473 1 92.06 291 SER B CA 1
ATOM 6111 C C . SER B 1 291 ? -2.535 -19.594 -3.938 1 92.06 291 SER B C 1
ATOM 6113 O O . SER B 1 291 ? -2.408 -18.641 -4.711 1 92.06 291 SER B O 1
ATOM 6115 N N . THR B 1 292 ? -2.59 -19.391 -2.645 1 90.81 292 THR B N 1
ATOM 6116 C CA . THR B 1 292 ? -2.25 -18.156 -1.95 1 90.81 292 THR B CA 1
ATOM 6117 C C . THR B 1 292 ? -1.621 -18.453 -0.592 1 90.81 292 THR B C 1
ATOM 6119 O O . THR B 1 292 ? -1.799 -19.547 -0.046 1 90.81 292 THR B O 1
ATOM 6122 N N . SER B 1 293 ? -0.893 -17.469 -0.005 1 85.75 293 SER B N 1
ATOM 6123 C CA . SER B 1 293 ? -0.178 -17.703 1.245 1 85.75 293 SER B CA 1
ATOM 6124 C C . SER B 1 293 ? -1.121 -17.641 2.441 1 85.75 293 SER B C 1
ATOM 6126 O O . SER B 1 293 ? -0.797 -18.141 3.52 1 85.75 293 SER B O 1
ATOM 6128 N N . SER B 1 294 ? -2.244 -17.125 2.266 1 87.25 294 SER B N 1
ATOM 6129 C CA . SER B 1 294 ? -3.189 -17 3.371 1 87.25 294 SER B CA 1
ATOM 6130 C C . SER B 1 294 ? -3.889 -18.328 3.648 1 87.25 294 SER B C 1
ATOM 6132 O O . SER B 1 294 ? -4.414 -18.969 2.73 1 87.25 294 SER B O 1
ATOM 6134 N N . THR B 1 295 ? -3.955 -18.719 4.84 1 84.88 295 THR B N 1
ATOM 6135 C CA . THR B 1 295 ? -4.594 -19.969 5.234 1 84.88 295 THR B CA 1
ATOM 6136 C C . THR B 1 295 ? -6.113 -19.844 5.18 1 84.88 295 THR B C 1
ATOM 6138 O O . THR B 1 295 ? -6.82 -20.828 4.949 1 84.88 295 THR B O 1
ATOM 6141 N N . LEU B 1 296 ? -6.582 -18.609 5.23 1 88.12 296 LEU B N 1
ATOM 6142 C CA . LEU B 1 296 ? -8.023 -18.422 5.375 1 88.12 296 LEU B CA 1
ATOM 6143 C C . LEU B 1 296 ? -8.664 -18.062 4.035 1 88.12 296 LEU B C 1
ATOM 6145 O O . LEU B 1 296 ? -9.883 -18.156 3.883 1 88.12 296 LEU B O 1
ATOM 6149 N N . ALA B 1 297 ? -7.855 -17.703 3.152 1 90.94 297 ALA B N 1
ATOM 6150 C CA . ALA B 1 297 ? -8.398 -17.359 1.84 1 90.94 297 ALA B CA 1
ATOM 6151 C C . ALA B 1 297 ? -9.07 -18.578 1.193 1 90.94 297 ALA B C 1
ATOM 6153 O O . ALA B 1 297 ? -8.578 -19.703 1.299 1 90.94 297 ALA B O 1
ATOM 6154 N N . TYR B 1 298 ? -10.195 -18.375 0.511 1 94.94 298 TYR B N 1
ATOM 6155 C CA . TYR B 1 298 ? -10.961 -19.453 -0.131 1 94.94 298 TYR B CA 1
ATOM 6156 C C . TYR B 1 298 ? -10.102 -20.203 -1.13 1 94.94 298 TYR B C 1
ATOM 6158 O O . TYR B 1 298 ? -9.625 -19.641 -2.115 1 94.94 298 TYR B O 1
ATOM 6166 N N . ASP B 1 299 ? -9.844 -21.453 -0.85 1 95.25 299 ASP B N 1
ATOM 6167 C CA . ASP B 1 299 ? -9.039 -22.375 -1.646 1 95.25 299 ASP B CA 1
ATOM 6168 C C . ASP B 1 299 ? -9.305 -23.828 -1.24 1 95.25 299 ASP B C 1
ATOM 6170 O O . ASP B 1 299 ? -8.516 -24.422 -0.506 1 95.25 299 ASP B O 1
ATOM 6174 N N . PRO B 1 300 ? -10.375 -24.375 -1.779 1 97.25 300 PRO B N 1
ATOM 6175 C CA . PRO B 1 300 ? -10.742 -25.734 -1.396 1 97.25 300 PRO B CA 1
ATOM 6176 C C . PRO B 1 300 ? -9.641 -26.75 -1.705 1 97.25 300 PRO B C 1
ATOM 6178 O O . PRO B 1 300 ? -9.508 -27.75 -0.999 1 97.25 300 PRO B O 1
ATOM 6181 N N . THR B 1 301 ? -8.891 -26.5 -2.711 1 97.75 301 THR B N 1
ATOM 6182 C CA . THR B 1 301 ? -7.805 -27.406 -3.072 1 97.75 301 THR B CA 1
ATOM 6183 C C . THR B 1 301 ? -6.773 -27.484 -1.951 1 97.75 301 THR B C 1
ATOM 6185 O O . THR B 1 301 ? -6.363 -28.578 -1.55 1 97.75 301 THR B O 1
ATOM 6188 N N . LYS B 1 302 ? -6.418 -26.312 -1.438 1 96.94 302 LYS B N 1
ATOM 6189 C CA . LYS B 1 302 ? -5.484 -26.219 -0.32 1 96.94 302 LYS B CA 1
ATOM 6190 C C . LYS B 1 302 ? -6.004 -26.984 0.896 1 96.94 302 LYS B C 1
ATOM 6192 O O . LYS B 1 302 ? -5.273 -27.766 1.505 1 96.94 302 LYS B O 1
ATOM 6197 N N . TRP B 1 303 ? -7.203 -26.797 1.195 1 97.25 303 TRP B N 1
ATOM 6198 C CA . TRP B 1 303 ? -7.785 -27.422 2.375 1 97.25 303 TRP B CA 1
ATOM 6199 C C . TRP B 1 303 ? -7.906 -28.938 2.188 1 97.25 303 TRP B C 1
ATOM 6201 O O . TRP B 1 303 ? -7.672 -29.703 3.121 1 97.25 303 TRP B O 1
ATOM 6211 N N . CYS B 1 304 ? -8.25 -29.328 1.014 1 97.94 304 CYS B N 1
ATOM 6212 C CA . CYS B 1 304 ? -8.375 -30.75 0.714 1 97.94 304 CYS B CA 1
ATOM 6213 C C . CYS B 1 304 ? -7.031 -31.453 0.839 1 97.94 304 CYS B C 1
ATOM 6215 O O . CYS B 1 304 ? -6.922 -32.469 1.517 1 97.94 304 CYS B O 1
ATOM 6217 N N . LEU B 1 305 ? -6.031 -30.875 0.203 1 97.94 305 LEU B N 1
ATOM 6218 C CA . LEU B 1 305 ? -4.707 -31.484 0.232 1 97.94 305 LEU B CA 1
ATOM 6219 C C . LEU B 1 305 ? -4.156 -31.531 1.654 1 97.94 305 LEU B C 1
ATOM 6221 O O . LEU B 1 305 ? -3.551 -32.531 2.062 1 97.94 305 LEU B O 1
ATOM 6225 N N . PHE B 1 306 ? -4.359 -30.469 2.385 1 96.69 306 PHE B N 1
ATOM 6226 C CA . PHE B 1 306 ? -3.936 -30.422 3.779 1 96.69 306 PHE B CA 1
ATOM 6227 C C . PHE B 1 306 ? -4.594 -31.547 4.57 1 96.69 306 PHE B C 1
ATOM 6229 O O . PHE B 1 306 ? -3.922 -32.281 5.32 1 96.69 306 PHE B O 1
ATOM 6236 N N . MET B 1 307 ? -5.879 -31.719 4.363 1 97.44 307 MET B N 1
ATOM 6237 C CA . MET B 1 307 ? -6.629 -32.75 5.074 1 97.44 307 MET B CA 1
ATOM 6238 C C . MET B 1 307 ? -6.137 -34.156 4.688 1 97.44 307 MET B C 1
ATOM 6240 O O . MET B 1 307 ? -5.941 -35 5.551 1 97.44 307 MET B O 1
ATOM 6244 N N . LEU B 1 308 ? -5.945 -34.375 3.4 1 98.12 308 LEU B N 1
ATOM 6245 C CA . LEU B 1 308 ? -5.469 -35.656 2.934 1 98.12 308 LEU B CA 1
ATOM 6246 C C . LEU B 1 308 ? -4.082 -35.969 3.492 1 98.12 308 LEU B C 1
ATOM 6248 O O . LEU B 1 308 ? -3.754 -37.125 3.752 1 98.12 308 LEU B O 1
ATOM 6252 N N . SER B 1 309 ? -3.291 -34.906 3.621 1 97.44 309 SER B N 1
ATOM 6253 C CA . SER B 1 309 ? -1.951 -35.094 4.168 1 97.44 309 SER B CA 1
ATOM 6254 C C . SER B 1 309 ? -2.006 -35.531 5.629 1 97.44 309 SER B C 1
ATOM 6256 O O . SER B 1 309 ? -1.169 -36.344 6.074 1 97.44 309 SER B O 1
ATOM 6258 N N . LYS B 1 310 ? -2.986 -35.125 6.406 1 97.25 310 LYS B N 1
ATOM 6259 C CA . LYS B 1 310 ? -3.139 -35.5 7.812 1 97.25 310 LYS B CA 1
ATOM 6260 C C . LYS B 1 310 ? -3.514 -36.969 7.953 1 97.25 310 LYS B C 1
ATOM 6262 O O . LYS B 1 310 ? -3.197 -37.594 8.969 1 97.25 310 LYS B O 1
ATOM 6267 N N . PHE B 1 311 ? -4.113 -37.469 6.93 1 97.19 311 PHE B N 1
ATOM 6268 C CA . PHE B 1 311 ? -4.535 -38.875 6.969 1 97.19 311 PHE B CA 1
ATOM 6269 C C . PHE B 1 311 ? -3.508 -39.781 6.289 1 97.19 311 PHE B C 1
ATOM 6271 O O . PHE B 1 311 ? -3.711 -41 6.172 1 97.19 311 PHE B O 1
ATOM 6278 N N . GLY B 1 312 ? -2.496 -39.125 5.746 1 96.69 312 GLY B N 1
ATOM 6279 C CA . GLY B 1 312 ? -1.413 -39.906 5.156 1 96.69 312 GLY B CA 1
ATOM 6280 C C . GLY B 1 312 ? -1.691 -40.312 3.725 1 96.69 312 GLY B C 1
ATOM 6281 O O . GLY B 1 312 ? -0.973 -41.156 3.164 1 96.69 312 GLY B O 1
ATOM 6282 N N . LEU B 1 313 ? -2.682 -39.812 3.137 1 97.62 313 LEU B N 1
ATOM 6283 C CA . LEU B 1 313 ? -3.027 -40.156 1.757 1 97.62 313 LEU B CA 1
ATOM 6284 C C . LEU B 1 313 ? -2.172 -39.344 0.779 1 97.62 313 LEU B C 1
ATOM 6286 O O . LEU B 1 313 ? -1.99 -39.75 -0.371 1 97.62 313 LEU B O 1
ATOM 6290 N N . VAL B 1 314 ? -1.785 -38.188 1.188 1 96.44 314 VAL B N 1
ATOM 6291 C CA . VAL B 1 314 ? -0.852 -37.312 0.477 1 96.44 314 VAL B CA 1
ATOM 6292 C C . VAL B 1 314 ? 0.357 -37.031 1.361 1 96.44 314 VAL B C 1
ATOM 6294 O O . VAL B 1 314 ? 0.222 -36.875 2.576 1 96.44 314 VAL B O 1
ATOM 6297 N N . TRP B 1 315 ? 1.562 -37.031 0.757 1 93.88 315 TRP B N 1
ATOM 6298 C CA . TRP B 1 315 ? 2.768 -36.719 1.521 1 93.88 315 TRP B CA 1
ATOM 6299 C C . TRP B 1 315 ? 3.717 -35.844 0.708 1 93.88 315 TRP B C 1
ATOM 6301 O O . TRP B 1 315 ? 3.449 -35.531 -0.457 1 93.88 315 TRP B O 1
ATOM 6311 N N . ASP B 1 316 ? 4.734 -35.312 1.328 1 89.62 316 ASP B N 1
ATOM 6312 C CA . ASP B 1 316 ? 5.703 -34.406 0.706 1 89.62 316 ASP B CA 1
ATOM 6313 C C . ASP B 1 316 ? 5.02 -33.156 0.153 1 89.62 316 ASP B C 1
ATOM 6315 O O . ASP B 1 316 ? 5.254 -32.781 -0.993 1 89.62 316 ASP B O 1
ATOM 6319 N N . LEU B 1 317 ? 4.141 -32.719 0.948 1 92.5 317 LEU B N 1
ATOM 6320 C CA . LEU B 1 317 ? 3.432 -31.484 0.562 1 92.5 317 LEU B CA 1
ATOM 6321 C C . LEU B 1 317 ? 4.391 -30.312 0.475 1 92.5 317 LEU B C 1
ATOM 6323 O O . LEU B 1 317 ? 5.004 -29.922 1.474 1 92.5 317 LEU B O 1
ATOM 6327 N N . CYS B 1 318 ? 4.516 -29.719 -0.741 1 91.88 318 CYS B N 1
ATOM 6328 C CA . CYS B 1 318 ? 5.449 -28.609 -0.952 1 91.88 318 CYS B CA 1
ATOM 6329 C C . CYS B 1 318 ? 4.84 -27.297 -0.501 1 91.88 318 CYS B C 1
ATOM 6331 O O . CYS B 1 318 ? 3.732 -26.938 -0.916 1 91.88 318 CYS B O 1
ATOM 6333 N N . ARG B 1 319 ? 5.57 -26.641 0.39 1 91.81 319 ARG B N 1
ATOM 6334 C CA . ARG B 1 319 ? 5.148 -25.328 0.896 1 91.81 319 ARG B CA 1
ATOM 6335 C C . ARG B 1 319 ? 6.301 -24.344 0.874 1 91.81 319 ARG B C 1
ATOM 6337 O O . ARG B 1 319 ? 7.348 -24.578 1.483 1 91.81 319 ARG B O 1
ATOM 6344 N N . THR B 1 320 ? 6.105 -23.234 0.205 1 91.44 320 THR B N 1
ATOM 6345 C CA . THR B 1 320 ? 7.125 -22.188 0.186 1 91.44 320 THR B CA 1
ATOM 6346 C C . THR B 1 320 ? 7.25 -21.531 1.557 1 91.44 320 THR B C 1
ATOM 6348 O O . THR B 1 320 ? 6.246 -21.156 2.17 1 91.44 320 THR B O 1
ATOM 6351 N N . PRO B 1 321 ? 8.461 -21.422 2.029 1 90.81 321 PRO B N 1
ATOM 6352 C CA . PRO B 1 321 ? 8.648 -20.766 3.322 1 90.81 321 PRO B CA 1
ATOM 6353 C C . PRO B 1 321 ? 8.18 -19.312 3.32 1 90.81 321 PRO B C 1
ATOM 6355 O O . PRO B 1 321 ? 8.344 -18.609 2.32 1 90.81 321 PRO B O 1
ATOM 6358 N N . GLU B 1 322 ? 7.66 -18.938 4.457 1 93 322 GLU B N 1
ATOM 6359 C CA . GLU B 1 322 ? 7.141 -17.578 4.574 1 93 322 GLU B CA 1
ATOM 6360 C C . GLU B 1 322 ? 8.234 -16.531 4.344 1 93 322 GLU B C 1
ATOM 6362 O O . GLU B 1 322 ? 7.996 -15.492 3.744 1 93 322 GLU B O 1
ATOM 6367 N N . ASN B 1 323 ? 9.445 -16.797 4.832 1 93.75 323 ASN B N 1
ATOM 6368 C CA . ASN B 1 323 ? 10.578 -15.898 4.633 1 93.75 323 ASN B CA 1
ATOM 6369 C C . ASN B 1 323 ? 10.812 -15.617 3.15 1 93.75 323 ASN B C 1
ATOM 6371 O O . ASN B 1 323 ? 11.031 -14.461 2.764 1 93.75 323 ASN B O 1
ATOM 6375 N N . LEU B 1 324 ? 10.75 -16.641 2.361 1 91.94 324 LEU B N 1
ATOM 6376 C CA . LEU B 1 324 ? 10.992 -16.516 0.928 1 91.94 324 LEU B CA 1
ATOM 6377 C C . LEU B 1 324 ? 9.883 -15.703 0.258 1 91.94 324 LEU B C 1
ATOM 6379 O O . LEU B 1 324 ? 10.156 -14.859 -0.6 1 91.94 324 LEU B O 1
ATOM 6383 N N . ILE B 1 325 ? 8.68 -15.977 0.634 1 94.75 325 ILE B N 1
ATOM 6384 C CA . ILE B 1 325 ? 7.539 -15.25 0.088 1 94.75 325 ILE B CA 1
ATOM 6385 C C . ILE B 1 325 ? 7.684 -13.758 0.383 1 94.75 325 ILE B C 1
ATOM 6387 O O . ILE B 1 325 ? 7.527 -12.922 -0.511 1 94.75 325 ILE B O 1
ATOM 6391 N N . MET B 1 326 ? 8.062 -13.422 1.587 1 94.88 326 MET B N 1
ATOM 6392 C CA . MET B 1 326 ? 8.219 -12.031 1.994 1 94.88 326 MET B CA 1
ATOM 6393 C C . MET B 1 326 ? 9.391 -11.375 1.269 1 94.88 326 MET B C 1
ATOM 6395 O O . MET B 1 326 ? 9.32 -10.211 0.885 1 94.88 326 MET B O 1
ATOM 6399 N N . GLN B 1 327 ? 10.445 -12.102 1.102 1 92.19 327 GLN B N 1
ATOM 6400 C CA . GLN B 1 327 ? 11.602 -11.586 0.373 1 92.19 327 GLN B CA 1
ATOM 6401 C C . GLN B 1 327 ? 11.211 -11.141 -1.032 1 92.19 327 GLN B C 1
ATOM 6403 O O . GLN B 1 327 ? 11.539 -10.031 -1.451 1 92.19 327 GLN B O 1
ATOM 6408 N N . LEU B 1 328 ? 10.469 -12.016 -1.679 1 93.62 328 LEU B N 1
ATOM 6409 C CA . LEU B 1 328 ? 10.117 -11.703 -3.059 1 93.62 328 LEU B CA 1
ATOM 6410 C C . LEU B 1 328 ? 9.133 -10.539 -3.115 1 93.62 328 LEU B C 1
ATOM 6412 O O . LEU B 1 328 ? 9.195 -9.719 -4.035 1 93.62 328 LEU B O 1
ATOM 6416 N N . ARG B 1 329 ? 8.258 -10.5 -2.211 1 95.88 329 ARG B N 1
ATOM 6417 C CA . ARG B 1 329 ? 7.336 -9.375 -2.133 1 95.88 329 ARG B CA 1
ATOM 6418 C C . ARG B 1 329 ? 8.086 -8.062 -1.967 1 95.88 329 ARG B C 1
ATOM 6420 O O . ARG B 1 329 ? 7.801 -7.086 -2.668 1 95.88 329 ARG B O 1
ATOM 6427 N N . ILE B 1 330 ? 9.023 -7.98 -1.028 1 93.62 330 ILE B N 1
ATOM 6428 C CA . ILE B 1 330 ? 9.789 -6.777 -0.734 1 93.62 330 ILE B CA 1
ATOM 6429 C C . ILE B 1 330 ? 10.648 -6.406 -1.94 1 93.62 330 ILE B C 1
ATOM 6431 O O . ILE B 1 330 ? 10.805 -5.227 -2.266 1 93.62 330 ILE B O 1
ATOM 6435 N N . GLN B 1 331 ? 11.227 -7.398 -2.582 1 91.12 331 GLN B N 1
ATOM 6436 C CA . GLN B 1 331 ? 12.039 -7.145 -3.766 1 91.12 331 GLN B CA 1
ATOM 6437 C C . GLN B 1 331 ? 11.211 -6.508 -4.879 1 91.12 331 GLN B C 1
ATOM 6439 O O . GLN B 1 331 ? 11.672 -5.59 -5.559 1 91.12 331 GLN B O 1
ATOM 6444 N N . GLN B 1 332 ? 10.016 -7.082 -5.055 1 93.81 332 GLN B N 1
ATOM 6445 C CA . GLN B 1 332 ? 9.125 -6.484 -6.047 1 93.81 332 GLN B CA 1
ATOM 6446 C C . GLN B 1 332 ? 8.766 -5.051 -5.672 1 93.81 332 GLN B C 1
ATOM 6448 O O . GLN B 1 332 ? 8.75 -4.164 -6.523 1 93.81 332 GLN B O 1
ATOM 6453 N N . GLN B 1 333 ? 8.484 -4.758 -4.395 1 94.19 333 GLN B N 1
ATOM 6454 C CA . GLN B 1 333 ? 8.203 -3.404 -3.924 1 94.19 333 GLN B CA 1
ATOM 6455 C C . GLN B 1 333 ? 9.391 -2.479 -4.168 1 94.19 333 GLN B C 1
ATOM 6457 O O . GLN B 1 333 ? 9.211 -1.325 -4.57 1 94.19 333 GLN B O 1
ATOM 6462 N N . GLN B 1 334 ? 10.57 -2.965 -3.918 1 91.25 334 GLN B N 1
ATOM 6463 C CA . GLN B 1 334 ? 11.789 -2.193 -4.145 1 91.25 334 GLN B CA 1
ATOM 6464 C C . GLN B 1 334 ? 11.922 -1.804 -5.609 1 91.25 334 GLN B C 1
ATOM 6466 O O . GLN B 1 334 ? 12.297 -0.671 -5.926 1 91.25 334 GLN B O 1
ATOM 6471 N N . LYS B 1 335 ? 11.617 -2.75 -6.469 1 90.81 335 LYS B N 1
ATOM 6472 C CA . LYS B 1 335 ? 11.688 -2.457 -7.895 1 90.81 335 LYS B CA 1
ATOM 6473 C C . LYS B 1 335 ? 10.727 -1.337 -8.273 1 90.81 335 LYS B C 1
ATOM 6475 O O . LYS B 1 335 ? 11.078 -0.442 -9.047 1 90.81 335 LYS B O 1
ATOM 6480 N N . ILE B 1 336 ? 9.555 -1.449 -7.77 1 93.81 336 ILE B N 1
ATOM 6481 C CA . ILE B 1 336 ? 8.547 -0.431 -8.047 1 93.81 336 ILE B CA 1
ATOM 6482 C C . ILE B 1 336 ? 9.023 0.923 -7.527 1 93.81 336 ILE B C 1
ATOM 6484 O O . ILE B 1 336 ? 8.938 1.93 -8.234 1 93.81 336 ILE B O 1
ATOM 6488 N N . ILE B 1 337 ? 9.5 0.978 -6.309 1 92.5 337 ILE B N 1
ATOM 6489 C CA . ILE B 1 337 ? 10 2.203 -5.695 1 92.5 337 ILE B CA 1
ATOM 6490 C C . ILE B 1 337 ? 11.141 2.777 -6.539 1 92.5 337 ILE B C 1
ATOM 6492 O O . ILE B 1 337 ? 11.203 3.988 -6.758 1 92.5 337 ILE B O 1
ATOM 6496 N N . ASN B 1 338 ? 12.023 1.916 -7.008 1 88.94 338 ASN B N 1
ATOM 6497 C CA . ASN B 1 338 ? 13.141 2.359 -7.84 1 88.94 338 ASN B CA 1
ATOM 6498 C C . ASN B 1 338 ? 12.648 3.004 -9.133 1 88.94 338 ASN B C 1
ATOM 6500 O O . ASN B 1 338 ? 13.188 4.023 -9.562 1 88.94 338 ASN B O 1
ATOM 6504 N N . ARG B 1 339 ? 11.68 2.404 -9.711 1 90.81 339 ARG B N 1
ATOM 6505 C CA . ARG B 1 339 ? 11.102 2.977 -10.93 1 90.81 339 ARG B CA 1
ATOM 6506 C C . ARG B 1 339 ? 10.484 4.344 -10.648 1 90.81 339 ARG B C 1
ATOM 6508 O O . ARG B 1 339 ? 10.648 5.277 -11.438 1 90.81 339 ARG B O 1
ATOM 6515 N N . MET B 1 340 ? 9.805 4.48 -9.508 1 91.88 340 MET B N 1
ATOM 6516 C CA . MET B 1 340 ? 9.203 5.754 -9.133 1 91.88 340 MET B CA 1
ATOM 6517 C C . MET B 1 340 ? 10.273 6.809 -8.875 1 91.88 340 MET B C 1
ATOM 6519 O O . MET B 1 340 ? 10.133 7.961 -9.281 1 91.88 340 MET B O 1
ATOM 6523 N N . LYS B 1 341 ? 11.328 6.43 -8.188 1 89.75 341 LYS B N 1
ATOM 6524 C CA . LYS B 1 341 ? 12.438 7.328 -7.891 1 89.75 341 LYS B CA 1
ATOM 6525 C C . LYS B 1 341 ? 13.047 7.895 -9.172 1 89.75 341 LYS B C 1
ATOM 6527 O O . LYS B 1 341 ? 13.383 9.078 -9.234 1 89.75 341 LYS B O 1
ATOM 6532 N N . SER B 1 342 ? 13.125 6.977 -10.133 1 88.75 342 SER B N 1
ATOM 6533 C CA . SER B 1 342 ? 13.789 7.359 -11.375 1 88.75 342 SER B CA 1
ATOM 6534 C C . SER B 1 342 ? 12.977 8.406 -12.133 1 88.75 342 SER B C 1
ATOM 6536 O O . SER B 1 342 ? 13.516 9.109 -12.992 1 88.75 342 SER B O 1
ATOM 6538 N N . GLN B 1 343 ? 11.695 8.602 -11.828 1 92.12 343 GLN B N 1
ATOM 6539 C CA . GLN B 1 343 ? 10.828 9.539 -12.531 1 92.12 343 GLN B CA 1
ATOM 6540 C C . GLN B 1 343 ? 10.789 10.891 -11.82 1 92.12 343 GLN B C 1
ATOM 6542 O O . GLN B 1 343 ? 10.18 11.844 -12.32 1 92.12 343 GLN B O 1
ATOM 6547 N N . LEU B 1 344 ? 11.469 11.062 -10.68 1 91.94 344 LEU B N 1
ATOM 6548 C CA . LEU B 1 344 ? 11.438 12.281 -9.891 1 91.94 344 LEU B CA 1
ATOM 6549 C C . LEU B 1 344 ? 12.703 13.102 -10.102 1 91.94 344 LEU B C 1
ATOM 6551 O O . LEU B 1 344 ? 13.703 12.594 -10.602 1 91.94 344 LEU B O 1
ATOM 6555 N N . ASN B 1 345 ? 12.586 14.367 -9.875 1 91.31 345 ASN B N 1
ATOM 6556 C CA . ASN B 1 345 ? 13.727 15.273 -9.922 1 91.31 345 ASN B CA 1
ATOM 6557 C C . ASN B 1 345 ? 14.43 15.344 -8.57 1 91.31 345 ASN B C 1
ATOM 6559 O O . ASN B 1 345 ? 13.93 15.984 -7.637 1 91.31 345 ASN B O 1
ATOM 6563 N N . TRP B 1 346 ? 15.57 14.719 -8.445 1 89.94 346 TRP B N 1
ATOM 6564 C CA . TRP B 1 346 ? 16.328 14.695 -7.199 1 89.94 346 TRP B CA 1
ATOM 6565 C C . TRP B 1 346 ? 17.438 15.742 -7.215 1 89.94 346 TRP B C 1
ATOM 6567 O O . TRP B 1 346 ? 18.25 15.812 -6.281 1 89.94 346 TRP B O 1
ATOM 6577 N N . GLY B 1 347 ? 17.422 16.594 -8.219 1 89.94 347 GLY B N 1
ATOM 6578 C CA . GLY B 1 347 ? 18.516 17.547 -8.375 1 89.94 347 GLY B CA 1
ATOM 6579 C C . GLY B 1 347 ? 19.703 16.984 -9.125 1 89.94 347 GLY B C 1
ATOM 6580 O O . GLY B 1 347 ? 19.797 15.766 -9.32 1 89.94 347 GLY B O 1
ATOM 6581 N N . THR B 1 348 ? 20.625 17.828 -9.617 1 88.88 348 THR B N 1
ATOM 6582 C CA . THR B 1 348 ? 21.828 17.406 -10.328 1 88.88 348 THR B CA 1
ATOM 6583 C C . THR B 1 348 ? 22.797 16.719 -9.383 1 88.88 348 THR B C 1
ATOM 6585 O O . THR B 1 348 ? 23.109 17.234 -8.305 1 88.88 348 THR B O 1
ATOM 6588 N N . PRO B 1 349 ? 23.141 15.484 -9.742 1 85.44 349 PRO B N 1
ATOM 6589 C CA . PRO B 1 349 ? 24.141 14.82 -8.906 1 85.44 349 PRO B CA 1
ATOM 6590 C C . PRO B 1 349 ? 25.391 15.672 -8.711 1 85.44 349 PRO B C 1
ATOM 6592 O O . PRO B 1 349 ? 25.828 16.359 -9.633 1 85.44 349 PRO B O 1
ATOM 6595 N N . ILE B 1 350 ? 25.891 15.602 -7.516 1 82.88 350 ILE B N 1
ATOM 6596 C CA . ILE B 1 350 ? 27.031 16.422 -7.129 1 82.88 350 ILE B CA 1
ATOM 6597 C C . ILE B 1 350 ? 28.203 16.156 -8.078 1 82.88 350 ILE B C 1
ATOM 6599 O O . ILE B 1 350 ? 28.938 17.094 -8.445 1 82.88 350 ILE B O 1
ATOM 6603 N N . SER B 1 351 ? 28.344 14.844 -8.539 1 79.69 351 SER B N 1
ATOM 6604 C CA . SER B 1 351 ? 29.438 14.453 -9.414 1 79.69 351 SER B CA 1
ATOM 6605 C C . SER B 1 351 ? 29.344 15.141 -10.773 1 79.69 351 SER B C 1
ATOM 6607 O O . SER 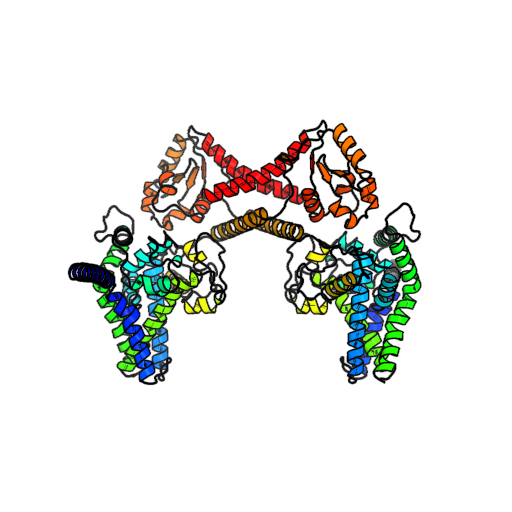B 1 351 ? 30.328 15.266 -11.484 1 79.69 351 SER B O 1
ATOM 6609 N N . LYS B 1 352 ? 28.219 15.68 -11.117 1 87.69 352 LYS B N 1
ATOM 6610 C CA . LYS B 1 352 ? 28.016 16.297 -12.43 1 87.69 352 LYS B CA 1
ATOM 6611 C C . LYS B 1 352 ? 28.016 17.812 -12.336 1 87.69 352 LYS B C 1
ATOM 6613 O O . LYS B 1 352 ? 27.906 18.5 -13.344 1 87.69 352 LYS B O 1
ATOM 6618 N N . LEU B 1 353 ? 28.141 18.359 -11.156 1 90.25 353 LEU B N 1
ATOM 6619 C CA . LEU B 1 353 ? 28.156 19.797 -10.953 1 90.25 353 LEU B CA 1
ATOM 6620 C C . LEU B 1 353 ? 29.5 20.391 -11.312 1 90.25 353 LEU B C 1
ATOM 6622 O O . LEU B 1 353 ? 30.547 19.766 -11.07 1 90.25 353 LEU B O 1
ATOM 6626 N N . PRO B 1 354 ? 29.484 21.531 -11.906 1 91.44 354 PRO B N 1
ATOM 6627 C CA . PRO B 1 354 ? 30.766 22.188 -12.195 1 91.44 354 PRO B CA 1
ATOM 6628 C C . PRO B 1 354 ? 31.5 22.625 -10.93 1 91.44 354 PRO B C 1
ATOM 6630 O O . PRO B 1 354 ? 30.859 23 -9.938 1 91.44 354 PRO B O 1
ATOM 6633 N N . ILE B 1 355 ? 32.75 22.578 -10.969 1 88.88 355 ILE B N 1
ATOM 6634 C CA . ILE B 1 355 ? 33.594 23.062 -9.875 1 88.88 355 ILE B CA 1
ATOM 6635 C C . ILE B 1 355 ? 33.812 24.562 -10.031 1 88.88 355 ILE B C 1
ATOM 6637 O O . ILE B 1 355 ? 34.219 25.016 -11.102 1 88.88 355 ILE B O 1
ATOM 6641 N N . VAL B 1 356 ? 33.5 25.344 -9.039 1 92.12 356 VAL B N 1
ATOM 6642 C CA . VAL B 1 356 ? 33.625 26.797 -9.07 1 92.12 356 VAL B CA 1
ATOM 6643 C C . VAL B 1 356 ? 34.656 27.266 -8.047 1 92.12 356 VAL B C 1
ATOM 6645 O O . VAL B 1 356 ? 34.625 26.844 -6.883 1 92.12 356 VAL B O 1
ATOM 6648 N N . THR B 1 357 ? 35.562 28.125 -8.469 1 89.44 357 THR B N 1
ATOM 6649 C CA . THR B 1 357 ? 36.531 28.688 -7.539 1 89.44 357 THR B CA 1
ATOM 6650 C C . THR B 1 357 ? 35.906 29.781 -6.691 1 89.44 357 THR B C 1
ATOM 6652 O O . THR B 1 357 ? 34.906 30.391 -7.09 1 89.44 357 THR B O 1
ATOM 6655 N N . PRO B 1 358 ? 36.5 30.016 -5.504 1 89.88 358 PRO B N 1
ATOM 6656 C CA . PRO B 1 358 ? 35.969 31.094 -4.66 1 89.88 358 PRO B CA 1
ATOM 6657 C C . PRO B 1 358 ? 35.938 32.438 -5.371 1 89.88 358 PRO B C 1
ATOM 6659 O O . PRO B 1 358 ? 35.031 33.25 -5.168 1 89.88 358 PRO B O 1
ATOM 6662 N N . GLN B 1 359 ? 36.938 32.719 -6.219 1 91.25 359 GLN B N 1
ATOM 6663 C CA . GLN B 1 359 ? 37 33.969 -6.957 1 91.25 359 GLN B CA 1
ATOM 6664 C C . GLN B 1 359 ? 35.844 34.062 -7.969 1 91.25 359 GLN B C 1
ATOM 6666 O O . GLN B 1 359 ? 35.219 35.125 -8.094 1 91.25 359 GLN B O 1
ATOM 6671 N N . ASP B 1 360 ? 35.656 33 -8.609 1 92.38 360 ASP B N 1
ATOM 6672 C CA . ASP B 1 360 ? 34.562 32.969 -9.594 1 92.38 360 ASP B CA 1
ATOM 6673 C C . ASP B 1 360 ? 33.219 33.125 -8.914 1 92.38 360 ASP B C 1
ATOM 6675 O O . ASP B 1 360 ? 32.312 33.75 -9.445 1 92.38 360 ASP B O 1
ATOM 6679 N N . PHE B 1 361 ? 33.094 32.438 -7.832 1 93.38 361 PHE B N 1
ATOM 6680 C CA . PHE B 1 361 ? 31.844 32.531 -7.094 1 93.38 361 PHE B CA 1
ATOM 6681 C C . PHE B 1 361 ? 31.562 33.938 -6.656 1 93.38 361 PHE B C 1
ATOM 6683 O O . PHE B 1 361 ? 30.422 34.406 -6.746 1 93.38 361 PHE B O 1
ATOM 6690 N N . LYS B 1 362 ? 32.562 34.625 -6.172 1 91.81 362 LYS B N 1
ATOM 6691 C CA . LYS B 1 362 ? 32.438 36 -5.785 1 91.81 362 LYS B CA 1
ATOM 6692 C C . LYS B 1 362 ? 32 36.875 -6.973 1 91.81 362 LYS B C 1
ATOM 6694 O O . LYS B 1 362 ? 31.172 37.781 -6.828 1 91.81 362 LYS B O 1
ATOM 6699 N N . ARG B 1 363 ? 32.531 36.594 -8.102 1 91.69 363 ARG B N 1
ATOM 6700 C CA . ARG B 1 363 ? 32.188 37.344 -9.312 1 91.69 363 ARG B CA 1
ATOM 6701 C C . ARG B 1 363 ? 30.719 37.125 -9.664 1 91.69 363 ARG B C 1
ATOM 6703 O O . ARG B 1 363 ? 30 38.094 -9.992 1 91.69 363 ARG B O 1
ATOM 6710 N N . ILE B 1 364 ? 30.312 35.906 -9.578 1 91.06 364 ILE B N 1
ATOM 6711 C CA . ILE B 1 364 ? 28.938 35.531 -9.875 1 91.06 364 ILE B CA 1
ATOM 6712 C C . ILE B 1 364 ? 28 36.281 -8.922 1 91.06 364 ILE B C 1
ATOM 6714 O O . ILE B 1 364 ? 26.969 36.812 -9.344 1 91.06 364 ILE B O 1
ATOM 6718 N N . CYS B 1 365 ? 28.297 36.312 -7.672 1 91.56 365 CYS B N 1
ATOM 6719 C CA . CYS B 1 365 ? 27.484 36.969 -6.66 1 91.56 365 CYS B CA 1
ATOM 6720 C C . CYS B 1 365 ? 27.406 38.469 -6.906 1 91.56 365 CYS B C 1
ATOM 6722 O O . CYS B 1 365 ? 26.344 39.094 -6.762 1 91.56 365 CYS B O 1
ATOM 6724 N N . ASP B 1 366 ? 28.547 39.062 -7.316 1 88.5 366 ASP B N 1
ATOM 6725 C CA . ASP B 1 366 ? 28.609 40.5 -7.555 1 88.5 366 ASP B CA 1
ATOM 6726 C C . ASP B 1 366 ? 27.766 40.906 -8.773 1 88.5 366 ASP B C 1
ATOM 6728 O O . ASP B 1 366 ? 27.141 41.938 -8.781 1 88.5 366 ASP B O 1
ATOM 6732 N N . GLU B 1 367 ? 27.766 40.062 -9.711 1 86.12 367 GLU B N 1
ATOM 6733 C CA . GLU B 1 367 ? 27.031 40.344 -10.938 1 86.12 367 GLU B CA 1
ATOM 6734 C C . GLU B 1 367 ? 25.531 40.156 -10.734 1 86.12 367 GLU B C 1
ATOM 6736 O O . GLU B 1 367 ? 24.719 40.688 -11.508 1 86.12 367 GLU B O 1
ATOM 6741 N N . SER B 1 368 ? 25.188 39.406 -9.727 1 79.81 368 SER B N 1
ATOM 6742 C CA . SER B 1 368 ? 23.781 39.031 -9.539 1 79.81 368 SER B CA 1
ATOM 6743 C C . SER B 1 368 ? 23.078 39.969 -8.578 1 79.81 368 SER B C 1
ATOM 6745 O O . SER B 1 368 ? 21.859 39.875 -8.383 1 79.81 368 SER B O 1
ATOM 6747 N N . VAL B 1 369 ? 23.766 40.875 -7.945 1 68.25 369 VAL B N 1
ATOM 6748 C CA . VAL B 1 369 ? 23.188 41.781 -6.957 1 68.25 369 VAL B CA 1
ATOM 6749 C C . VAL B 1 369 ? 22.031 42.531 -7.574 1 68.25 369 VAL B C 1
ATOM 6751 O O . VAL B 1 369 ? 20.984 42.719 -6.953 1 68.25 369 VAL B O 1
ATOM 6754 N N . ASP B 1 370 ? 22.203 42.938 -8.766 1 66.19 370 ASP B N 1
ATOM 6755 C CA . ASP B 1 370 ? 21.172 43.719 -9.422 1 66.19 370 ASP B CA 1
ATOM 6756 C C . ASP B 1 370 ? 20 42.844 -9.852 1 66.19 370 ASP B C 1
ATOM 6758 O O . ASP B 1 370 ? 18.891 43.344 -10.055 1 66.19 370 ASP B O 1
ATOM 6762 N N . LYS B 1 371 ? 20.188 41.562 -9.953 1 71.12 371 LYS B N 1
ATOM 6763 C CA . LYS B 1 371 ? 19.188 40.656 -10.523 1 71.12 371 LYS B CA 1
ATOM 6764 C C . LYS B 1 371 ? 18.359 40 -9.422 1 71.12 371 LYS B C 1
ATOM 6766 O O . LYS B 1 371 ? 17.516 39.156 -9.695 1 71.12 371 LYS B O 1
ATOM 6771 N N . GLU B 1 372 ? 18.5 40.375 -8.266 1 82 372 GLU B N 1
ATOM 6772 C CA . GLU B 1 372 ? 17.75 39.875 -7.129 1 82 372 GLU B CA 1
ATOM 6773 C C . GLU B 1 372 ? 17.891 38.344 -7.016 1 82 372 GLU B C 1
ATOM 6775 O O . GLU B 1 372 ? 16.906 37.656 -6.746 1 82 372 GLU B O 1
ATOM 6780 N N . ARG B 1 373 ? 19.062 37.812 -7.5 1 90.19 373 ARG B N 1
ATOM 6781 C CA . ARG B 1 373 ? 19.344 36.406 -7.328 1 90.19 373 ARG B CA 1
ATOM 6782 C C . ARG B 1 373 ? 20.094 36.156 -6.02 1 90.19 373 ARG B C 1
ATOM 6784 O O . ARG B 1 373 ? 20.875 37 -5.574 1 90.19 373 ARG B O 1
ATOM 6791 N N . ILE B 1 374 ? 19.828 35.062 -5.43 1 92.5 374 ILE B N 1
ATOM 6792 C CA . ILE B 1 374 ? 20.453 34.719 -4.152 1 92.5 374 ILE B CA 1
ATOM 6793 C C . ILE B 1 374 ? 21.172 33.375 -4.266 1 92.5 374 ILE B C 1
ATOM 6795 O O . ILE B 1 374 ? 20.562 32.375 -4.57 1 92.5 374 ILE B O 1
ATOM 6799 N N . TYR B 1 375 ? 22.438 33.406 -4.113 1 94.62 375 TYR B N 1
ATOM 6800 C CA . TYR B 1 375 ? 23.281 32.219 -4.113 1 94.62 375 TYR B CA 1
ATOM 6801 C C . TYR B 1 375 ? 23.859 31.953 -2.725 1 94.62 375 TYR B C 1
ATOM 6803 O O . TYR B 1 375 ? 24.344 32.875 -2.064 1 94.62 375 TYR B O 1
ATOM 6811 N N . ILE B 1 376 ? 23.734 30.734 -2.287 1 93.31 376 ILE B N 1
ATOM 6812 C CA . ILE B 1 376 ? 24.266 30.391 -0.976 1 93.31 376 ILE B CA 1
ATOM 6813 C C . ILE B 1 376 ? 25.094 29.109 -1.084 1 93.31 376 ILE B C 1
ATOM 6815 O O . ILE B 1 376 ? 24.938 28.344 -2.035 1 93.31 376 ILE B O 1
ATOM 6819 N N . VAL B 1 377 ? 26 28.984 -0.131 1 92.38 377 VAL B N 1
ATOM 6820 C CA . VAL B 1 377 ? 26.844 27.781 -0.09 1 92.38 377 VAL B CA 1
ATOM 6821 C C . VAL B 1 377 ? 26.484 26.953 1.133 1 92.38 377 VAL B C 1
ATOM 6823 O O . VAL B 1 377 ? 26.406 27.469 2.25 1 92.38 377 VAL B O 1
ATOM 6826 N N . ILE B 1 378 ? 26.188 25.766 0.915 1 89.81 378 ILE B N 1
ATOM 6827 C CA . ILE B 1 378 ? 25.953 24.812 1.994 1 89.81 378 ILE B CA 1
ATOM 6828 C C . ILE B 1 378 ? 26.812 23.578 1.79 1 89.81 378 ILE B C 1
ATOM 6830 O O . ILE B 1 378 ? 26.656 22.859 0.797 1 89.81 378 ILE B O 1
ATOM 6834 N N . GLN B 1 379 ? 27.672 23.297 2.701 1 85.44 379 GLN B N 1
ATOM 6835 C CA . GLN B 1 379 ? 28.594 22.156 2.607 1 85.44 379 GLN B CA 1
ATOM 6836 C C . GLN B 1 379 ? 29.344 22.172 1.279 1 85.44 379 GLN B C 1
ATOM 6838 O O . GLN B 1 379 ? 29.375 21.172 0.571 1 85.44 379 GLN B O 1
ATOM 6843 N N . ASN B 1 380 ? 29.781 23.281 0.895 1 87.88 380 ASN B N 1
ATOM 6844 C CA . ASN B 1 380 ? 30.625 23.531 -0.268 1 87.88 380 ASN B CA 1
ATOM 6845 C C . ASN B 1 380 ? 29.844 23.375 -1.571 1 87.88 380 ASN B C 1
ATOM 6847 O O . ASN B 1 380 ? 30.438 23.328 -2.65 1 87.88 380 ASN B O 1
ATOM 6851 N N . ILE B 1 381 ? 28.594 23.25 -1.516 1 91.75 381 ILE B N 1
ATOM 6852 C CA . ILE B 1 381 ? 27.766 23.219 -2.709 1 91.75 381 ILE B CA 1
ATOM 6853 C C . ILE B 1 381 ? 27.062 24.562 -2.891 1 91.75 381 ILE B C 1
ATOM 6855 O O . ILE B 1 381 ? 26.5 25.109 -1.938 1 91.75 381 ILE B O 1
ATOM 6859 N N . ILE B 1 382 ? 27.125 25.062 -4.062 1 93.94 382 ILE B N 1
ATOM 6860 C CA . ILE B 1 382 ? 26.5 26.344 -4.379 1 93.94 382 ILE B CA 1
ATOM 6861 C C . ILE B 1 382 ? 25.047 26.109 -4.812 1 93.94 382 ILE B C 1
ATOM 6863 O O . ILE B 1 382 ? 24.781 25.266 -5.672 1 93.94 382 ILE B O 1
ATOM 6867 N N . HIS B 1 383 ? 24.109 26.797 -4.219 1 94.56 383 HIS B N 1
ATOM 6868 C CA . HIS B 1 383 ? 22.688 26.672 -4.527 1 94.56 383 HIS B CA 1
ATOM 6869 C C . HIS B 1 383 ? 22.109 28.016 -4.988 1 94.56 383 HIS B C 1
ATOM 6871 O O . HIS B 1 383 ? 22.422 29.062 -4.414 1 94.56 383 HIS B O 1
ATOM 6877 N N . ASP B 1 384 ? 21.406 28.016 -6.062 1 94.5 384 ASP B N 1
ATOM 6878 C CA . ASP B 1 384 ? 20.594 29.156 -6.469 1 94.5 384 ASP B CA 1
ATOM 6879 C C . ASP B 1 384 ? 19.203 29.078 -5.844 1 94.5 384 ASP B C 1
ATOM 6881 O O . ASP B 1 384 ? 18.312 28.391 -6.363 1 94.5 384 ASP B O 1
ATOM 6885 N N . ILE B 1 385 ? 18.953 29.828 -4.801 1 92.31 385 ILE B N 1
ATOM 6886 C CA . ILE B 1 385 ? 17.719 29.656 -4.055 1 92.31 385 ILE B CA 1
ATOM 6887 C C . ILE B 1 385 ? 16.703 30.719 -4.492 1 92.31 385 ILE B C 1
ATOM 6889 O O . ILE B 1 385 ? 15.664 30.906 -3.855 1 92.31 385 ILE B O 1
ATOM 6893 N N . THR B 1 386 ? 16.922 31.406 -5.594 1 90.62 386 THR B N 1
ATOM 6894 C CA . THR B 1 386 ? 16.094 32.5 -6.094 1 90.62 386 THR B CA 1
ATOM 6895 C C . THR B 1 386 ? 14.648 32.031 -6.281 1 90.62 386 THR B C 1
ATOM 6897 O O . THR B 1 386 ? 13.719 32.719 -5.867 1 90.62 386 THR B O 1
ATOM 6900 N N . PRO B 1 387 ? 14.453 30.891 -6.832 1 85.19 387 PRO B N 1
ATOM 6901 C CA . PRO B 1 387 ? 13.07 30.484 -7.078 1 85.19 387 PRO B CA 1
ATOM 6902 C C . PRO B 1 387 ? 12.297 30.188 -5.793 1 85.19 387 PRO B C 1
ATOM 6904 O O . PRO B 1 387 ? 11.062 30.172 -5.801 1 85.19 387 PRO B O 1
ATOM 6907 N N . PHE B 1 388 ? 13.008 30.016 -4.695 1 85.44 388 PHE B N 1
ATOM 6908 C CA . PHE B 1 388 ? 12.383 29.594 -3.445 1 85.44 388 PHE B CA 1
ATOM 6909 C C . PHE B 1 388 ? 12.359 30.75 -2.445 1 85.44 388 PHE B C 1
ATOM 6911 O O . PHE B 1 388 ? 11.758 30.641 -1.376 1 85.44 388 PHE B O 1
ATOM 6918 N N . MET B 1 389 ? 12.867 31.828 -2.785 1 82.19 389 MET B N 1
ATOM 6919 C CA . MET B 1 389 ? 13.141 32.875 -1.809 1 82.19 389 MET B CA 1
ATOM 6920 C C . MET B 1 389 ? 11.852 33.406 -1.212 1 82.19 389 MET B C 1
ATOM 6922 O O . MET B 1 389 ? 11.781 33.688 -0.015 1 82.19 389 MET B O 1
ATOM 6926 N N . ASP B 1 390 ? 10.781 33.438 -1.946 1 78.06 390 ASP B N 1
ATOM 6927 C CA . ASP B 1 390 ? 9.523 34 -1.479 1 78.06 390 ASP B CA 1
ATOM 6928 C C . ASP B 1 390 ? 8.742 33.031 -0.619 1 78.06 390 ASP B C 1
ATOM 6930 O O . ASP B 1 390 ? 7.852 33.406 0.136 1 78.06 390 ASP B O 1
ATOM 6934 N N . GLN B 1 391 ? 9.141 31.844 -0.661 1 81.5 391 GLN B N 1
ATOM 6935 C CA . GLN B 1 391 ? 8.383 30.797 0.034 1 81.5 391 GLN B CA 1
ATOM 6936 C C . GLN B 1 391 ? 9.117 30.328 1.288 1 81.5 391 GLN B C 1
ATOM 6938 O O . GLN B 1 391 ? 8.602 29.5 2.037 1 81.5 391 GLN B O 1
ATOM 6943 N N . HIS B 1 392 ? 10.234 30.812 1.499 1 82.88 392 HIS B N 1
ATOM 6944 C CA . HIS B 1 392 ? 11.023 30.375 2.645 1 82.88 392 HIS B CA 1
ATOM 6945 C C . HIS B 1 392 ? 10.383 30.828 3.955 1 82.88 392 HIS B C 1
ATOM 6947 O O . HIS B 1 392 ? 10.086 32 4.137 1 82.88 392 HIS B O 1
ATOM 6953 N N . PRO B 1 393 ? 10.172 29.969 4.84 1 72 393 PRO B N 1
ATOM 6954 C CA . PRO B 1 393 ? 9.516 30.281 6.109 1 72 393 PRO B CA 1
ATOM 6955 C C . PRO B 1 393 ? 10.266 31.328 6.918 1 72 393 PRO B C 1
ATOM 6957 O O . PRO B 1 393 ? 9.656 32.094 7.664 1 72 393 PRO B O 1
ATOM 6960 N N . GLY B 1 394 ? 11.617 31.375 6.809 1 72.31 394 GLY B N 1
ATOM 6961 C CA . GLY B 1 394 ? 12.414 32.344 7.555 1 72.31 394 GLY B CA 1
ATOM 6962 C C . GLY B 1 394 ? 12.391 33.719 6.953 1 72.31 394 GLY B C 1
ATOM 6963 O O . GLY B 1 394 ? 12.922 34.688 7.539 1 72.31 394 GLY B O 1
ATOM 6964 N N . GLY B 1 395 ? 11.742 33.844 5.816 1 75.06 395 GLY B N 1
ATOM 6965 C CA . GLY B 1 395 ? 11.641 35.156 5.176 1 75.06 395 GLY B CA 1
ATOM 6966 C C . GLY B 1 395 ? 12.758 35.438 4.188 1 75.06 395 GLY B C 1
ATOM 6967 O O . GLY B 1 395 ? 13.836 34.844 4.281 1 75.06 395 GLY B O 1
ATOM 6968 N N . VAL B 1 396 ? 12.484 36.344 3.33 1 80.56 396 VAL B N 1
ATOM 6969 C CA . VAL B 1 396 ? 13.398 36.688 2.24 1 80.56 396 VAL B CA 1
ATOM 6970 C C . VAL B 1 396 ? 14.641 37.375 2.795 1 80.56 396 VAL B C 1
ATOM 6972 O O . VAL B 1 396 ? 15.758 37.094 2.357 1 80.56 396 VAL B O 1
ATOM 6975 N N . PRO B 1 397 ? 14.492 38.188 3.822 1 78.19 397 PRO B N 1
ATOM 6976 C CA . PRO B 1 397 ? 15.672 38.938 4.301 1 78.19 397 PRO B CA 1
ATOM 6977 C C . PRO B 1 397 ? 16.766 38 4.832 1 78.19 397 PRO B C 1
ATOM 6979 O O . PRO B 1 397 ? 17.953 38.281 4.652 1 78.19 397 PRO B O 1
ATOM 6982 N N . LEU B 1 398 ? 16.344 37 5.492 1 80.56 398 LEU B N 1
ATOM 6983 C CA . LEU B 1 398 ? 17.328 36.062 6.008 1 80.56 398 LEU B CA 1
ATOM 6984 C C . LEU B 1 398 ? 18.141 35.438 4.871 1 80.56 398 LEU B C 1
ATOM 6986 O O . LEU B 1 398 ? 19.344 35.219 5.004 1 80.56 398 LEU B O 1
ATOM 6990 N N . LEU B 1 399 ? 17.469 35.188 3.834 1 86.62 399 LEU B N 1
ATOM 6991 C CA . LEU B 1 399 ? 18.141 34.594 2.686 1 86.62 399 LEU B CA 1
ATOM 6992 C C . LEU B 1 399 ? 19.062 35.594 1.996 1 86.62 399 LEU B C 1
ATOM 6994 O O . LEU B 1 399 ? 20.156 35.25 1.57 1 86.62 399 LEU B O 1
ATOM 6998 N N . LYS B 1 400 ? 18.562 36.812 1.911 1 85.81 400 LYS B N 1
ATOM 6999 C CA . LYS B 1 400 ? 19.375 37.844 1.305 1 85.81 400 LYS B CA 1
ATOM 7000 C C . LYS B 1 400 ? 20.656 38.094 2.105 1 85.81 400 LYS B C 1
ATOM 7002 O O . LYS B 1 400 ? 21.719 38.344 1.531 1 85.81 400 LYS B O 1
ATOM 7007 N N . ALA B 1 401 ? 20.516 37.938 3.395 1 86.5 401 ALA B N 1
ATOM 7008 C CA . ALA B 1 401 ? 21.656 38.125 4.277 1 86.5 401 ALA B CA 1
ATOM 7009 C C . ALA B 1 401 ? 22.688 37 4.082 1 86.5 401 ALA B C 1
ATOM 7011 O O . ALA B 1 401 ? 23.875 37.188 4.367 1 86.5 401 ALA B O 1
ATOM 7012 N N . SER B 1 402 ? 22.25 35.969 3.562 1 89.5 402 SER B N 1
ATOM 7013 C CA . SER B 1 402 ? 23.125 34.812 3.406 1 89.5 402 SER B CA 1
ATOM 7014 C C . SER B 1 402 ? 23.703 34.719 1.998 1 89.5 402 SER B C 1
ATOM 7016 O O . SER B 1 402 ? 24.484 33.844 1.688 1 89.5 402 SER B O 1
ATOM 7018 N N . HIS B 1 403 ? 23.359 35.656 1.18 1 91.75 403 HIS B N 1
ATOM 7019 C CA . HIS B 1 403 ? 23.844 35.688 -0.197 1 91.75 403 HIS B CA 1
ATOM 7020 C C . HIS B 1 403 ? 25.359 35.688 -0.248 1 91.75 403 HIS B C 1
ATOM 7022 O O . HIS B 1 403 ? 26 36.5 0.42 1 91.75 403 HIS B O 1
ATOM 7028 N N . GLY B 1 404 ? 25.891 34.75 -0.945 1 91.56 404 GLY B N 1
ATOM 7029 C CA . GLY B 1 404 ? 27.312 34.688 -1.184 1 91.56 404 GLY B CA 1
ATOM 7030 C C . GLY B 1 404 ? 28.094 34.094 -0.019 1 91.56 404 GLY B C 1
ATOM 7031 O O . GLY B 1 404 ? 29.328 34.094 -0.035 1 91.56 404 GLY B O 1
ATOM 7032 N N . LYS B 1 405 ? 27.422 33.656 0.988 1 92.56 405 LYS B N 1
ATOM 7033 C CA . LYS B 1 405 ? 28.094 33.156 2.195 1 92.56 405 LYS B CA 1
ATOM 7034 C C . LYS B 1 405 ? 27.859 31.672 2.383 1 92.56 405 LYS B C 1
ATOM 7036 O O . LYS B 1 405 ? 27.016 31.078 1.705 1 92.56 405 LYS B O 1
ATOM 7041 N N . ASP B 1 406 ? 28.672 31.094 3.24 1 90.19 406 ASP B N 1
ATOM 7042 C CA . ASP B 1 406 ? 28.469 29.719 3.68 1 90.19 406 ASP B CA 1
ATOM 7043 C C . ASP B 1 406 ? 27.391 29.641 4.754 1 90.19 406 ASP B C 1
ATOM 7045 O O . ASP B 1 406 ? 27.578 30.109 5.879 1 90.19 406 ASP B O 1
ATOM 7049 N N . ALA B 1 407 ? 26.359 29.062 4.367 1 89.38 407 ALA B N 1
ATOM 7050 C CA . ALA B 1 407 ? 25.219 29 5.27 1 89.38 407 ALA B CA 1
ATOM 7051 C C . ALA B 1 407 ? 25.047 27.594 5.844 1 89.38 407 ALA B C 1
ATOM 7053 O O . ALA B 1 407 ? 23.938 27.188 6.211 1 89.38 407 ALA B O 1
ATOM 7054 N N . THR B 1 408 ? 26.047 26.781 5.91 1 85.38 408 THR B N 1
ATOM 7055 C CA . THR B 1 408 ? 26 25.406 6.379 1 85.38 408 THR B CA 1
ATOM 7056 C C . THR B 1 408 ? 25.5 25.344 7.824 1 85.38 408 THR B C 1
ATOM 7058 O O . THR B 1 408 ? 24.594 24.578 8.141 1 85.38 408 THR B O 1
ATOM 7061 N N . LYS B 1 409 ? 26 26.125 8.641 1 81.38 409 LYS B N 1
ATOM 7062 C CA . LYS B 1 409 ? 25.641 26.125 10.055 1 81.38 409 LYS B CA 1
ATOM 7063 C C . LYS B 1 409 ? 24.203 26.609 10.258 1 81.38 409 LYS B C 1
ATOM 7065 O O . LYS B 1 409 ? 23.469 26.062 11.086 1 81.38 409 LYS B O 1
ATOM 7070 N N . ALA B 1 410 ? 23.938 27.594 9.523 1 82.12 410 ALA B N 1
ATOM 7071 C CA . ALA B 1 410 ? 22.578 28.125 9.625 1 82.12 410 ALA B CA 1
ATOM 7072 C C . ALA B 1 410 ? 21.562 27.094 9.172 1 82.12 410 ALA B C 1
ATOM 7074 O O . ALA B 1 410 ? 20.469 27.016 9.734 1 82.12 410 ALA B O 1
ATOM 7075 N N . PHE B 1 411 ? 21.844 26.391 8.148 1 84.19 411 PHE B N 1
ATOM 7076 C CA . PHE B 1 411 ? 20.922 25.406 7.59 1 84.19 411 PHE B CA 1
ATOM 7077 C C . PHE B 1 411 ? 20.766 24.203 8.516 1 84.19 411 PHE B C 1
ATOM 7079 O O . PHE B 1 411 ? 19.656 23.719 8.742 1 84.19 411 PHE B O 1
ATOM 7086 N N . TYR B 1 412 ? 21.906 23.703 9.125 1 76.56 412 TYR B N 1
ATOM 7087 C CA . TYR B 1 412 ? 21.844 22.469 9.906 1 76.56 412 TYR B CA 1
ATOM 7088 C C . TYR B 1 412 ? 21.828 22.781 11.398 1 76.56 412 TYR B C 1
ATOM 7090 O O . TYR B 1 412 ? 21.453 21.922 12.211 1 76.56 412 TYR B O 1
ATOM 7098 N N . GLY B 1 413 ? 22.375 23.797 11.977 1 62.47 413 GLY B N 1
ATOM 7099 C CA . GLY B 1 413 ? 22.703 24 13.375 1 62.47 413 GLY B CA 1
ATOM 7100 C C . GLY B 1 413 ? 21.656 24.812 14.117 1 62.47 413 GLY B C 1
ATOM 7101 O O . GLY B 1 413 ? 21.734 24.969 15.336 1 62.47 413 GLY B O 1
ATOM 7102 N N . GLY B 1 414 ? 20.781 25.328 13.531 1 55.09 414 GLY B N 1
ATOM 7103 C CA . GLY B 1 414 ? 19.906 26.234 14.266 1 55.09 414 GLY B CA 1
ATOM 7104 C C . GLY B 1 414 ? 18.875 25.5 15.102 1 55.09 414 GLY B C 1
ATOM 7105 O O . GLY B 1 414 ? 18.938 24.281 15.266 1 55.09 414 GLY B O 1
ATOM 7106 N N . VAL B 1 415 ? 18.266 26.234 16.047 1 53.16 415 VAL B N 1
ATOM 7107 C CA . VAL B 1 415 ? 17.25 25.75 16.969 1 53.16 415 VAL B CA 1
ATOM 7108 C C . VAL B 1 415 ? 16.281 24.828 16.234 1 53.16 415 VAL B C 1
ATOM 7110 O O . VAL B 1 415 ? 15.836 23.812 16.781 1 53.16 415 VAL B O 1
ATOM 7113 N N . TYR B 1 416 ? 16.062 25.312 14.953 1 58.38 416 TYR B N 1
ATOM 7114 C CA . TYR B 1 416 ? 15.086 24.5 14.234 1 58.38 416 TYR B CA 1
ATOM 7115 C C . TYR B 1 416 ? 15.727 23.797 13.047 1 58.38 416 TYR B C 1
ATOM 7117 O O . TYR B 1 416 ? 16.297 24.453 12.172 1 58.38 416 TYR B O 1
ATOM 7125 N N . GLY B 1 417 ? 16.297 22.703 13.195 1 64.38 417 GLY B N 1
ATOM 7126 C CA . GLY B 1 417 ? 16.859 21.969 12.086 1 64.38 417 GLY B CA 1
ATOM 7127 C C . GLY B 1 417 ? 15.938 21.891 10.891 1 64.38 417 GLY B C 1
ATOM 7128 O O . GLY B 1 417 ? 14.719 22.031 11.031 1 64.38 417 GLY B O 1
ATOM 7129 N N . HIS B 1 418 ? 16.516 22.109 9.602 1 77 418 HIS B N 1
ATOM 7130 C CA . HIS B 1 418 ? 15.75 21.953 8.375 1 77 418 HIS B CA 1
ATOM 7131 C C . HIS B 1 418 ? 15.32 20.516 8.164 1 77 418 HIS B C 1
ATOM 7133 O O . HIS B 1 418 ? 16.031 19.578 8.547 1 77 418 HIS B O 1
ATOM 7139 N N . SER B 1 419 ? 14.094 20.422 7.762 1 77.12 419 SER B N 1
ATOM 7140 C CA . SER B 1 419 ? 13.453 19.125 7.555 1 77.12 419 SER B CA 1
ATOM 7141 C C . SER B 1 419 ? 14.055 18.391 6.359 1 77.12 419 SER B C 1
ATOM 7143 O O . SER B 1 419 ? 14.898 18.938 5.648 1 77.12 419 SER B O 1
ATOM 7145 N N . ALA B 1 420 ? 13.68 17.141 6.246 1 79.56 420 ALA B N 1
ATOM 7146 C CA . ALA B 1 420 ? 14.07 16.344 5.078 1 79.56 420 ALA B CA 1
ATOM 7147 C C . ALA B 1 420 ? 13.547 16.969 3.793 1 79.56 420 ALA B C 1
ATOM 7149 O O . ALA B 1 420 ? 14.219 16.938 2.758 1 79.56 420 ALA B O 1
ATOM 7150 N N . ALA B 1 421 ? 12.422 17.531 3.877 1 83.88 421 ALA B N 1
ATOM 7151 C CA . ALA B 1 421 ? 11.844 18.219 2.719 1 83.88 421 ALA B CA 1
ATOM 7152 C C . ALA B 1 421 ? 12.727 19.359 2.258 1 83.88 421 ALA B C 1
ATOM 7154 O O . ALA B 1 421 ? 12.953 19.547 1.059 1 83.88 421 ALA B O 1
ATOM 7155 N N . ALA B 1 422 ? 13.141 20.125 3.229 1 85.44 422 ALA B N 1
ATOM 7156 C CA . ALA B 1 422 ? 14.008 21.266 2.91 1 85.44 422 ALA B CA 1
ATOM 7157 C C . ALA B 1 422 ? 15.305 20.797 2.258 1 85.44 422 ALA B C 1
ATOM 7159 O O . ALA B 1 422 ? 15.781 21.422 1.304 1 85.44 422 ALA B O 1
ATOM 7160 N N . THR B 1 423 ? 15.812 19.734 2.738 1 84.06 423 THR B N 1
ATOM 7161 C CA . THR B 1 423 ? 17.047 19.188 2.189 1 84.06 423 THR B CA 1
ATOM 7162 C C . THR B 1 423 ? 16.828 18.719 0.751 1 84.06 423 THR B C 1
ATOM 7164 O O . THR B 1 423 ? 17.672 18.984 -0.12 1 84.06 423 THR B O 1
ATOM 7167 N N . ASN B 1 424 ? 15.727 18.031 0.534 1 87.75 424 ASN B N 1
ATOM 7168 C CA . ASN B 1 424 ? 15.414 17.578 -0.813 1 87.75 424 ASN B CA 1
ATOM 7169 C C . ASN B 1 424 ? 15.211 18.734 -1.775 1 87.75 424 ASN B C 1
ATOM 7171 O O . ASN B 1 424 ? 15.664 18.688 -2.922 1 87.75 424 ASN B O 1
ATOM 7175 N N . LEU B 1 425 ? 14.531 19.734 -1.275 1 89.31 425 LEU B N 1
ATOM 7176 C CA . LEU B 1 425 ? 14.312 20.906 -2.102 1 89.31 425 LEU B CA 1
ATOM 7177 C C . LEU B 1 425 ? 15.633 21.594 -2.445 1 89.31 425 LEU B C 1
ATOM 7179 O O . LEU B 1 425 ? 15.844 22 -3.588 1 89.31 425 LEU B O 1
ATOM 7183 N N . LEU B 1 426 ? 16.5 21.688 -1.442 1 88.94 426 LEU B N 1
ATOM 7184 C CA . LEU B 1 426 ? 17.812 22.281 -1.618 1 88.94 426 LEU B CA 1
ATOM 7185 C C . LEU B 1 426 ? 18.609 21.562 -2.705 1 88.94 426 LEU B C 1
ATOM 7187 O O . LEU B 1 426 ? 19.297 22.203 -3.506 1 88.94 426 LEU B O 1
ATOM 7191 N N . ALA B 1 427 ? 18.484 20.281 -2.746 1 89.25 427 ALA B N 1
ATOM 7192 C CA . ALA B 1 427 ? 19.219 19.469 -3.699 1 89.25 427 ALA B CA 1
ATOM 7193 C C . ALA B 1 427 ? 18.812 19.781 -5.133 1 89.25 427 ALA B C 1
ATOM 7195 O O . ALA B 1 427 ? 19.609 19.672 -6.059 1 89.25 427 ALA B O 1
ATOM 7196 N N . THR B 1 428 ? 17.609 20.25 -5.352 1 92 428 THR B N 1
ATOM 7197 C CA . THR B 1 428 ? 17.125 20.547 -6.695 1 92 428 THR B CA 1
ATOM 7198 C C . THR B 1 428 ? 17.625 21.922 -7.145 1 92 428 THR B C 1
ATOM 7200 O O . THR B 1 428 ? 17.406 22.312 -8.297 1 92 428 THR B O 1
ATOM 7203 N N . MET B 1 429 ? 18.297 22.656 -6.242 1 93.94 429 MET B N 1
ATOM 7204 C CA . MET B 1 429 ? 18.734 24.016 -6.547 1 93.94 429 MET B CA 1
ATOM 7205 C C . MET B 1 429 ? 20.266 24.078 -6.645 1 93.94 429 MET B C 1
ATOM 7207 O O . MET B 1 429 ? 20.844 25.172 -6.648 1 93.94 429 MET B O 1
ATOM 7211 N N . ARG B 1 430 ? 20.906 23 -6.723 1 93 430 ARG B N 1
ATOM 7212 C CA . ARG B 1 430 ? 22.359 22.938 -6.844 1 93 430 ARG B CA 1
ATOM 7213 C C . ARG B 1 430 ? 22.828 23.453 -8.203 1 93 430 ARG B C 1
ATOM 7215 O O . ARG B 1 430 ? 22.219 23.125 -9.227 1 93 430 ARG B O 1
ATOM 7222 N N . ILE B 1 431 ? 23.922 24.25 -8.164 1 93.94 431 ILE B N 1
ATOM 7223 C CA . ILE B 1 431 ? 24.375 24.766 -9.453 1 93.94 431 ILE B CA 1
ATOM 7224 C C . ILE B 1 431 ? 25.891 24.594 -9.57 1 93.94 431 ILE B C 1
ATOM 7226 O O . ILE B 1 431 ? 26.453 24.797 -10.648 1 93.94 431 ILE B O 1
ATOM 7230 N N . GLY B 1 432 ? 26.594 24.281 -8.445 1 93.31 432 GLY B N 1
ATOM 7231 C CA . GLY B 1 432 ? 28.047 24.094 -8.516 1 93.31 432 GLY B CA 1
ATOM 7232 C C . GLY B 1 432 ? 28.656 23.672 -7.195 1 93.31 432 GLY B C 1
ATOM 7233 O O . GLY B 1 432 ? 27.953 23.609 -6.18 1 93.31 432 GLY B O 1
ATOM 7234 N N . VAL B 1 433 ? 29.906 23.234 -7.277 1 90.81 433 VAL B N 1
ATOM 7235 C CA . VAL B 1 433 ? 30.688 22.859 -6.098 1 90.81 433 VAL B CA 1
ATOM 7236 C C . VAL B 1 433 ? 31.844 23.828 -5.91 1 90.81 433 VAL B C 1
ATOM 7238 O O . VAL B 1 433 ? 32.594 24.109 -6.855 1 90.81 433 VAL B O 1
ATOM 7241 N N . LEU B 1 434 ? 31.891 24.359 -4.727 1 90.19 434 LEU B N 1
ATOM 7242 C CA . LEU B 1 434 ? 32.969 25.297 -4.41 1 90.19 434 LEU B CA 1
ATOM 7243 C C . LEU B 1 434 ? 34.281 24.547 -4.188 1 90.19 434 LEU B C 1
ATOM 7245 O O . LEU B 1 434 ? 34.344 23.594 -3.408 1 90.19 434 LEU B O 1
ATOM 7249 N N . SER B 1 435 ? 35.375 24.734 -4.887 1 80.62 435 SER B N 1
ATOM 7250 C CA . SER B 1 435 ? 36.688 24.062 -4.832 1 80.62 435 SER B CA 1
ATOM 7251 C C . SER B 1 435 ? 37.438 24.422 -3.564 1 80.62 435 SER B C 1
ATOM 7253 O O . SER B 1 435 ? 37.844 25.578 -3.395 1 80.62 435 SER B O 1
ATOM 7255 N N . THR B 1 436 ? 36.719 24.328 -2.412 1 68 436 THR B N 1
ATOM 7256 C CA . THR B 1 436 ? 37.531 24.734 -1.269 1 68 436 THR B CA 1
ATOM 7257 C C . THR B 1 436 ? 38.562 23.641 -0.916 1 68 436 THR B C 1
ATOM 7259 O O . THR B 1 436 ? 38.375 22.484 -1.281 1 68 436 THR B O 1
ATOM 7262 N N . GLY B 1 437 ? 39.844 23.875 -0.697 1 53.16 437 GLY B N 1
ATOM 7263 C CA . GLY B 1 437 ? 41.031 23.078 -0.33 1 53.16 437 GLY B CA 1
ATOM 7264 C C . GLY B 1 437 ? 40.656 21.703 0.183 1 53.16 437 GLY B C 1
ATOM 7265 O O . GLY B 1 437 ? 41.469 20.766 0.089 1 53.16 437 GLY B O 1
ATOM 7266 N N . ASN B 1 438 ? 39.656 21.578 1.08 1 48 438 ASN B N 1
ATOM 7267 C CA . ASN B 1 438 ? 39.438 20.234 1.635 1 48 438 ASN B CA 1
ATOM 7268 C C . ASN B 1 438 ? 38.438 19.438 0.816 1 48 438 ASN B C 1
ATOM 7270 O O . ASN B 1 438 ? 37.25 19.484 1.08 1 48 438 ASN B O 1
ATOM 7274 N N . GLU B 1 439 ? 38.781 19.031 -0.332 1 50.06 439 GLU B N 1
ATOM 7275 C CA . GLU B 1 439 ? 38.156 18.188 -1.344 1 50.06 439 GLU B CA 1
ATOM 7276 C C . GLU B 1 439 ? 37.562 16.922 -0.723 1 50.06 439 GLU B C 1
ATOM 7278 O O . GLU B 1 439 ? 36.656 16.297 -1.282 1 50.06 439 GLU B O 1
ATOM 7283 N N . GLU B 1 440 ? 38.062 16.672 0.312 1 52.53 440 GLU B N 1
ATOM 7284 C CA . GLU B 1 440 ? 37.719 15.359 0.863 1 52.53 440 GLU B CA 1
ATOM 7285 C C . GLU B 1 440 ? 36.25 15.281 1.238 1 52.53 440 GLU B C 1
ATOM 7287 O O . GLU B 1 440 ? 35.594 14.258 1.027 1 52.53 440 GLU B O 1
ATOM 7292 N N . ASP B 1 441 ? 35.781 16.344 1.73 1 53.81 441 ASP B N 1
ATOM 7293 C CA . ASP B 1 441 ? 34.406 16.281 2.217 1 53.81 441 ASP B CA 1
ATOM 7294 C C . ASP B 1 441 ? 33.406 16.234 1.057 1 53.81 441 ASP B C 1
ATOM 7296 O O . ASP B 1 441 ? 32.406 15.523 1.123 1 53.81 441 ASP B O 1
ATOM 7300 N N . VAL B 1 442 ? 33.75 16.969 0.031 1 54.28 442 VAL B N 1
ATOM 7301 C CA . VAL B 1 442 ? 32.906 16.938 -1.17 1 54.28 442 VAL B CA 1
ATOM 7302 C C . VAL B 1 442 ? 32.906 15.523 -1.747 1 54.28 442 VAL B C 1
ATOM 7304 O O . VAL B 1 442 ? 31.844 14.992 -2.1 1 54.28 442 VAL B O 1
ATOM 7307 N N . TRP B 1 443 ? 34 14.992 -1.71 1 53.25 443 TRP B N 1
ATOM 7308 C CA . TRP B 1 443 ? 34.125 13.672 -2.324 1 53.25 443 TRP B CA 1
ATOM 7309 C C . TRP B 1 443 ? 33.438 12.617 -1.469 1 53.25 443 TRP B C 1
ATOM 7311 O O . TRP B 1 443 ? 32.906 11.633 -1.992 1 53.25 443 TRP B O 1
ATOM 7321 N N . ARG B 1 444 ? 33.5 12.898 -0.259 1 54.25 444 ARG B N 1
ATOM 7322 C CA . ARG B 1 444 ? 32.781 11.961 0.602 1 54.25 444 ARG B CA 1
ATOM 7323 C C . ARG B 1 444 ? 31.281 12.016 0.335 1 54.25 444 ARG B C 1
ATOM 7325 O O . ARG B 1 444 ? 30.625 10.969 0.273 1 54.25 444 ARG B O 1
ATOM 7332 N N . ARG B 1 445 ? 30.891 13.141 0.025 1 55.12 445 ARG B N 1
ATOM 7333 C CA . ARG B 1 445 ? 29.453 13.273 -0.218 1 55.12 445 ARG B CA 1
ATOM 7334 C C . ARG B 1 445 ? 29.078 12.766 -1.604 1 55.12 445 ARG B C 1
ATOM 7336 O O . ARG B 1 445 ? 28.031 12.133 -1.778 1 55.12 445 ARG B O 1
ATOM 7343 N N . VAL B 1 446 ? 30 13.086 -2.545 1 53.62 446 VAL B N 1
ATOM 7344 C CA . VAL B 1 446 ? 29.812 12.523 -3.879 1 53.62 446 VAL B CA 1
ATOM 7345 C C . VAL B 1 446 ? 29.812 11 -3.801 1 53.62 446 VAL B C 1
ATOM 7347 O O . VAL B 1 446 ? 28.969 10.344 -4.434 1 53.62 446 VAL B O 1
ATOM 7350 N N . ALA B 1 447 ? 30.75 10.602 -3.129 1 50.12 447 ALA B N 1
ATOM 7351 C CA . ALA B 1 447 ? 30.844 9.156 -2.959 1 50.12 447 ALA B CA 1
ATOM 7352 C C . ALA B 1 447 ? 29.578 8.594 -2.318 1 50.12 447 ALA B C 1
ATOM 7354 O O . ALA B 1 447 ? 29.094 7.531 -2.721 1 50.12 447 ALA B O 1
ATOM 7355 N N . GLU B 1 448 ? 29.109 9.398 -1.448 1 52.97 448 GLU B N 1
ATOM 7356 C CA . GLU B 1 448 ? 27.891 8.961 -0.758 1 52.97 448 GLU B CA 1
ATOM 7357 C C . GLU B 1 448 ? 26.688 8.984 -1.688 1 52.97 448 GLU B C 1
ATOM 7359 O O . GLU B 1 448 ? 25.844 8.086 -1.649 1 52.97 448 GLU B O 1
ATOM 7364 N N . GLU B 1 449 ? 26.719 10.023 -2.488 1 54 449 GLU B N 1
ATOM 7365 C CA . GLU B 1 449 ? 25.609 10.133 -3.439 1 54 449 GLU B CA 1
ATOM 7366 C C . GLU B 1 449 ? 25.734 9.094 -4.555 1 54 449 GLU B C 1
ATOM 7368 O O . GLU B 1 449 ? 24.734 8.539 -5.008 1 54 449 GLU B O 1
ATOM 7373 N N . THR B 1 450 ? 26.953 8.977 -5.145 1 48.25 450 THR B N 1
ATOM 7374 C CA . THR B 1 450 ? 27.219 8.031 -6.227 1 48.25 450 THR B CA 1
ATOM 7375 C C . THR B 1 450 ? 26.984 6.602 -5.758 1 48.25 450 THR B C 1
ATOM 7377 O O . THR B 1 450 ? 26.516 5.762 -6.523 1 48.25 450 THR B O 1
ATOM 7380 N N . VAL B 1 451 ? 27.5 6.422 -4.727 1 45.88 451 VAL B N 1
ATOM 7381 C CA . VAL B 1 451 ? 27.297 5.074 -4.211 1 45.88 451 VAL B CA 1
ATOM 7382 C C . VAL B 1 451 ? 25.797 4.789 -4.105 1 45.88 451 VAL B C 1
ATOM 7384 O O . VAL B 1 451 ? 25.344 3.676 -4.383 1 45.88 451 VAL B O 1
ATOM 7387 N N . VAL B 1 452 ? 25.141 5.852 -3.863 1 44.53 452 VAL B N 1
ATOM 7388 C CA . VAL B 1 452 ? 23.688 5.738 -3.855 1 44.53 452 VAL B CA 1
ATOM 7389 C C . VAL B 1 452 ? 23.172 5.57 -5.285 1 44.53 452 VAL B C 1
ATOM 7391 O O . VAL B 1 452 ? 22.281 4.758 -5.539 1 44.53 452 VAL B O 1
ATOM 7394 N N . GLU B 1 453 ? 23.734 6.309 -6.266 1 45.47 453 GLU B N 1
ATOM 7395 C CA . GLU B 1 453 ? 23.359 6.227 -7.672 1 45.47 453 GLU B CA 1
ATOM 7396 C C . GLU B 1 453 ? 23.781 4.895 -8.281 1 45.47 453 GLU B C 1
ATOM 7398 O O . GLU B 1 453 ? 23.047 4.293 -9.055 1 45.47 453 GLU B O 1
ATOM 7403 N N . GLU B 1 454 ? 25 4.715 -8.242 1 44.66 454 GLU B N 1
ATOM 7404 C CA . GLU B 1 454 ? 25.5 3.475 -8.82 1 44.66 454 GLU B CA 1
ATOM 7405 C C . GLU B 1 454 ? 24.781 2.262 -8.242 1 44.66 454 GLU B C 1
ATOM 7407 O O . GLU B 1 454 ? 24.516 1.292 -8.961 1 44.66 454 GLU B O 1
ATOM 7412 N N . ARG B 1 455 ? 24.406 2.443 -7.07 1 38.5 455 ARG B N 1
ATOM 7413 C CA . ARG B 1 455 ? 23.609 1.421 -6.387 1 38.5 455 ARG B CA 1
ATOM 7414 C C . ARG B 1 455 ? 22.234 1.273 -7.031 1 38.5 455 ARG B C 1
ATOM 7416 O O . ARG B 1 455 ? 21.734 0.159 -7.184 1 38.5 455 ARG B O 1
ATOM 7423 N N . ALA B 1 456 ? 21.688 2.344 -7.23 1 39.88 456 ALA B N 1
ATOM 7424 C CA . ALA B 1 456 ? 20.438 2.369 -7.965 1 39.88 456 ALA B CA 1
ATOM 7425 C C . ALA B 1 456 ? 20.609 1.822 -9.383 1 39.88 456 ALA B C 1
ATOM 7427 O O . ALA B 1 456 ? 19.75 1.083 -9.875 1 39.88 456 ALA B O 1
ATOM 7428 N N . SER B 1 457 ? 21.641 2.184 -10.023 1 37.72 457 SER B N 1
ATOM 7429 C CA . SER B 1 457 ? 21.859 1.731 -11.391 1 37.72 457 SER B CA 1
ATOM 7430 C C . SER B 1 457 ? 22.234 0.252 -11.43 1 37.72 457 SER B C 1
ATOM 7432 O O . SER B 1 457 ? 21.75 -0.49 -12.289 1 37.72 457 SER B O 1
ATOM 7434 N N . ARG B 1 458 ? 23.156 -0.114 -10.711 1 37.31 458 ARG B N 1
ATOM 7435 C CA . ARG B 1 458 ? 23.609 -1.502 -10.766 1 37.31 458 ARG B CA 1
ATOM 7436 C C . ARG B 1 458 ? 22.531 -2.441 -10.219 1 37.31 458 ARG B C 1
ATOM 7438 O O . ARG B 1 458 ? 22.375 -3.566 -10.703 1 37.31 458 ARG B O 1
ATOM 7445 N N . ALA B 1 459 ? 21.891 -2.049 -9.203 1 35.53 459 ALA B N 1
ATOM 7446 C CA . ALA B 1 459 ? 20.703 -2.797 -8.805 1 35.53 459 ALA B CA 1
ATOM 7447 C C . ALA B 1 459 ? 19.719 -2.922 -9.969 1 35.53 459 ALA B C 1
ATOM 7449 O O . ALA B 1 459 ? 19.094 -3.965 -10.141 1 35.53 459 ALA B O 1
ATOM 7450 N N . TYR B 1 460 ? 19.578 -1.977 -10.688 1 32.09 460 TYR B N 1
ATOM 7451 C CA . TYR B 1 460 ? 18.844 -2.072 -11.945 1 32.09 460 TYR B CA 1
ATOM 7452 C C . TYR B 1 460 ? 19.484 -3.084 -12.883 1 32.09 460 TYR B C 1
ATOM 7454 O O . TYR B 1 460 ? 18.797 -3.887 -13.508 1 32.09 460 TYR B O 1
ATOM 7462 N N . GLN B 1 461 ? 20.703 -3.021 -12.938 1 31.84 461 GLN B N 1
ATOM 7463 C CA . GLN B 1 461 ? 21.344 -3.928 -13.883 1 31.84 461 GLN B CA 1
ATOM 7464 C C . GLN B 1 461 ? 21.312 -5.367 -13.375 1 31.84 461 GLN B C 1
ATOM 7466 O O . GLN B 1 461 ? 21.109 -6.301 -14.148 1 31.84 461 GLN B O 1
ATOM 7471 N N . SER B 1 462 ? 21.641 -5.461 -12.164 1 33.03 462 SER B N 1
ATOM 7472 C CA . SER B 1 462 ? 21.594 -6.836 -11.672 1 33.03 462 SER B CA 1
ATOM 7473 C C . SER B 1 462 ? 20.172 -7.367 -11.656 1 33.03 462 SER B C 1
ATOM 7475 O O . SER B 1 462 ? 19.938 -8.562 -11.867 1 33.03 462 SER B O 1
ATOM 7477 N N . ALA B 1 463 ? 19.266 -6.559 -11.445 1 32.56 463 ALA B N 1
ATOM 7478 C CA . ALA B 1 463 ? 17.875 -6.949 -11.633 1 32.56 463 ALA B CA 1
ATOM 7479 C C . ALA B 1 463 ? 17.594 -7.297 -13.086 1 32.56 463 ALA B C 1
ATOM 7481 O O . ALA B 1 463 ? 16.828 -8.227 -13.375 1 32.56 463 ALA B O 1
ATOM 7482 N N . GLU B 1 464 ? 18.125 -6.582 -13.984 1 31.05 464 GLU B N 1
ATOM 7483 C CA . GLU B 1 464 ? 17.984 -6.977 -15.383 1 31.05 464 GLU B CA 1
ATOM 7484 C C . GLU B 1 464 ? 18.75 -8.266 -15.664 1 31.05 464 GLU B C 1
ATOM 7486 O O . GLU B 1 464 ? 18.328 -9.086 -16.484 1 31.05 464 GLU B O 1
ATOM 7491 N N . ALA B 1 465 ? 19.969 -8.43 -15.141 1 33.16 465 ALA B N 1
ATOM 7492 C CA . ALA B 1 465 ? 20.734 -9.633 -15.445 1 33.16 465 ALA B CA 1
ATOM 7493 C C . ALA B 1 465 ? 20.188 -10.836 -14.688 1 33.16 465 ALA B C 1
ATOM 7495 O O . ALA B 1 465 ? 20.406 -11.984 -15.094 1 33.16 465 ALA B O 1
ATOM 7496 N N . ALA B 1 466 ? 19.594 -10.562 -13.555 1 30.66 466 ALA B N 1
ATOM 7497 C CA . ALA B 1 466 ? 18.953 -11.734 -12.977 1 30.66 466 ALA B CA 1
ATOM 7498 C C . ALA B 1 466 ? 17.562 -11.953 -13.586 1 30.66 466 ALA B C 1
ATOM 7500 O O . ALA B 1 466 ? 16.812 -11 -13.773 1 30.66 466 ALA B O 1
#

pLDDT: mean 86.95, std 15.04, range [29.59, 98.69]

Radius of gyration: 38.14 Å; Cα contacts (8 Å, |Δi|>4): 1378; chains: 2; bounding box: 80×92×150 Å

Nearest PDB structures (foldseek):
  6wf2-assembly2_B  TM=8.842E-01  e=2.665E-14  Mus musculus
  4zyo-assembly1_A  TM=8.577E-01  e=2.304E-14  Homo sapiens
  1eue-assembly2_B  TM=8.630E-01  e=1.668E-04  Rattus norvegicus
  3ozz-assembly1_B  TM=8.721E-01  e=4.192E-04  Bos taurus
  3ner-assembly1_A  TM=8.623E-01  e=4.619E-04  Homo sapiens

Secondary structure (DSSP, 8-state):
-HHHHHHHHHHHHHHHHHHHHHHHHHHHTB-HHHIIIIIIHHHHHHHHHHHTT--SS-SSHHHHHHHHHHHHHHHHIIIIIIIIIIIT---EE-HHHHHHHHHHHGGG-S--HHHHHHHHHHHHHTTT-TTTSTT-GGG-HHIIIIIHHHBPPPSSHHHHHHHHHS-SS--TTS-TTHHHHHHHHHHHHTHHHHHHIIIIIHHHHHHHHHH---HHHHIIIIIIIHHHHHHHHHHHHHTGGG-SS-GGG-EE-SS--SSS--EE--HHHHHHTTT--BHHHHHHSTTSS-SSS-SSSS-HHHHHHHHHHHTTSEES-----HHHHHHHHHHHHHHHHHHHHHTS-----GGGSPEE-HHHHHHHHHHHGGGT--EEEETTEEEE-GGGGGG-TT-HHHHHHTTTSB-HHHHHSSSSPPPHHHHHHHHTTEEEEE--S-HHHHHHHHHHHHHHHHHHHHHHHHHHH-/-HHHHHHHHHHHHHHHHHHHHHHHHHHHTB-HHHIIIIIIHHHHHHHHHHHTT--SS-SSHHHHHHHHHHHHHHHHIIIIIIIIIIIT---EE-HHHHHHHHHHHGGG-S--HHHHHHHHHHHHHTTT-TTTSTT-GGG-HHIIIIIHHHBPPPSSHHHHHHHHHS-SS--TTS-S-HHHHHHHHHHHHTHHHHIIIIIIIHHHHHHHHHH---HHHHIIIIIIIHHHHHHHHHHHHHTGGG-SS-GGG-EE-SS--SSS--EE--HHHHHHTTT--BHHHHHHSTT-S-SSS-SSSS-HHHHHHHHHHHTTSEES-----HHHHHHHHHHHHHHHHHHHHHTS-----GGGSPEE-HHHHHHHHHHHGGGT--EEEETTEEEE-GGGGGG-TT-HHHHHHTTTSB-HHHHHSSSS---HHHHHHHHTTEEEEE--S-HHHHHHHHHHHHHHHHHHHHHHHHHHH-

Solvent-accessible surface area (backbone atoms only — not comparable to full-atom values): 47629 Å² total; per-residue (Å²): 120,70,64,62,52,53,52,50,48,50,49,48,48,50,50,49,47,50,52,49,51,48,47,52,52,51,6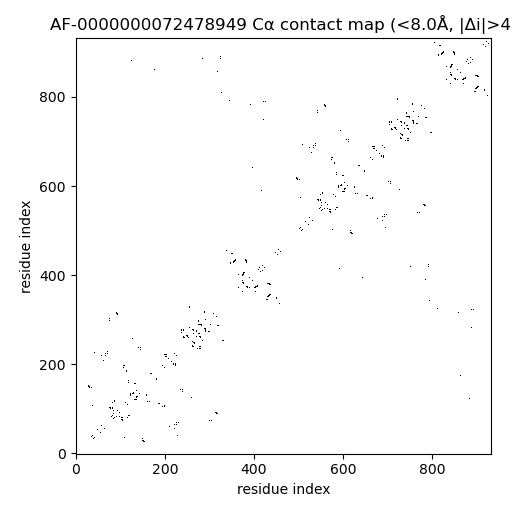1,68,29,44,29,63,69,37,35,41,50,63,44,48,50,43,50,50,50,52,50,51,32,59,74,70,69,49,67,95,64,58,87,50,61,56,47,44,51,45,26,54,52,50,42,50,50,33,48,42,17,26,49,44,26,40,44,32,34,69,42,35,56,12,43,44,64,47,70,66,60,50,49,49,19,46,38,39,23,29,24,47,35,79,59,33,55,46,56,40,22,34,46,52,44,34,28,68,76,29,59,56,34,76,83,64,6,63,42,16,42,79,71,29,59,62,30,18,44,50,42,46,60,37,39,49,74,72,91,59,62,65,62,50,44,33,43,67,75,49,39,91,72,71,62,79,86,55,64,91,49,47,67,58,37,50,50,30,52,55,50,35,75,41,30,70,58,31,23,45,43,47,21,36,46,46,39,16,52,52,30,28,70,76,46,67,49,52,65,65,59,19,30,47,50,38,10,46,45,34,23,44,55,51,38,51,17,56,27,39,40,46,19,62,21,32,35,80,80,52,62,85,36,46,55,43,50,62,55,45,78,87,52,52,39,13,25,29,68,27,67,66,46,21,60,54,26,62,18,46,17,26,32,24,52,28,70,73,39,51,40,28,54,43,40,57,93,55,86,80,55,67,32,62,49,39,55,50,53,54,53,35,35,76,73,65,56,29,45,75,70,29,70,74,54,66,62,59,54,50,50,41,32,52,52,36,50,49,52,52,51,51,56,54,56,70,74,50,81,70,35,69,54,68,83,75,41,50,77,34,47,71,68,55,48,50,50,54,48,64,69,25,60,86,66,73,54,34,40,35,23,43,81,50,31,31,27,52,47,47,91,47,37,88,66,39,89,75,35,50,65,60,49,60,72,35,42,73,31,78,40,39,54,67,49,61,65,41,98,65,57,62,50,70,63,54,53,51,54,50,35,54,26,52,68,26,28,46,64,60,86,71,51,61,61,54,46,50,48,30,48,54,49,42,53,49,45,52,44,56,50,45,52,48,44,50,51,66,73,91,120,70,66,62,52,54,53,51,48,50,49,48,47,48,50,49,46,49,50,49,51,50,47,52,51,50,61,67,29,44,29,60,69,36,35,41,50,62,45,48,49,44,49,50,51,53,49,50,32,59,73,71,72,48,66,96,64,58,87,51,61,56,45,44,50,45,27,53,53,50,43,50,50,34,49,43,16,24,48,44,25,40,44,33,35,68,42,36,57,10,44,44,64,48,70,66,59,52,49,49,18,46,38,37,23,28,25,48,34,80,59,33,54,46,56,41,23,34,46,51,42,34,27,70,75,28,61,55,33,73,84,63,6,61,40,15,43,80,70,29,58,61,31,17,45,50,42,44,60,37,37,48,73,72,90,57,62,64,63,48,44,32,44,67,74,48,39,92,72,70,59,79,86,52,62,95,50,48,66,59,37,49,50,32,53,56,49,36,75,42,29,68,57,30,22,46,43,48,20,36,46,46,38,16,54,51,27,27,69,76,46,66,49,52,68,65,57,18,30,46,50,38,12,46,46,35,23,43,55,51,38,50,17,56,28,39,40,46,20,62,22,33,34,79,81,52,61,85,36,47,53,42,49,61,54,45,78,87,54,53,38,12,26,30,69,26,68,67,47,20,61,53,25,63,18,46,17,26,31,24,52,29,68,74,37,51,40,29,54,44,41,56,92,54,86,79,55,68,31,61,48,39,54,47,51,54,53,36,35,75,72,65,58,27,44,75,70,29,71,75,54,67,60,58,55,50,49,40,32,51,51,35,50,48,51,53,50,50,56,53,55,70,74,49,82,70,36,71,55,67,83,75,40,51,76,34,44,68,66,56,49,52,50,53,48,62,69,25,60,85,66,73,54,33,38,34,25,44,83,52,30,30,25,54,46,47,91,46,36,88,65,40,88,75,33,48,64,58,50,60,70,36,42,75,33,77,41,42,56,65,49,61,62,39,97,64,57,62,50,70,63,53,52,52,55,49,36,54,27,53,67,27,30,46,63,51,92,68,51,60,60,54,47,51,48,32,48,53,49,42,54,49,45,51,44,56,49,44,51,48,44,50,54,66,74,91

Organism: Diutina rugosa (NCBI:txid5481)